Protein 4JKL (pdb70)

Structure (mmCIF, N/CA/C/O backbone):
data_4JKL
#
_entry.id   4JKL
#
_cell.length_a   85.001
_cell.length_b   198.759
_cell.length_c   75.573
_cell.angle_alpha   90.000
_cell.angle_beta   90.000
_cell.angle_gamma   90.000
#
_symmetry.space_group_name_H-M   'P 21 21 2'
#
loop_
_entity.id
_entity.type
_entity.pdbx_description
1 polymer Beta-glucuronidase
2 non-polymer 'MAGNESIUM ION'
3 water water
#
loop_
_atom_site.group_PDB
_atom_site.id
_atom_site.type_symbol
_atom_site.label_atom_id
_atom_site.label_alt_id
_atom_site.label_comp_id
_atom_site.label_asym_id
_atom_site.label_entity_id
_atom_site.label_seq_id
_atom_site.pdbx_PDB_ins_code
_atom_site.Cartn_x
_atom_site.Cartn_y
_atom_site.Cartn_z
_atom_site.occupancy
_atom_site.B_iso_or_equiv
_atom_site.auth_seq_id
_atom_site.auth_comp_id
_atom_site.auth_asym_id
_atom_site.auth_atom_id
_atom_site.pdbx_PDB_model_num
ATOM 1 N N . ASN A 1 2 ? -22.018 45.339 -23.119 1.00 45.50 -1 ASN A N 1
ATOM 2 C CA . ASN A 1 2 ? -21.753 44.222 -22.220 1.00 50.16 -1 ASN A CA 1
ATOM 3 C C . ASN A 1 2 ? -20.268 43.863 -22.175 1.00 57.69 -1 ASN A C 1
ATOM 4 O O . ASN A 1 2 ? -19.408 44.742 -22.243 1.00 44.41 -1 ASN A O 1
ATOM 9 N N . ALA A 1 3 ? -19.971 42.571 -22.066 1.00 48.99 0 ALA A N 1
ATOM 10 C CA . ALA A 1 3 ? -18.590 42.116 -21.934 1.00 39.21 0 ALA A CA 1
ATOM 11 C C . ALA A 1 3 ? -18.186 41.125 -23.021 1.00 37.00 0 ALA A C 1
ATOM 12 O O . ALA A 1 3 ? -17.418 40.198 -22.767 1.00 36.08 0 ALA A O 1
ATOM 14 N N . MET A 1 4 ? -18.695 41.323 -24.232 1.00 34.50 1 MET A N 1
ATOM 15 C CA . MET A 1 4 ? -18.401 40.408 -25.330 1.00 34.75 1 MET A CA 1
ATOM 16 C C . MET A 1 4 ? -16.975 40.559 -25.863 1.00 33.43 1 MET A C 1
ATOM 17 O O . MET A 1 4 ? -16.364 39.583 -26.301 1.00 30.24 1 MET A O 1
ATOM 22 N N . LEU A 1 5 ? -16.448 41.779 -25.818 1.00 17.50 2 LEU A N 1
ATOM 23 C CA . LEU A 1 5 ? -15.130 42.063 -26.382 1.00 18.03 2 LEU A CA 1
ATOM 24 C C . LEU A 1 5 ? -13.981 41.522 -25.531 1.00 13.32 2 LEU A C 1
ATOM 25 O O . LEU A 1 5 ? -13.971 41.675 -24.310 1.00 16.56 2 LEU A O 1
ATOM 30 N N . TYR A 1 6 ? -13.017 40.891 -26.195 1.00 13.58 3 TYR A N 1
ATOM 31 C CA . TYR A 1 6 ? -11.837 40.344 -25.532 1.00 12.46 3 TYR A CA 1
ATOM 32 C C . TYR A 1 6 ? -10.993 41.467 -24.938 1.00 11.62 3 TYR A C 1
ATOM 33 O O . TYR A 1 6 ? -10.725 42.463 -25.609 1.00 12.10 3 TYR A O 1
ATOM 42 N N . PRO A 1 7 ? -10.581 41.313 -23.669 1.00 13.18 4 PRO A N 1
ATOM 43 C CA . PRO A 1 7 ? -9.798 42.333 -22.962 1.00 14.59 4 PRO A CA 1
ATOM 44 C C . PRO A 1 7 ? -8.484 42.652 -23.667 1.00 19.31 4 PRO A C 1
ATOM 45 O O . PRO A 1 7 ? -7.676 41.756 -23.917 1.00 16.70 4 PRO A O 1
ATOM 49 N N . LEU A 1 8 ? -8.287 43.927 -23.986 1.00 10.23 5 LEU A N 1
ATOM 50 C CA . LEU A 1 8 ? -7.090 44.370 -24.686 1.00 13.20 5 LEU A CA 1
ATOM 51 C C . LEU A 1 8 ? -6.389 45.498 -23.951 1.00 16.54 5 LEU A C 1
ATOM 52 O O . LEU A 1 8 ? -7.002 46.234 -23.177 1.00 16.49 5 LEU A O 1
ATOM 57 N N . LEU A 1 9 ? -5.093 45.627 -24.208 1.00 20.05 6 LEU A N 1
ATOM 58 C CA . LEU A 1 9 ? -4.318 46.751 -23.716 1.00 14.24 6 LEU A CA 1
ATOM 59 C C . LEU A 1 9 ? -4.185 47.752 -24.857 1.00 18.48 6 LEU A C 1
ATOM 60 O O . LEU A 1 9 ? -3.503 47.486 -25.846 1.00 24.96 6 LEU A O 1
ATOM 65 N N . THR A 1 10 ? -4.856 48.891 -24.730 1.00 17.24 7 THR A N 1
ATOM 66 C CA . THR A 1 10 ? -4.712 49.969 -25.701 1.00 17.16 7 THR A CA 1
ATOM 67 C C . THR A 1 10 ? -4.333 51.250 -24.970 1.00 15.08 7 THR A C 1
ATOM 68 O O . THR A 1 10 ? -4.245 51.264 -23.743 1.00 17.29 7 THR A O 1
ATOM 72 N N . LYS A 1 11 ? -4.107 52.325 -25.717 1.00 20.80 8 LYS A N 1
ATOM 73 C CA . LYS A 1 11 ? -3.743 53.597 -25.100 1.00 24.29 8 LYS A CA 1
ATOM 74 C C . LYS A 1 11 ? -4.888 54.189 -24.283 1.00 18.25 8 LYS A C 1
ATOM 75 O O . LYS A 1 11 ? -4.664 55.013 -23.397 1.00 21.92 8 LYS A O 1
ATOM 81 N N . THR A 1 12 ? -6.112 53.757 -24.574 1.00 13.88 9 THR A N 1
ATOM 82 C CA . THR A 1 12 ? -7.277 54.234 -23.838 1.00 20.03 9 THR A CA 1
ATOM 83 C C . THR A 1 12 ? -7.794 53.194 -22.845 1.00 23.45 9 THR A C 1
ATOM 84 O O . THR A 1 12 ? -8.665 53.488 -22.025 1.00 18.46 9 THR A O 1
ATOM 88 N N . ARG A 1 13 ? -7.255 51.981 -22.917 1.00 16.45 10 ARG A N 1
ATOM 89 C CA . ARG A 1 13 ? -7.725 50.892 -22.064 1.00 18.21 10 ARG A CA 1
ATOM 90 C C . ARG A 1 13 ? -6.590 50.226 -21.291 1.00 21.23 10 ARG A C 1
ATOM 91 O O . ARG A 1 13 ? -5.768 49.513 -21.868 1.00 16.26 10 ARG A O 1
ATOM 99 N N . ASN A 1 14 ? -6.550 50.469 -19.983 1.00 16.62 11 ASN A N 1
ATOM 100 C CA . ASN A 1 14 ? -5.581 49.823 -19.106 1.00 20.13 11 ASN A CA 1
ATOM 101 C C . ASN A 1 14 ? -6.141 48.529 -18.528 1.00 22.07 11 ASN A C 1
ATOM 102 O O . ASN A 1 14 ? -7.020 48.554 -17.668 1.00 19.94 11 ASN A O 1
ATOM 107 N N . THR A 1 15 ? -5.627 47.399 -19.002 1.00 16.79 12 THR A N 1
ATOM 108 C CA . THR A 1 15 ? -6.129 46.096 -18.582 1.00 14.92 12 THR A CA 1
ATOM 109 C C . THR A 1 15 ? -5.124 45.357 -17.702 1.00 12.23 12 THR A C 1
ATOM 110 O O . THR A 1 15 ? -4.030 45.010 -18.146 1.00 15.27 12 THR A O 1
ATOM 114 N N . TYR A 1 16 ? -5.505 45.119 -16.452 1.00 11.83 13 TYR A N 1
ATOM 115 C CA . TYR A 1 16 ? -4.631 44.449 -15.496 1.00 13.56 13 TYR A CA 1
ATOM 116 C C . TYR A 1 16 ? -5.147 43.052 -15.169 1.00 15.68 13 TYR A C 1
ATOM 117 O O . TYR A 1 16 ? -6.355 42.841 -15.043 1.00 14.87 13 TYR A O 1
ATOM 126 N N . ASP A 1 17 ? -4.229 42.101 -15.033 1.00 13.46 14 ASP A N 1
ATOM 127 C CA . ASP A 1 17 ? -4.599 40.736 -14.676 1.00 12.44 14 ASP A CA 1
ATOM 128 C C . ASP A 1 17 ? -4.633 40.566 -13.161 1.00 13.62 14 ASP A C 1
ATOM 129 O O . ASP A 1 17 ? -3.690 40.940 -12.463 1.00 18.08 14 ASP A O 1
ATOM 134 N N . LEU A 1 18 ? -5.724 40.000 -12.658 1.00 12.44 15 LEU A N 1
ATOM 135 C CA . LEU A 1 18 ? -5.897 39.814 -11.222 1.00 9.93 15 LEU A CA 1
ATOM 136 C C . LEU A 1 18 ? -5.671 38.361 -10.815 1.00 14.48 15 LEU A C 1
ATOM 137 O O . LEU A 1 18 ? -6.094 37.934 -9.740 1.00 19.29 15 LEU A O 1
ATOM 142 N N . GLY A 1 19 ? -5.001 37.606 -11.679 1.00 13.71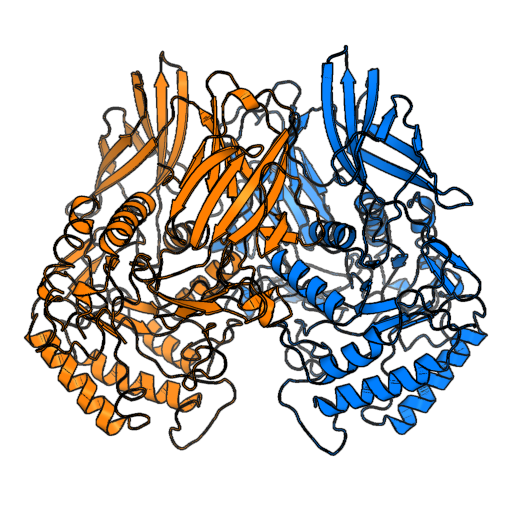 16 GLY A N 1
ATOM 143 C CA . GLY A 1 19 ? -4.700 36.215 -11.401 1.00 14.38 16 GLY A CA 1
ATOM 144 C C . GLY A 1 19 ? -3.708 36.054 -10.267 1.00 16.37 16 GLY A C 1
ATOM 145 O O . GLY A 1 19 ? -2.971 36.983 -9.934 1.00 16.06 16 GLY A O 1
ATOM 146 N N . GLY A 1 20 ? -3.689 34.869 -9.669 1.00 12.37 17 GLY A N 1
ATOM 147 C CA . GLY A 1 20 ? -2.781 34.595 -8.574 1.00 11.78 17 GLY A CA 1
ATOM 148 C C . GLY A 1 20 ? -3.468 33.930 -7.401 1.00 13.10 17 GLY A C 1
ATOM 149 O O . GLY A 1 20 ? -4.415 33.163 -7.575 1.00 9.57 17 GLY A O 1
ATOM 150 N N . ILE A 1 21 ? -2.993 34.236 -6.200 1.00 12.17 18 ILE A N 1
ATOM 151 C CA . ILE A 1 21 ? -3.494 33.590 -4.993 1.00 13.93 18 ILE A CA 1
ATOM 152 C C . ILE A 1 21 ? -4.531 34.422 -4.248 1.00 14.47 18 ILE A C 1
ATOM 153 O O . ILE A 1 21 ? -4.270 35.553 -3.838 1.00 14.84 18 ILE A O 1
ATOM 158 N N . TRP A 1 22 ? -5.712 33.838 -4.080 1.00 12.70 19 TRP A N 1
ATOM 159 C CA . TRP A 1 22 ? -6.811 34.482 -3.379 1.00 11.55 19 TRP A CA 1
ATOM 160 C C . TRP A 1 22 ? -7.119 33.726 -2.092 1.00 12.70 19 TRP A C 1
ATOM 161 O O . TRP A 1 22 ? -6.923 32.514 -2.018 1.00 11.61 19 TRP A O 1
ATOM 172 N N . ASN A 1 23 ? -7.585 34.442 -1.075 1.00 11.96 20 ASN A N 1
ATOM 173 C CA . ASN A 1 23 ? -8.054 33.795 0.143 1.00 14.65 20 ASN A CA 1
ATOM 174 C C . ASN A 1 23 ? -9.320 33.005 -0.164 1.00 11.64 20 ASN A C 1
ATOM 175 O O . ASN A 1 23 ? -10.235 33.512 -0.812 1.00 19.88 20 ASN A O 1
ATOM 180 N N . PHE A 1 24 ? -9.368 31.762 0.302 1.00 9.81 21 PHE A N 1
ATOM 181 C CA . PHE A 1 24 ? -10.375 30.814 -0.159 1.00 13.15 21 PHE A CA 1
ATOM 182 C C . PHE A 1 24 ? -11.125 30.164 0.997 1.00 16.94 21 PHE A C 1
ATOM 183 O O . PHE A 1 24 ? -10.579 29.997 2.088 1.00 14.82 21 PHE A O 1
ATOM 191 N N . LYS A 1 25 ? -12.380 29.800 0.751 1.00 10.91 22 LYS A N 1
ATOM 192 C CA . LYS A 1 25 ? -13.171 29.089 1.748 1.00 15.06 22 LYS A CA 1
ATOM 193 C C . LYS A 1 25 ? -14.356 28.358 1.130 1.00 15.52 22 LYS A C 1
ATOM 194 O O . LYS A 1 25 ? -15.171 28.955 0.424 1.00 12.88 22 LYS A O 1
ATOM 200 N N . LEU A 1 26 ? -14.439 27.059 1.399 1.00 13.67 23 LEU A N 1
ATOM 201 C CA . LEU A 1 26 ? -15.606 26.273 1.033 1.00 11.93 23 LEU A CA 1
ATOM 202 C C . LEU A 1 26 ? -16.636 26.395 2.148 1.00 17.02 23 LEU A C 1
ATOM 203 O O . LEU A 1 26 ? -16.441 25.858 3.238 1.00 22.17 23 LEU A O 1
ATOM 208 N N . GLY A 1 27 ? -17.726 27.106 1.882 1.00 20.32 24 GLY A N 1
ATOM 209 C CA . GLY A 1 27 ? -18.770 27.272 2.877 1.00 19.27 24 GLY A CA 1
ATOM 210 C C . GLY A 1 27 ? -19.275 28.695 3.016 1.00 21.09 24 GLY A C 1
ATOM 211 O O . GLY A 1 27 ? -19.093 29.523 2.124 1.00 22.73 24 GLY A O 1
ATOM 212 N N . GLU A 1 28 ? -19.904 28.978 4.153 1.00 22.72 25 GLU A N 1
ATOM 213 C CA A GLU A 1 28 ? -20.509 30.284 4.379 0.59 22.49 25 GLU A CA 1
ATOM 214 C CA B GLU A 1 28 ? -20.516 30.278 4.411 0.41 22.47 25 GLU A CA 1
ATOM 215 C C . GLU A 1 28 ? -19.470 31.354 4.693 1.00 20.45 25 GLU A C 1
ATOM 216 O O . GLU A 1 28 ? -18.427 31.075 5.284 1.00 19.15 25 GLU A O 1
ATOM 227 N N . HIS A 1 29 ? -19.764 32.583 4.280 1.00 17.32 26 HIS A N 1
ATOM 228 C CA . HIS A 1 29 ? -18.876 33.713 4.527 1.00 16.41 26 HIS A CA 1
ATOM 229 C C . HIS A 1 29 ? -19.629 35.036 4.470 1.00 16.85 26 HIS A C 1
ATOM 230 O O . HIS A 1 29 ? -20.518 35.223 3.639 1.00 18.97 26 HIS A O 1
ATOM 237 N N . ASN A 1 30 ? -19.270 35.947 5.368 1.00 21.56 27 ASN A N 1
ATOM 238 C CA . ASN A 1 30 ? -19.814 37.297 5.366 1.00 19.09 27 ASN A CA 1
ATOM 239 C C . ASN A 1 30 ? -18.815 38.235 4.695 1.00 12.63 27 ASN A C 1
ATOM 240 O O . ASN A 1 30 ? -17.747 38.498 5.243 1.00 17.70 27 ASN A O 1
ATOM 245 N N . PRO A 1 31 ? -19.160 38.741 3.501 1.00 13.03 28 PRO A N 1
ATOM 246 C CA . PRO A 1 31 ? -18.267 39.599 2.713 1.00 13.83 28 PRO A CA 1
ATOM 247 C C . PRO A 1 31 ? -17.986 40.934 3.389 1.00 18.11 28 PRO A C 1
ATOM 248 O O . PRO A 1 31 ? -17.096 41.662 2.950 1.00 14.46 28 PRO A O 1
ATOM 252 N N . ASN A 1 32 ? -18.741 41.249 4.438 1.00 19.47 29 ASN A N 1
ATOM 253 C CA . ASN A 1 32 ? -18.440 42.400 5.279 1.00 16.78 29 ASN A CA 1
ATOM 254 C C . ASN A 1 32 ? -17.268 42.093 6.205 1.00 18.51 29 ASN A C 1
ATOM 255 O O . ASN A 1 32 ? -16.704 42.990 6.829 1.00 22.17 29 ASN A O 1
ATOM 260 N N . GLU A 1 33 ? -16.906 40.815 6.288 1.00 15.97 30 GLU A N 1
ATOM 261 C CA . GLU A 1 33 ? -15.808 40.378 7.144 1.00 15.12 30 GLU A CA 1
ATOM 262 C C . GLU A 1 33 ? -14.581 39.987 6.324 1.00 17.60 30 GLU A C 1
ATOM 263 O O . GLU A 1 33 ? -14.673 39.757 5.118 1.00 18.15 30 GLU A O 1
ATOM 269 N N . LEU A 1 34 ? -13.431 39.917 6.988 1.00 20.25 31 LEU A N 1
ATOM 270 C CA . LEU A 1 34 ? -12.174 39.601 6.320 1.00 20.93 31 LEU A CA 1
ATOM 271 C C . LEU A 1 34 ? -11.922 38.096 6.284 1.00 20.13 31 LEU A C 1
ATOM 272 O O . LEU A 1 34 ? -11.708 37.472 7.324 1.00 15.79 31 LEU A O 1
ATOM 277 N N . LEU A 1 35 ? -11.950 37.519 5.087 1.00 18.72 32 LEU A N 1
ATOM 278 C CA . LEU A 1 35 ? -11.595 36.116 4.910 1.00 21.56 32 LEU A CA 1
ATOM 279 C C . LEU A 1 35 ? -10.120 35.930 5.239 1.00 16.09 32 LEU A C 1
ATOM 280 O O . LEU A 1 35 ? -9.263 36.557 4.617 1.00 16.83 32 LEU A O 1
ATOM 285 N N . PRO A 1 36 ? -9.816 35.071 6.224 1.00 15.13 33 PRO A N 1
ATOM 286 C CA . PRO A 1 36 ? -8.422 34.795 6.586 1.00 18.18 33 PRO A CA 1
ATOM 287 C C . PRO A 1 36 ? -7.684 34.035 5.486 1.00 18.85 33 PRO A C 1
ATOM 288 O O . PRO A 1 36 ? -8.297 33.589 4.515 1.00 12.48 33 PRO A O 1
ATOM 292 N N . SER A 1 37 ? -6.374 33.890 5.644 1.00 17.19 34 SER A N 1
ATOM 293 C CA . SER A 1 37 ? -5.558 33.215 4.644 1.00 20.92 34 SER A CA 1
ATOM 294 C C . SER A 1 37 ? -5.322 31.748 4.991 1.00 18.62 34 SER A C 1
ATOM 295 O O . SER A 1 37 ? -4.387 31.131 4.481 1.00 21.47 34 SER A O 1
ATOM 298 N N . ASP A 1 38 ? -6.170 31.198 5.857 1.00 20.44 35 ASP A N 1
ATOM 299 C CA . ASP A 1 38 ? -6.043 29.805 6.282 1.00 23.60 35 ASP A CA 1
ATOM 300 C C . ASP A 1 38 ? -6.106 28.866 5.085 1.00 20.13 35 ASP A C 1
ATOM 301 O O . ASP A 1 38 ? -5.375 27.879 5.016 1.00 30.34 35 ASP A O 1
ATOM 306 N N . GLU A 1 39 ? -6.988 29.183 4.144 1.00 19.77 36 GLU A N 1
ATOM 307 C CA . GLU A 1 39 ? -7.064 28.454 2.888 1.00 18.11 36 GLU A CA 1
ATOM 308 C C . GLU A 1 39 ? -6.887 29.424 1.727 1.00 16.36 36 GLU A C 1
ATOM 309 O O . GLU A 1 39 ? -7.446 30.521 1.732 1.00 12.68 36 GLU A O 1
ATOM 315 N N . VAL A 1 40 ? -6.095 29.022 0.739 1.00 10.70 37 VAL A N 1
ATOM 316 C CA . VAL A 1 40 ? -5.876 29.843 -0.443 1.00 8.88 37 VAL A CA 1
ATOM 317 C C . VAL A 1 40 ? -6.235 29.072 -1.709 1.00 12.65 37 VAL A C 1
ATOM 318 O O . VAL A 1 40 ? -6.325 27.845 -1.695 1.00 9.37 37 VAL A O 1
ATOM 322 N N . MET A 1 41 ? -6.447 29.798 -2.801 1.00 11.03 38 MET A N 1
ATOM 323 C CA . MET A 1 41 ? -6.778 29.174 -4.075 1.00 6.68 38 MET A CA 1
ATOM 324 C C . MET A 1 41 ? -6.276 30.013 -5.243 1.00 13.41 38 MET A C 1
ATOM 325 O O . MET A 1 41 ? -6.230 31.242 -5.170 1.00 10.52 38 MET A O 1
ATOM 330 N N . VAL A 1 42 ? -5.893 29.330 -6.316 1.00 11.34 39 VAL A N 1
ATOM 331 C CA . VAL A 1 42 ? -5.367 29.972 -7.509 1.00 6.83 39 VAL A CA 1
ATOM 332 C C . VAL A 1 42 ? -6.488 30.419 -8.447 1.00 8.39 39 VAL A C 1
ATOM 333 O O . VAL A 1 42 ? -7.501 29.736 -8.597 1.00 7.82 39 VAL A O 1
ATOM 337 N N . ILE A 1 43 ? -6.311 31.589 -9.051 1.00 6.60 40 ILE A N 1
ATOM 338 C CA . ILE A 1 43 ? -7.114 31.993 -10.194 1.00 8.69 40 ILE A CA 1
ATOM 339 C C . ILE A 1 43 ? -6.158 32.204 -11.364 1.00 6.78 40 ILE A C 1
ATOM 340 O O . ILE A 1 43 ? -5.187 32.947 -11.240 1.00 12.58 40 ILE A O 1
ATOM 345 N N . PRO A 1 44 ? -6.422 31.549 -12.507 1.00 12.06 41 PRO A N 1
ATOM 346 C CA . PRO A 1 44 ? -7.563 30.663 -12.757 1.00 6.68 41 PRO A CA 1
ATOM 347 C C . PRO A 1 44 ? -7.232 29.169 -12.668 1.00 7.72 41 PRO A C 1
ATOM 348 O O . PRO A 1 44 ? -6.135 28.758 -13.051 1.00 7.21 41 PRO A O 1
ATOM 352 N N . THR A 1 45 ? -8.188 28.382 -12.170 1.00 5.69 42 THR A N 1
ATOM 353 C CA . THR A 1 45 ? -8.108 26.918 -12.149 1.00 6.79 42 THR A CA 1
ATOM 354 C C . THR A 1 45 ? -9.379 26.329 -11.546 1.00 5.47 42 THR A C 1
ATOM 355 O O . THR A 1 45 ? -10.148 27.035 -10.896 1.00 6.04 42 THR A O 1
ATOM 359 N N . SER A 1 46 ? -9.606 25.038 -11.766 1.00 5.88 43 SER A N 1
ATOM 360 C CA . SER A 1 46 ? -10.619 24.321 -11.002 1.00 4.83 43 SER A CA 1
ATOM 361 C C . SER A 1 46 ? -10.043 24.094 -9.611 1.00 6.89 43 SER A C 1
ATOM 362 O O . SER A 1 46 ? -8.847 23.839 -9.472 1.00 8.73 43 SER A O 1
ATOM 365 N N . PHE A 1 47 ? -10.876 24.193 -8.580 1.00 5.75 44 PHE A N 1
ATOM 366 C CA . PHE A 1 47 ? -10.389 24.005 -7.215 1.00 8.38 44 PHE A CA 1
ATOM 367 C C . PHE A 1 47 ? -10.336 22.531 -6.823 1.00 7.42 44 PHE A C 1
ATOM 368 O O . PHE A 1 47 ? -9.627 22.154 -5.889 1.00 8.72 44 PHE A O 1
ATOM 376 N N . ASN A 1 48 ? -11.088 21.707 -7.546 1.00 6.58 45 ASN A N 1
ATOM 377 C CA . ASN A 1 48 ? -11.351 20.327 -7.142 1.00 6.99 45 ASN A CA 1
ATOM 378 C C . ASN A 1 48 ? -10.122 19.446 -6.941 1.00 6.78 45 ASN A C 1
ATOM 379 O O . ASN A 1 48 ? -9.918 18.900 -5.859 1.00 8.00 45 ASN A O 1
ATOM 384 N N . ASP A 1 49 ? -9.302 19.309 -7.978 1.00 8.68 46 ASP A N 1
ATOM 385 C CA . ASP A 1 49 ? -8.140 18.427 -7.903 1.00 5.72 46 ASP A CA 1
ATOM 386 C C . ASP A 1 49 ? -7.032 18.993 -7.017 1.00 8.41 46 ASP A C 1
ATOM 387 O O . ASP A 1 49 ? -6.021 18.337 -6.779 1.00 8.90 46 ASP A O 1
ATOM 392 N N . LEU A 1 50 ? -7.232 20.209 -6.522 1.00 7.85 47 LEU A N 1
ATOM 393 C CA . LEU A 1 50 ? -6.293 20.819 -5.590 1.00 6.31 47 LEU A CA 1
ATOM 394 C C . LEU A 1 50 ? -6.643 20.457 -4.147 1.00 8.32 47 LEU A C 1
ATOM 395 O O . LEU A 1 50 ? -5.844 20.672 -3.235 1.00 10.20 47 LEU A O 1
ATOM 400 N N . MET A 1 51 ? -7.840 19.911 -3.946 1.00 6.94 48 MET A N 1
ATOM 401 C CA . MET A 1 51 ? -8.236 19.400 -2.639 1.00 7.45 48 MET A CA 1
ATOM 402 C C . MET A 1 51 ? -7.703 17.979 -2.486 1.00 14.61 48 MET A C 1
ATOM 403 O O . MET A 1 51 ? -7.855 17.156 -3.388 1.00 13.89 48 MET A O 1
ATOM 408 N N . VAL A 1 52 ? -7.081 17.688 -1.348 1.00 9.67 49 VAL A N 1
ATOM 409 C CA . VAL A 1 52 ? -6.510 16.363 -1.124 1.00 13.39 49 VAL A CA 1
ATOM 410 C C . VAL A 1 52 ? -7.575 15.340 -0.724 1.00 16.61 49 VAL A C 1
ATOM 411 O O . VAL A 1 52 ? -7.495 14.169 -1.101 1.00 18.97 49 VAL A O 1
ATOM 415 N N . SER A 1 53 ? -8.578 15.785 0.027 1.00 9.09 50 SER A N 1
ATOM 416 C CA . SER A 1 53 ? -9.627 14.882 0.491 1.00 13.40 50 SER A CA 1
ATOM 417 C C . SER A 1 53 ? -10.821 14.848 -0.457 1.00 17.72 50 SER A C 1
ATOM 418 O O . SER A 1 53 ? -11.134 15.840 -1.119 1.00 14.24 50 SER A O 1
ATOM 421 N N . LYS A 1 54 ? -11.481 13.695 -0.509 1.00 12.75 51 LYS A N 1
ATOM 422 C CA . LYS A 1 54 ? -12.685 13.514 -1.310 1.00 11.38 51 LYS A CA 1
ATOM 423 C C . LYS A 1 54 ? -13.817 14.432 -0.847 1.00 12.53 51 LYS A C 1
ATOM 424 O O . LYS A 1 54 ? -14.587 14.939 -1.663 1.00 11.87 51 LYS A O 1
ATOM 430 N N . GLU A 1 55 ? -13.909 14.641 0.464 1.00 11.71 52 GLU A N 1
ATOM 431 C CA . GLU A 1 55 ? -14.955 15.483 1.044 1.00 17.64 52 GLU A CA 1
ATOM 432 C C . GLU A 1 55 ? -14.957 16.895 0.467 1.00 14.69 52 GLU A C 1
ATOM 433 O O . GLU A 1 55 ? -15.987 17.389 0.010 1.00 12.59 52 GLU A O 1
ATOM 439 N N . LYS A 1 56 ? -13.798 17.540 0.494 1.00 12.14 53 LYS A N 1
ATOM 440 C CA . LYS A 1 56 ? -13.678 18.904 0.001 1.00 13.99 53 LYS A CA 1
ATOM 441 C C . LYS A 1 56 ? -13.746 18.956 -1.524 1.00 16.69 53 LYS A C 1
ATOM 442 O O . LYS A 1 56 ? -14.211 19.941 -2.097 1.00 15.52 53 LYS A O 1
ATOM 448 N N . ARG A 1 57 ? -13.294 17.889 -2.176 1.00 9.64 54 ARG A N 1
ATOM 449 C CA . ARG A 1 57 ? -13.361 17.807 -3.632 1.00 11.30 54 ARG A CA 1
ATOM 450 C C . ARG A 1 57 ? -14.806 17.686 -4.111 1.00 16.29 54 ARG A C 1
ATOM 451 O O . ARG A 1 57 ? -15.171 18.238 -5.150 1.00 12.25 54 ARG A O 1
ATOM 459 N N . ASP A 1 58 ? -15.625 16.969 -3.344 1.00 13.35 55 ASP A N 1
ATOM 460 C CA . ASP A 1 58 ? -17.028 16.760 -3.696 1.00 10.54 55 ASP A CA 1
ATOM 461 C C . ASP A 1 58 ? -17.947 17.872 -3.190 1.00 13.66 55 ASP A C 1
ATOM 462 O O . ASP A 1 58 ? -19.169 17.746 -3.265 1.00 13.38 55 ASP A O 1
ATOM 467 N N . TYR A 1 59 ? -17.366 18.952 -2.676 1.00 14.79 56 TYR A N 1
ATOM 468 C CA . TYR A 1 59 ? -18.162 20.034 -2.097 1.00 13.74 56 TYR A CA 1
ATOM 469 C C . TYR A 1 59 ? -19.126 20.679 -3.092 1.00 14.18 56 TYR A C 1
ATOM 470 O O . TYR A 1 59 ? -18.755 20.995 -4.222 1.00 11.79 56 TYR A O 1
ATOM 479 N N . ILE A 1 60 ? -20.364 20.875 -2.649 1.00 10.74 57 ILE A N 1
ATOM 480 C CA . ILE A 1 60 ? -21.388 21.539 -3.446 1.00 13.59 57 ILE A CA 1
ATOM 481 C C . ILE A 1 60 ? -21.998 22.690 -2.648 1.00 16.50 57 ILE A C 1
ATOM 482 O O . ILE A 1 60 ? -22.417 22.505 -1.508 1.00 14.63 57 ILE A O 1
ATOM 487 N N . GLY A 1 61 ? -22.036 23.878 -3.245 1.00 16.62 58 GLY A N 1
ATOM 488 C CA . GLY A 1 61 ? -22.613 25.038 -2.589 1.00 12.13 58 GLY A CA 1
ATOM 489 C C . GLY A 1 61 ? -21.830 26.312 -2.845 1.00 12.29 58 GLY A C 1
ATOM 490 O O . GLY A 1 61 ? -21.147 26.435 -3.861 1.00 11.52 58 GLY A O 1
ATOM 491 N N . ASP A 1 62 ? -21.934 27.266 -1.925 1.00 14.86 59 ASP A N 1
ATOM 492 C CA . ASP A 1 62 ? -21.175 28.507 -2.028 1.00 14.56 59 ASP A CA 1
ATOM 493 C C . ASP A 1 62 ? -19.721 28.294 -1.630 1.00 16.10 59 ASP A C 1
ATOM 494 O O . ASP A 1 62 ? -19.430 27.650 -0.622 1.00 13.01 59 ASP A O 1
ATOM 499 N N . PHE A 1 63 ? -18.810 28.837 -2.429 1.00 11.11 60 PHE A N 1
ATOM 500 C CA . PHE A 1 63 ? -17.402 28.884 -2.057 1.00 13.78 60 PHE A CA 1
ATOM 501 C C . PHE A 1 63 ? -16.804 30.227 -2.459 1.00 12.34 60 PHE A C 1
ATOM 502 O O . PHE A 1 63 ? -17.129 30.772 -3.514 1.00 18.87 60 PHE A O 1
ATOM 510 N N . TRP A 1 64 ? -15.937 30.760 -1.606 1.00 10.20 61 TRP A N 1
ATOM 511 C CA . TRP A 1 64 ? -15.529 32.155 -1.712 1.00 11.52 61 TRP A CA 1
ATOM 512 C C . TRP A 1 64 ? -14.076 32.374 -2.119 1.00 13.60 61 TRP A C 1
ATOM 513 O O . TRP A 1 64 ? -13.179 31.644 -1.699 1.00 13.81 61 TRP A O 1
ATOM 524 N N . TYR A 1 65 ? -13.866 33.391 -2.949 1.00 11.10 62 TYR A N 1
ATOM 525 C CA . TYR A 1 65 ? -12.539 33.916 -3.234 1.00 10.61 62 TYR A CA 1
ATOM 526 C C . TYR A 1 65 ? -12.529 35.348 -2.723 1.00 15.00 62 TYR A C 1
ATOM 527 O O . TYR A 1 65 ? -13.499 36.080 -2.914 1.00 15.11 62 TYR A O 1
ATOM 536 N N . GLU A 1 66 ? -11.443 35.758 -2.079 1.00 13.51 63 GLU A N 1
ATOM 537 C CA . GLU A 1 66 ? -11.358 37.123 -1.574 1.00 15.52 63 GLU A CA 1
ATOM 538 C C . GLU A 1 66 ? -9.921 37.627 -1.514 1.00 15.54 63 GLU A C 1
ATOM 539 O O . GLU A 1 66 ? -9.011 36.902 -1.113 1.00 17.06 63 GLU A O 1
ATOM 545 N N . LYS A 1 67 ? -9.726 38.878 -1.917 1.00 13.51 64 LYS A N 1
ATOM 546 C CA . LYS A 1 67 ? -8.398 39.472 -1.967 1.00 13.76 64 LYS A CA 1
ATOM 547 C C . LYS A 1 67 ? -8.499 40.991 -1.952 1.00 17.41 64 LYS A C 1
ATOM 548 O O . LYS A 1 67 ? -9.385 41.571 -2.581 1.00 17.82 64 LYS A O 1
ATOM 554 N N . VAL A 1 68 ? -7.591 41.632 -1.225 1.00 20.13 65 VAL A N 1
ATOM 555 C CA . VAL A 1 68 ? -7.536 43.086 -1.192 1.00 15.01 65 VAL A CA 1
ATOM 556 C C . VAL A 1 68 ? -6.647 43.589 -2.326 1.00 18.10 65 VAL A C 1
ATOM 557 O O . VAL A 1 68 ? -5.467 43.250 -2.401 1.00 17.36 65 VAL A O 1
ATOM 561 N N . ILE A 1 69 ? -7.226 44.396 -3.207 1.00 19.62 66 ILE A N 1
ATOM 562 C CA . ILE A 1 69 ? -6.543 44.829 -4.420 1.00 17.33 66 ILE A CA 1
ATOM 563 C C . ILE A 1 69 ? -6.312 46.339 -4.441 1.00 23.25 66 ILE A C 1
ATOM 564 O O . ILE A 1 69 ? -7.237 47.122 -4.229 1.00 24.21 66 ILE A O 1
ATOM 569 N N . GLU A 1 70 ? -5.069 46.740 -4.695 1.00 18.88 67 GLU A N 1
ATOM 570 C CA . GLU A 1 70 ? -4.718 48.156 -4.733 1.00 23.53 67 GLU A CA 1
ATOM 571 C C . GLU A 1 70 ? -5.249 48.838 -5.992 1.00 24.59 67 GLU A C 1
ATOM 572 O O . GLU A 1 70 ? -5.048 48.358 -7.108 1.00 22.87 67 GLU A O 1
ATOM 578 N N . VAL A 1 71 ? -5.927 49.965 -5.796 1.00 15.85 68 VAL A N 1
ATOM 579 C CA . VAL A 1 71 ? -6.543 50.708 -6.889 1.00 16.67 68 VAL A CA 1
ATOM 580 C C . VAL A 1 71 ? -5.523 51.543 -7.657 1.00 22.95 68 VAL A C 1
ATOM 581 O O . VAL A 1 71 ? -4.798 52.342 -7.065 1.00 27.04 68 VAL A O 1
ATOM 585 N N . PRO A 1 72 ? -5.467 51.360 -8.985 1.00 23.86 69 PRO A N 1
ATOM 586 C CA . PRO A 1 72 ? -4.586 52.135 -9.864 1.00 25.57 69 PRO A CA 1
ATOM 587 C C . PRO A 1 72 ? -5.191 53.496 -10.196 1.00 22.92 69 PRO A C 1
ATOM 588 O O . PRO A 1 72 ? -6.296 53.801 -9.749 1.00 24.17 69 PRO A O 1
ATOM 592 N N . LYS A 1 73 ? -4.470 54.298 -10.974 1.00 26.41 70 LYS A N 1
ATOM 593 C CA . LYS A 1 73 ? -4.950 55.610 -11.394 1.00 27.54 70 LYS A CA 1
ATOM 594 C C . LYS A 1 73 ? -6.179 55.508 -12.291 1.00 25.75 70 LYS A C 1
ATOM 595 O O . LYS A 1 73 ? -6.161 54.814 -13.306 1.00 24.52 70 LYS A O 1
ATOM 601 N N . VAL A 1 74 ? -7.243 56.210 -11.916 1.00 19.99 71 VAL A N 1
ATOM 602 C CA . VAL A 1 74 ? -8.442 56.293 -12.743 1.00 19.66 71 VAL A CA 1
ATOM 603 C C . VAL A 1 74 ? -8.820 57.754 -12.949 1.00 27.02 71 VAL A C 1
ATOM 604 O O . VAL A 1 74 ? -9.093 58.471 -11.986 1.00 25.56 71 VAL A O 1
ATOM 608 N N . SER A 1 75 ? -8.832 58.194 -14.204 1.00 29.46 72 SER A N 1
ATOM 609 C CA . SER A 1 75 ? -9.112 59.591 -14.517 1.00 28.29 72 SER A CA 1
ATOM 610 C C . SER A 1 75 ? -10.607 59.892 -14.474 1.00 27.55 72 SER A C 1
ATOM 611 O O . SER A 1 75 ? -11.425 58.996 -14.264 1.00 23.70 72 SER A O 1
ATOM 614 N N . GLU A 1 76 ? -10.950 61.160 -14.685 1.00 30.50 73 GLU A N 1
ATOM 615 C CA . GLU A 1 76 ? -12.325 61.634 -14.557 1.00 30.65 73 GLU A CA 1
ATOM 616 C C . GLU A 1 76 ? -13.285 61.023 -15.579 1.00 28.92 73 GLU A C 1
ATOM 617 O O . GLU A 1 76 ? -14.452 60.775 -15.271 1.00 28.75 73 GLU A O 1
ATOM 619 N N . ASP A 1 77 ? -12.797 60.785 -16.792 1.00 23.79 74 ASP A N 1
ATOM 620 C CA . ASP A 1 77 ? -13.639 60.240 -17.853 1.00 33.07 74 ASP A CA 1
ATOM 621 C C . ASP A 1 77 ? -13.560 58.717 -17.947 1.00 26.18 74 ASP A C 1
ATOM 622 O O . ASP A 1 77 ? -14.039 58.124 -18.913 1.00 26.23 74 ASP A O 1
ATOM 627 N N . GLU A 1 78 ? -12.963 58.086 -16.940 1.00 19.61 75 GLU A N 1
ATOM 628 C CA . GLU A 1 78 ? -12.775 56.638 -16.960 1.00 23.49 75 GLU A CA 1
ATOM 629 C C . GLU A 1 78 ? -13.620 55.908 -15.920 1.00 22.21 75 GLU A C 1
ATOM 630 O O . GLU A 1 78 ? -14.058 56.493 -14.930 1.00 25.55 75 GLU A O 1
ATOM 636 N N . GLU A 1 79 ? -13.845 54.622 -16.166 1.00 20.44 76 GLU A N 1
ATOM 637 C CA . GLU A 1 79 ? -14.526 53.759 -15.213 1.00 17.60 76 GLU A CA 1
ATOM 638 C C . GLU A 1 79 ? -13.710 52.490 -15.012 1.00 17.86 76 GLU A C 1
ATOM 639 O O . GLU A 1 79 ? -12.851 52.158 -15.830 1.00 14.59 76 GLU A O 1
ATOM 645 N N . MET A 1 80 ? -13.980 51.783 -13.921 1.00 16.51 77 MET A N 1
ATOM 646 C CA . MET A 1 80 ? -13.226 50.583 -13.584 1.00 18.69 77 MET A CA 1
ATOM 647 C C . MET A 1 80 ? -14.157 49.386 -13.439 1.00 21.25 77 MET A C 1
ATOM 648 O O . MET A 1 80 ? -15.094 49.413 -12.643 1.00 22.84 77 MET A O 1
ATOM 653 N N . VAL A 1 81 ? -13.905 48.339 -14.218 1.00 15.13 78 VAL A N 1
ATOM 654 C CA . VAL A 1 81 ? -14.755 47.156 -14.181 1.00 18.58 78 VAL A CA 1
ATOM 655 C C . VAL A 1 81 ? -13.968 45.875 -13.922 1.00 18.66 78 VAL A C 1
ATOM 656 O O . VAL A 1 81 ? -12.779 45.781 -14.236 1.00 14.88 78 VAL A O 1
ATOM 660 N N . LEU A 1 82 ? -14.644 44.894 -13.334 1.00 17.15 79 LEU A N 1
ATOM 661 C CA . LEU A 1 82 ? -14.079 43.565 -13.160 1.00 13.34 79 LEU A CA 1
ATOM 662 C C . LEU A 1 82 ? -14.592 42.673 -14.280 1.00 12.07 79 LEU A C 1
ATOM 663 O O . LEU A 1 82 ? -15.794 42.448 -14.399 1.00 14.04 79 LEU A O 1
ATOM 668 N N . ARG A 1 83 ? -13.679 42.176 -15.108 1.00 14.78 80 ARG A N 1
ATOM 669 C CA . ARG A 1 83 ? -14.060 41.360 -16.255 1.00 14.74 80 ARG A CA 1
ATOM 670 C C . ARG A 1 83 ? -13.688 39.899 -16.031 1.00 9.51 80 ARG A C 1
ATOM 671 O O . ARG A 1 83 ? -12.515 39.530 -16.098 1.00 14.63 80 ARG A O 1
ATOM 679 N N . PHE A 1 84 ? -14.696 39.077 -15.761 1.00 10.17 81 PHE A N 1
ATOM 680 C CA . PHE A 1 84 ? -14.497 37.648 -15.550 1.00 8.28 81 PHE A CA 1
ATOM 681 C C . PHE A 1 84 ? -14.627 36.895 -16.867 1.00 10.54 81 PHE A C 1
ATOM 682 O O . PHE A 1 84 ? -15.626 37.036 -17.571 1.00 9.80 81 PHE A O 1
ATOM 690 N N . GLY A 1 85 ? -13.616 36.099 -17.200 1.00 12.08 82 GLY A N 1
ATOM 691 C CA . GLY A 1 85 ? -13.691 35.225 -18.356 1.00 8.31 82 GLY A CA 1
ATOM 692 C C . GLY A 1 85 ? -14.830 34.242 -18.168 1.00 6.49 82 GLY A C 1
ATOM 693 O O . GLY A 1 85 ? -15.546 33.917 -19.116 1.00 5.71 82 GLY A O 1
ATOM 694 N N . SER A 1 86 ? -14.983 33.778 -16.929 1.00 6.36 83 SER A N 1
ATOM 695 C CA . SER A 1 86 ? -16.109 32.947 -16.510 1.00 7.86 83 SER A CA 1
ATOM 696 C C . SER A 1 86 ? -16.000 32.652 -15.020 1.00 8.20 83 SER A C 1
ATOM 697 O O . SER A 1 86 ? -14.919 32.749 -14.439 1.00 6.32 83 SER A O 1
ATOM 700 N N . VAL A 1 87 ? -17.128 32.315 -14.402 1.00 8.57 84 VAL A N 1
ATOM 701 C CA . VAL A 1 87 ? -17.137 31.728 -13.066 1.00 6.68 84 VAL A CA 1
ATOM 702 C C . VAL A 1 87 ? -18.117 30.560 -13.073 1.00 7.96 84 VAL A C 1
ATOM 703 O O . VAL A 1 87 ? -19.266 30.710 -13.483 1.00 8.03 84 VAL A O 1
ATOM 707 N N . THR A 1 88 ? -17.657 29.400 -12.620 1.00 10.34 85 THR A N 1
ATOM 708 C CA . THR A 1 88 ? -18.427 28.167 -12.733 1.00 7.78 85 THR A CA 1
ATOM 709 C C . THR A 1 88 ? -18.978 27.730 -11.378 1.00 9.33 85 THR A C 1
ATOM 710 O O . THR A 1 88 ? -18.208 27.450 -10.461 1.00 10.82 85 THR A O 1
ATOM 714 N N . HIS A 1 89 ? -20.303 27.661 -11.246 1.00 10.21 86 HIS A N 1
ATOM 715 C CA . HIS A 1 89 ? -21.240 27.933 -12.336 1.00 9.80 86 HIS A CA 1
ATOM 716 C C . HIS A 1 89 ? -21.940 29.280 -12.166 1.00 15.34 86 HIS A C 1
ATOM 717 O O . HIS A 1 89 ? -22.214 29.975 -13.145 1.00 17.51 86 HIS A O 1
ATOM 724 N N . GLN A 1 90 ? -22.250 29.629 -10.921 1.00 15.29 87 GLN A N 1
ATOM 725 C CA . GLN A 1 90 ? -22.896 30.898 -10.605 1.00 14.21 87 GLN A CA 1
ATOM 726 C C . GLN A 1 90 ? -21.948 31.768 -9.792 1.00 15.40 87 GLN A C 1
ATOM 727 O O . GLN A 1 90 ? -21.012 31.260 -9.176 1.00 9.76 87 GLN A O 1
ATOM 733 N N . ALA A 1 91 ? -22.192 33.075 -9.784 1.00 9.19 88 ALA A N 1
ATOM 734 C CA . ALA A 1 91 ? -21.334 33.994 -9.044 1.00 10.88 88 ALA A CA 1
ATOM 735 C C . ALA A 1 91 ? -22.056 35.256 -8.588 1.00 10.70 88 ALA A C 1
ATOM 736 O O . ALA A 1 91 ? -22.850 35.833 -9.328 1.00 12.49 88 ALA A O 1
ATOM 738 N N . LYS A 1 92 ? -21.773 35.674 -7.358 1.00 12.31 89 LYS A N 1
ATOM 739 C CA . LYS A 1 92 ? -22.143 37.004 -6.891 1.00 11.96 89 LYS A CA 1
ATOM 740 C C . LYS A 1 92 ? -20.858 37.747 -6.551 1.00 13.69 89 LYS A C 1
ATOM 741 O O . LYS A 1 92 ? -20.021 37.241 -5.804 1.00 10.57 89 LYS A O 1
ATOM 747 N N . ILE A 1 93 ? -20.701 38.944 -7.107 1.00 11.30 90 ILE A N 1
ATOM 748 C CA . ILE A 1 93 ? -19.470 39.704 -6.938 1.00 9.03 90 ILE A CA 1
ATOM 749 C C . ILE A 1 93 ? -19.652 40.824 -5.924 1.00 13.60 90 ILE A C 1
ATOM 750 O O . ILE A 1 93 ? -20.654 41.538 -5.949 1.00 13.13 90 ILE A O 1
ATOM 755 N N . TYR A 1 94 ? -18.679 40.973 -5.033 1.00 12.18 91 TYR A N 1
ATOM 756 C CA . TYR A 1 94 ? -18.766 41.969 -3.974 1.00 9.92 91 TYR A CA 1
ATOM 757 C C . TYR A 1 94 ? -17.544 42.879 -3.945 1.00 12.87 91 TYR A C 1
ATOM 758 O O . TYR A 1 94 ? -16.412 42.424 -4.109 1.00 12.13 91 TYR A O 1
ATOM 767 N N . VAL A 1 95 ? -17.790 44.169 -3.746 1.00 16.46 92 VAL A N 1
ATOM 768 C CA . VAL A 1 95 ? -16.723 45.140 -3.545 1.00 15.46 92 VAL A CA 1
ATOM 769 C C . VAL A 1 95 ? -16.918 45.811 -2.190 1.00 16.91 92 VAL A C 1
ATOM 770 O O . VAL A 1 95 ? -17.896 46.531 -1.981 1.00 23.70 92 VAL A O 1
ATOM 774 N N . ASP A 1 96 ? -15.988 45.555 -1.274 1.00 15.42 93 ASP A N 1
ATOM 775 C CA . ASP A 1 96 ? -16.085 46.031 0.105 1.00 17.16 93 ASP A CA 1
ATOM 776 C C . ASP A 1 96 ? -17.382 45.585 0.780 1.00 18.63 93 ASP A C 1
ATOM 777 O O . ASP A 1 96 ? -17.986 46.338 1.544 1.00 22.37 93 ASP A O 1
ATOM 782 N N . GLY A 1 97 ? -17.804 44.358 0.488 1.00 21.23 94 GLY A N 1
ATOM 783 C CA . GLY A 1 97 ? -18.966 43.768 1.130 1.00 14.93 94 GLY A CA 1
ATOM 784 C C . GLY A 1 97 ? -20.291 44.102 0.469 1.00 14.10 94 GLY A C 1
ATOM 785 O O . GLY A 1 97 ? -21.340 43.616 0.889 1.00 14.40 94 GLY A O 1
ATOM 786 N N . VAL A 1 98 ? -20.243 44.929 -0.569 1.00 13.12 95 VAL A N 1
ATOM 787 C CA . VAL A 1 98 ? -21.452 45.367 -1.256 1.00 13.50 95 VAL A CA 1
ATOM 788 C C . VAL A 1 98 ? -21.671 44.593 -2.550 1.00 15.95 95 VAL A C 1
ATOM 789 O O . VAL A 1 98 ? -20.791 44.551 -3.411 1.00 15.00 95 VAL A O 1
ATOM 793 N N . LEU A 1 99 ? -22.846 43.982 -2.681 1.00 13.07 96 LEU A N 1
ATOM 794 C CA . LEU A 1 99 ? -23.205 43.271 -3.902 1.00 16.34 96 LEU A CA 1
ATOM 795 C C . LEU A 1 99 ? -23.213 44.235 -5.076 1.00 20.90 96 LEU A C 1
ATOM 796 O O . LEU A 1 99 ? -23.819 45.304 -5.011 1.00 17.63 96 LEU A O 1
ATOM 801 N N . VAL A 1 100 ? -22.543 43.851 -6.154 1.00 18.41 97 VAL A N 1
ATOM 802 C CA . VAL A 1 100 ? -22.317 44.780 -7.247 1.00 17.50 97 VAL A CA 1
ATOM 803 C C . VAL A 1 100 ? -22.486 44.107 -8.615 1.00 20.91 97 VAL A C 1
ATOM 804 O O . VAL A 1 100 ? -22.572 44.776 -9.645 1.00 11.57 97 VAL A O 1
ATOM 808 N N . GLY A 1 101 ? -22.568 42.780 -8.613 1.00 16.05 98 GLY A N 1
ATOM 809 C CA . GLY A 1 101 ? -22.766 42.035 -9.843 1.00 17.16 98 GLY A CA 1
ATOM 810 C C . GLY A 1 101 ? -23.142 40.584 -9.616 1.00 18.72 98 GLY A C 1
ATOM 811 O O . GLY A 1 101 ? -22.840 40.008 -8.572 1.00 16.88 98 GLY A O 1
ATOM 812 N N . GLU A 1 102 ? -23.801 39.990 -10.606 1.00 18.13 99 GLU A N 1
ATOM 813 C CA . GLU A 1 102 ? -24.250 38.607 -10.514 1.00 17.43 99 GLU A CA 1
ATOM 814 C C . GLU A 1 102 ? -24.312 37.988 -11.908 1.00 22.48 99 GLU A C 1
ATOM 815 O O . GLU A 1 102 ? -24.641 38.667 -12.880 1.00 23.29 99 GLU A O 1
ATOM 821 N N . HIS A 1 103 ? -23.984 36.703 -12.005 1.00 10.34 100 HIS A N 1
ATOM 822 C CA . HIS A 1 103 ? -24.043 36.001 -13.282 1.00 14.17 100 HIS A CA 1
ATOM 823 C C . HIS A 1 103 ? -24.367 34.520 -13.102 1.00 12.23 100 HIS A C 1
ATOM 824 O O . HIS A 1 103 ? -23.910 33.886 -12.152 1.00 16.53 100 HIS A O 1
ATOM 831 N N . LYS A 1 104 ? -25.163 33.980 -14.020 1.00 12.65 101 LYS A N 1
ATOM 832 C CA . LYS A 1 104 ? -25.500 32.561 -14.016 1.00 10.20 101 LYS A CA 1
ATOM 833 C C . LYS A 1 104 ? -25.069 31.918 -15.331 1.00 12.11 101 LYS A C 1
ATOM 834 O O . LYS A 1 104 ? -25.386 32.418 -16.411 1.00 11.67 101 LYS A O 1
ATOM 840 N N . GLY A 1 105 ? -24.348 30.806 -15.233 1.00 12.40 102 GLY A N 1
ATOM 841 C CA . GLY A 1 105 ? -23.751 30.172 -16.394 1.00 9.83 102 GLY A CA 1
ATOM 842 C C . GLY A 1 105 ? -22.243 30.167 -16.238 1.00 12.24 102 GLY A C 1
ATOM 843 O O . GLY A 1 105 ? -21.626 31.223 -16.103 1.00 8.70 102 GLY A O 1
ATOM 844 N N . GLY A 1 106 ? -21.644 28.982 -16.253 1.00 7.64 103 GLY A N 1
ATOM 845 C CA . GLY A 1 106 ? -20.247 28.849 -15.883 1.00 8.10 103 GLY A CA 1
ATOM 846 C C . GLY A 1 106 ? -19.225 28.890 -17.003 1.00 8.32 103 GLY A C 1
ATOM 847 O O . GLY A 1 106 ? -18.051 28.597 -16.775 1.00 9.25 103 GLY A O 1
ATOM 848 N N . PHE A 1 107 ? -19.648 29.258 -18.208 1.00 7.76 104 PHE A N 1
ATOM 849 C CA . PHE A 1 107 ? -18.748 29.186 -19.357 1.00 8.76 104 PHE A CA 1
ATOM 850 C C . PHE A 1 107 ? -18.808 30.400 -20.286 1.00 6.89 104 PHE A C 1
ATOM 851 O O . PHE A 1 107 ? -18.353 30.335 -21.427 1.00 9.29 104 PHE A O 1
ATOM 859 N N . THR A 1 108 ? -19.355 31.505 -19.790 1.00 6.62 105 THR A N 1
ATOM 860 C CA . THR A 1 108 ? -19.452 32.736 -20.573 1.00 10.44 105 THR A CA 1
ATOM 861 C C . THR A 1 108 ? -18.936 33.942 -19.784 1.00 8.86 105 THR A C 1
ATOM 862 O O . THR A 1 108 ? -19.046 33.977 -18.558 1.00 7.64 105 THR A O 1
ATOM 866 N N . PRO A 1 109 ? -18.365 34.935 -20.486 1.00 8.42 106 PRO A N 1
ATOM 867 C CA . PRO A 1 109 ? -17.789 36.104 -19.814 1.00 8.23 106 PRO A CA 1
ATOM 868 C C . PRO A 1 109 ? -18.835 37.121 -19.370 1.00 12.90 106 PRO A C 1
ATOM 869 O O . PRO A 1 109 ? -19.911 37.215 -19.960 1.00 10.99 106 PRO A O 1
ATOM 873 N N . PHE A 1 110 ? -18.503 37.874 -18.327 1.00 12.14 107 PHE A N 1
ATOM 874 C CA . PHE A 1 110 ? -19.359 38.945 -17.834 1.00 18.50 107 PHE A CA 1
ATOM 875 C C . PHE A 1 110 ? -18.507 39.994 -17.129 1.00 18.55 107 PHE A C 1
ATOM 876 O O . PHE A 1 110 ? -17.475 39.672 -16.541 1.00 15.32 107 PHE A O 1
ATOM 884 N N . GLU A 1 111 ? -18.931 41.250 -17.201 1.00 22.44 108 GLU A N 1
ATOM 885 C CA . GLU A 1 111 ? -18.205 42.317 -16.523 1.00 23.52 108 GLU A CA 1
ATOM 886 C C . GLU A 1 111 ? -19.043 42.947 -15.419 1.00 19.84 108 GLU A C 1
ATOM 887 O O . GLU A 1 111 ? -20.273 42.906 -15.453 1.00 16.45 108 GLU A O 1
ATOM 893 N N . VAL A 1 112 ? -18.363 43.518 -14.433 1.00 20.07 109 VAL A N 1
ATOM 894 C CA . VAL A 1 112 ? -19.028 44.118 -13.286 1.00 19.75 109 VAL A CA 1
ATOM 895 C C . VAL A 1 112 ? -18.379 45.454 -12.934 1.00 16.55 109 VAL A C 1
ATOM 896 O O . VAL A 1 112 ? -17.164 45.535 -12.751 1.00 14.76 109 VAL A O 1
ATOM 900 N N . LEU A 1 113 ? -19.197 46.500 -12.851 1.00 16.68 110 LEU A N 1
ATOM 901 C CA . LEU A 1 113 ? -18.706 47.850 -12.593 1.00 14.35 110 LEU A CA 1
ATOM 902 C C . LEU A 1 113 ? -18.316 48.062 -11.136 1.00 17.44 110 LEU A C 1
ATOM 903 O O . LEU A 1 113 ? -19.099 47.789 -10.232 1.00 19.06 110 LEU A O 1
ATOM 908 N N . VAL A 1 114 ? -17.104 48.556 -10.914 1.00 13.43 111 VAL A N 1
ATOM 909 C CA . VAL A 1 114 ? -16.677 48.951 -9.578 1.00 17.98 111 VAL A CA 1
ATOM 910 C C . VAL A 1 114 ? -17.193 50.360 -9.293 1.00 22.54 111 VAL A C 1
ATOM 911 O O . VAL A 1 114 ? -16.993 51.264 -10.105 1.00 21.28 111 VAL A O 1
ATOM 915 N N . PRO A 1 115 ? -17.874 50.544 -8.147 1.00 21.38 112 PRO A N 1
ATOM 916 C CA . PRO A 1 115 ? -18.458 51.831 -7.745 1.00 25.75 112 PRO A CA 1
ATOM 917 C C . PRO A 1 115 ? -17.466 52.989 -7.842 1.00 27.14 112 PRO A C 1
ATOM 918 O O . PRO A 1 115 ? -16.341 52.887 -7.351 1.00 23.83 112 PRO A O 1
ATOM 922 N N . GLU A 1 116 ? -17.894 54.080 -8.472 1.00 26.31 113 GLU A N 1
ATOM 923 C CA . GLU A 1 116 ? -17.019 55.216 -8.745 1.00 23.81 113 GLU A CA 1
ATOM 924 C C . GLU A 1 116 ? -16.495 55.883 -7.472 1.00 19.90 113 GLU A C 1
ATOM 925 O O . GLU A 1 116 ? -15.445 56.524 -7.485 1.00 30.53 113 GLU A O 1
ATOM 931 N N . CYS A 1 117 ? -17.217 55.710 -6.369 1.00 23.54 114 CYS A N 1
ATOM 932 C CA . CYS A 1 117 ? -16.837 56.323 -5.098 1.00 24.68 114 CYS A CA 1
ATOM 933 C C . CYS A 1 117 ? -15.596 55.689 -4.469 1.00 32.15 114 CYS A C 1
ATOM 934 O O . CYS A 1 117 ? -15.139 56.123 -3.412 1.00 36.27 114 CYS A O 1
ATOM 937 N N . LYS A 1 118 ? -15.053 54.663 -5.118 1.00 30.54 115 LYS A N 1
ATOM 938 C CA . LYS A 1 118 ? -13.879 53.968 -4.598 1.00 26.53 115 LYS A CA 1
ATOM 939 C C . LYS A 1 118 ? -12.638 54.165 -5.464 1.00 24.69 115 LYS A C 1
ATOM 940 O O . LYS A 1 118 ? -11.572 53.634 -5.156 1.00 24.32 115 LYS A O 1
ATOM 946 N N . TYR A 1 119 ? -12.775 54.936 -6.539 1.00 20.73 116 TYR A N 1
ATOM 947 C CA . TYR A 1 119 ? -11.678 55.124 -7.486 1.00 25.26 116 TYR A CA 1
ATOM 948 C C . TYR A 1 119 ? -10.501 55.880 -6.875 1.00 25.64 116 TYR A C 1
ATOM 949 O O . TYR A 1 119 ? -9.375 55.789 -7.363 1.00 30.62 116 TYR A O 1
ATOM 958 N N . ASN A 1 120 ? -10.767 56.622 -5.805 1.00 26.46 117 ASN A N 1
ATOM 959 C CA . ASN A 1 120 ? -9.719 57.367 -5.117 1.00 27.59 117 ASN A CA 1
ATOM 960 C C . ASN A 1 120 ? -9.328 56.736 -3.783 1.00 27.34 117 ASN A C 1
ATOM 961 O O . ASN A 1 120 ? -8.526 57.292 -3.035 1.00 24.64 117 ASN A O 1
ATOM 966 N N . ASN A 1 121 ? -9.901 55.574 -3.490 1.00 25.45 118 ASN A N 1
ATOM 967 C CA . ASN A 1 121 ? -9.491 54.804 -2.324 1.00 24.14 118 ASN A CA 1
ATOM 968 C C . ASN A 1 121 ? -8.152 54.125 -2.580 1.00 25.07 118 ASN A C 1
ATOM 969 O O . ASN A 1 121 ? -7.782 53.880 -3.729 1.00 22.62 118 ASN A O 1
ATOM 974 N N . GLU A 1 122 ? -7.424 53.828 -1.510 1.00 24.50 119 GLU A N 1
ATOM 975 C CA . GLU A 1 122 ? -6.133 53.168 -1.639 1.00 19.55 119 GLU A CA 1
ATOM 976 C C . GLU A 1 122 ? -6.318 51.728 -2.103 1.00 19.19 119 GLU A C 1
ATOM 977 O O . GLU A 1 122 ? -5.636 51.267 -3.017 1.00 18.94 119 GLU A O 1
ATOM 983 N N . LYS A 1 123 ? -7.253 51.025 -1.472 1.00 14.31 120 LYS A N 1
ATOM 984 C CA . LYS A 1 123 ? -7.509 49.626 -1.792 1.00 17.81 120 LYS A CA 1
ATOM 985 C C . LYS A 1 123 ? -9.003 49.315 -1.824 1.00 16.27 120 LYS A C 1
ATOM 986 O O . LYS A 1 123 ? -9.812 50.037 -1.240 1.00 18.89 120 LYS A O 1
ATOM 992 N N . ILE A 1 124 ? -9.360 48.239 -2.518 1.00 21.28 121 ILE A N 1
ATOM 993 C CA . ILE A 1 124 ? -10.716 47.700 -2.474 1.00 20.37 121 ILE A CA 1
ATOM 994 C C . ILE A 1 124 ? -10.666 46.196 -2.221 1.00 20.01 121 ILE A C 1
ATOM 995 O O . ILE A 1 124 ? -9.723 45.521 -2.636 1.00 18.19 121 ILE A O 1
ATOM 1000 N N . LYS A 1 125 ? -11.672 45.672 -1.528 1.00 19.05 122 LYS A N 1
ATOM 1001 C CA . LYS A 1 125 ? -11.737 44.239 -1.269 1.00 15.85 122 LYS A CA 1
ATOM 1002 C C . LYS A 1 125 ? -12.738 43.576 -2.207 1.00 18.60 122 LYS A C 1
ATOM 1003 O O . LYS A 1 125 ? -13.935 43.860 -2.156 1.00 15.64 122 LYS A O 1
ATOM 1009 N N . VAL A 1 126 ? -12.239 42.697 -3.070 1.00 15.43 123 VAL A N 1
ATOM 1010 C CA . VAL A 1 126 ? -13.095 41.982 -4.007 1.00 11.54 123 VAL A CA 1
ATOM 1011 C C . VAL A 1 126 ? -13.442 40.601 -3.468 1.00 15.92 123 VAL A C 1
ATOM 1012 O O . VAL A 1 126 ? -12.558 39.798 -3.171 1.00 18.07 123 VAL A O 1
ATOM 1016 N N . SER A 1 127 ? -14.735 40.333 -3.334 1.00 12.82 124 SER A N 1
ATOM 1017 C CA . SER A 1 127 ? -15.199 39.030 -2.879 1.00 13.57 124 SER A CA 1
ATOM 1018 C C . SER A 1 127 ? -15.995 38.347 -3.981 1.00 16.92 124 SER A C 1
ATOM 1019 O O . SER A 1 127 ? -16.911 38.937 -4.555 1.00 13.05 124 SER A O 1
ATOM 1022 N N . ILE A 1 128 ? -15.634 37.104 -4.278 1.00 14.29 125 ILE A N 1
ATOM 1023 C CA . ILE A 1 128 ? -16.334 36.323 -5.286 1.00 11.47 125 ILE A CA 1
ATOM 1024 C C . ILE A 1 128 ? -17.051 35.156 -4.628 1.00 13.57 125 ILE A C 1
ATOM 1025 O O . ILE A 1 128 ? -16.415 34.244 -4.101 1.00 14.03 125 ILE A O 1
ATOM 1030 N N . CYS A 1 129 ? -18.378 35.189 -4.656 1.00 10.99 126 CYS A N 1
ATOM 1031 C CA . CYS A 1 129 ? -19.172 34.099 -4.114 1.00 12.64 126 CYS A CA 1
ATOM 1032 C C . CYS A 1 129 ? -19.573 33.146 -5.230 1.00 11.72 126 CYS A C 1
ATOM 1033 O O . CYS A 1 129 ? -20.646 33.279 -5.818 1.00 13.85 126 CYS A O 1
ATOM 1036 N N . ALA A 1 130 ? -18.701 32.190 -5.527 1.00 10.28 127 ALA A N 1
ATOM 1037 C CA . ALA A 1 130 ? -18.978 31.218 -6.572 1.00 13.25 127 ALA A CA 1
ATOM 1038 C C . ALA A 1 130 ? -19.903 30.124 -6.053 1.00 11.77 127 ALA A C 1
ATOM 1039 O O . ALA A 1 130 ? -20.007 29.907 -4.846 1.00 12.61 127 ALA A O 1
ATOM 1041 N N . ASN A 1 131 ? -20.576 29.443 -6.972 1.00 11.04 128 ASN A N 1
ATOM 1042 C CA . ASN A 1 131 ? -21.510 28.387 -6.610 1.00 11.21 128 ASN A CA 1
ATOM 1043 C C . ASN A 1 131 ? -21.568 27.338 -7.716 1.00 10.25 128 ASN A C 1
ATOM 1044 O O . ASN A 1 131 ? -21.672 27.677 -8.894 1.00 9.79 128 ASN A O 1
ATOM 1049 N N . ASN A 1 132 ? -21.489 26.066 -7.336 1.00 8.72 129 ASN A N 1
ATOM 1050 C CA . ASN A 1 132 ? -21.414 24.985 -8.315 1.00 10.18 129 ASN A CA 1
ATOM 1051 C C . ASN A 1 132 ? -22.647 24.089 -8.349 1.00 14.43 129 ASN A C 1
ATOM 1052 O O . ASN A 1 132 ? -22.587 22.956 -8.828 1.00 12.75 129 ASN A O 1
ATOM 1057 N N . VAL A 1 133 ? -23.762 24.598 -7.836 1.00 16.58 130 VAL A N 1
ATOM 1058 C CA . VAL A 1 133 ? -25.014 23.853 -7.852 1.00 11.98 130 VAL A CA 1
ATOM 1059 C C . VAL A 1 133 ? -25.593 23.812 -9.261 1.00 12.82 130 VAL A C 1
ATOM 1060 O O . VAL A 1 133 ? -25.657 24.833 -9.945 1.00 21.31 130 VAL A O 1
ATOM 1064 N N . LEU A 1 134 ? -25.997 22.622 -9.695 1.00 12.37 131 LEU A N 1
ATOM 1065 C CA . LEU A 1 134 ? -26.694 22.461 -10.963 1.00 8.75 131 LEU A CA 1
ATOM 1066 C C . LEU A 1 134 ? -28.035 21.778 -10.726 1.00 12.91 131 LEU A C 1
ATOM 1067 O O . LEU A 1 134 ? -28.144 20.885 -9.889 1.00 15.06 131 LEU A O 1
ATOM 1072 N N . ASP A 1 135 ? -29.058 22.207 -11.457 1.00 14.87 132 ASP A N 1
ATOM 1073 C CA . ASP A 1 135 ? -30.374 21.585 -11.356 1.00 13.19 132 ASP A CA 1
ATOM 1074 C C . ASP A 1 135 ? -31.100 21.572 -12.698 1.00 15.12 132 ASP A C 1
ATOM 1075 O O . ASP A 1 135 ? -30.470 21.520 -13.755 1.00 17.06 132 ASP A O 1
ATOM 1080 N N . TYR A 1 136 ? -32.427 21.624 -12.650 1.00 16.50 133 TYR A N 1
ATOM 1081 C CA . TYR A 1 136 ? -33.241 21.591 -13.859 1.00 14.70 133 TYR A CA 1
ATOM 1082 C C . TYR A 1 136 ? -33.457 22.982 -14.449 1.00 14.41 133 TYR A C 1
ATOM 1083 O O . TYR A 1 136 ? -34.179 23.137 -15.432 1.00 16.02 133 TYR A O 1
ATOM 1092 N N . THR A 1 137 ? -32.833 23.991 -13.847 1.00 12.23 134 THR A N 1
ATOM 1093 C CA . THR A 1 137 ? -32.921 25.352 -14.367 1.00 17.07 134 THR A CA 1
ATOM 1094 C C . THR A 1 137 ? -31.588 25.821 -14.942 1.00 13.84 134 THR A C 1
ATOM 1095 O O . THR A 1 137 ? -31.497 26.911 -15.505 1.00 20.81 134 THR A O 1
ATOM 1099 N N . THR A 1 138 ? -30.557 24.993 -14.803 1.00 13.15 135 THR A N 1
ATOM 1100 C CA . THR A 1 138 ? -29.211 25.373 -15.218 1.00 12.76 135 THR A CA 1
ATOM 1101 C C . THR A 1 138 ? -28.741 24.642 -16.471 1.00 13.13 135 THR A C 1
ATOM 1102 O O . THR A 1 138 ? -29.236 23.566 -16.803 1.00 15.61 135 THR A O 1
ATOM 1106 N N . LEU A 1 139 ? -27.781 25.247 -17.164 1.00 13.42 136 LEU A N 1
ATOM 1107 C CA . LEU A 1 139 ? -27.048 24.568 -18.224 1.00 13.74 136 LEU A CA 1
ATOM 1108 C C . LEU A 1 139 ? -25.574 24.510 -17.837 1.00 16.43 136 LEU A C 1
ATOM 1109 O O . LEU A 1 139 ? -24.947 25.551 -17.632 1.00 13.40 136 LEU A O 1
ATOM 1114 N N . PRO A 1 140 ? -25.013 23.293 -17.727 1.00 11.14 137 PRO A N 1
ATOM 1115 C CA . PRO A 1 140 ? -25.660 22.001 -17.990 1.00 10.65 137 PRO A CA 1
ATOM 1116 C C . PRO A 1 140 ? -26.648 21.583 -16.904 1.00 10.35 137 PRO A C 1
ATOM 1117 O O . PRO A 1 140 ? -26.670 22.170 -15.824 1.00 12.46 137 PRO A O 1
ATOM 1121 N N . VAL A 1 141 ? -27.456 20.571 -17.203 1.00 12.92 138 VAL A N 1
ATOM 1122 C CA . VAL A 1 141 ? -28.482 20.096 -16.284 1.00 11.20 138 VAL A CA 1
ATOM 1123 C C . VAL A 1 141 ? -27.905 19.123 -15.262 1.00 13.20 138 VAL A C 1
ATOM 1124 O O . VAL A 1 141 ? -27.130 18.233 -15.609 1.00 11.22 138 VAL A O 1
ATOM 1128 N N . GLY A 1 142 ? -28.285 19.301 -14.002 1.00 13.14 139 GLY A N 1
ATOM 1129 C CA . GLY A 1 142 ? -27.894 18.381 -12.952 1.00 13.86 139 GLY A CA 1
ATOM 1130 C C . GLY A 1 142 ? -29.092 17.915 -12.148 1.00 21.47 139 GLY A C 1
ATOM 1131 O O . GLY A 1 142 ? -30.161 18.523 -12.200 1.00 15.87 139 GLY A O 1
ATOM 1132 N N . ASN A 1 143 ? -28.919 16.823 -11.412 1.00 20.69 140 ASN A N 1
ATOM 1133 C CA . ASN A 1 143 ? -29.952 16.350 -10.501 1.00 20.55 140 ASN A CA 1
ATOM 1134 C C . ASN A 1 143 ? -29.618 16.764 -9.076 1.00 21.93 140 ASN A C 1
ATOM 1135 O O . ASN A 1 143 ? -28.789 16.140 -8.415 1.00 24.60 140 ASN A O 1
ATOM 1140 N N . TYR A 1 144 ? -30.259 17.831 -8.612 1.00 28.60 141 TYR A N 1
ATOM 1141 C CA . TYR A 1 144 ? -29.979 18.374 -7.290 1.00 23.54 141 TYR A CA 1
ATOM 1142 C C . TYR A 1 144 ? -30.794 17.674 -6.210 1.00 21.47 141 TYR A C 1
ATOM 1143 O O . TYR A 1 144 ? -31.926 17.253 -6.447 1.00 24.62 141 TYR A O 1
ATOM 1152 N N . SER A 1 145 ? -30.206 17.549 -5.025 1.00 20.81 142 SER A N 1
ATOM 1153 C CA . SER A 1 145 ? -30.888 16.951 -3.885 1.00 23.94 142 SER A CA 1
ATOM 1154 C C . SER A 1 145 ? -30.211 17.357 -2.581 1.00 31.11 142 SER A C 1
ATOM 1155 O O . SER A 1 145 ? -29.021 17.673 -2.558 1.00 24.39 142 SER A O 1
ATOM 1158 N N . GLU A 1 146 ? -30.981 17.350 -1.499 1.00 36.21 143 GLU A N 1
ATOM 1159 C CA . GLU A 1 146 ? -30.455 17.678 -0.181 1.00 41.72 143 GLU A CA 1
ATOM 1160 C C . GLU A 1 146 ? -30.790 16.586 0.822 1.00 41.84 143 GLU A C 1
ATOM 1161 O O . GLU A 1 146 ? -31.910 16.076 0.851 1.00 49.00 143 GLU A O 1
ATOM 1167 N N . ILE A 1 147 ? -29.810 16.230 1.644 1.00 47.03 144 ILE A N 1
ATOM 1168 C CA . ILE A 1 147 ? -30.016 15.244 2.695 1.00 56.20 144 ILE A CA 1
ATOM 1169 C C . ILE A 1 147 ? -29.446 15.746 4.016 1.00 59.59 144 ILE A C 1
ATOM 1170 O O . ILE A 1 147 ? -28.309 16.214 4.077 1.00 63.26 144 ILE A O 1
ATOM 1175 N N . ILE A 1 148 ? -30.250 15.665 5.069 1.00 72.30 145 ILE A N 1
ATOM 1176 C CA . ILE A 1 148 ? -29.813 16.099 6.388 1.00 82.31 145 ILE A CA 1
ATOM 1177 C C . ILE A 1 148 ? -28.927 15.031 7.015 1.00 88.97 145 ILE A C 1
ATOM 1178 O O . ILE A 1 148 ? -29.314 13.866 7.104 1.00 92.32 145 ILE A O 1
ATOM 1183 N N . GLN A 1 149 ? -27.737 15.432 7.451 1.00 96.07 146 GLN A N 1
ATOM 1184 C CA . GLN A 1 149 ? -26.790 14.504 8.062 1.00 102.51 146 GLN A CA 1
ATOM 1185 C C . GLN A 1 149 ? -27.198 14.127 9.483 1.00 110.75 146 GLN A C 1
ATOM 1186 O O . GLN A 1 149 ? -26.447 13.456 10.192 1.00 107.70 146 GLN A O 1
ATOM 1192 N N . GLU A 1 150 ? -28.386 14.573 9.890 1.00 113.27 147 GLU A N 1
ATOM 1193 C CA . GLU A 1 150 ? -28.902 14.352 11.240 1.00 113.29 147 GLU A CA 1
ATOM 1194 C C . GLU A 1 150 ? -27.982 14.938 12.309 1.00 112.70 147 GLU A C 1
ATOM 1195 O O . GLU A 1 150 ? -28.011 14.528 13.470 1.00 112.09 147 GLU A O 1
ATOM 1201 N N . ASP A 1 151 ? -27.168 15.904 11.895 1.00 105.47 148 ASP A N 1
ATOM 1202 C CA . ASP A 1 151 ? -26.340 16.674 12.809 1.00 99.13 148 ASP A CA 1
ATOM 1203 C C . ASP A 1 151 ? -26.914 18.082 12.870 1.00 100.36 148 ASP A C 1
ATOM 1204 O O . ASP A 1 151 ? -26.455 18.925 13.640 1.00 98.64 148 ASP A O 1
ATOM 1209 N N . GLY A 1 152 ? -27.927 18.324 12.042 1.00 97.70 149 GLY A N 1
ATOM 1210 C CA . GLY A 1 152 ? -28.576 19.620 11.974 1.00 99.27 149 GLY A CA 1
ATOM 1211 C C . GLY A 1 152 ? -28.188 20.399 10.732 1.00 105.20 149 GLY A C 1
ATOM 1212 O O . GLY A 1 152 ? -28.728 21.473 10.468 1.00 96.74 149 GLY A O 1
ATOM 1213 N N . SER A 1 153 ? -27.250 19.852 9.963 1.00 107.12 150 SER A N 1
ATOM 1214 C CA . SER A 1 153 ? -26.732 20.536 8.783 1.00 91.28 150 SER A CA 1
ATOM 1215 C C . SER A 1 153 ? -27.259 19.935 7.482 1.00 83.99 150 SER A C 1
ATOM 1216 O O . SER A 1 153 ? -27.672 18.775 7.442 1.00 78.91 150 SER A O 1
ATOM 1219 N N . ILE A 1 154 ? -27.238 20.735 6.421 1.00 79.67 151 ILE A N 1
ATOM 1220 C CA . ILE A 1 154 ? -27.692 20.291 5.108 1.00 75.08 151 ILE A CA 1
ATOM 1221 C C . ILE A 1 154 ? -26.512 19.952 4.205 1.00 66.39 151 ILE A C 1
ATOM 1222 O O . ILE A 1 154 ? -25.630 20.784 3.988 1.00 61.65 151 ILE A O 1
ATOM 1227 N N . LYS A 1 155 ? -26.496 18.731 3.681 1.00 59.61 152 LYS A N 1
ATOM 1228 C CA . LYS A 1 155 ? -25.478 18.342 2.712 1.00 53.74 152 LYS A CA 1
ATOM 1229 C C . LYS A 1 155 ? -26.065 18.302 1.306 1.00 51.20 152 LYS A C 1
ATOM 1230 O O . LYS A 1 155 ? -26.987 17.534 1.027 1.00 50.18 152 LYS A O 1
ATOM 1236 N N . LYS A 1 156 ? -25.527 19.141 0.427 1.00 40.63 153 LYS A N 1
ATOM 1237 C CA . LYS A 1 156 ? -26.010 19.237 -0.943 1.00 33.36 153 LYS A CA 1
ATOM 1238 C C . LYS A 1 156 ? -25.287 18.243 -1.843 1.00 32.80 153 LYS A C 1
ATOM 1239 O O . LYS A 1 156 ? -24.115 17.937 -1.627 1.00 31.55 153 LYS A O 1
ATOM 1245 N N . LYS A 1 157 ? -25.993 17.741 -2.851 1.00 34.28 154 LYS A N 1
ATOM 1246 C CA . LYS A 1 157 ? -25.404 16.810 -3.805 1.00 28.05 154 LYS A CA 1
ATOM 1247 C C . LYS A 1 157 ? -25.903 17.085 -5.218 1.00 25.22 154 LYS A C 1
ATOM 1248 O O . LYS A 1 157 ? -27.097 17.285 -5.437 1.00 27.79 154 LYS A O 1
ATOM 1254 N N . VAL A 1 158 ? -24.982 17.099 -6.175 1.00 24.88 155 VAL A N 1
ATOM 1255 C CA . VAL A 1 158 ? -25.347 17.261 -7.575 1.00 18.95 155 VAL A CA 1
ATOM 1256 C C . VAL A 1 158 ? -25.041 15.994 -8.362 1.00 23.74 155 VAL A C 1
ATOM 1257 O O . VAL A 1 158 ? -23.881 15.628 -8.551 1.00 27.25 155 VAL A O 1
ATOM 1261 N N . ARG A 1 159 ? -26.097 15.322 -8.804 1.00 30.89 156 ARG A N 1
ATOM 1262 C CA . ARG A 1 159 ? -25.971 14.146 -9.653 1.00 23.62 156 ARG A CA 1
ATOM 1263 C C . ARG A 1 159 ? -26.015 14.592 -11.110 1.00 26.21 156 ARG A C 1
ATOM 1264 O O . ARG A 1 159 ? -27.078 14.922 -11.637 1.00 27.99 156 ARG A O 1
ATOM 1272 N N . GLU A 1 160 ? -24.851 14.615 -11.751 1.00 19.51 157 GLU A N 1
ATOM 1273 C CA . GLU A 1 160 ? -24.721 15.179 -13.091 1.00 17.69 157 GLU A CA 1
ATOM 1274 C C . GLU A 1 160 ? -25.550 14.436 -14.131 1.00 17.10 157 GLU A C 1
ATOM 1275 O O . GLU A 1 160 ? -25.610 13.208 -14.133 1.00 17.21 157 GLU A O 1
ATOM 1281 N N . ASN A 1 161 ? -26.188 15.195 -15.016 1.00 10.92 158 ASN A N 1
ATOM 1282 C CA . ASN A 1 161 ? -26.918 14.617 -16.135 1.00 13.84 158 ASN A CA 1
ATOM 1283 C C . ASN A 1 161 ? -26.046 14.604 -17.380 1.00 13.81 158 ASN A C 1
ATOM 1284 O O . ASN A 1 161 ? -26.542 14.682 -18.503 1.00 13.50 158 ASN A O 1
ATOM 1289 N N . PHE A 1 162 ? -24.739 14.504 -17.170 1.00 14.82 159 PHE A N 1
ATOM 1290 C CA . PHE A 1 162 ? -23.781 14.558 -18.263 1.00 13.37 159 PHE A CA 1
ATOM 1291 C C . PHE A 1 162 ? -22.536 13.751 -17.928 1.00 11.14 159 PHE A C 1
ATOM 1292 O O . PHE A 1 162 ? -22.249 13.492 -16.759 1.00 14.21 159 PHE A O 1
ATOM 1300 N N . ASP A 1 163 ? -21.797 13.360 -18.959 1.00 18.47 160 ASP A N 1
ATOM 1301 C CA . ASP A 1 163 ? -20.652 12.476 -18.782 1.00 17.99 160 ASP A CA 1
ATOM 1302 C C . ASP A 1 163 ? -19.332 13.234 -18.663 1.00 15.85 160 ASP A C 1
ATOM 1303 O O . ASP A 1 163 ? -18.404 13.009 -19.440 1.00 22.37 160 ASP A O 1
ATOM 1308 N N . PHE A 1 164 ? -19.258 14.140 -17.695 1.00 12.90 161 PHE A N 1
ATOM 1309 C CA . PHE A 1 164 ? -17.993 14.777 -17.344 1.00 11.29 161 PHE A CA 1
ATOM 1310 C C . PHE A 1 164 ? -18.025 15.339 -15.927 1.00 9.30 161 PHE A C 1
ATOM 1311 O O . PHE A 1 164 ? -19.079 15.725 -15.426 1.00 9.35 161 PHE A O 1
ATOM 1319 N N . PHE A 1 165 ? -16.862 15.362 -15.285 1.00 7.14 162 PHE A N 1
ATOM 1320 C CA . PHE A 1 165 ? -16.759 15.768 -13.891 1.00 8.85 162 PHE A CA 1
ATOM 1321 C C . PHE A 1 165 ? -17.172 17.223 -13.705 1.00 8.58 162 PHE A C 1
ATOM 1322 O O . PHE A 1 165 ? -16.816 18.087 -14.507 1.00 9.17 162 PHE A O 1
ATOM 1330 N N . ASN A 1 166 ? -17.931 17.484 -12.645 1.00 12.02 163 ASN A N 1
ATOM 1331 C CA . ASN A 1 166 ? -18.423 18.827 -12.367 1.00 8.83 163 ASN A CA 1
ATOM 1332 C C . ASN A 1 166 ? -17.332 19.717 -11.778 1.00 6.23 163 ASN A C 1
ATOM 1333 O O . ASN A 1 166 ? -17.436 20.172 -10.637 1.00 5.59 163 ASN A O 1
ATOM 1338 N N . TYR A 1 167 ? -16.280 19.944 -12.560 1.00 5.69 164 TYR A N 1
ATOM 1339 C CA . TYR A 1 167 ? -15.207 20.852 -12.176 1.00 4.39 164 TYR A CA 1
ATOM 1340 C C . TYR A 1 167 ? -15.763 22.260 -11.992 1.00 6.72 164 TYR A C 1
ATOM 1341 O O . TYR A 1 167 ? -16.587 22.715 -12.784 1.00 5.74 164 TYR A O 1
ATOM 1350 N N . ALA A 1 168 ? -15.314 22.946 -10.947 1.00 5.30 165 ALA A N 1
ATOM 1351 C CA . ALA A 1 168 ? -15.791 24.296 -10.673 1.00 8.43 165 ALA A CA 1
ATOM 1352 C C . ALA A 1 168 ? -14.686 25.194 -10.138 1.00 8.32 165 ALA A C 1
ATOM 1353 O O . ALA A 1 168 ? -13.621 24.722 -9.740 1.00 11.99 165 ALA A O 1
ATOM 1355 N N . GLY A 1 169 ? -14.959 26.494 -10.122 1.00 6.83 166 GLY A N 1
ATOM 1356 C CA . GLY A 1 169 ? -13.988 27.490 -9.717 1.00 7.77 166 GLY A CA 1
ATOM 1357 C C . GLY A 1 169 ? -13.959 28.609 -10.738 1.00 10.07 166 GLY A C 1
ATOM 1358 O O . GLY A 1 169 ? -14.825 28.682 -11.611 1.00 10.88 166 GLY A O 1
ATOM 1359 N N . VAL A 1 170 ? -12.973 29.491 -10.629 1.00 6.13 167 VAL A N 1
ATOM 1360 C CA . VAL A 1 170 ? -12.780 30.528 -11.630 1.00 4.27 167 VAL A CA 1
ATOM 1361 C C . VAL A 1 170 ? -11.803 29.993 -12.668 1.00 4.00 167 VAL A C 1
ATOM 1362 O O . VAL A 1 170 ? -10.596 29.996 -12.451 1.00 6.77 167 VAL A O 1
ATOM 1366 N N . HIS A 1 171 ? -12.337 29.524 -13.790 1.00 5.69 168 HIS A N 1
ATOM 1367 C CA . HIS A 1 171 ? -11.551 28.774 -14.766 1.00 9.10 168 HIS A CA 1
ATOM 1368 C C . HIS A 1 171 ? -10.783 29.654 -15.743 1.00 9.00 168 HIS A C 1
ATOM 1369 O O . HIS A 1 171 ? -9.853 29.191 -16.402 1.00 9.24 168 HIS A O 1
ATOM 1376 N N . ARG A 1 172 ? -11.176 30.919 -15.839 1.00 5.63 169 ARG A N 1
ATOM 1377 C CA . ARG A 1 172 ? -10.623 31.812 -16.850 1.00 5.22 169 ARG A CA 1
ATOM 1378 C C . ARG A 1 172 ? -10.160 33.137 -16.241 1.00 8.22 169 ARG A C 1
ATOM 1379 O O . ARG A 1 172 ? -10.640 33.527 -15.176 1.00 6.24 169 ARG A O 1
ATOM 1387 N N . PRO A 1 173 ? -9.207 33.818 -16.905 1.00 8.75 170 PRO A N 1
ATOM 1388 C CA . PRO A 1 173 ? -8.606 35.059 -16.399 1.00 10.30 170 PRO A CA 1
ATOM 1389 C C . PRO A 1 173 ? -9.607 36.111 -15.925 1.00 10.74 170 PRO A C 1
ATOM 1390 O O . PRO A 1 173 ? -10.605 36.379 -16.593 1.00 7.82 170 PRO A O 1
ATOM 1394 N N . LEU A 1 174 ? -9.327 36.690 -14.762 1.00 14.86 171 LEU A N 1
ATOM 1395 C CA . LEU A 1 174 ? -10.096 37.812 -14.246 1.00 10.22 171 LEU A CA 1
ATOM 1396 C C . LEU A 1 174 ? -9.308 39.097 -14.465 1.00 10.27 171 LEU A C 1
ATOM 1397 O O . LEU A 1 174 ? -8.170 39.219 -14.014 1.00 9.22 171 LEU A O 1
ATOM 1402 N N . LYS A 1 175 ? -9.916 40.053 -15.161 1.00 10.95 172 LYS A N 1
ATOM 1403 C CA . LYS A 1 175 ? -9.234 41.295 -15.503 1.00 10.45 172 LYS A CA 1
ATOM 1404 C C . LYS A 1 175 ? -9.820 42.499 -14.773 1.00 13.71 172 LYS A C 1
ATOM 1405 O O . LYS A 1 175 ? -11.036 42.615 -14.617 1.00 14.39 172 LYS A O 1
ATOM 1411 N N . LEU A 1 176 ? -8.942 43.391 -14.324 1.00 16.27 173 LEU A N 1
ATOM 1412 C CA . LEU A 1 176 ? -9.359 44.699 -13.839 1.00 9.52 173 LEU A CA 1
ATOM 1413 C C . LEU A 1 176 ? -9.159 45.689 -14.977 1.00 17.41 173 LEU A C 1
ATOM 1414 O O . LEU A 1 176 ? -8.027 45.965 -15.377 1.00 12.78 173 LEU A O 1
ATOM 1419 N N . MET A 1 177 ? -10.259 46.215 -15.506 1.00 11.11 174 MET A N 1
ATOM 1420 C CA . MET A 1 177 ? -10.202 47.043 -16.705 1.00 14.07 174 MET A CA 1
ATOM 1421 C C . MET A 1 177 ? -10.515 48.513 -16.454 1.00 20.92 174 MET A C 1
ATOM 1422 O O . MET A 1 177 ? -11.592 48.855 -15.966 1.00 13.37 174 MET A O 1
ATOM 1427 N N . ILE A 1 178 ? -9.560 49.375 -16.792 1.00 20.88 175 ILE A N 1
ATOM 1428 C CA . ILE A 1 178 ? -9.784 50.814 -16.792 1.00 14.97 175 ILE A CA 1
ATOM 1429 C C . ILE A 1 178 ? -10.089 51.243 -18.219 1.00 20.69 175 ILE A C 1
ATOM 1430 O O . ILE A 1 178 ? -9.243 51.125 -19.104 1.00 19.90 175 ILE A O 1
ATOM 1435 N N . ARG A 1 179 ? -11.303 51.732 -18.443 1.00 22.77 176 ARG A N 1
ATOM 1436 C CA . ARG A 1 179 ? -11.732 52.122 -19.779 1.00 17.32 176 ARG A CA 1
ATOM 1437 C C . ARG A 1 179 ? -12.495 53.437 -19.711 1.00 17.65 176 ARG A C 1
ATOM 1438 O O . ARG A 1 179 ? -12.986 53.813 -18.646 1.00 18.88 176 ARG A O 1
ATOM 1446 N N . PRO A 1 180 ? -12.592 54.151 -20.845 1.00 22.29 177 PRO A N 1
ATOM 1447 C CA . PRO A 1 180 ? -13.388 55.381 -20.858 1.00 18.83 177 PRO A CA 1
ATOM 1448 C C . PRO A 1 180 ? -14.860 55.074 -20.611 1.00 17.77 177 PRO A C 1
ATOM 1449 O O . PRO A 1 180 ? -15.330 54.004 -20.999 1.00 17.62 177 PRO A O 1
ATOM 1453 N N . LYS A 1 181 ? -15.567 55.994 -19.963 1.00 19.55 178 LYS A N 1
ATOM 1454 C CA . LYS A 1 181 ? -16.994 55.827 -19.710 1.00 16.68 178 LYS A CA 1
ATOM 1455 C C . LYS A 1 181 ? -17.751 55.702 -21.025 1.00 20.67 178 LYS A C 1
ATOM 1456 O O . LYS A 1 181 ? -18.660 54.883 -21.155 1.00 23.71 178 LYS A O 1
ATOM 1462 N N . ASN A 1 182 ? -17.367 56.519 -22.000 1.00 24.50 179 ASN A N 1
ATOM 1463 C CA . ASN A 1 182 ? -17.884 56.382 -23.353 1.00 23.20 179 ASN A CA 1
ATOM 1464 C C . ASN A 1 182 ? -16.912 55.558 -24.186 1.00 18.78 179 ASN A C 1
ATOM 1465 O O . ASN A 1 182 ? -15.905 56.070 -24.674 1.00 15.34 179 ASN A O 1
ATOM 1470 N N . HIS A 1 183 ? -17.219 54.275 -24.337 1.00 18.74 180 HIS A N 1
ATOM 1471 C CA . HIS A 1 183 ? -16.309 53.341 -24.983 1.00 17.26 180 HIS A CA 1
ATOM 1472 C C . HIS A 1 183 ? -17.029 52.499 -26.023 1.00 17.95 180 HIS A C 1
ATOM 1473 O O . HIS A 1 183 ? -18.257 52.507 -26.107 1.00 16.46 180 HIS A O 1
ATOM 1480 N N . ILE A 1 184 ? -16.249 51.769 -26.812 1.00 16.39 181 ILE A N 1
ATOM 1481 C CA . ILE A 1 184 ? -16.792 50.784 -27.733 1.00 16.60 181 ILE A CA 1
ATOM 1482 C C . ILE A 1 184 ? -17.082 49.504 -26.957 1.00 16.97 181 ILE A C 1
ATOM 1483 O O . ILE A 1 184 ? -16.168 48.905 -26.391 1.00 20.58 181 ILE A O 1
ATOM 1488 N N . PHE A 1 185 ? -18.344 49.086 -26.917 1.00 15.95 182 PHE A N 1
ATOM 1489 C CA . PHE A 1 185 ? -18.697 47.870 -26.184 1.00 17.26 182 PHE A CA 1
ATOM 1490 C C . PHE A 1 185 ? -18.966 46.665 -27.088 1.00 18.83 182 PHE A C 1
ATOM 1491 O O . PHE A 1 185 ? -19.099 45.542 -26.602 1.00 20.36 182 PHE A O 1
ATOM 1499 N N . ASP A 1 186 ? -19.045 46.897 -28.396 1.00 15.95 183 ASP A N 1
ATOM 1500 C CA . ASP A 1 186 ? -19.195 45.800 -29.350 1.00 15.97 183 ASP A CA 1
ATOM 1501 C C . ASP A 1 186 ? -18.814 46.199 -30.775 1.00 16.04 183 ASP A C 1
ATOM 1502 O O . ASP A 1 186 ? -19.016 47.339 -31.193 1.00 15.04 183 ASP A O 1
ATOM 1507 N N . ILE A 1 187 ? -18.252 45.242 -31.507 1.00 15.69 184 ILE A N 1
ATOM 1508 C CA . ILE A 1 187 ? -17.867 45.434 -32.899 1.00 9.19 184 ILE A CA 1
ATOM 1509 C C . ILE A 1 187 ? -18.272 44.207 -33.705 1.00 21.37 184 ILE A C 1
ATOM 1510 O O . ILE A 1 187 ? -17.857 43.089 -33.400 1.00 20.83 184 ILE A O 1
ATOM 1515 N N . THR A 1 188 ? -19.090 44.417 -34.729 1.00 17.08 185 THR A N 1
ATOM 1516 C CA . THR A 1 188 ? -19.540 43.323 -35.577 1.00 10.76 185 THR A CA 1
ATOM 1517 C C . THR A 1 188 ? -18.971 43.476 -36.981 1.00 14.41 185 THR A C 1
ATOM 1518 O O . THR A 1 188 ? -19.135 44.517 -37.617 1.00 18.46 185 THR A O 1
ATOM 1522 N N . ILE A 1 189 ? -18.296 42.435 -37.458 1.00 12.98 186 ILE A N 1
ATOM 1523 C CA . ILE A 1 189 ? -17.646 42.482 -38.760 1.00 10.28 186 ILE A CA 1
ATOM 1524 C C . ILE A 1 189 ? -18.202 41.414 -39.695 1.00 15.10 186 ILE A C 1
ATOM 1525 O O . ILE A 1 189 ? -18.100 40.219 -39.418 1.00 18.89 186 ILE A O 1
ATOM 1530 N N . THR A 1 190 ? -18.797 41.855 -40.798 1.00 16.37 187 THR A N 1
ATOM 1531 C CA . THR A 1 190 ? -19.306 40.945 -41.818 1.00 18.32 187 THR A CA 1
ATOM 1532 C C . THR A 1 190 ? -18.688 41.276 -43.170 1.00 16.41 187 THR A C 1
ATOM 1533 O O . THR A 1 190 ? -18.119 42.352 -43.354 1.00 21.15 187 THR A O 1
ATOM 1537 N N . SER A 1 191 ? -18.801 40.351 -44.117 1.00 18.44 188 SER A N 1
ATOM 1538 C CA . SER A 1 191 ? -18.202 40.541 -45.431 1.00 17.75 188 SER A CA 1
ATOM 1539 C C . SER A 1 191 ? -18.913 39.738 -46.512 1.00 21.61 188 SER A C 1
ATOM 1540 O O . SER A 1 191 ? -19.359 38.615 -46.276 1.00 19.84 188 SER A O 1
ATOM 1543 N N . ARG A 1 192 ? -19.012 40.324 -47.700 1.00 22.43 189 ARG A N 1
ATOM 1544 C CA . ARG A 1 192 ? -19.544 39.624 -48.861 1.00 15.85 189 ARG A CA 1
ATOM 1545 C C . ARG A 1 192 ? -18.434 39.432 -49.887 1.00 26.08 189 ARG A C 1
ATOM 1546 O O . ARG A 1 192 ? -17.871 40.401 -50.398 1.00 19.78 189 ARG A O 1
ATOM 1548 N N . LEU A 1 193 ? -18.115 38.175 -50.175 1.00 22.82 190 LEU A N 1
ATOM 1549 C CA . LEU A 1 193 ? -17.037 37.850 -51.102 1.00 22.40 190 LEU A CA 1
ATOM 1550 C C . LEU A 1 193 ? -17.497 37.998 -52.550 1.00 23.65 190 LEU A C 1
ATOM 1551 O O . LEU A 1 193 ? -18.636 37.674 -52.883 1.00 16.42 190 LEU A O 1
ATOM 1556 N N . SER A 1 194 ? -16.606 38.492 -53.405 1.00 25.97 191 SER A N 1
ATOM 1557 C CA . SER A 1 194 ? -16.922 38.676 -54.818 1.00 26.95 191 SER A CA 1
ATOM 1558 C C . SER A 1 194 ? -17.067 37.331 -55.524 1.00 31.34 191 SER A C 1
ATOM 1559 O O . SER A 1 194 ? -16.744 36.286 -54.959 1.00 34.25 191 SER A O 1
ATOM 1562 N N . ASP A 1 195 ? -17.551 37.363 -56.762 1.00 33.26 192 ASP A N 1
ATOM 1563 C CA . ASP A 1 195 ? -17.764 36.140 -57.530 1.00 33.29 192 ASP A CA 1
ATOM 1564 C C . ASP A 1 195 ? -16.454 35.436 -57.879 1.00 25.70 192 ASP A C 1
ATOM 1565 O O . ASP A 1 195 ? -16.420 34.215 -58.022 1.00 31.40 192 ASP A O 1
ATOM 1570 N N . ASP A 1 196 ? -15.380 36.207 -58.015 1.00 30.13 193 ASP A N 1
ATOM 1571 C CA . ASP A 1 196 ? -14.071 35.637 -58.321 1.00 28.80 193 ASP A CA 1
ATOM 1572 C C . ASP A 1 196 ? -13.241 35.395 -57.061 1.00 32.31 193 ASP A C 1
ATOM 1573 O O . ASP A 1 196 ? -12.087 34.971 -57.143 1.00 38.20 193 ASP A O 1
ATOM 1578 N N . LEU A 1 197 ? -13.838 35.679 -55.904 1.00 30.22 194 LEU A N 1
ATOM 1579 C CA . LEU A 1 197 ? -13.185 35.510 -54.605 1.00 29.40 194 LEU A CA 1
ATOM 1580 C C . LEU A 1 197 ? -11.908 36.336 -54.461 1.00 26.18 194 LEU A C 1
ATOM 1581 O O . LEU A 1 197 ? -11.034 36.001 -53.661 1.00 34.50 194 LEU A O 1
ATOM 1586 N N . GLN A 1 198 ? -11.807 37.416 -55.231 1.00 29.89 195 GLN A N 1
ATOM 1587 C CA . GLN A 1 198 ? -10.621 38.267 -55.209 1.00 31.05 195 GLN A CA 1
ATOM 1588 C C . GLN A 1 198 ? -10.887 39.585 -54.487 1.00 28.32 195 GLN A C 1
ATOM 1589 O O . GLN A 1 198 ? -9.954 40.291 -54.102 1.00 27.07 195 GLN A O 1
ATOM 1595 N N . SER A 1 199 ? -12.162 39.913 -54.310 1.00 22.70 196 SER A N 1
ATOM 1596 C CA . SER A 1 199 ? -12.550 41.145 -53.631 1.00 25.46 196 SER A CA 1
ATOM 1597 C C . SER A 1 199 ? -13.559 40.863 -52.525 1.00 28.51 196 SER A C 1
ATOM 1598 O O . SER A 1 199 ? -14.137 39.778 -52.462 1.00 29.03 196 SER A O 1
ATOM 1601 N N . ALA A 1 200 ? -13.770 41.846 -51.655 1.00 21.37 197 ALA A N 1
ATOM 1602 C CA . ALA A 1 200 ? -14.690 41.681 -50.537 1.00 24.81 197 ALA A CA 1
ATOM 1603 C C . ALA A 1 200 ? -15.310 43.005 -50.101 1.00 28.16 197 ALA A C 1
ATOM 1604 O O . ALA A 1 200 ? -14.633 44.030 -50.026 1.00 24.38 197 ALA A O 1
ATOM 1606 N N . ASP A 1 201 ? -16.607 42.968 -49.815 1.00 33.82 198 ASP A N 1
ATOM 1607 C CA . ASP A 1 201 ? -17.325 44.132 -49.318 1.00 23.10 198 ASP A CA 1
ATOM 1608 C C . ASP A 1 201 ? -17.477 44.023 -47.804 1.00 24.50 198 ASP A C 1
ATOM 1609 O O . ASP A 1 201 ? -18.247 43.200 -47.307 1.00 25.79 198 ASP A O 1
ATOM 1614 N N . LEU A 1 202 ? -16.735 44.852 -47.076 1.00 26.56 199 LEU A N 1
ATOM 1615 C CA . LEU A 1 202 ? -16.719 44.799 -45.617 1.00 22.49 199 LEU A CA 1
ATOM 1616 C C . LEU A 1 202 ? -17.776 45.698 -44.989 1.00 23.27 199 LEU A C 1
ATOM 1617 O O . LEU A 1 202 ? -17.952 46.845 -45.397 1.00 33.17 199 LEU A O 1
ATOM 1622 N N . HIS A 1 203 ? -18.469 45.170 -43.986 1.00 24.84 200 HIS A N 1
ATOM 1623 C CA . HIS A 1 203 ? -19.433 45.948 -43.219 1.00 24.29 200 HIS A CA 1
ATOM 1624 C C . HIS A 1 203 ? -19.054 45.939 -41.744 1.00 23.37 200 HIS A C 1
ATOM 1625 O O . HIS A 1 203 ? -18.748 44.890 -41.180 1.00 25.47 200 HIS A O 1
ATOM 1632 N N . PHE A 1 204 ? -19.071 47.113 -41.123 1.00 24.59 201 PHE A N 1
ATOM 1633 C CA . PHE A 1 204 ? -18.738 47.226 -39.711 1.00 17.64 201 PHE A CA 1
ATOM 1634 C C . PHE A 1 204 ? -19.885 47.839 -38.923 1.00 22.51 201 PHE A C 1
ATOM 1635 O O . PHE A 1 204 ? -20.463 48.844 -39.331 1.00 22.85 201 PHE A O 1
ATOM 1643 N N . LEU A 1 205 ? -20.214 47.227 -37.793 1.00 21.07 202 LEU A N 1
ATOM 1644 C CA . LEU A 1 205 ? -21.191 47.808 -36.885 1.00 14.53 202 LEU A CA 1
ATOM 1645 C C . LEU A 1 205 ? -20.535 48.064 -35.536 1.00 21.97 202 LEU A C 1
ATOM 1646 O O . LEU A 1 205 ? -20.331 47.141 -34.747 1.00 22.57 202 LEU A O 1
ATOM 1651 N N . VAL A 1 206 ? -20.190 49.323 -35.286 1.00 14.46 203 VAL A N 1
ATOM 1652 C CA . VAL A 1 206 ? -19.533 49.707 -34.044 1.00 16.56 203 VAL A CA 1
ATOM 1653 C C . VAL A 1 206 ? -20.542 50.292 -33.065 1.00 18.86 203 VAL A C 1
ATOM 1654 O O . VAL A 1 206 ? -21.240 51.255 -33.380 1.00 21.81 203 VAL A O 1
ATOM 1658 N N . GLU A 1 207 ? -20.618 49.703 -31.877 1.00 17.00 204 GLU A N 1
ATOM 1659 C CA . GLU A 1 207 ? -21.579 50.140 -30.873 1.00 16.95 204 GLU A CA 1
ATOM 1660 C C . GLU A 1 207 ? -20.902 50.846 -29.701 1.00 18.39 204 GLU A C 1
ATOM 1661 O O . GLU A 1 207 ? -19.974 50.314 -29.093 1.00 15.49 204 GLU A O 1
ATOM 1667 N N . THR A 1 208 ? -21.373 52.052 -29.399 1.00 17.93 205 THR A N 1
ATOM 1668 C CA . THR A 1 208 ? -20.882 52.813 -28.257 1.00 18.15 205 THR A CA 1
ATOM 1669 C C . THR A 1 208 ? -22.031 53.069 -27.290 1.00 23.09 205 THR A C 1
ATOM 1670 O O . THR A 1 208 ? -23.195 53.076 -27.691 1.00 23.66 205 THR A O 1
ATOM 1674 N N . ASN A 1 209 ? -21.707 53.276 -26.018 1.00 20.16 206 ASN A N 1
ATOM 1675 C CA . ASN A 1 209 ? -22.736 53.520 -25.010 1.00 36.08 206 ASN A CA 1
ATOM 1676 C C . ASN A 1 209 ? -23.208 54.973 -24.984 1.00 32.92 206 ASN A C 1
ATOM 1677 O O . ASN A 1 209 ? -24.273 55.279 -24.448 1.00 37.38 206 ASN A O 1
ATOM 1682 N N . GLN A 1 210 ? -22.408 55.863 -25.564 1.00 29.07 207 GLN A N 1
ATOM 1683 C CA . GLN A 1 210 ? -22.795 57.261 -25.720 1.00 32.72 207 GLN A CA 1
ATOM 1684 C C . GLN A 1 210 ? -22.463 57.738 -27.131 1.00 36.99 207 GLN A C 1
ATOM 1685 O O . GLN A 1 210 ? -21.808 57.029 -27.896 1.00 31.82 207 GLN A O 1
ATOM 1691 N N . LYS A 1 211 ? -22.912 58.943 -27.468 1.00 33.87 208 LYS A N 1
ATOM 1692 C CA . LYS A 1 211 ? -22.738 59.483 -28.812 1.00 25.75 208 LYS A CA 1
ATOM 1693 C C . LYS A 1 211 ? -21.285 59.824 -29.122 1.00 25.15 208 LYS A C 1
ATOM 1694 O O . LYS A 1 211 ? -20.542 60.279 -28.252 1.00 25.52 208 LYS A O 1
ATOM 1696 N N . VAL A 1 212 ? -20.886 59.595 -30.369 1.00 19.94 209 VAL A N 1
ATOM 1697 C CA . VAL A 1 212 ? -19.557 59.976 -30.834 1.00 24.01 209 VAL A CA 1
ATOM 1698 C C . VAL A 1 212 ? -19.657 60.748 -32.147 1.00 26.94 209 VAL A C 1
ATOM 1699 O O . VAL A 1 212 ? -20.594 60.551 -32.922 1.00 24.41 209 VAL A O 1
ATOM 1703 N N . ASP A 1 213 ? -18.692 61.628 -32.391 1.00 18.10 210 ASP A N 1
ATOM 1704 C CA . ASP A 1 213 ? -18.702 62.456 -33.593 1.00 26.38 210 ASP A CA 1
ATOM 1705 C C . ASP A 1 213 ? -18.260 61.685 -34.836 1.00 32.42 210 ASP A C 1
ATOM 1706 O O . ASP A 1 213 ? -18.804 61.881 -35.921 1.00 36.26 210 ASP A O 1
ATOM 1711 N N . GLU A 1 214 ? -17.270 60.812 -34.675 1.00 26.61 211 GLU A N 1
ATOM 1712 C CA . GLU A 1 214 ? -16.702 60.093 -35.811 1.00 27.62 211 GLU A CA 1
ATOM 1713 C C . GLU A 1 214 ? -16.218 58.695 -35.436 1.00 29.72 211 GLU A C 1
ATOM 1714 O O . GLU A 1 214 ? -15.582 58.506 -34.403 1.00 21.72 211 GLU A O 1
ATOM 1720 N N . VAL A 1 215 ? -16.530 57.717 -36.281 1.00 26.68 212 VAL A N 1
ATOM 1721 C CA . VAL A 1 215 ? -16.005 56.367 -36.119 1.00 19.30 212 VAL A CA 1
ATOM 1722 C C . VAL A 1 215 ? -15.032 56.064 -37.257 1.00 20.81 212 VAL A C 1
ATOM 1723 O O . VAL A 1 215 ? -15.442 55.844 -38.395 1.00 21.12 212 VAL A O 1
ATOM 1727 N N . ARG A 1 216 ? -13.741 56.072 -36.945 1.00 25.64 213 ARG A N 1
ATOM 1728 C CA . ARG A 1 216 ? -12.712 55.780 -37.935 1.00 26.06 213 ARG A CA 1
ATOM 1729 C C . ARG A 1 216 ? -12.215 54.342 -37.810 1.00 33.13 213 ARG A C 1
ATOM 1730 O O . ARG A 1 216 ? -11.842 53.888 -36.731 1.00 27.00 213 ARG A O 1
ATOM 1738 N N . ILE A 1 217 ? -12.215 53.627 -38.928 1.00 25.12 214 ILE A N 1
ATOM 1739 C CA . ILE A 1 217 ? -11.812 52.227 -38.938 1.00 23.03 214 ILE A CA 1
ATOM 1740 C C . ILE A 1 217 ? -10.670 51.988 -39.920 1.00 24.06 214 ILE A C 1
ATOM 1741 O O . ILE A 1 217 ? -10.802 52.246 -41.115 1.00 26.58 214 ILE A O 1
ATOM 1746 N N . SER A 1 218 ? -9.549 51.490 -39.407 1.00 23.19 215 SER A N 1
ATOM 1747 C CA . SER A 1 218 ? -8.389 51.184 -40.237 1.00 18.27 215 SER A CA 1
ATOM 1748 C C . SER A 1 218 ? -8.194 49.675 -40.325 1.00 20.89 215 SER A C 1
ATOM 1749 O O . SER A 1 218 ? -8.225 48.980 -39.310 1.00 20.53 215 SER A O 1
ATOM 1752 N N . VAL A 1 219 ? -7.989 49.169 -41.537 1.00 19.94 216 VAL A N 1
ATOM 1753 C CA . VAL A 1 219 ? -7.799 47.737 -41.744 1.00 15.97 216 VAL A CA 1
ATOM 1754 C C . VAL A 1 219 ? -6.368 47.409 -42.165 1.00 21.64 216 VAL A C 1
ATOM 1755 O O . VAL A 1 219 ? -5.844 47.976 -43.125 1.00 18.92 216 VAL A O 1
ATOM 1759 N N . PHE A 1 220 ? -5.746 46.488 -41.436 1.00 21.48 217 PHE A N 1
ATOM 1760 C CA . PHE A 1 220 ? -4.367 46.091 -41.693 1.00 19.73 217 PHE A CA 1
ATOM 1761 C C . PHE A 1 220 ? -4.277 44.598 -41.989 1.00 19.77 217 PHE A C 1
ATOM 1762 O O . PHE A 1 220 ? -4.985 43.795 -41.378 1.00 19.96 217 PHE A O 1
ATOM 1770 N N . ASP A 1 221 ? -3.405 44.226 -42.922 1.00 16.82 218 ASP A N 1
ATOM 1771 C CA . ASP A 1 221 ? -3.213 42.817 -43.258 1.00 23.05 218 ASP A CA 1
ATOM 1772 C C . ASP A 1 221 ? -2.213 42.145 -42.318 1.00 19.95 218 ASP A C 1
ATOM 1773 O O . ASP A 1 221 ? -1.815 42.728 -41.310 1.00 21.88 218 ASP A O 1
ATOM 1778 N N . GLU A 1 222 ? -1.802 40.926 -42.655 1.00 24.13 219 GLU A N 1
ATOM 1779 C CA . GLU A 1 222 ? -0.892 40.166 -41.800 1.00 19.83 219 GLU A CA 1
ATOM 1780 C C . GLU A 1 222 ? 0.524 40.734 -41.783 1.00 25.45 219 GLU A C 1
ATOM 1781 O O . GLU A 1 222 ? 1.332 40.381 -40.925 1.00 31.03 219 GLU A O 1
ATOM 1787 N N . ASP A 1 223 ? 0.820 41.615 -42.732 1.00 25.98 220 ASP A N 1
ATOM 1788 C CA . ASP A 1 223 ? 2.100 42.309 -42.751 1.00 28.48 220 ASP A CA 1
ATOM 1789 C C . ASP A 1 223 ? 1.976 43.649 -42.037 1.00 28.88 220 ASP A C 1
ATOM 1790 O O . ASP A 1 223 ? 2.866 44.497 -42.126 1.00 30.45 220 ASP A O 1
ATOM 1795 N N . ASN A 1 224 ? 0.862 43.822 -41.328 1.00 29.09 221 ASN A N 1
ATOM 1796 C CA . ASN A 1 224 ? 0.565 45.049 -40.594 1.00 27.61 221 ASN A CA 1
ATOM 1797 C C . ASN A 1 224 ? 0.567 46.288 -41.485 1.00 22.86 221 ASN A C 1
ATOM 1798 O O . ASN A 1 224 ? 0.942 47.377 -41.051 1.00 26.66 221 ASN A O 1
ATOM 1803 N N . LYS A 1 225 ? 0.143 46.111 -42.732 1.00 23.19 222 LYS A N 1
ATOM 1804 C CA . LYS A 1 225 ? 0.091 47.208 -43.690 1.00 25.52 222 LYS A CA 1
ATOM 1805 C C . LYS A 1 225 ? -1.346 47.653 -43.933 1.00 26.23 222 LYS A C 1
ATOM 1806 O O . LYS A 1 225 ? -2.245 46.824 -44.072 1.00 24.11 222 LYS A O 1
ATOM 1812 N N . LEU A 1 226 ? -1.553 48.966 -43.977 1.00 17.97 223 LEU A N 1
ATOM 1813 C CA . LEU A 1 226 ? -2.874 49.537 -44.210 1.00 23.22 223 LEU A CA 1
ATOM 1814 C C . LEU A 1 226 ? -3.389 49.166 -45.597 1.00 20.77 223 LEU A C 1
ATOM 1815 O O . LEU A 1 226 ? -2.725 49.420 -46.601 1.00 26.68 223 LEU A O 1
ATOM 1820 N N . VAL A 1 227 ? -4.571 48.561 -45.646 1.00 20.14 224 VAL A N 1
ATOM 1821 C CA . VAL A 1 227 ? -5.172 48.161 -46.914 1.00 21.53 224 VAL A CA 1
ATOM 1822 C C . VAL A 1 227 ? -6.522 48.838 -47.129 1.00 24.27 224 VAL A C 1
ATOM 1823 O O . VAL A 1 227 ? -7.169 48.640 -48.158 1.00 23.92 224 VAL A O 1
ATOM 1827 N N . GLY A 1 228 ? -6.943 49.636 -46.154 1.00 21.21 225 GLY A N 1
ATOM 1828 C CA . GLY A 1 228 ? -8.200 50.357 -46.258 1.00 21.71 225 GLY A CA 1
ATOM 1829 C C . GLY A 1 228 ? -8.562 51.140 -45.011 1.00 27.50 225 GLY A C 1
ATOM 1830 O O . GLY A 1 228 ? -8.149 50.790 -43.907 1.00 21.91 225 GLY A O 1
ATOM 1831 N N . GLU A 1 229 ? -9.319 52.217 -45.197 1.00 25.89 226 GLU A N 1
ATOM 1832 C CA . GLU A 1 229 ? -9.810 53.019 -44.085 1.00 27.44 226 GLU A CA 1
ATOM 1833 C C . GLU A 1 229 ? -11.113 53.719 -44.447 1.00 30.96 226 GLU A C 1
ATOM 1834 O O . GLU A 1 229 ? -11.330 54.102 -45.594 1.00 35.40 226 GLU A O 1
ATOM 1840 N N . THR A 1 230 ? -11.984 53.883 -43.459 1.00 24.30 227 THR A N 1
ATOM 1841 C CA . THR A 1 230 ? -13.301 54.459 -43.704 1.00 27.49 227 THR A CA 1
ATOM 1842 C C . THR A 1 230 ? -13.887 55.100 -42.450 1.00 27.70 227 THR A C 1
ATOM 1843 O O . THR A 1 230 ? -13.564 54.712 -41.326 1.00 25.56 227 THR A O 1
ATOM 1847 N N . LYS A 1 231 ? -14.754 56.085 -42.657 1.00 26.34 228 LYS A N 1
ATOM 1848 C CA . LYS A 1 231 ? -15.486 56.718 -41.568 1.00 24.17 228 LYS A CA 1
ATOM 1849 C C . LYS A 1 231 ? -16.959 56.349 -41.667 1.00 25.23 228 LYS A C 1
ATOM 1850 O O . LYS A 1 231 ? -17.774 56.773 -40.848 1.00 24.70 228 LYS A O 1
ATOM 1856 N N . ASP A 1 232 ? -17.292 55.552 -42.677 1.00 18.82 229 ASP A N 1
ATOM 1857 C CA . ASP A 1 232 ? -18.681 55.226 -42.969 1.00 28.87 229 ASP A CA 1
ATOM 1858 C C . ASP A 1 232 ? -19.010 53.763 -42.686 1.00 26.99 229 ASP A C 1
ATOM 1859 O O . ASP A 1 232 ? -20.025 53.249 -43.156 1.00 18.75 229 ASP A O 1
ATOM 1864 N N . SER A 1 233 ? -18.141 53.102 -41.926 1.00 18.77 230 SER A N 1
ATOM 1865 C CA . SER A 1 233 ? -18.362 51.723 -41.487 1.00 25.87 230 SER A CA 1
ATOM 1866 C C . SER A 1 233 ? -18.580 50.727 -42.629 1.00 19.56 230 SER A C 1
ATOM 1867 O O . SER A 1 233 ? -19.169 49.663 -42.437 1.00 23.27 230 SER A O 1
ATOM 1870 N N . ARG A 1 234 ? -18.106 51.083 -43.817 1.00 23.74 231 ARG A N 1
ATOM 1871 C CA . ARG A 1 234 ? -18.141 50.182 -44.959 1.00 19.38 231 ARG A CA 1
ATOM 1872 C C . ARG A 1 234 ? -16.881 50.393 -45.784 1.00 18.83 231 ARG A C 1
ATOM 1873 O O . ARG A 1 234 ? -16.407 51.518 -45.928 1.00 20.08 231 ARG A O 1
ATOM 1881 N N . LEU A 1 235 ? -16.335 49.306 -46.314 1.00 28.94 232 LEU A N 1
ATOM 1882 C CA . LEU A 1 235 ? -15.055 49.368 -47.002 1.00 27.63 232 LEU A CA 1
ATOM 1883 C C . LEU A 1 235 ? -14.919 48.260 -48.036 1.00 27.55 232 LEU A C 1
ATOM 1884 O O . LEU A 1 235 ? -15.213 47.097 -47.760 1.00 34.29 232 LEU A O 1
ATOM 1889 N N . PHE A 1 236 ? -14.472 48.630 -49.230 1.00 24.02 233 PHE A N 1
ATOM 1890 C CA . PHE A 1 236 ? -14.249 47.666 -50.296 1.00 26.42 233 PHE A CA 1
ATOM 1891 C C . PHE A 1 236 ? -12.773 47.287 -50.351 1.00 30.91 233 PHE A C 1
ATOM 1892 O O . PHE A 1 236 ? -11.900 48.154 -50.311 1.00 31.14 233 PHE A O 1
ATOM 1900 N N . LEU A 1 237 ? -12.498 45.989 -50.431 1.00 35.00 234 LEU A N 1
ATOM 1901 C CA . LEU A 1 237 ? -11.124 45.502 -50.495 1.00 31.30 234 LEU A CA 1
ATOM 1902 C C . LEU A 1 237 ? -10.847 44.741 -51.783 1.00 21.98 234 LEU A C 1
ATOM 1903 O O . LEU A 1 237 ? -11.695 43.995 -52.269 1.00 28.41 234 LEU A O 1
ATOM 1908 N N . SER A 1 238 ? -9.652 44.937 -52.329 1.00 33.19 235 SER A N 1
ATOM 1909 C CA . SER A 1 238 ? -9.200 44.177 -53.488 1.00 37.52 235 SER A CA 1
ATOM 1910 C C . SER A 1 238 ? -7.980 43.333 -53.121 1.00 30.00 235 SER A C 1
ATOM 1911 O O . SER A 1 238 ? -7.405 43.507 -52.047 1.00 27.93 235 SER A O 1
ATOM 1914 N N . ASP A 1 239 ? -7.601 42.428 -54.022 1.00 33.02 236 ASP A N 1
ATOM 1915 C CA . ASP A 1 239 ? -6.536 41.439 -53.793 1.00 37.50 236 ASP A CA 1
ATOM 1916 C C . ASP A 1 239 ? -6.574 40.786 -52.401 1.00 29.34 236 ASP A C 1
ATOM 1917 O O . ASP A 1 239 ? -5.543 40.542 -51.776 1.00 37.25 236 ASP A O 1
ATOM 1922 N N . VAL A 1 240 ? -7.782 40.483 -51.938 1.00 29.38 237 VAL A N 1
ATOM 1923 C CA . VAL A 1 240 ? -7.976 39.906 -50.613 1.00 32.85 237 VAL A CA 1
ATOM 1924 C C . VAL A 1 240 ? -7.334 38.527 -50.485 1.00 24.36 237 VAL A C 1
ATOM 1925 O O . VAL A 1 240 ? -7.114 37.834 -51.479 1.00 21.64 237 VAL A O 1
ATOM 1929 N N . HIS A 1 241 ? -7.023 38.142 -49.252 1.00 24.73 238 HIS A N 1
ATOM 1930 C CA . HIS A 1 241 ? -6.486 36.817 -48.976 1.00 24.73 238 HIS A CA 1
ATOM 1931 C C . HIS A 1 241 ? -7.449 36.058 -48.073 1.00 19.20 238 HIS A C 1
ATOM 1932 O O . HIS A 1 241 ? -7.678 36.447 -46.928 1.00 18.12 238 HIS A O 1
ATOM 1939 N N . LEU A 1 242 ? -8.017 34.978 -48.598 1.00 15.52 239 LEU A N 1
ATOM 1940 C CA . LEU A 1 242 ? -9.040 34.229 -47.879 1.00 19.37 239 LEU A CA 1
ATOM 1941 C C . LEU A 1 242 ? -8.494 33.475 -46.672 1.00 18.21 239 LEU A C 1
ATOM 1942 O O . LEU A 1 242 ? -7.335 33.059 -46.651 1.00 18.51 239 LEU A O 1
ATOM 1947 N N . TRP A 1 243 ? -9.344 33.317 -45.664 1.00 21.85 240 TRP A N 1
ATOM 1948 C CA . TRP A 1 243 ? -9.050 32.473 -44.518 1.00 16.89 240 TRP A CA 1
ATOM 1949 C C . TRP A 1 243 ? -9.318 31.036 -44.943 1.00 17.68 240 TRP A C 1
ATOM 1950 O O . TRP A 1 243 ? -10.436 30.699 -45.333 1.00 17.59 240 TRP A O 1
ATOM 1961 N N . GLU A 1 244 ? -8.289 30.196 -44.885 1.00 19.59 241 GLU A N 1
ATOM 1962 C CA . GLU A 1 244 ? -8.399 28.821 -45.367 1.00 21.36 241 GLU A CA 1
ATOM 1963 C C . GLU A 1 244 ? -8.196 27.783 -44.266 1.00 15.18 241 GLU A C 1
ATOM 1964 O O . GLU A 1 244 ? -7.606 28.074 -43.226 1.00 16.43 241 GLU A O 1
ATOM 1970 N N . VAL A 1 245 ? -8.689 26.571 -44.507 1.00 15.85 242 VAL A N 1
ATOM 1971 C CA . VAL A 1 245 ? -8.543 25.481 -43.549 1.00 14.74 242 VAL A CA 1
ATOM 1972 C C . VAL A 1 245 ? -7.073 25.091 -43.382 1.00 11.26 242 VAL A C 1
ATOM 1973 O O . VAL A 1 245 ? -6.396 24.740 -44.350 1.00 11.63 242 VAL A O 1
ATOM 1977 N N . LEU A 1 246 ? -6.587 25.182 -42.146 1.00 12.39 243 LEU A N 1
ATOM 1978 C CA . LEU A 1 246 ? -5.176 24.960 -41.821 1.00 14.41 243 LEU A CA 1
ATOM 1979 C C . LEU A 1 246 ? -4.238 25.892 -42.586 1.00 16.44 243 LEU A C 1
ATOM 1980 O O . LEU A 1 246 ? -3.046 25.622 -42.721 1.00 17.68 243 LEU A O 1
ATOM 1985 N N . ASN A 1 247 ? -4.795 26.993 -43.079 1.00 17.22 244 ASN A N 1
ATOM 1986 C CA . ASN A 1 247 ? -4.026 28.021 -43.763 1.00 17.11 244 ASN A CA 1
ATOM 1987 C C . ASN A 1 247 ? -4.717 29.358 -43.550 1.00 17.67 244 ASN A C 1
ATOM 1988 O O . ASN A 1 247 ? -5.276 29.946 -44.477 1.00 18.26 244 ASN A O 1
ATOM 1993 N N . ALA A 1 248 ? -4.679 29.826 -42.309 1.00 16.19 245 ALA A N 1
ATOM 1994 C CA . ALA A 1 248 ? -5.446 30.993 -41.901 1.00 16.86 245 ALA A CA 1
ATOM 1995 C C . ALA A 1 248 ? -4.831 32.307 -42.357 1.00 15.45 245 ALA A C 1
ATOM 1996 O O . ALA A 1 248 ? -3.611 32.466 -42.381 1.00 15.00 245 ALA A O 1
ATOM 1998 N N . TYR A 1 249 ? -5.696 33.247 -42.719 1.00 17.13 246 TYR A N 1
ATOM 1999 C CA . TYR A 1 249 ? -5.282 34.620 -42.954 1.00 15.83 246 TYR A CA 1
ATOM 2000 C C . TYR A 1 249 ? -6.212 35.539 -42.177 1.00 14.43 246 TYR A C 1
ATOM 2001 O O . TYR A 1 249 ? -7.429 35.499 -42.357 1.00 16.45 246 TYR A O 1
ATOM 2010 N N . LEU A 1 250 ? -5.639 36.362 -41.307 1.00 16.24 247 LEU A N 1
ATOM 2011 C CA . LEU A 1 250 ? -6.432 37.249 -40.465 1.00 14.69 247 LEU A CA 1
ATOM 2012 C C . LEU A 1 250 ? -6.138 38.716 -40.751 1.00 19.94 247 LEU A C 1
ATOM 2013 O O . LEU A 1 250 ? -4.980 39.120 -40.849 1.00 15.94 247 LEU A O 1
ATOM 2018 N N . TYR A 1 251 ? -7.198 39.505 -40.896 1.00 14.45 248 TYR A N 1
ATOM 2019 C CA . TYR A 1 251 ? -7.067 40.952 -40.981 1.00 14.77 248 TYR A CA 1
ATOM 2020 C C . TYR A 1 251 ? -7.346 41.550 -39.610 1.00 15.83 248 TYR A C 1
ATOM 2021 O O . TYR A 1 251 ? -7.946 40.901 -38.753 1.00 15.45 248 TYR A O 1
ATOM 2030 N N . THR A 1 252 ? -6.912 42.788 -39.406 1.00 14.72 249 THR A N 1
ATOM 2031 C CA . THR A 1 252 ? -7.147 43.474 -38.143 1.00 17.84 249 THR A CA 1
ATOM 2032 C C . THR A 1 252 ? -7.905 44.777 -38.367 1.00 19.89 249 THR A C 1
ATOM 2033 O O . THR A 1 252 ? -7.513 45.600 -39.195 1.00 15.59 249 THR A O 1
ATOM 2037 N N . ALA A 1 253 ? -8.995 44.956 -37.630 1.00 18.42 250 ALA A N 1
ATOM 2038 C CA . ALA A 1 253 ? -9.777 46.182 -37.710 1.00 12.71 250 ALA A CA 1
ATOM 2039 C C . ALA A 1 253 ? -9.506 47.066 -36.502 1.00 14.08 250 ALA A C 1
ATOM 2040 O O . ALA A 1 253 ? -9.984 46.789 -35.402 1.00 16.76 250 ALA A O 1
ATOM 2042 N N . ARG A 1 254 ? -8.730 48.125 -36.706 1.00 12.58 251 ARG A N 1
ATOM 2043 C CA . ARG A 1 254 ? -8.474 49.088 -35.643 1.00 17.05 251 ARG A CA 1
ATOM 2044 C C . ARG A 1 254 ? -9.578 50.139 -35.621 1.00 17.44 251 ARG A C 1
ATOM 2045 O O . ARG A 1 254 ? -9.664 50.983 -36.511 1.00 17.24 251 ARG A O 1
ATOM 2053 N N . VAL A 1 255 ? -10.423 50.075 -34.598 1.00 19.11 252 VAL A N 1
ATOM 2054 C CA . VAL A 1 255 ? -11.577 50.959 -34.500 1.00 16.51 252 VAL A CA 1
ATOM 2055 C C . VAL A 1 255 ? -11.329 52.096 -33.516 1.00 16.56 252 VAL A C 1
ATOM 2056 O O . VAL A 1 255 ? -11.052 51.864 -32.339 1.00 15.44 252 VAL A O 1
ATOM 2060 N N . GLU A 1 256 ? -11.426 53.326 -34.009 1.00 20.20 253 GLU A N 1
ATOM 2061 C CA . GLU A 1 256 ? -11.234 54.507 -33.178 1.00 18.21 253 GLU A CA 1
ATOM 2062 C C . GLU A 1 256 ? -12.479 55.385 -33.184 1.00 22.66 253 GLU A C 1
ATOM 2063 O O . GLU A 1 256 ? -13.023 55.696 -34.244 1.00 24.52 253 GLU A O 1
ATOM 2069 N N . ILE A 1 257 ? -12.931 55.778 -31.998 1.00 19.09 254 ILE A N 1
ATOM 2070 C CA . ILE A 1 257 ? -14.031 56.728 -31.889 1.00 18.97 254 ILE A CA 1
ATOM 2071 C C . ILE A 1 257 ? -13.515 58.082 -31.414 1.00 22.78 254 ILE A C 1
ATOM 2072 O O . ILE A 1 257 ? -12.692 58.164 -30.502 1.00 20.44 254 ILE A O 1
ATOM 2077 N N . PHE A 1 258 ? -13.994 59.143 -32.052 1.00 34.93 255 PHE A N 1
ATOM 2078 C CA . PHE A 1 258 ? -13.546 60.489 -31.730 1.00 18.97 255 PHE A CA 1
ATOM 2079 C C . PHE A 1 258 ? -14.686 61.353 -31.219 1.00 25.66 255 PHE A C 1
ATOM 2080 O O . PHE A 1 258 ? -15.812 61.279 -31.716 1.00 21.29 255 PHE A O 1
ATOM 2088 N N . VAL A 1 259 ? -14.385 62.163 -30.210 1.00 33.16 256 VAL A N 1
ATOM 2089 C CA . VAL A 1 259 ? -15.307 63.187 -29.738 1.00 28.63 256 VAL A CA 1
ATOM 2090 C C . VAL A 1 259 ? -14.554 64.508 -29.646 1.00 35.79 256 VAL A C 1
ATOM 2091 O O . VAL A 1 259 ? -13.521 64.589 -28.976 1.00 30.85 256 VAL A O 1
ATOM 2095 N N . ASP A 1 260 ? -15.067 65.529 -30.328 1.00 39.43 257 ASP A N 1
ATOM 2096 C CA . ASP A 1 260 ? -14.431 66.840 -30.367 1.00 38.02 257 ASP A CA 1
ATOM 2097 C C . ASP A 1 260 ? -13.002 66.775 -30.911 1.00 39.00 257 ASP A C 1
ATOM 2098 O O . ASP A 1 260 ? -12.093 67.387 -30.354 1.00 31.22 257 ASP A O 1
ATOM 2103 N N . ASN A 1 261 ? -12.817 66.017 -31.990 1.00 42.60 258 ASN A N 1
ATOM 2104 C CA . ASN A 1 261 ? -11.518 65.879 -32.658 1.00 39.18 258 ASN A CA 1
ATOM 2105 C C . ASN A 1 261 ? -10.404 65.212 -31.844 1.00 37.05 258 ASN A C 1
ATOM 2106 O O . ASN A 1 261 ? -9.245 65.219 -32.258 1.00 42.17 258 ASN A O 1
ATOM 2111 N N . GLN A 1 262 ? -10.747 64.634 -30.698 1.00 34.02 259 GLN A N 1
ATOM 2112 C CA . GLN A 1 262 ? -9.756 63.907 -29.909 1.00 40.00 259 GLN A CA 1
ATOM 2113 C C . GLN A 1 262 ? -10.150 62.453 -29.678 1.00 30.08 259 GLN A C 1
ATOM 2114 O O . GLN A 1 262 ? -11.335 62.119 -29.631 1.00 22.13 259 GLN A O 1
ATOM 2120 N N . LEU A 1 263 ? -9.144 61.594 -29.541 1.00 28.78 260 LEU A N 1
ATOM 2121 C CA . LEU A 1 263 ? -9.366 60.164 -29.365 1.00 21.93 260 LEU A CA 1
ATOM 2122 C C . LEU A 1 263 ? -10.165 59.881 -28.100 1.00 15.39 260 LEU A C 1
ATOM 2123 O O . LEU A 1 263 ? -9.787 60.300 -27.009 1.00 18.70 260 LEU A O 1
ATOM 2128 N N . GLN A 1 264 ? -11.272 59.164 -28.256 1.00 15.15 261 GLN A N 1
ATOM 2129 C CA . GLN A 1 264 ? -12.107 58.800 -27.119 1.00 20.45 261 GLN A CA 1
ATOM 2130 C C . GLN A 1 264 ? -11.798 57.381 -26.651 1.00 20.48 261 GLN A C 1
ATOM 2131 O O . GLN A 1 264 ? -11.697 57.120 -25.452 1.00 20.56 261 GLN A O 1
ATOM 2137 N N . ASP A 1 265 ? -11.641 56.472 -27.608 1.00 17.68 262 ASP A N 1
ATOM 2138 C CA . ASP A 1 265 ? -11.375 55.070 -27.310 1.00 15.90 262 ASP A CA 1
ATOM 2139 C C . ASP A 1 265 ? -10.864 54.353 -28.557 1.00 18.23 262 ASP A C 1
ATOM 2140 O O . ASP A 1 265 ? -11.185 54.742 -29.681 1.00 15.91 262 ASP A O 1
ATOM 2145 N N . VAL A 1 266 ? -10.064 53.311 -28.355 1.00 19.84 263 VAL A N 1
ATOM 2146 C CA . VAL A 1 266 ? -9.527 52.536 -29.468 1.00 11.09 263 VAL A CA 1
ATOM 2147 C C . VAL A 1 266 ? -9.501 51.042 -29.139 1.00 14.53 263 VAL A C 1
ATOM 2148 O O . VAL A 1 266 ? -9.166 50.647 -28.023 1.00 14.69 263 VAL A O 1
ATOM 2152 N N . TYR A 1 267 ? -9.874 50.220 -30.115 1.00 11.74 264 TYR A N 1
ATOM 2153 C CA . TYR A 1 267 ? -9.898 48.774 -29.942 1.00 16.22 264 TYR A CA 1
ATOM 2154 C C . TYR A 1 267 ? -9.554 48.092 -31.262 1.00 18.77 264 TYR A C 1
ATOM 2155 O O . TYR A 1 267 ? -9.870 48.609 -32.333 1.00 15.62 264 TYR A O 1
ATOM 2164 N N . GLU A 1 268 ? -8.905 46.935 -31.183 1.00 17.53 265 GLU A N 1
ATOM 2165 C CA . GLU A 1 268 ? -8.560 46.176 -32.381 1.00 16.18 265 GLU A CA 1
ATOM 2166 C C . GLU A 1 268 ? -9.229 44.807 -32.407 1.00 19.55 265 GLU A C 1
ATOM 2167 O O . GLU A 1 268 ? -9.054 43.999 -31.496 1.00 23.86 265 GLU A O 1
ATOM 2173 N N . GLU A 1 269 ? -9.992 44.554 -33.464 1.00 17.62 266 GLU A N 1
ATOM 2174 C CA . GLU A 1 269 ? -10.695 43.290 -33.617 1.00 11.98 266 GLU A CA 1
ATOM 2175 C C . GLU A 1 269 ? -10.228 42.572 -34.876 1.00 20.15 266 GLU A C 1
ATOM 2176 O O . GLU A 1 269 ? -10.215 43.151 -35.963 1.00 17.47 266 GLU A O 1
ATOM 2182 N N . ASN A 1 270 ? -9.835 41.311 -34.722 1.00 19.40 267 ASN A N 1
ATOM 2183 C CA . ASN A 1 270 ? -9.400 40.500 -35.852 1.00 15.11 267 ASN A CA 1
ATOM 2184 C C . ASN A 1 270 ? -10.584 39.878 -36.579 1.00 15.45 267 ASN A C 1
ATOM 2185 O O . ASN A 1 270 ? -11.642 39.659 -35.988 1.00 14.26 267 ASN A O 1
ATOM 2190 N N . PHE A 1 271 ? -10.401 39.594 -37.864 1.00 12.24 268 PHE A N 1
ATOM 2191 C CA . PHE A 1 271 ? -11.426 38.914 -38.645 1.00 9.03 268 PHE A CA 1
ATOM 2192 C C . PHE A 1 271 ? -10.821 38.194 -39.844 1.00 12.43 268 PHE A C 1
ATOM 2193 O O . PHE A 1 271 ? -9.706 38.500 -40.268 1.00 17.25 268 PHE A O 1
ATOM 2201 N N . GLY A 1 272 ? -11.558 37.228 -40.380 1.00 9.63 269 GLY A N 1
ATOM 2202 C CA . GLY A 1 272 ? -11.099 36.475 -41.531 1.00 13.28 269 GLY A CA 1
ATOM 2203 C C . GLY A 1 272 ? -12.119 36.476 -42.651 1.00 17.31 269 GLY A C 1
ATOM 2204 O O . GLY A 1 272 ? -13.323 36.554 -42.408 1.00 17.96 269 GLY A O 1
ATOM 2205 N N . LEU A 1 273 ? -11.634 36.392 -43.885 1.00 21.19 270 LEU A N 1
ATOM 2206 C CA . LEU A 1 273 ? -12.510 36.369 -45.049 1.00 17.17 270 LEU A CA 1
ATOM 2207 C C . LEU A 1 273 ? -12.706 34.942 -45.545 1.00 13.57 270 LEU A C 1
ATOM 2208 O O . LEU A 1 273 ? -11.790 34.337 -46.099 1.00 14.91 270 LEU A O 1
ATOM 2213 N N . ARG A 1 274 ? -13.905 34.409 -45.337 1.00 12.75 271 ARG A N 1
ATOM 2214 C CA . ARG A 1 274 ? -14.225 33.054 -45.764 1.00 13.70 271 ARG A CA 1
ATOM 2215 C C . ARG A 1 274 ? -15.733 32.858 -45.856 1.00 16.62 271 ARG A C 1
ATOM 2216 O O . ARG A 1 274 ? -16.496 33.478 -45.116 1.00 15.72 271 ARG A O 1
ATOM 2224 N N . GLU A 1 275 ? -16.155 31.984 -46.762 1.00 19.15 272 GLU A N 1
ATOM 2225 C CA . GLU A 1 275 ? -17.572 31.795 -47.042 1.00 16.37 272 GLU A CA 1
ATOM 2226 C C . GLU A 1 275 ? -18.053 30.409 -46.619 1.00 18.93 272 GLU A C 1
ATOM 2227 O O . GLU A 1 275 ? -17.342 29.417 -46.780 1.00 24.27 272 GLU A O 1
ATOM 2233 N N . ILE A 1 276 ? -19.265 30.352 -46.074 1.00 19.63 273 ILE A N 1
ATOM 2234 C CA . ILE A 1 276 ? -19.851 29.102 -45.603 1.00 15.66 273 ILE A CA 1
ATOM 2235 C C . ILE A 1 276 ? -21.245 28.901 -46.186 1.00 20.37 273 ILE A C 1
ATOM 2236 O O . ILE A 1 276 ? -22.058 29.825 -46.193 1.00 27.07 273 ILE A O 1
ATOM 2241 N N . GLU A 1 277 ? -21.515 27.696 -46.679 1.00 15.25 274 GLU A N 1
ATOM 2242 C CA . GLU A 1 277 ? -22.840 27.359 -47.187 1.00 19.42 274 GLU A CA 1
ATOM 2243 C C . GLU A 1 277 ? -23.118 25.862 -47.101 1.00 21.31 274 GLU A C 1
ATOM 2244 O O . GLU A 1 277 ? -22.292 25.042 -47.495 1.00 22.89 274 GLU A O 1
ATOM 2250 N N . VAL A 1 278 ? -24.288 25.514 -46.579 1.00 21.71 275 VAL A N 1
ATOM 2251 C CA . VAL A 1 278 ? -24.729 24.127 -46.547 1.00 19.09 275 VAL A CA 1
ATOM 2252 C C . VAL A 1 278 ? -25.804 23.903 -47.607 1.00 23.02 275 VAL A C 1
ATOM 2253 O O . VAL A 1 278 ? -26.863 24.531 -47.570 1.00 23.98 275 VAL A O 1
ATOM 2257 N N . THR A 1 279 ? -25.522 23.014 -48.556 1.00 23.34 276 THR A N 1
ATOM 2258 C CA . THR A 1 279 ? -26.456 22.723 -49.640 1.00 25.55 276 THR A CA 1
ATOM 2259 C C . THR A 1 279 ? -26.163 21.385 -50.321 1.00 32.68 276 THR A C 1
ATOM 2260 O O . THR A 1 279 ? -25.004 21.003 -50.490 1.00 29.53 276 THR A O 1
ATOM 2264 N N . ASN A 1 280 ? -27.228 20.686 -50.704 1.00 26.06 277 ASN A N 1
ATOM 2265 C CA . ASN A 1 280 ? -27.134 19.408 -51.410 1.00 29.47 277 ASN A CA 1
ATOM 2266 C C . ASN A 1 280 ? -26.263 18.368 -50.703 1.00 30.85 277 ASN A C 1
ATOM 2267 O O . ASN A 1 280 ? -25.379 17.766 -51.314 1.00 27.13 277 ASN A O 1
ATOM 2272 N N . GLY A 1 281 ? -26.518 18.166 -49.414 1.00 26.23 278 GLY A N 1
ATOM 2273 C CA . GLY A 1 281 ? -25.786 17.185 -48.631 1.00 23.62 278 GLY A CA 1
ATOM 2274 C C . GLY A 1 281 ? -24.292 17.445 -48.558 1.00 20.49 278 GLY A C 1
ATOM 2275 O O . GLY A 1 281 ? -23.498 16.512 -48.447 1.00 23.82 278 GLY A O 1
ATOM 2276 N N . GLN A 1 282 ? -23.908 18.715 -48.621 1.00 20.30 279 GLN A N 1
ATOM 2277 C CA . GLN A 1 282 ? -22.499 19.092 -48.563 1.00 23.46 279 GLN A CA 1
ATOM 2278 C C . GLN A 1 282 ? -22.278 20.304 -47.665 1.00 18.00 279 GLN A C 1
ATOM 2279 O O . GLN A 1 282 ? -23.165 21.141 -47.507 1.00 17.80 279 GLN A O 1
ATOM 2285 N N . PHE A 1 283 ? -21.087 20.389 -47.080 1.00 16.83 280 PHE A N 1
ATOM 2286 C CA . PHE A 1 283 ? -20.697 21.546 -46.284 1.00 12.29 280 PHE A CA 1
ATOM 2287 C C . PHE A 1 283 ? -19.633 22.321 -47.049 1.00 20.55 280 PHE A C 1
ATOM 2288 O O . PHE A 1 283 ? -18.505 21.853 -47.207 1.00 26.28 280 PHE A O 1
ATOM 2296 N N . LEU A 1 284 ? -19.992 23.510 -47.520 1.00 18.53 281 LEU A N 1
ATOM 2297 C CA . LEU A 1 284 ? -19.107 24.281 -48.386 1.00 21.38 281 LEU A CA 1
ATOM 2298 C C . LEU A 1 284 ? -18.332 25.358 -47.635 1.00 18.44 281 LEU A C 1
ATOM 2299 O O . LEU A 1 284 ? -18.915 26.212 -46.967 1.00 16.22 281 LEU A O 1
ATOM 2304 N N . LEU A 1 285 ? -17.010 25.303 -47.748 1.00 17.21 282 LEU A N 1
ATOM 2305 C CA . LEU A 1 285 ? -16.148 26.356 -47.233 1.00 20.09 282 LEU A CA 1
ATOM 2306 C C . LEU A 1 285 ? -15.441 27.000 -48.412 1.00 23.57 282 LEU A C 1
ATOM 2307 O O . LEU A 1 285 ? -14.708 26.329 -49.140 1.00 26.18 282 LEU A O 1
ATOM 2312 N N . ASN A 1 286 ? -15.665 28.298 -48.595 1.00 23.06 283 ASN A N 1
ATOM 2313 C CA . ASN A 1 286 ? -15.188 29.009 -49.777 1.00 18.38 283 ASN A CA 1
ATOM 2314 C C . ASN A 1 286 ? -15.639 28.313 -51.057 1.00 21.22 283 ASN A C 1
ATOM 2315 O O . ASN A 1 286 ? -14.870 28.184 -52.011 1.00 23.75 283 ASN A O 1
ATOM 2320 N N . ARG A 1 287 ? -16.888 27.848 -51.043 1.00 22.31 284 ARG A N 1
ATOM 2321 C CA . ARG A 1 287 ? -17.543 27.242 -52.203 1.00 27.13 284 ARG A CA 1
ATOM 2322 C C . ARG A 1 287 ? -16.948 25.896 -52.620 1.00 23.27 284 ARG A C 1
ATOM 2323 O O . ARG A 1 287 ? -17.172 25.431 -53.737 1.00 23.35 284 ARG A O 1
ATOM 2331 N N . LYS A 1 288 ? -16.206 25.270 -51.713 1.00 23.84 285 LYS A N 1
ATOM 2332 C CA . LYS A 1 288 ? -15.641 23.949 -51.966 1.00 22.07 285 LYS A CA 1
ATOM 2333 C C . LYS A 1 288 ? -16.079 22.952 -50.896 1.00 21.41 285 LYS A C 1
ATOM 2334 O O . LYS A 1 288 ? -16.125 23.289 -49.713 1.00 23.23 285 LYS A O 1
ATOM 2340 N N . PRO A 1 289 ? -16.411 21.720 -51.314 1.00 18.82 286 PRO A N 1
ATOM 2341 C CA . PRO A 1 289 ? -16.849 20.653 -50.406 1.00 20.54 286 PRO A CA 1
ATOM 2342 C C . PRO A 1 289 ? -15.792 20.317 -49.358 1.00 20.51 286 PRO A C 1
ATOM 2343 O O . PRO A 1 289 ? -14.662 19.976 -49.703 1.00 23.99 286 PRO A O 1
ATOM 2347 N N . ILE A 1 290 ? -16.170 20.411 -48.088 1.00 23.93 287 ILE A N 1
ATOM 2348 C CA . ILE A 1 290 ? -15.256 20.165 -46.978 1.00 19.22 287 ILE A CA 1
ATOM 2349 C C . ILE A 1 290 ? -15.530 18.806 -46.333 1.00 20.68 287 ILE A C 1
ATOM 2350 O O . ILE A 1 290 ? -16.686 18.406 -46.189 1.00 19.42 287 ILE A O 1
ATOM 2355 N N . TYR A 1 291 ? -14.470 18.086 -45.972 1.00 15.39 288 TYR A N 1
ATOM 2356 C CA . TYR A 1 291 ? -14.621 16.890 -45.149 1.00 11.11 288 TYR A CA 1
ATOM 2357 C C . TYR A 1 291 ? -14.029 17.113 -43.760 1.00 12.08 288 TYR A C 1
ATOM 2358 O O . TYR A 1 291 ? -12.815 17.263 -43.607 1.00 12.88 288 TYR A O 1
ATOM 2367 N N . PHE A 1 292 ? -14.893 17.140 -42.752 1.00 9.60 289 PHE A N 1
ATOM 2368 C CA . PHE A 1 292 ? -14.457 17.344 -41.377 1.00 11.53 289 PHE A CA 1
ATOM 2369 C C . PHE A 1 292 ? -13.682 16.142 -40.843 1.00 12.73 289 PHE A C 1
ATOM 2370 O O . PHE A 1 292 ? -14.165 15.011 -40.872 1.00 8.55 289 PHE A O 1
ATOM 2378 N N . LYS A 1 293 ? -12.473 16.402 -40.360 1.00 10.50 290 LYS A N 1
ATOM 2379 C CA . LYS A 1 293 ? -11.678 15.398 -39.670 1.00 8.98 290 LYS A CA 1
ATOM 2380 C C . LYS A 1 293 ? -11.210 16.021 -38.366 1.00 9.19 290 LYS A C 1
ATOM 2381 O O . LYS A 1 293 ? -10.542 17.055 -38.374 1.00 9.49 290 LYS A O 1
ATOM 2387 N N . GLY A 1 294 ? -11.567 15.411 -37.241 1.00 7.43 291 GLY A N 1
ATOM 2388 C CA . GLY A 1 294 ? -11.187 15.976 -35.961 1.00 7.69 291 GLY A CA 1
ATOM 2389 C C . GLY A 1 294 ? -11.740 15.286 -34.732 1.00 9.29 291 GLY A C 1
ATOM 2390 O O . GLY A 1 294 ? -11.937 14.071 -34.717 1.00 7.33 291 GLY A O 1
ATOM 2391 N N . PHE A 1 295 ? -11.992 16.075 -33.692 1.00 7.05 292 PHE A N 1
ATOM 2392 C CA . PHE A 1 295 ? -12.298 15.521 -32.382 1.00 8.93 292 PHE A CA 1
ATOM 2393 C C . PHE A 1 295 ? -13.423 16.258 -31.671 1.00 9.30 292 PHE A C 1
ATOM 2394 O O . PHE A 1 295 ? -13.601 17.461 -31.839 1.00 7.08 292 PHE A O 1
ATOM 2402 N N . GLY A 1 296 ? -14.178 15.526 -30.865 1.00 7.35 293 GLY A N 1
ATOM 2403 C CA . GLY A 1 296 ? -14.933 16.151 -29.801 1.00 6.78 293 GLY A CA 1
ATOM 2404 C C . GLY A 1 296 ? -13.915 16.307 -28.690 1.00 7.85 293 GLY A C 1
ATOM 2405 O O . GLY A 1 296 ? -13.170 15.374 -28.403 1.00 7.86 293 GLY A O 1
ATOM 2406 N N . LYS A 1 297 ? -13.849 17.483 -28.083 1.00 10.02 294 LYS A N 1
ATOM 2407 C CA . LYS A 1 297 ? -12.842 17.721 -27.056 1.00 11.82 294 LYS A CA 1
ATOM 2408 C C . LYS A 1 297 ? -13.463 17.965 -25.689 1.00 9.00 294 LYS A C 1
ATOM 2409 O O . LYS A 1 297 ? -14.670 17.822 -25.499 1.00 8.71 294 LYS A O 1
ATOM 2415 N N . HIS A 1 298 ? -12.613 18.328 -24.739 1.00 8.81 295 HIS A N 1
ATOM 2416 C CA . HIS A 1 298 ? -13.050 18.814 -23.442 1.00 8.98 295 HIS A CA 1
ATOM 2417 C C . HIS A 1 298 ? -11.987 19.769 -22.935 1.00 10.89 295 HIS A C 1
ATOM 2418 O O . HIS A 1 298 ? -10.799 19.571 -23.187 1.00 12.86 295 HIS A O 1
ATOM 2425 N N . GLU A 1 299 ? -12.408 20.817 -22.239 1.00 8.30 296 GLU A N 1
ATOM 2426 C CA . GLU A 1 299 ? -11.460 21.618 -21.489 1.00 9.22 296 GLU A CA 1
ATOM 2427 C C . GLU A 1 299 ? -11.105 20.816 -20.245 1.00 7.73 296 GLU A C 1
ATOM 2428 O O . GLU A 1 299 ? -11.783 20.899 -19.221 1.00 7.48 296 GLU A O 1
ATOM 2434 N N . ASP A 1 300 ? -10.051 20.016 -20.358 1.00 7.04 297 ASP A N 1
ATOM 2435 C CA . ASP A 1 300 ? -9.672 19.087 -19.304 1.00 6.87 297 ASP A CA 1
ATOM 2436 C C . ASP A 1 300 ? -8.187 18.747 -19.380 1.00 8.38 297 ASP A C 1
ATOM 2437 O O . ASP A 1 300 ? -7.697 18.276 -20.407 1.00 7.80 297 ASP A O 1
ATOM 2442 N N . THR A 1 301 ? -7.478 19.002 -18.286 1.00 6.22 298 THR A N 1
ATOM 2443 C CA . THR A 1 301 ? -6.101 18.555 -18.115 1.00 5.88 298 THR A CA 1
ATOM 2444 C C . THR A 1 301 ? -5.942 18.120 -16.665 1.00 7.25 298 THR A C 1
ATOM 2445 O O . THR A 1 301 ? -6.808 18.403 -15.835 1.00 6.05 298 THR A O 1
ATOM 2449 N N . PHE A 1 302 ? -4.848 17.429 -16.357 1.00 2.76 299 PHE A N 1
ATOM 2450 C CA . PHE A 1 302 ? -4.527 17.123 -14.969 1.00 4.18 299 PHE A CA 1
ATOM 2451 C C . PHE A 1 302 ? -4.295 18.424 -14.213 1.00 5.39 299 PHE A C 1
ATOM 2452 O O . PHE A 1 302 ? -3.959 19.445 -14.817 1.00 7.36 299 PHE A O 1
ATOM 2460 N N . ILE A 1 303 ? -4.480 18.374 -12.896 1.00 5.32 300 ILE A N 1
ATOM 2461 C CA . ILE A 1 303 ? -4.258 19.518 -12.008 1.00 6.23 300 ILE A CA 1
ATOM 2462 C C . ILE A 1 303 ? -5.258 20.659 -12.211 1.00 5.72 300 ILE A C 1
ATOM 2463 O O . ILE A 1 303 ? -6.067 20.941 -11.329 1.00 3.79 300 ILE A O 1
ATOM 2468 N N . ASN A 1 304 ? -5.200 21.310 -13.369 1.00 6.34 301 ASN A N 1
ATOM 2469 C CA . ASN A 1 304 ? -6.039 22.478 -13.634 1.00 8.15 301 ASN A CA 1
ATOM 2470 C C . ASN A 1 304 ? -7.511 22.141 -13.856 1.00 9.58 301 ASN A C 1
ATOM 2471 O O . ASN A 1 304 ? -8.379 23.006 -13.726 1.00 6.13 301 ASN A O 1
ATOM 2476 N N . GLY A 1 305 ? -7.788 20.884 -14.191 1.00 6.52 302 GLY A N 1
ATOM 2477 C CA . GLY A 1 305 ? -9.148 20.454 -14.457 1.00 3.71 302 GLY A CA 1
ATOM 2478 C C . GLY A 1 305 ? -9.749 21.172 -15.650 1.00 7.72 302 GLY A C 1
ATOM 2479 O O . GLY A 1 305 ? -9.316 20.977 -16.785 1.00 7.37 302 GLY A O 1
ATOM 2480 N N . ARG A 1 306 ? -10.741 22.018 -15.387 1.00 7.42 303 ARG A N 1
ATOM 2481 C CA . ARG A 1 306 ? -11.431 22.761 -16.436 1.00 7.73 303 ARG A CA 1
ATOM 2482 C C . ARG A 1 306 ? -10.791 24.140 -16.619 1.00 9.42 303 ARG A C 1
ATOM 2483 O O . ARG A 1 306 ? -11.217 24.936 -17.457 1.00 7.68 303 ARG A O 1
ATOM 2491 N N . GLY A 1 307 ? -9.752 24.411 -15.834 1.00 8.22 304 GLY A N 1
ATOM 2492 C CA . GLY A 1 307 ? -9.062 25.687 -15.887 1.00 6.72 304 GLY A CA 1
ATOM 2493 C C . GLY A 1 307 ? -8.315 25.910 -17.189 1.00 10.41 304 GLY A C 1
ATOM 2494 O O . GLY A 1 307 ? -7.870 24.958 -17.830 1.00 6.94 304 GLY A O 1
ATOM 2495 N N . LEU A 1 308 ? -8.179 27.174 -17.577 1.00 9.68 305 LEU A N 1
ATOM 2496 C CA . LEU A 1 308 ? -7.509 27.534 -18.822 1.00 10.28 305 LEU A CA 1
ATOM 2497 C C . LEU A 1 308 ? -6.031 27.166 -18.816 1.00 9.44 305 LEU A C 1
ATOM 2498 O O . LEU A 1 308 ? -5.298 27.497 -17.884 1.00 10.27 305 LEU A O 1
ATOM 2503 N N . ASN A 1 309 ? -5.604 26.472 -19.865 1.00 7.83 306 ASN A N 1
ATOM 2504 C CA . ASN A 1 309 ? -4.192 26.202 -20.091 1.00 8.15 306 ASN A CA 1
ATOM 2505 C C . ASN A 1 309 ? -3.882 26.446 -21.559 1.00 8.62 306 ASN A C 1
ATOM 2506 O O . ASN A 1 309 ? -4.139 25.589 -22.405 1.00 8.55 306 ASN A O 1
ATOM 2511 N N . GLU A 1 310 ? -3.338 27.622 -21.855 1.00 6.85 307 GLU A N 1
ATOM 2512 C CA . GLU A 1 310 ? -3.057 28.009 -23.232 1.00 6.44 307 GLU A CA 1
ATOM 2513 C C . GLU A 1 310 ? -2.045 27.073 -23.882 1.00 7.79 307 GLU A C 1
ATOM 2514 O O . GLU A 1 310 ? -2.154 26.757 -25.066 1.00 10.88 307 GLU A O 1
ATOM 2520 N N . ALA A 1 311 ? -1.067 26.629 -23.099 1.00 4.84 308 ALA A N 1
ATOM 2521 C CA . ALA A 1 311 ? -0.083 25.668 -23.580 1.00 7.20 308 ALA A CA 1
ATOM 2522 C C . ALA A 1 311 ? -0.772 24.377 -24.014 1.00 4.63 308 ALA A C 1
ATOM 2523 O O . ALA A 1 311 ? -0.429 23.797 -25.043 1.00 4.13 308 ALA A O 1
ATOM 2525 N N . ALA A 1 312 ? -1.756 23.942 -23.233 1.00 6.05 309 ALA A N 1
ATOM 2526 C CA . ALA A 1 312 ? -2.519 22.745 -23.569 1.00 6.91 309 ALA A CA 1
ATOM 2527 C C . ALA A 1 312 ? -3.321 22.937 -24.855 1.00 4.85 309 ALA A C 1
ATOM 2528 O O . ALA A 1 312 ? -3.432 22.019 -25.664 1.00 6.45 309 ALA A O 1
ATOM 2530 N N . ASN A 1 313 ? -3.872 24.133 -25.043 1.00 4.80 310 ASN A N 1
ATOM 2531 C CA . ASN A 1 313 ? -4.595 24.446 -26.272 1.00 6.30 310 ASN A CA 1
ATOM 2532 C C . ASN A 1 313 ? -3.700 24.319 -27.504 1.00 6.17 310 ASN A C 1
ATOM 2533 O O . ASN A 1 313 ? -4.078 23.693 -28.494 1.00 6.30 310 ASN A O 1
ATOM 2538 N N . LEU A 1 314 ? -2.511 24.910 -27.434 1.00 5.75 311 LEU A N 1
ATOM 2539 C CA . LEU A 1 314 ? -1.577 24.876 -28.555 1.00 6.58 311 LEU A CA 1
ATOM 2540 C C . LEU A 1 314 ? -1.007 23.479 -28.790 1.00 4.91 311 LEU A C 1
ATOM 2541 O O . LEU A 1 314 ? -0.805 23.070 -29.931 1.00 7.99 311 LEU A O 1
ATOM 2546 N N . MET A 1 315 ? -0.748 22.746 -27.712 1.00 6.28 312 MET A N 1
ATOM 2547 C CA . MET A 1 315 ? -0.252 21.381 -27.841 1.00 6.04 312 MET A CA 1
ATOM 2548 C C . MET A 1 315 ? -1.279 20.496 -28.538 1.00 5.71 312 MET A C 1
ATOM 2549 O O . MET A 1 315 ? -0.938 19.733 -29.440 1.00 10.75 312 MET A O 1
ATOM 2554 N N . ASP A 1 316 ? -2.537 20.607 -28.119 1.00 3.80 313 ASP A N 1
ATOM 2555 C CA . ASP A 1 316 ? -3.616 19.827 -28.717 1.00 5.98 313 ASP A CA 1
ATOM 2556 C C . ASP A 1 316 ? -3.831 20.185 -30.186 1.00 7.06 313 ASP A C 1
ATOM 2557 O O . ASP A 1 316 ? -4.008 19.306 -31.026 1.00 8.49 313 ASP A O 1
ATOM 2562 N N . LEU A 1 317 ? -3.818 21.480 -30.491 1.00 9.29 314 LEU A N 1
ATOM 2563 C CA . LEU A 1 317 ? -4.049 21.945 -31.857 1.00 9.21 314 LEU A CA 1
ATOM 2564 C C . LEU A 1 317 ? -2.889 21.599 -32.790 1.00 11.96 314 LEU A C 1
ATOM 2565 O O . LEU A 1 317 ? -3.090 21.379 -33.985 1.00 12.43 314 LEU A O 1
ATOM 2570 N N . ASN A 1 318 ? -1.678 21.553 -32.245 1.00 9.69 315 ASN A N 1
ATOM 2571 C CA . ASN A 1 318 ? -0.526 21.097 -33.014 1.00 10.89 315 ASN A CA 1
ATOM 2572 C C . ASN A 1 318 ? -0.631 19.610 -33.334 1.00 8.98 315 ASN A C 1
ATOM 2573 O O . ASN A 1 318 ? -0.296 19.181 -34.437 1.00 10.47 315 ASN A O 1
ATOM 2578 N N . LEU A 1 319 ? -1.099 18.829 -32.365 1.00 6.72 316 LEU A N 1
ATOM 2579 C CA . LEU A 1 319 ? -1.332 17.405 -32.588 1.00 10.35 316 LEU A CA 1
ATOM 2580 C C . LEU A 1 319 ? -2.431 17.202 -33.626 1.00 11.04 316 LEU A C 1
ATOM 2581 O O . LEU A 1 319 ? -2.331 16.328 -34.485 1.00 12.98 316 LEU A O 1
ATOM 2586 N N . LEU A 1 320 ? -3.474 18.024 -33.539 1.00 13.79 317 LEU A N 1
ATOM 2587 C CA . LEU A 1 320 ? -4.576 17.999 -34.494 1.00 11.98 317 LEU A CA 1
ATOM 2588 C C . LEU A 1 320 ? -4.059 18.224 -35.911 1.00 12.84 317 LEU A C 1
ATOM 2589 O O . LEU A 1 320 ? -4.400 17.482 -36.832 1.00 10.34 317 LEU A O 1
ATOM 2594 N N . LYS A 1 321 ? -3.234 19.253 -36.074 1.00 8.89 318 LYS A N 1
ATOM 2595 C CA . LYS A 1 321 ? -2.669 19.599 -37.374 1.00 12.80 318 LYS A CA 1
ATOM 2596 C C . LYS A 1 321 ? -1.757 18.498 -37.916 1.00 15.71 318 LYS A C 1
ATOM 2597 O O . LYS A 1 321 ? -1.810 18.162 -39.101 1.00 12.93 318 LYS A O 1
ATOM 2603 N N . ASP A 1 322 ? -0.929 17.937 -37.041 1.00 9.51 319 ASP A N 1
ATOM 2604 C CA . ASP A 1 322 ? 0.023 16.902 -37.435 1.00 11.49 319 ASP A CA 1
ATOM 2605 C C . ASP A 1 322 ? -0.663 15.632 -37.934 1.00 10.93 319 ASP A C 1
ATOM 2606 O O . ASP A 1 322 ? -0.176 14.980 -38.855 1.00 14.50 319 ASP A O 1
ATOM 2611 N N . MET A 1 323 ? -1.796 15.289 -37.328 1.00 14.48 320 MET A N 1
ATOM 2612 C CA . MET A 1 323 ? -2.513 14.068 -37.685 1.00 12.21 320 MET A CA 1
ATOM 2613 C C . MET A 1 323 ? -3.251 14.189 -39.011 1.00 14.59 320 MET A C 1
ATOM 2614 O O . MET A 1 323 ? -3.715 13.190 -39.560 1.00 15.90 320 MET A O 1
ATOM 2619 N N . GLY A 1 324 ? -3.367 15.411 -39.517 1.00 14.29 321 GLY A N 1
ATOM 2620 C CA . GLY A 1 324 ? -4.101 15.654 -40.744 1.00 9.76 321 GLY A CA 1
ATOM 2621 C C . GLY A 1 324 ? -5.541 16.055 -40.485 1.00 14.53 321 GLY A C 1
ATOM 2622 O O . GLY A 1 324 ? -6.341 16.160 -41.414 1.00 15.20 321 GLY A O 1
ATOM 2623 N N . ALA A 1 325 ? -5.874 16.278 -39.216 1.00 10.81 322 ALA A N 1
ATOM 2624 C CA . ALA A 1 325 ? -7.218 16.708 -38.840 1.00 12.16 322 ALA A CA 1
ATOM 2625 C C . ALA A 1 325 ? -7.404 18.192 -39.145 1.00 9.42 322 ALA A C 1
ATOM 2626 O O . ALA A 1 325 ? -6.442 18.886 -39.471 1.00 8.26 322 ALA A O 1
ATOM 2628 N N . ASN A 1 326 ? -8.635 18.682 -39.037 1.00 10.05 323 ASN A N 1
ATOM 2629 C CA . ASN A 1 326 ? -8.913 20.068 -39.405 1.00 14.37 323 ASN A CA 1
ATOM 2630 C C . ASN A 1 326 ? -9.957 20.785 -38.552 1.00 11.25 323 ASN A C 1
ATOM 2631 O O . ASN A 1 326 ? -10.253 21.958 -38.782 1.00 10.11 323 ASN A O 1
ATOM 2636 N N . SER A 1 327 ? -10.514 20.088 -37.569 1.00 13.41 324 SER A N 1
ATOM 2637 C CA . SER A 1 327 ? -11.638 20.642 -36.826 1.00 11.62 324 SER A CA 1
ATOM 2638 C C . SER A 1 327 ? -11.826 20.022 -35.450 1.00 12.21 324 SER A C 1
ATOM 2639 O O . SER A 1 327 ? -11.268 18.972 -35.146 1.00 10.18 324 SER A O 1
ATOM 2642 N N . PHE A 1 328 ? -12.617 20.691 -34.620 1.00 8.73 325 PHE A N 1
ATOM 2643 C CA . PHE A 1 328 ? -13.047 20.124 -33.349 1.00 9.21 325 PHE A CA 1
ATOM 2644 C C . PHE A 1 328 ? -14.342 20.780 -32.887 1.00 9.50 325 PHE A C 1
ATOM 2645 O O . PHE A 1 328 ? -14.759 21.801 -33.432 1.00 9.93 325 PHE A O 1
ATOM 2653 N N . ARG A 1 329 ? -14.975 20.185 -31.883 1.00 7.47 326 ARG A N 1
ATOM 2654 C CA . ARG A 1 329 ? -16.224 20.705 -31.347 1.00 9.83 326 ARG A CA 1
ATOM 2655 C C . ARG A 1 329 ? -16.032 21.111 -29.891 1.00 9.05 326 ARG A C 1
ATOM 2656 O O . ARG A 1 329 ? -15.368 20.409 -29.129 1.00 11.92 326 ARG A O 1
ATOM 2664 N N . THR A 1 330 ? -16.605 22.249 -29.509 1.00 8.12 327 THR A N 1
ATOM 2665 C CA . THR A 1 330 ? -16.497 22.729 -28.135 1.00 8.71 327 THR A CA 1
ATOM 2666 C C . THR A 1 330 ? -17.514 22.039 -27.238 1.00 8.92 327 THR A C 1
ATOM 2667 O O . THR A 1 330 ? -18.390 22.681 -26.661 1.00 10.53 327 THR A O 1
ATOM 2671 N N . SER A 1 331 ? -17.390 20.723 -27.132 1.00 7.50 328 SER A N 1
ATOM 2672 C CA . SER A 1 331 ? -18.253 19.928 -26.274 1.00 10.41 328 SER A CA 1
ATOM 2673 C C . SER A 1 331 ? -17.780 20.006 -24.827 1.00 9.13 328 SER A C 1
ATOM 2674 O O . SER A 1 331 ? -16.584 19.891 -24.558 1.00 8.51 328 SER A O 1
ATOM 2677 N N . HIS A 1 332 ? -18.706 20.226 -23.896 1.00 8.31 329 HIS A N 1
ATOM 2678 C CA . HIS A 1 332 ? -20.104 20.504 -24.212 1.00 10.38 329 HIS A CA 1
ATOM 2679 C C . HIS A 1 332 ? -20.477 21.863 -23.640 1.00 8.11 329 HIS A C 1
ATOM 2680 O O . HIS A 1 332 ? -21.460 21.995 -22.916 1.00 10.96 329 HIS A O 1
ATOM 2687 N N . TYR A 1 333 ? -19.669 22.865 -23.964 1.00 10.34 330 TYR A N 1
ATOM 2688 C CA . TYR A 1 333 ? -19.797 24.203 -23.401 1.00 12.05 330 TYR A CA 1
ATOM 2689 C C . TYR A 1 333 ? -18.828 25.095 -24.160 1.00 10.14 330 TYR A C 1
ATOM 2690 O O . TYR A 1 333 ? -17.847 24.599 -24.715 1.00 10.91 330 TYR A O 1
ATOM 2699 N N . PRO A 1 334 ? -19.096 26.410 -24.199 1.00 7.62 331 PRO A N 1
ATOM 2700 C CA . PRO A 1 334 ? -18.157 27.311 -24.871 1.00 6.08 331 PRO A CA 1
ATOM 2701 C C . PRO A 1 334 ? -16.787 27.243 -24.216 1.00 6.54 331 PRO A C 1
ATOM 2702 O O . PRO A 1 334 ? -16.693 27.271 -22.989 1.00 9.34 331 PRO A O 1
ATOM 2706 N N . TYR A 1 335 ? -15.741 27.133 -25.025 1.00 8.30 332 TYR A N 1
ATOM 2707 C CA . TYR A 1 335 ? -14.383 27.110 -24.503 1.00 6.23 332 TYR A CA 1
ATOM 2708 C C . TYR A 1 335 ? -13.894 28.531 -24.276 1.00 10.92 332 TYR A C 1
ATOM 2709 O O . TYR A 1 335 ? -14.618 29.494 -24.534 1.00 9.44 332 TYR A O 1
ATOM 2718 N N . SER A 1 336 ? -12.663 28.653 -23.792 1.00 8.14 333 SER A N 1
ATOM 2719 C CA . SER A 1 336 ? -12.063 29.955 -23.545 1.00 9.28 333 SER A CA 1
ATOM 2720 C C . SER A 1 336 ? -11.944 30.747 -24.839 1.00 10.42 333 SER A C 1
ATOM 2721 O O . SER A 1 336 ? -11.825 30.172 -25.922 1.00 9.10 333 SER A O 1
ATOM 2724 N N . GLU A 1 337 ? -11.977 32.069 -24.715 1.00 7.31 334 GLU A N 1
ATOM 2725 C CA . GLU A 1 337 ? -11.773 32.952 -25.852 1.00 7.55 334 GLU A CA 1
ATOM 2726 C C . GLU A 1 337 ? -10.382 32.733 -26.439 1.00 10.76 334 GLU A C 1
ATOM 2727 O O . GLU A 1 337 ? -10.180 32.857 -27.647 1.00 8.66 334 GLU A O 1
ATOM 2733 N N . GLU A 1 338 ? -9.433 32.394 -25.570 1.00 6.22 335 GLU A N 1
ATOM 2734 C CA . GLU A 1 338 ? -8.061 32.115 -25.982 1.00 8.36 335 GLU A CA 1
ATOM 2735 C C . GLU A 1 338 ? -7.998 30.956 -26.973 1.00 6.52 335 GLU A C 1
ATOM 2736 O O . GLU A 1 338 ? -7.232 30.993 -27.935 1.00 7.84 335 GLU A O 1
ATOM 2742 N N . MET A 1 339 ? -8.812 29.933 -26.738 1.00 6.97 336 MET A N 1
ATOM 2743 C CA . MET A 1 339 ? -8.876 28.789 -27.639 1.00 11.72 336 MET A CA 1
ATOM 2744 C C . MET A 1 339 ? -9.474 29.179 -28.991 1.00 9.28 336 MET A C 1
ATOM 2745 O O . MET A 1 339 ? -8.988 28.751 -30.038 1.00 8.45 336 MET A O 1
ATOM 2750 N N . MET A 1 340 ? -10.524 29.995 -28.961 1.00 7.18 337 MET A N 1
ATOM 2751 C CA . MET A 1 340 ? -11.189 30.435 -30.185 1.00 7.86 337 MET A CA 1
ATOM 2752 C C . MET A 1 340 ? -10.258 31.279 -31.046 1.00 8.87 337 MET A C 1
ATOM 2753 O O . MET A 1 340 ? -10.194 31.107 -32.264 1.00 7.46 337 MET A O 1
ATOM 2758 N N . ARG A 1 341 ? -9.537 32.192 -30.405 1.00 5.82 338 ARG A N 1
ATOM 2759 C CA . ARG A 1 341 ? -8.582 33.040 -31.106 1.00 9.17 338 ARG A CA 1
ATOM 2760 C C . ARG A 1 341 ? -7.417 32.221 -31.663 1.00 8.54 338 ARG A C 1
ATOM 2761 O O . ARG A 1 341 ? -6.883 32.536 -32.726 1.00 8.97 338 ARG A O 1
ATOM 2769 N N . LEU A 1 342 ? -7.034 31.167 -30.947 1.00 9.99 339 LEU A N 1
ATOM 2770 C CA . LEU A 1 342 ? -5.967 30.282 -31.405 1.00 8.55 339 LEU A CA 1
ATOM 2771 C C . LEU A 1 342 ? -6.426 29.529 -32.650 1.00 10.98 339 LEU A C 1
ATOM 2772 O O . LEU A 1 342 ? -5.669 29.373 -33.608 1.00 12.22 339 LEU A O 1
ATOM 2777 N N . ALA A 1 343 ? -7.673 29.064 -32.626 1.00 6.91 340 ALA A N 1
ATOM 2778 C CA . ALA A 1 343 ? -8.254 28.365 -33.767 1.00 7.63 340 ALA A CA 1
ATOM 2779 C C . ALA A 1 343 ? -8.336 29.276 -34.991 1.00 10.12 340 ALA A C 1
ATOM 2780 O O . ALA A 1 343 ? -8.136 28.826 -36.120 1.00 11.06 340 ALA A O 1
ATOM 2782 N N . ASP A 1 344 ? -8.635 30.552 -34.761 1.00 10.17 341 ASP A N 1
ATOM 2783 C CA . ASP A 1 344 ? -8.618 31.545 -35.832 1.00 9.70 341 ASP A CA 1
ATOM 2784 C C . ASP A 1 344 ? -7.236 31.609 -36.465 1.00 11.16 341 ASP A C 1
ATOM 2785 O O . ASP A 1 344 ? -7.103 31.637 -37.687 1.00 10.01 341 ASP A O 1
ATOM 2790 N N . ARG A 1 345 ? -6.208 31.631 -35.622 1.00 11.33 342 ARG A N 1
ATOM 2791 C CA . ARG A 1 345 ? -4.836 31.789 -36.088 1.00 11.33 342 ARG A CA 1
ATOM 2792 C C . ARG A 1 345 ? -4.306 30.560 -36.816 1.00 10.62 342 ARG A C 1
ATOM 2793 O O . ARG A 1 345 ? -3.478 30.678 -37.716 1.00 10.32 342 ARG A O 1
ATOM 2801 N N . MET A 1 346 ? -4.787 29.384 -36.427 1.00 13.36 343 MET A N 1
ATOM 2802 C CA . MET A 1 346 ? -4.264 28.135 -36.972 1.00 14.43 343 MET A CA 1
ATOM 2803 C C . MET A 1 346 ? -5.146 27.531 -38.062 1.00 15.71 343 MET A C 1
ATOM 2804 O O . MET A 1 346 ? -4.848 26.456 -38.585 1.00 17.97 343 MET A O 1
ATOM 2809 N N . GLY A 1 347 ? -6.226 28.225 -38.404 1.00 13.96 344 GLY A N 1
ATOM 2810 C CA . GLY A 1 347 ? -7.097 27.786 -39.479 1.00 11.42 344 GLY A CA 1
ATOM 2811 C C . GLY A 1 347 ? -7.879 26.527 -39.160 1.00 11.30 344 GLY A C 1
ATOM 2812 O O . GLY A 1 347 ? -8.193 25.739 -40.052 1.00 17.62 344 GLY A O 1
ATOM 2813 N N . VAL A 1 348 ? -8.201 26.341 -37.885 1.00 11.54 345 VAL A N 1
ATOM 2814 C CA . VAL A 1 348 ? -8.933 25.160 -37.444 1.00 8.37 345 VAL A CA 1
ATOM 2815 C C . VAL A 1 348 ? -10.432 25.435 -37.365 1.00 10.82 345 VAL A C 1
ATOM 2816 O O . VAL A 1 348 ? -10.859 26.409 -36.748 1.00 12.89 345 VAL A O 1
ATOM 2820 N N . LEU A 1 349 ? -11.226 24.575 -37.996 1.00 12.15 346 LEU A N 1
ATOM 2821 C CA . LEU A 1 349 ? -12.677 24.726 -37.994 1.00 12.18 346 LEU A CA 1
ATOM 2822 C C . LEU A 1 349 ? -13.249 24.386 -36.621 1.00 18.08 346 LEU A C 1
ATOM 2823 O O . LEU A 1 349 ? -12.845 23.408 -35.997 1.00 12.09 346 LEU A O 1
ATOM 2828 N N . VAL A 1 350 ? -14.192 25.196 -36.152 1.00 8.70 347 VAL A N 1
ATOM 2829 C CA . VAL A 1 350 ? -14.753 25.002 -34.821 1.00 8.08 347 VAL A CA 1
ATOM 2830 C C . VAL A 1 350 ? -16.274 24.935 -34.834 1.00 10.92 347 VAL A C 1
ATOM 2831 O O . VAL A 1 350 ? -16.944 25.834 -35.344 1.00 12.38 347 VAL A O 1
ATOM 2835 N N . ILE A 1 351 ? -16.811 23.860 -34.270 1.00 8.50 348 ILE A N 1
ATOM 2836 C CA . ILE A 1 351 ? -18.246 23.736 -34.069 1.00 10.92 348 ILE A CA 1
ATOM 2837 C C . ILE A 1 351 ? -18.585 24.234 -32.664 1.00 8.23 348 ILE A C 1
ATOM 2838 O O . ILE A 1 351 ? -18.316 23.558 -31.672 1.00 7.23 348 ILE A O 1
ATOM 2843 N N . ASP A 1 352 ? -19.167 25.429 -32.593 1.00 12.03 349 ASP A N 1
ATOM 2844 C CA . ASP A 1 352 ? -19.382 26.129 -31.329 1.00 8.26 349 ASP A CA 1
ATOM 2845 C C . ASP A 1 352 ? -20.648 25.651 -30.617 1.00 10.94 349 ASP A C 1
ATOM 2846 O O . ASP A 1 352 ? -21.702 25.521 -31.236 1.00 12.60 349 ASP A O 1
ATOM 2851 N N . GLU A 1 353 ? -20.546 25.417 -29.311 1.00 10.06 350 GLU A N 1
ATOM 2852 C CA . GLU A 1 353 ? -21.599 24.711 -28.582 1.00 8.54 350 GLU A CA 1
ATOM 2853 C C . GLU A 1 353 ? -21.931 25.305 -27.210 1.00 9.15 350 GLU A C 1
ATOM 2854 O O . GLU A 1 353 ? -21.041 25.546 -26.396 1.00 13.53 350 GLU A O 1
ATOM 2860 N N . VAL A 1 354 ? -23.220 25.531 -26.963 1.00 9.24 351 VAL A N 1
ATOM 2861 C CA . VAL A 1 354 ? -23.703 25.990 -25.661 1.00 9.55 351 VAL A CA 1
ATOM 2862 C C . VAL A 1 354 ? -23.748 24.822 -24.671 1.00 8.68 351 VAL A C 1
ATOM 2863 O O . VAL A 1 354 ? -23.734 23.665 -25.084 1.00 7.57 351 VAL A O 1
ATOM 2867 N N . PRO A 1 355 ? -23.795 25.116 -23.358 1.00 8.99 352 PRO A N 1
ATOM 2868 C CA . PRO A 1 355 ? -23.817 24.026 -22.371 1.00 7.38 352 PRO A CA 1
ATOM 2869 C C . PRO A 1 355 ? -25.154 23.291 -22.279 1.00 9.83 352 PRO A C 1
ATOM 2870 O O . PRO A 1 355 ? -25.511 22.826 -21.198 1.00 10.57 352 PRO A O 1
ATOM 2874 N N . ALA A 1 356 ? -25.873 23.177 -23.391 1.00 9.42 353 ALA A N 1
ATOM 2875 C CA . ALA A 1 356 ? -27.175 22.522 -23.393 1.00 9.15 353 ALA A CA 1
ATOM 2876 C C . ALA A 1 356 ? -27.041 21.002 -23.436 1.00 12.50 353 ALA A C 1
ATOM 2877 O O . ALA A 1 356 ? -27.483 20.351 -24.384 1.00 6.62 353 ALA A O 1
ATOM 2879 N N . VAL A 1 357 ? -26.426 20.446 -22.399 1.00 11.76 354 VAL A N 1
ATOM 2880 C CA . VAL A 1 357 ? -26.264 19.004 -22.284 1.00 8.43 354 VAL A CA 1
ATOM 2881 C C . VAL A 1 357 ? -26.955 18.519 -21.013 1.00 7.31 354 VAL A C 1
ATOM 2882 O O . VAL A 1 357 ? -26.863 19.157 -19.965 1.00 8.67 354 VAL A O 1
ATOM 2886 N N . GLY A 1 358 ? -27.668 17.403 -21.116 1.00 8.60 355 GLY A N 1
ATOM 2887 C CA . GLY A 1 358 ? -28.378 16.852 -19.978 1.00 7.37 355 GLY A CA 1
ATOM 2888 C C . GLY A 1 358 ? -29.875 17.087 -20.037 1.00 10.09 355 GLY A C 1
ATOM 2889 O O . GLY A 1 358 ? -30.587 16.824 -19.067 1.00 13.00 355 GLY A O 1
ATOM 2890 N N . LEU A 1 359 ? -30.356 17.584 -21.173 1.00 11.36 356 LEU A N 1
ATOM 2891 C CA . LEU A 1 359 ? -31.788 17.788 -21.374 1.00 15.13 356 LEU A CA 1
ATOM 2892 C C . LEU A 1 359 ? -32.462 16.450 -21.658 1.00 17.18 356 LEU A C 1
ATOM 2893 O O . LEU A 1 359 ? -32.970 16.213 -22.755 1.00 16.16 356 LEU A O 1
ATOM 2898 N N . PHE A 1 360 ? -32.465 15.583 -20.651 1.00 19.57 357 PHE A N 1
ATOM 2899 C CA . PHE A 1 360 ? -32.893 14.203 -20.806 1.00 20.36 357 PHE A CA 1
ATOM 2900 C C . PHE A 1 360 ? -33.144 13.636 -19.416 1.00 21.18 357 PHE A C 1
ATOM 2901 O O . PHE A 1 360 ? -32.215 13.502 -18.622 1.00 32.87 357 PHE A O 1
ATOM 2909 N N . GLN A 1 361 ? -34.397 13.309 -19.117 1.00 26.99 358 GLN A N 1
ATOM 2910 C CA . GLN A 1 361 ? -34.739 12.762 -17.808 1.00 40.08 358 GLN A CA 1
ATOM 2911 C C . GLN A 1 361 ? -34.288 11.309 -17.684 1.00 38.18 358 GLN A C 1
ATOM 2912 O O . GLN A 1 361 ? -34.456 10.517 -18.611 1.00 36.83 358 GLN A O 1
ATOM 2918 N N . ASN A 1 362 ? -33.713 10.970 -16.534 1.00 46.81 359 ASN A N 1
ATOM 2919 C CA . ASN A 1 362 ? -33.218 9.621 -16.284 1.00 64.74 359 ASN A CA 1
ATOM 2920 C C . ASN A 1 362 ? -34.344 8.599 -16.161 1.00 67.28 359 ASN A C 1
ATOM 2921 O O . ASN A 1 362 ? -34.334 7.755 -15.264 1.00 67.95 359 ASN A O 1
ATOM 2926 N N . ASN A 1 374 ? -41.053 8.780 -19.964 1.00 55.14 371 ASN A N 1
ATOM 2927 C CA . ASN A 1 374 ? -40.336 9.875 -20.577 1.00 55.79 371 ASN A CA 1
ATOM 2928 C C . ASN A 1 374 ? -40.602 11.208 -19.893 1.00 53.51 371 ASN A C 1
ATOM 2929 O O . ASN A 1 374 ? -40.243 11.400 -18.735 1.00 47.68 371 ASN A O 1
ATOM 2934 N N . GLY A 1 375 ? -41.229 12.126 -20.625 1.00 45.98 372 GLY A N 1
ATOM 2935 C CA . GLY A 1 375 ? -41.639 13.412 -20.087 1.00 40.22 372 GLY A CA 1
ATOM 2936 C C . GLY A 1 375 ? -40.503 14.329 -19.676 1.00 45.07 372 GLY A C 1
ATOM 2937 O O . GLY A 1 375 ? -40.552 14.939 -18.609 1.00 37.16 372 GLY A O 1
ATOM 2938 N N . THR A 1 376 ? -39.486 14.438 -20.525 1.00 41.00 373 THR A N 1
ATOM 2939 C CA . THR A 1 376 ? -38.346 15.304 -20.242 1.00 26.39 373 THR A CA 1
ATOM 2940 C C . THR A 1 376 ? -38.752 16.775 -20.274 1.00 23.05 373 THR A C 1
ATOM 2941 O O . THR A 1 376 ? -38.320 17.569 -19.439 1.00 26.64 373 THR A O 1
ATOM 2945 N N . TRP A 1 377 ? -39.603 17.127 -21.230 1.00 29.11 374 TRP A N 1
ATOM 2946 C CA . TRP A 1 377 ? -39.926 18.526 -21.492 1.00 27.76 374 TRP A CA 1
ATOM 2947 C C . TRP A 1 377 ? -41.049 19.079 -20.618 1.00 32.77 374 TRP A C 1
ATOM 2948 O O . TRP A 1 377 ? -41.496 20.209 -20.807 1.00 30.48 374 TRP A O 1
ATOM 2959 N N . ASN A 1 378 ? -41.495 18.277 -19.659 1.00 33.34 375 ASN A N 1
ATOM 2960 C CA . ASN A 1 378 ? -42.422 18.750 -18.642 1.00 36.88 375 ASN A CA 1
ATOM 2961 C C . ASN A 1 378 ? -41.670 19.000 -17.342 1.00 39.13 375 ASN A C 1
ATOM 2962 O O . ASN A 1 378 ? -42.247 19.451 -16.352 1.00 41.25 375 ASN A O 1
ATOM 2967 N N . LEU A 1 379 ? -40.373 18.705 -17.358 1.00 29.86 376 LEU A N 1
ATOM 2968 C CA . LEU A 1 379 ? -39.545 18.805 -16.161 1.00 25.47 376 LEU A CA 1
ATOM 2969 C C . LEU A 1 379 ? -38.382 19.779 -16.339 1.00 21.59 376 LEU A C 1
ATOM 2970 O O . LEU A 1 379 ? -37.857 20.310 -15.360 1.00 18.09 376 LEU A O 1
ATOM 2975 N N . MET A 1 380 ? -37.982 20.011 -17.586 1.00 16.18 377 MET A N 1
ATOM 2976 C CA . MET A 1 380 ? -36.876 20.921 -17.874 1.00 20.40 377 MET A CA 1
ATOM 2977 C C . MET A 1 380 ? -37.306 22.385 -17.789 1.00 23.85 377 MET A C 1
ATOM 2978 O O . MET A 1 380 ? -38.145 22.843 -18.565 1.00 14.80 377 MET A O 1
ATOM 2983 N N . GLN A 1 381 ? -36.723 23.109 -16.839 1.00 19.20 378 GLN A N 1
ATOM 2984 C CA . GLN A 1 381 ? -36.970 24.538 -16.689 1.00 17.31 378 GLN A CA 1
ATOM 2985 C C . GLN A 1 381 ? -35.745 25.318 -17.148 1.00 14.08 378 GLN A C 1
ATOM 2986 O O . GLN A 1 381 ? -35.293 26.241 -16.472 1.00 18.74 378 GLN A O 1
ATOM 2992 N N . THR A 1 382 ? -35.220 24.944 -18.310 1.00 17.82 379 THR A N 1
ATOM 2993 C CA . THR A 1 382 ? -33.937 25.452 -18.786 1.00 17.33 379 THR A CA 1
ATOM 2994 C C . THR A 1 382 ? -34.059 26.536 -19.852 1.00 14.07 379 THR A C 1
ATOM 2995 O O . THR A 1 382 ? -33.049 27.011 -20.370 1.00 17.78 379 THR A O 1
ATOM 2999 N N . LYS A 1 383 ? -35.289 26.923 -20.176 1.00 15.68 380 LYS A N 1
ATOM 3000 C CA . LYS A 1 383 ? -35.542 27.858 -21.273 1.00 18.37 380 LYS A CA 1
ATOM 3001 C C . LYS A 1 383 ? -34.799 29.190 -21.138 1.00 15.11 380 LYS A C 1
ATOM 3002 O O . LYS A 1 383 ? -34.189 29.662 -22.096 1.00 17.06 380 LYS A O 1
ATOM 3008 N N . ALA A 1 384 ? -34.846 29.787 -19.952 1.00 13.26 381 ALA A N 1
ATOM 3009 C CA . ALA A 1 384 ? -34.207 31.082 -19.727 1.00 16.57 381 ALA A CA 1
ATOM 3010 C C . ALA A 1 384 ? -32.684 30.996 -19.823 1.00 20.32 381 ALA A C 1
ATOM 3011 O O . ALA A 1 384 ? -32.040 31.864 -20.416 1.00 18.19 381 ALA A O 1
ATOM 3013 N N . ALA A 1 385 ? -32.114 29.951 -19.233 1.00 14.44 382 ALA A N 1
ATOM 3014 C CA . ALA A 1 385 ? -30.670 29.753 -19.265 1.00 17.50 382 ALA A CA 1
ATOM 3015 C C . ALA A 1 385 ? -30.207 29.421 -20.677 1.00 14.58 382 ALA A C 1
ATOM 3016 O O . ALA A 1 385 ? -29.105 29.790 -21.083 1.00 12.84 382 ALA A O 1
ATOM 3018 N N . HIS A 1 386 ? -31.061 28.729 -21.424 1.00 13.16 383 HIS A N 1
ATOM 3019 C CA . HIS A 1 386 ? -30.740 28.330 -22.788 1.00 13.42 383 HIS A CA 1
ATOM 3020 C C . HIS A 1 386 ? -30.719 29.531 -23.725 1.00 16.70 383 HIS A C 1
ATOM 3021 O O . HIS A 1 386 ? -29.863 29.629 -24.605 1.00 15.58 383 HIS A O 1
ATOM 3028 N N . GLU A 1 387 ? -31.666 30.442 -23.533 1.00 15.22 384 GLU A N 1
ATOM 3029 C CA . GLU A 1 387 ? -31.730 31.651 -24.342 1.00 16.82 384 GLU A CA 1
ATOM 3030 C C . GLU A 1 387 ? -30.531 32.554 -24.073 1.00 12.69 384 GLU A C 1
ATOM 3031 O O . GLU A 1 387 ? -29.941 33.103 -25.001 1.00 15.27 384 GLU A O 1
ATOM 3037 N N . GLN A 1 388 ? -30.167 32.695 -22.802 1.00 9.28 385 GLN A N 1
ATOM 3038 C CA . GLN A 1 388 ? -29.017 33.508 -22.427 1.00 13.29 385 GLN A CA 1
ATOM 3039 C C . GLN A 1 388 ? -27.720 32.923 -22.977 1.00 15.85 385 GLN A C 1
ATOM 3040 O O . GLN A 1 388 ? -26.849 33.658 -23.450 1.00 13.36 385 GLN A O 1
ATOM 3046 N N . ALA A 1 389 ? -27.600 31.600 -22.910 1.00 13.08 386 ALA A N 1
ATOM 3047 C CA . ALA A 1 389 ? -26.412 30.905 -23.394 1.00 12.56 386 ALA A CA 1
ATOM 3048 C C . ALA A 1 389 ? -26.193 31.163 -24.878 1.00 11.60 386 ALA A C 1
ATOM 3049 O O . ALA A 1 389 ? -25.071 31.420 -25.316 1.00 12.50 386 ALA A O 1
ATOM 3051 N N . ILE A 1 390 ? -27.272 31.098 -25.649 1.00 11.95 387 ILE A N 1
ATOM 3052 C CA . ILE A 1 390 ? -27.195 31.355 -27.079 1.00 12.62 387 ILE A CA 1
ATOM 3053 C C . ILE A 1 390 ? -26.828 32.814 -27.349 1.00 12.51 387 ILE A C 1
ATOM 3054 O O . ILE A 1 390 ? -25.968 33.099 -28.183 1.00 10.44 387 ILE A O 1
ATOM 3059 N N . GLN A 1 391 ? -27.466 33.729 -26.626 1.00 12.90 388 GLN A N 1
ATOM 3060 C CA . GLN A 1 391 ? -27.180 35.154 -26.768 1.00 13.75 388 GLN A CA 1
ATOM 3061 C C . GLN A 1 391 ? -25.727 35.480 -26.445 1.00 12.02 388 GLN A C 1
ATOM 3062 O O . GLN A 1 391 ? -25.065 36.202 -27.189 1.00 13.44 388 GLN A O 1
ATOM 3068 N N . GLU A 1 392 ? -25.234 34.947 -25.331 1.00 12.75 389 GLU A N 1
ATOM 3069 C CA . GLU A 1 392 ? -23.865 35.212 -24.905 1.00 11.49 389 GLU A CA 1
ATOM 3070 C C . GLU A 1 392 ? -22.836 34.612 -25.857 1.00 10.81 389 GLU A C 1
ATOM 3071 O O . GLU A 1 392 ? -21.841 35.257 -26.186 1.00 10.15 389 GLU A O 1
ATOM 3077 N N . LEU A 1 393 ? -23.078 33.382 -26.300 1.00 8.67 390 LEU A N 1
ATOM 3078 C CA . LEU A 1 393 ? -22.131 32.694 -27.173 1.00 9.56 390 LEU A CA 1
ATOM 3079 C C . LEU A 1 393 ? -21.975 33.394 -28.521 1.00 10.52 390 LEU A C 1
ATOM 3080 O O . LEU A 1 393 ? -20.856 33.656 -28.965 1.00 8.52 390 LEU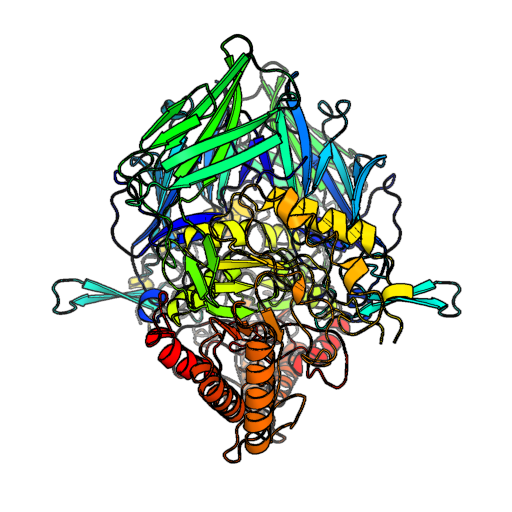 A O 1
ATOM 3085 N N . VAL A 1 394 ? -23.099 33.693 -29.165 1.00 14.63 391 VAL A N 1
ATOM 3086 C CA . VAL A 1 394 ? -23.084 34.358 -30.464 1.00 12.18 391 VAL A CA 1
ATOM 3087 C C . VAL A 1 394 ? -22.427 35.731 -30.379 1.00 10.92 391 VAL A C 1
ATOM 3088 O O . VAL A 1 394 ? -21.575 36.069 -31.197 1.00 14.08 391 VAL A O 1
ATOM 3092 N N . LYS A 1 395 ? -22.816 36.514 -29.379 1.00 11.38 392 LYS A N 1
ATOM 3093 C CA . LYS A 1 395 ? -22.249 37.845 -29.190 1.00 13.76 392 LYS A CA 1
ATOM 3094 C C . LYS A 1 395 ? -20.742 37.801 -28.951 1.00 13.19 392 LYS A C 1
ATOM 3095 O O . LYS A 1 395 ? -20.020 38.724 -29.322 1.00 13.18 392 LYS A O 1
ATOM 3101 N N . ARG A 1 396 ? -20.271 36.720 -28.339 1.00 12.93 393 ARG A N 1
ATOM 3102 C CA . ARG A 1 396 ? -18.856 36.598 -28.013 1.00 13.00 393 ARG A CA 1
ATOM 3103 C C . ARG A 1 396 ? -18.025 36.103 -29.194 1.00 9.50 393 ARG A C 1
ATOM 3104 O O . ARG A 1 396 ? -16.886 36.531 -29.382 1.00 9.20 393 ARG A O 1
ATOM 3112 N N . ASP A 1 397 ? -18.599 35.205 -29.990 1.00 8.53 394 ASP A N 1
ATOM 3113 C CA . ASP A 1 397 ? -17.818 34.452 -30.969 1.00 9.67 394 ASP A CA 1
ATOM 3114 C C . ASP A 1 397 ? -18.157 34.717 -32.440 1.00 9.02 394 ASP A C 1
ATOM 3115 O O . ASP A 1 397 ? -17.558 34.108 -33.326 1.00 9.55 394 ASP A O 1
ATOM 3120 N N . LYS A 1 398 ? -19.095 35.623 -32.706 1.00 12.10 395 LYS A N 1
ATOM 3121 C CA . LYS A 1 398 ? -19.591 35.821 -34.073 1.00 10.07 395 LYS A CA 1
ATOM 3122 C C . LYS A 1 398 ? -18.531 36.279 -35.080 1.00 9.38 395 LYS A C 1
ATOM 3123 O O . LYS A 1 398 ? -18.672 36.043 -36.279 1.00 14.38 395 LYS A O 1
ATOM 3129 N N . ASN A 1 399 ? -17.473 36.924 -34.597 1.00 9.04 396 ASN A N 1
ATOM 3130 C CA . ASN A 1 399 ? -16.421 37.422 -35.481 1.00 9.68 396 ASN A CA 1
ATOM 3131 C C . ASN A 1 399 ? -15.315 36.407 -35.766 1.00 12.32 396 ASN A C 1
ATOM 3132 O O . ASN A 1 399 ? -14.391 36.692 -36.526 1.00 11.01 396 ASN A O 1
ATOM 3137 N N . HIS A 1 400 ? -15.407 35.231 -35.152 1.00 11.32 397 HIS A N 1
ATOM 3138 C CA . HIS A 1 400 ? -14.414 34.181 -35.363 1.00 8.46 397 HIS A CA 1
ATOM 3139 C C . HIS A 1 400 ? -14.655 33.440 -36.672 1.00 8.64 397 HIS A C 1
ATOM 3140 O O . HIS A 1 400 ? -15.677 32.772 -36.830 1.00 9.12 397 HIS A O 1
ATOM 3147 N N . PRO A 1 401 ? -13.707 33.548 -37.615 1.00 6.64 398 PRO A N 1
ATOM 3148 C CA . PRO A 1 401 ? -13.806 32.803 -38.875 1.00 9.00 398 PRO A CA 1
ATOM 3149 C C . PRO A 1 401 ? -13.699 31.293 -38.652 1.00 17.73 398 PRO A C 1
ATOM 3150 O O . PRO A 1 401 ? -14.126 30.516 -39.506 1.00 11.85 398 PRO A O 1
ATOM 3154 N N . SER A 1 402 ? -13.140 30.888 -37.516 1.00 9.72 399 SER A N 1
ATOM 3155 C CA . SER A 1 402 ? -13.018 29.469 -37.194 1.00 10.90 399 SER A CA 1
ATOM 3156 C C . SER A 1 402 ? -14.379 28.856 -36.877 1.00 13.96 399 SER A C 1
ATOM 3157 O O . SER A 1 402 ? -14.625 27.687 -37.174 1.00 11.56 399 SER A O 1
ATOM 3160 N N . VAL A 1 403 ? -15.261 29.646 -36.272 1.00 13.74 400 VAL A N 1
ATOM 3161 C CA . VAL A 1 403 ? -16.613 29.180 -35.979 1.00 13.37 400 VAL A CA 1
ATOM 3162 C C . VAL A 1 403 ? -17.407 29.019 -37.271 1.00 13.53 400 VAL A C 1
ATOM 3163 O O . VAL A 1 403 ? -17.689 29.998 -37.961 1.00 14.79 400 VAL A O 1
ATOM 3167 N N . VAL A 1 404 ? -17.763 27.780 -37.596 1.00 9.89 401 VAL A N 1
ATOM 3168 C CA . VAL A 1 404 ? -18.446 27.493 -38.852 1.00 9.18 401 VAL A CA 1
ATOM 3169 C C . VAL A 1 404 ? -19.852 26.932 -38.652 1.00 15.74 401 VAL A C 1
ATOM 3170 O O . VAL A 1 404 ? -20.619 26.814 -39.608 1.00 17.67 401 VAL A O 1
ATOM 3174 N N . MET A 1 405 ? -20.185 26.587 -37.413 1.00 10.17 402 MET A N 1
ATOM 3175 C CA . MET A 1 405 ? -21.492 26.013 -37.108 1.00 10.60 402 MET A CA 1
ATOM 3176 C C . MET A 1 405 ? -21.800 26.109 -35.617 1.00 12.27 402 MET A C 1
ATOM 3177 O O . MET A 1 405 ? -20.899 26.015 -34.783 1.00 9.36 402 MET A O 1
ATOM 3182 N N . TRP A 1 406 ? -23.074 26.308 -35.289 1.00 13.83 403 TRP A N 1
ATOM 3183 C CA . TRP A 1 406 ? -23.516 26.368 -33.901 1.00 8.69 403 TRP A CA 1
ATOM 3184 C C . TRP A 1 406 ? -24.230 25.080 -33.507 1.00 9.04 403 TRP A C 1
ATOM 3185 O O . TRP A 1 406 ? -24.878 24.444 -34.337 1.00 13.11 403 TRP A O 1
ATOM 3196 N N . VAL A 1 407 ? -24.115 24.707 -32.235 1.00 7.65 404 VAL A N 1
ATOM 3197 C CA . VAL A 1 407 ? -24.857 23.577 -31.687 1.00 9.05 404 VAL A CA 1
ATOM 3198 C C . VAL A 1 407 ? -25.895 24.083 -30.693 1.00 9.86 404 VAL A C 1
ATOM 3199 O O . VAL A 1 407 ? -25.573 24.858 -29.794 1.00 11.33 404 VAL A O 1
ATOM 3203 N N . VAL A 1 408 ? -27.139 23.644 -30.855 1.00 10.35 405 VAL A N 1
ATOM 3204 C CA . VAL A 1 408 ? -28.220 24.109 -29.993 1.00 12.05 405 VAL A CA 1
ATOM 3205 C C . VAL A 1 408 ? -28.377 23.221 -28.756 1.00 10.65 405 VAL A C 1
ATOM 3206 O O . VAL A 1 408 ? -28.846 23.677 -27.713 1.00 13.74 405 VAL A O 1
ATOM 3210 N N . ALA A 1 409 ? -27.965 21.961 -28.876 1.00 17.16 406 ALA A N 1
ATOM 3211 C CA . ALA A 1 409 ? -28.015 21.017 -27.762 1.00 11.17 406 ALA A CA 1
ATOM 3212 C C . ALA A 1 409 ? -27.200 19.762 -28.057 1.00 10.11 406 ALA A C 1
ATOM 3213 O O . ALA A 1 409 ? -27.025 19.381 -29.214 1.00 14.02 406 ALA A O 1
ATOM 3215 N N . ASN A 1 410 ? -26.706 19.124 -27.002 1.00 8.64 407 ASN A N 1
ATOM 3216 C CA . ASN A 1 410 ? -25.998 17.857 -27.137 1.00 11.23 407 ASN A CA 1
ATOM 3217 C C . ASN A 1 410 ? -26.767 16.716 -26.479 1.00 7.80 407 ASN A C 1
ATOM 3218 O O . ASN A 1 410 ? -26.952 16.699 -25.262 1.00 11.34 407 ASN A O 1
ATOM 3223 N N . GLU A 1 411 ? -27.212 15.772 -27.302 1.00 9.58 408 GLU A N 1
ATOM 3224 C CA . GLU A 1 411 ? -27.988 14.617 -26.850 1.00 16.41 408 GLU A CA 1
ATOM 3225 C C . GLU A 1 411 ? -29.207 14.941 -25.976 1.00 15.46 408 GLU A C 1
ATOM 3226 O O . GLU A 1 411 ? -29.332 14.416 -24.870 1.00 16.94 408 GLU A O 1
ATOM 3232 N N . PRO A 1 412 ? -30.118 15.798 -26.469 1.00 14.01 409 PRO A N 1
ATOM 3233 C CA . PRO A 1 412 ? -31.333 16.017 -25.683 1.00 19.77 409 PRO A CA 1
ATOM 3234 C C . PRO A 1 412 ? -32.351 14.926 -25.990 1.00 18.20 409 PRO A C 1
ATOM 3235 O O . PRO A 1 412 ? -32.140 14.145 -26.919 1.00 16.94 409 PRO A O 1
ATOM 3239 N N . ALA A 1 413 ? -33.435 14.868 -25.223 1.00 19.05 410 ALA A N 1
ATOM 3240 C CA . ALA A 1 413 ? -34.497 13.902 -25.480 1.00 21.36 410 ALA A CA 1
ATOM 3241 C C . ALA A 1 413 ? -35.339 14.363 -26.665 1.00 23.27 410 ALA A C 1
ATOM 3242 O O . ALA A 1 413 ? -36.484 14.786 -26.503 1.00 28.84 410 ALA A O 1
ATOM 3244 N N . SER A 1 414 ? -34.763 14.270 -27.859 1.00 17.47 411 SER A N 1
ATOM 3245 C CA . SER A 1 414 ? -35.374 14.830 -29.059 1.00 25.71 411 SER A CA 1
ATOM 3246 C C . SER A 1 414 ? -36.424 13.912 -29.681 1.00 28.86 411 SER A C 1
ATOM 3247 O O . SER A 1 414 ? -36.978 14.218 -30.737 1.00 28.01 411 SER A O 1
ATOM 3250 N N . HIS A 1 415 ? -36.695 12.791 -29.022 1.00 23.95 412 HIS A N 1
ATOM 3251 C CA . HIS A 1 415 ? -37.679 11.834 -29.513 1.00 34.68 412 HIS A CA 1
ATOM 3252 C C . HIS A 1 415 ? -38.980 11.924 -28.724 1.00 36.88 412 HIS A C 1
ATOM 3253 O O . HIS A 1 415 ? -39.981 11.303 -29.084 1.00 39.41 412 HIS A O 1
ATOM 3260 N N . GLU A 1 416 ? -38.962 12.700 -27.645 1.00 29.07 413 GLU A N 1
ATOM 3261 C CA . GLU A 1 416 ? -40.133 12.839 -26.790 1.00 24.90 413 GLU A CA 1
ATOM 3262 C C . GLU A 1 416 ? -41.020 13.991 -27.239 1.00 35.23 413 GLU A C 1
ATOM 3263 O O . GLU A 1 416 ? -40.571 14.900 -27.937 1.00 32.01 413 GLU A O 1
ATOM 3269 N N . ALA A 1 417 ? -42.284 13.944 -26.831 1.00 38.60 414 ALA A N 1
ATOM 3270 C CA . ALA A 1 417 ? -43.235 14.998 -27.155 1.00 32.23 414 ALA A CA 1
ATOM 3271 C C . ALA A 1 417 ? -42.856 16.291 -26.446 1.00 23.77 414 ALA A C 1
ATOM 3272 O O . ALA A 1 417 ? -42.559 16.288 -25.251 1.00 23.86 414 ALA A O 1
ATOM 3274 N N . GLY A 1 418 ? -42.863 17.392 -27.190 1.00 29.88 415 GLY A N 1
ATOM 3275 C CA . GLY A 1 418 ? -42.514 18.689 -26.641 1.00 23.58 415 GLY A CA 1
ATOM 3276 C C . GLY A 1 418 ? -41.134 19.154 -27.066 1.00 21.62 415 GLY A C 1
ATOM 3277 O O . GLY A 1 418 ? -40.775 20.316 -26.876 1.00 21.96 415 GLY A O 1
ATOM 3278 N N . ALA A 1 419 ? -40.361 18.242 -27.648 1.00 23.69 416 ALA A N 1
ATOM 3279 C CA . ALA A 1 419 ? -38.996 18.543 -28.069 1.00 24.09 416 ALA A CA 1
ATOM 3280 C C . ALA A 1 419 ? -38.949 19.592 -29.177 1.00 24.62 416 ALA A C 1
ATOM 3281 O O . ALA A 1 419 ? -38.138 20.516 -29.130 1.00 24.12 416 ALA A O 1
ATOM 3283 N N . HIS A 1 420 ? -39.822 19.444 -30.168 1.00 20.25 417 HIS A N 1
ATOM 3284 C CA . HIS A 1 420 ? -39.858 20.359 -31.306 1.00 23.32 417 HIS A CA 1
ATOM 3285 C C . HIS A 1 420 ? -40.236 21.777 -30.886 1.00 26.10 417 HIS A C 1
ATOM 3286 O O . HIS A 1 420 ? -39.648 22.749 -31.360 1.00 26.75 417 HIS A O 1
ATOM 3293 N N . ASP A 1 421 ? -41.220 21.891 -29.998 1.00 23.71 418 ASP A N 1
ATOM 3294 C CA . ASP A 1 421 ? -41.669 23.193 -29.516 1.00 26.55 418 ASP A CA 1
ATOM 3295 C C . ASP A 1 421 ? -40.581 23.887 -28.709 1.00 24.95 418 ASP A C 1
ATOM 3296 O O . ASP A 1 421 ? -40.524 25.114 -28.650 1.00 26.57 418 ASP A O 1
ATOM 3301 N N . TYR A 1 422 ? -39.721 23.092 -28.083 1.00 20.13 419 TYR A N 1
ATOM 3302 C CA . TYR A 1 422 ? -38.643 23.631 -27.267 1.00 21.92 419 TYR A CA 1
ATOM 3303 C C . TYR A 1 422 ? -37.534 24.215 -28.138 1.00 20.27 419 TYR A C 1
ATOM 3304 O O . TYR A 1 422 ? -37.031 25.306 -27.868 1.00 20.79 419 TYR A O 1
ATOM 3313 N N . PHE A 1 423 ? -37.168 23.492 -29.191 1.00 14.72 420 PHE A N 1
ATOM 3314 C CA . PHE A 1 423 ? -35.992 23.842 -29.984 1.00 21.84 420 PHE A CA 1
ATOM 3315 C C . PHE A 1 423 ? -36.242 24.791 -31.154 1.00 22.30 420 PHE A C 1
ATOM 3316 O O . PHE A 1 423 ? -35.315 25.454 -31.618 1.00 19.92 420 PHE A O 1
ATOM 3324 N N . GLU A 1 424 ? -37.482 24.853 -31.631 1.00 20.31 421 GLU A N 1
ATOM 3325 C CA A GLU A 1 424 ? -37.803 25.724 -32.758 0.52 24.53 421 GLU A CA 1
ATOM 3326 C CA B GLU A 1 424 ? -37.841 25.727 -32.747 0.48 24.53 421 GLU A CA 1
ATOM 3327 C C . GLU A 1 424 ? -37.474 27.199 -32.508 1.00 20.12 421 GLU A C 1
ATOM 3328 O O . GLU A 1 424 ? -36.876 27.845 -33.370 1.00 26.59 421 GLU A O 1
ATOM 3339 N N . PRO A 1 425 ? -37.838 27.746 -31.329 1.00 19.49 422 PRO A N 1
ATOM 3340 C CA . PRO A 1 425 ? -37.447 29.152 -31.164 1.00 18.63 422 PRO A CA 1
ATOM 3341 C C . PRO A 1 425 ? -35.961 29.324 -30.844 1.00 20.00 422 PRO A C 1
ATOM 3342 O O . PRO A 1 425 ? -35.413 30.406 -31.054 1.00 23.02 422 PRO A O 1
ATOM 3346 N N . LEU A 1 426 ? -35.320 28.273 -30.344 1.00 25.65 423 LEU A N 1
ATOM 3347 C CA . LEU A 1 426 ? -33.901 28.347 -30.003 1.00 20.24 423 LEU A CA 1
ATOM 3348 C C . LEU A 1 426 ? -33.019 28.288 -31.248 1.00 17.76 423 LEU A C 1
ATOM 3349 O O . LEU A 1 426 ? -32.003 28.979 -31.327 1.00 19.93 423 LEU A O 1
ATOM 3354 N N . VAL A 1 427 ? -33.412 27.466 -32.216 1.00 16.88 424 VAL A N 1
ATOM 3355 C CA . VAL A 1 427 ? -32.739 27.440 -33.509 1.00 14.94 424 VAL A CA 1
ATOM 3356 C C . VAL A 1 427 ? -32.919 28.793 -34.189 1.00 20.41 424 VAL A C 1
ATOM 3357 O O . VAL A 1 427 ? -31.986 29.331 -34.789 1.00 16.74 424 VAL A O 1
ATOM 3361 N N . LYS A 1 428 ? -34.126 29.342 -34.073 1.00 24.96 425 LYS A N 1
ATOM 3362 C CA A LYS A 1 428 ? -34.460 30.657 -34.613 0.33 19.61 425 LYS A CA 1
ATOM 3363 C CA B LYS A 1 428 ? -34.420 30.644 -34.656 0.67 19.56 425 LYS A CA 1
ATOM 3364 C C . LYS A 1 428 ? -33.548 31.736 -34.043 1.00 18.25 425 LYS A C 1
ATOM 3365 O O . LYS A 1 428 ? -33.071 32.619 -34.758 1.00 17.13 425 LYS A O 1
ATOM 3376 N N . LEU A 1 429 ? -33.326 31.661 -32.733 1.00 16.61 426 LEU A N 1
ATOM 3377 C CA . LEU A 1 429 ? -32.509 32.644 -32.027 1.00 15.68 426 LEU A CA 1
ATOM 3378 C C . LEU A 1 429 ? -31.080 32.696 -32.567 1.00 16.40 426 LEU A C 1
ATOM 3379 O O . LEU A 1 429 ? -30.491 33.771 -32.675 1.00 23.62 426 LEU A O 1
ATOM 3384 N N . TYR A 1 430 ? -30.528 31.534 -32.906 1.00 20.53 427 TYR A N 1
ATOM 3385 C CA . TYR A 1 430 ? -29.201 31.470 -33.511 1.00 15.64 427 TYR A CA 1
ATOM 3386 C C . TYR A 1 430 ? -29.180 32.213 -34.845 1.00 18.87 427 TYR A C 1
ATOM 3387 O O . TYR A 1 430 ? -28.269 32.994 -35.117 1.00 19.96 427 TYR A O 1
ATOM 3396 N N . LYS A 1 431 ? -30.193 31.962 -35.669 1.00 19.11 428 LYS A N 1
ATOM 3397 C CA . LYS A 1 431 ? -30.295 32.577 -36.989 1.00 17.68 428 LYS A CA 1
ATOM 3398 C C . LYS A 1 431 ? -30.497 34.089 -36.910 1.00 19.16 428 LYS A C 1
ATOM 3399 O O . LYS A 1 431 ? -29.981 34.834 -37.743 1.00 26.87 428 LYS A O 1
ATOM 3405 N N . ASP A 1 432 ? -31.253 34.533 -35.910 1.00 16.96 429 ASP A N 1
ATOM 3406 C CA . ASP A 1 432 ? -31.554 35.952 -35.746 1.00 19.18 429 ASP A CA 1
ATOM 3407 C C . ASP A 1 432 ? -30.365 36.741 -35.203 1.00 21.57 429 ASP A C 1
ATOM 3408 O O . ASP A 1 432 ? -30.118 37.870 -35.624 1.00 23.17 429 ASP A O 1
ATOM 3413 N N . LEU A 1 433 ? -29.631 36.144 -34.268 1.00 20.92 430 LEU A N 1
ATOM 3414 C CA . LEU A 1 433 ? -28.516 36.829 -33.619 1.00 16.21 430 LEU A CA 1
ATOM 3415 C C . LEU A 1 433 ? -27.235 36.823 -34.450 1.00 17.77 430 LEU A C 1
ATOM 3416 O O . LEU A 1 433 ? -26.499 37.807 -34.467 1.00 14.40 430 LEU A O 1
ATOM 3421 N N . ASP A 1 434 ? -26.968 35.713 -35.130 1.00 15.79 431 ASP A N 1
ATOM 3422 C CA . ASP A 1 434 ? -25.745 35.580 -35.917 1.00 19.06 431 ASP A CA 1
ATOM 3423 C C . ASP A 1 434 ? -25.825 36.375 -37.217 1.00 18.78 431 ASP A C 1
ATOM 3424 O O . ASP A 1 434 ? -26.643 36.072 -38.085 1.00 20.91 431 ASP A O 1
ATOM 3429 N N . PRO A 1 435 ? -24.968 37.398 -37.356 1.00 20.44 432 PRO A N 1
ATOM 3430 C CA . PRO A 1 435 ? -24.961 38.232 -38.563 1.00 16.32 432 PRO A CA 1
ATOM 3431 C C . PRO A 1 435 ? -24.501 37.467 -39.802 1.00 20.44 432 PRO A C 1
ATOM 3432 O O . PRO A 1 435 ? -24.775 37.900 -40.921 1.00 23.03 432 PRO A O 1
ATOM 3436 N N . GLN A 1 436 ? -23.816 36.345 -39.604 1.00 19.33 433 GLN A N 1
ATOM 3437 C CA . GLN A 1 436 ? -23.356 35.526 -40.722 1.00 13.18 433 GLN A CA 1
ATOM 3438 C C . GLN A 1 436 ? -24.373 34.447 -41.082 1.00 16.96 433 GLN A C 1
ATOM 3439 O O . GLN A 1 436 ? -24.271 33.817 -42.135 1.00 20.05 433 GLN A O 1
ATOM 3445 N N . LYS A 1 437 ? -25.349 34.245 -40.199 1.00 14.70 434 LYS A N 1
ATOM 3446 C CA . LYS A 1 437 ? -26.391 33.235 -40.385 1.00 18.73 434 LYS A CA 1
ATOM 3447 C C . LYS A 1 437 ? -25.811 31.850 -40.658 1.00 20.08 434 LYS A C 1
ATOM 3448 O O . LYS A 1 437 ? -26.249 31.145 -41.568 1.00 16.89 434 LYS A O 1
ATOM 3454 N N . ARG A 1 438 ? -24.818 31.472 -39.861 1.00 18.84 435 ARG A N 1
ATOM 3455 C CA . ARG A 1 438 ? -24.156 30.183 -40.004 1.00 18.84 435 ARG A CA 1
ATOM 3456 C C . ARG A 1 438 ? -25.107 29.027 -39.720 1.00 15.58 435 ARG A C 1
ATOM 3457 O O . ARG A 1 438 ? -26.083 29.191 -38.987 1.00 19.55 435 ARG A O 1
ATOM 3465 N N . PRO A 1 439 ? -24.833 27.854 -40.313 1.00 13.43 436 PRO A N 1
ATOM 3466 C CA . PRO A 1 439 ? -25.646 26.666 -40.042 1.00 14.84 436 PRO A CA 1
ATOM 3467 C C . PRO A 1 439 ? -25.674 26.329 -38.556 1.00 12.65 436 PRO A C 1
ATOM 3468 O O . PRO A 1 439 ? -24.679 26.516 -37.859 1.00 15.79 436 PRO A O 1
ATOM 3472 N N . VAL A 1 440 ? -26.821 25.865 -38.075 1.00 12.38 437 VAL A N 1
ATOM 3473 C CA . VAL A 1 440 ? -26.924 25.393 -36.703 1.00 12.72 437 VAL A CA 1
ATOM 3474 C C . VAL A 1 440 ? -27.325 23.924 -36.723 1.00 17.43 437 VAL A C 1
ATOM 3475 O O . VAL A 1 440 ? -28.012 23.471 -37.641 1.00 17.26 437 VAL A O 1
ATOM 3479 N N . THR A 1 441 ? -26.871 23.176 -35.726 1.00 12.94 438 THR A N 1
ATOM 3480 C CA . THR A 1 441 ? -27.144 21.749 -35.681 1.00 11.11 438 THR A CA 1
ATOM 3481 C C . THR A 1 441 ? -27.614 21.317 -34.302 1.00 10.81 438 THR A C 1
ATOM 3482 O O . THR A 1 441 ? -27.630 22.106 -33.358 1.00 14.51 438 THR A O 1
ATOM 3486 N N . LEU A 1 442 ? -28.010 20.055 -34.205 1.00 14.27 439 LEU A N 1
ATOM 3487 C CA . LEU A 1 442 ? -28.348 19.449 -32.932 1.00 16.02 439 LEU A CA 1
ATOM 3488 C C . LEU A 1 442 ? -27.651 18.101 -32.866 1.00 18.48 439 LEU A C 1
ATOM 3489 O O . LEU A 1 442 ? -27.809 17.270 -33.760 1.00 12.56 439 LEU A O 1
ATOM 3494 N N . VAL A 1 443 ? -26.869 17.895 -31.814 1.00 11.27 440 VAL A N 1
ATOM 3495 C CA . VAL A 1 443 ? -26.137 16.649 -31.651 1.00 8.51 440 VAL A CA 1
ATOM 3496 C C . VAL A 1 443 ? -27.069 15.556 -31.139 1.00 15.34 440 VAL A C 1
ATOM 3497 O O . VAL A 1 443 ? -27.534 15.601 -30.000 1.00 13.86 440 VAL A O 1
ATOM 3501 N N . ASN A 1 444 ? -27.326 14.572 -31.993 1.00 11.99 441 ASN A N 1
ATOM 3502 C CA . ASN A 1 444 ? -28.371 13.583 -31.760 1.00 11.76 441 ASN A CA 1
ATOM 3503 C C . ASN A 1 444 ? -27.917 12.349 -30.975 1.00 15.04 441 ASN A C 1
ATOM 3504 O O . ASN A 1 444 ? -26.827 11.822 -31.201 1.00 15.27 441 ASN A O 1
ATOM 3509 N N . ILE A 1 445 ? -28.765 11.896 -30.054 1.00 15.93 442 ILE A N 1
ATOM 3510 C CA . ILE A 1 445 ? -28.477 10.716 -29.238 1.00 22.86 442 ILE A CA 1
ATOM 3511 C C . ILE A 1 445 ? -29.017 9.444 -29.900 1.00 21.37 442 ILE A C 1
ATOM 3512 O O . ILE A 1 445 ? -29.949 9.500 -30.704 1.00 20.70 442 ILE A O 1
ATOM 3517 N N . LEU A 1 446 ? -28.431 8.300 -29.556 1.00 30.93 443 LEU A N 1
ATOM 3518 C CA . LEU A 1 446 ? -28.737 7.037 -30.231 1.00 28.89 443 LEU A CA 1
ATOM 3519 C C . LEU A 1 446 ? -30.175 6.548 -30.042 1.00 29.05 443 LEU A C 1
ATOM 3520 O O . LEU A 1 446 ? -30.691 5.803 -30.875 1.00 43.23 443 LEU A O 1
ATOM 3525 N N . MET A 1 447 ? -30.817 6.959 -28.952 1.00 27.95 444 MET A N 1
ATOM 3526 C CA . MET A 1 447 ? -32.206 6.578 -28.705 1.00 27.09 444 MET A CA 1
ATOM 3527 C C . MET A 1 447 ? -33.138 7.197 -29.740 1.00 37.22 444 MET A C 1
ATOM 3528 O O . MET A 1 447 ? -34.172 6.622 -30.080 1.00 37.40 444 MET A O 1
ATOM 3533 N N . ALA A 1 448 ? -32.766 8.372 -30.237 1.00 39.61 445 ALA A N 1
ATOM 3534 C CA . ALA A 1 448 ? -33.583 9.084 -31.212 1.00 29.41 445 ALA A CA 1
ATOM 3535 C C . ALA A 1 448 ? -33.256 8.661 -32.642 1.00 31.28 445 ALA A C 1
ATOM 3536 O O . ALA A 1 448 ? -32.605 9.396 -33.386 1.00 23.75 445 ALA A O 1
ATOM 3538 N N . THR A 1 449 ? -33.712 7.467 -33.009 1.00 35.94 446 THR A N 1
ATOM 3539 C CA . THR A 1 449 ? -33.579 6.950 -34.367 1.00 32.72 446 THR A CA 1
ATOM 3540 C C . THR A 1 449 ? -34.392 7.814 -35.338 1.00 29.51 446 THR A C 1
ATOM 3541 O O . THR A 1 449 ? -35.295 8.530 -34.905 1.00 32.59 446 THR A O 1
ATOM 3545 N N . PRO A 1 450 ? -34.065 7.764 -36.648 1.00 26.67 447 PRO A N 1
ATOM 3546 C CA . PRO A 1 450 ? -34.738 8.583 -37.668 1.00 32.83 447 PRO A CA 1
ATOM 3547 C C . PRO A 1 450 ? -36.266 8.600 -37.576 1.00 40.69 447 PRO A C 1
ATOM 3548 O O . PRO A 1 450 ? -36.882 9.624 -37.870 1.00 37.71 447 PRO A O 1
ATOM 3552 N N . ASP A 1 451 ? -36.864 7.485 -37.173 1.00 44.11 448 ASP A N 1
ATOM 3553 C CA . ASP A 1 451 ? -38.314 7.401 -37.047 1.00 50.33 448 ASP A CA 1
ATOM 3554 C C . ASP A 1 451 ? -38.828 8.102 -35.789 1.00 52.23 448 ASP A C 1
ATOM 3555 O O . ASP A 1 451 ? -39.906 8.697 -35.795 1.00 62.63 448 ASP A O 1
ATOM 3560 N N . ARG A 1 452 ? -38.044 8.036 -34.718 1.00 51.05 449 ARG A N 1
ATOM 3561 C CA . ARG A 1 452 ? -38.456 8.558 -33.418 1.00 40.77 449 ARG A CA 1
ATOM 3562 C C . ARG A 1 452 ? -38.170 10.052 -33.265 1.00 44.11 449 ARG A C 1
ATOM 3563 O O . ARG A 1 452 ? -38.943 10.778 -32.640 1.00 48.08 449 ARG A O 1
ATOM 3571 N N . ASP A 1 453 ? -37.057 10.503 -33.836 1.00 41.10 450 ASP A N 1
ATOM 3572 C CA . ASP A 1 453 ? -36.626 11.893 -33.707 1.00 32.43 450 ASP A CA 1
ATOM 3573 C C . ASP A 1 453 ? -37.612 12.865 -34.353 1.00 27.96 450 ASP A C 1
ATOM 3574 O O . ASP A 1 453 ? -38.122 12.610 -35.443 1.00 36.91 450 ASP A O 1
ATOM 3579 N N . GLN A 1 454 ? -37.870 13.981 -33.676 1.00 34.63 451 GLN A N 1
ATOM 3580 C CA . GLN A 1 454 ? -38.820 14.975 -34.167 1.00 35.09 451 GLN A CA 1
ATOM 3581 C C . GLN A 1 454 ? -38.242 16.390 -34.156 1.00 29.19 451 GLN A C 1
ATOM 3582 O O . GLN A 1 454 ? -38.985 17.370 -34.076 1.00 33.37 451 GLN A O 1
ATOM 3588 N N . VAL A 1 455 ? -36.920 16.503 -34.247 1.00 29.92 452 VAL A N 1
ATOM 3589 C CA . VAL A 1 455 ? -36.276 17.806 -34.112 1.00 19.92 452 VAL A CA 1
ATOM 3590 C C . VAL A 1 455 ? -35.248 18.101 -35.206 1.00 20.75 452 VAL A C 1
ATOM 3591 O O . VAL A 1 455 ? -34.873 19.254 -35.415 1.00 24.06 452 VAL A O 1
ATOM 3595 N N . MET A 1 456 ? -34.801 17.067 -35.910 1.00 24.74 453 MET A N 1
ATOM 3596 C CA . MET A 1 456 ? -33.707 17.228 -36.862 1.00 23.52 453 MET A CA 1
ATOM 3597 C C . MET A 1 456 ? -34.125 17.995 -38.116 1.00 27.86 453 MET A C 1
ATOM 3598 O O . MET A 1 456 ? -33.280 18.410 -38.908 1.00 19.11 453 MET A O 1
ATOM 3603 N N . ASP A 1 457 ? -35.430 18.186 -38.288 1.00 29.35 454 ASP A N 1
ATOM 3604 C CA . ASP A 1 457 ? -35.946 18.946 -39.420 1.00 25.70 454 ASP A CA 1
ATOM 3605 C C . ASP A 1 457 ? -35.645 20.436 -39.263 1.00 20.83 454 ASP A C 1
ATOM 3606 O O . ASP A 1 457 ? -35.644 21.187 -40.238 1.00 18.20 454 ASP A O 1
ATOM 3611 N N . LEU A 1 458 ? -35.381 20.851 -38.028 1.00 22.28 455 LEU A N 1
ATOM 3612 C CA . LEU A 1 458 ? -35.129 22.254 -37.714 1.00 22.19 455 LEU A CA 1
ATOM 3613 C C . LEU A 1 458 ? -33.706 22.696 -38.047 1.00 18.17 455 LEU A C 1
ATOM 3614 O O . LEU A 1 458 ? -33.470 23.864 -38.352 1.00 27.06 455 LEU A O 1
ATOM 3619 N N . VAL A 1 459 ? -32.763 21.760 -37.987 1.00 23.38 456 VAL A N 1
ATOM 3620 C CA . VAL A 1 459 ? -31.347 22.086 -38.151 1.00 24.78 456 VAL A CA 1
ATOM 3621 C C . VAL A 1 459 ? -30.886 21.989 -39.603 1.00 16.84 456 VAL A C 1
ATOM 3622 O O . VAL A 1 459 ? -31.600 21.465 -40.453 1.00 18.83 456 VAL A O 1
ATOM 3626 N N . ASP A 1 460 ? -29.690 22.501 -39.880 1.00 16.29 457 ASP A N 1
ATOM 3627 C CA . ASP A 1 460 ? -29.148 22.492 -41.236 1.00 14.76 457 ASP A CA 1
ATOM 3628 C C . ASP A 1 460 ? -28.231 21.297 -41.469 1.00 17.97 457 ASP A C 1
ATOM 3629 O O . ASP A 1 460 ? -28.073 20.833 -42.598 1.00 16.61 457 ASP A O 1
ATOM 3634 N N . VAL A 1 461 ? -27.621 20.811 -40.394 1.00 23.16 458 VAL A N 1
ATOM 3635 C CA . VAL A 1 461 ? -26.692 19.689 -40.470 1.00 13.90 458 VAL A CA 1
ATOM 3636 C C . VAL A 1 461 ? -27.073 18.629 -39.445 1.00 16.87 458 VAL A C 1
ATOM 3637 O O . VAL A 1 461 ? -27.381 18.948 -38.297 1.00 18.35 458 VAL A O 1
ATOM 3641 N N . VAL A 1 462 ? -27.066 17.369 -39.868 1.00 13.92 459 VAL A N 1
ATOM 3642 C CA . VAL A 1 462 ? -27.367 16.262 -38.971 1.00 8.67 459 VAL A CA 1
ATOM 3643 C C . VAL A 1 462 ? -26.098 15.771 -38.276 1.00 15.37 459 VAL A C 1
ATOM 3644 O O . VAL A 1 462 ? -25.210 15.205 -38.914 1.00 16.29 459 VAL A O 1
ATOM 3648 N N . CYS A 1 463 ? -26.015 16.003 -36.968 1.00 14.77 460 CYS A N 1
ATOM 3649 C CA . CYS A 1 463 ? -24.883 15.535 -36.174 1.00 13.32 460 CYS A CA 1
ATOM 3650 C C . CYS A 1 463 ? -25.288 14.350 -35.306 1.00 10.23 460 CYS A C 1
ATOM 3651 O O . CYS A 1 463 ? -26.226 14.444 -34.512 1.00 11.58 460 CYS A O 1
ATOM 3654 N N . LEU A 1 464 ? -24.574 13.238 -35.455 1.00 7.33 461 LEU A N 1
ATOM 3655 C CA . LEU A 1 464 ? -24.934 11.999 -34.770 1.00 13.14 461 LEU A CA 1
ATOM 3656 C C . LEU A 1 464 ? -23.840 11.487 -33.835 1.00 13.46 461 LEU A C 1
ATOM 3657 O O . LEU A 1 464 ? -22.671 11.405 -34.214 1.00 12.23 461 LEU A O 1
ATOM 3662 N N . ASN A 1 465 ? -24.236 11.143 -32.612 1.00 14.33 462 ASN A N 1
ATOM 3663 C CA . ASN A 1 465 ? -23.364 10.451 -31.669 1.00 8.28 462 ASN A CA 1
ATOM 3664 C C . ASN A 1 465 ? -23.695 8.965 -31.653 1.00 11.97 462 ASN A C 1
ATOM 3665 O O . ASN A 1 465 ? -24.673 8.554 -31.031 1.00 11.06 462 ASN A O 1
ATOM 3670 N N . ARG A 1 466 ? -22.886 8.157 -32.331 1.00 9.54 463 ARG A N 1
ATOM 3671 C CA . ARG A 1 466 ? -23.185 6.731 -32.449 1.00 12.47 463 ARG A CA 1
ATOM 3672 C C . ARG A 1 466 ? -22.058 5.833 -31.945 1.00 11.52 463 ARG A C 1
ATOM 3673 O O . ARG A 1 466 ? -20.884 6.073 -32.224 1.00 6.47 463 ARG A O 1
ATOM 3681 N N . TYR A 1 467 ? -22.431 4.794 -31.204 1.00 12.62 464 TYR A N 1
ATOM 3682 C CA . TYR A 1 467 ? -21.459 3.887 -30.606 1.00 9.67 464 TYR A CA 1
ATOM 3683 C C . TYR A 1 467 ? -21.775 2.419 -30.893 1.00 15.42 464 TYR A C 1
ATOM 3684 O O . TYR A 1 467 ? -21.709 1.579 -29.994 1.00 14.63 464 TYR A O 1
ATOM 3693 N N . TYR A 1 468 ? -22.119 2.114 -32.141 1.00 10.11 465 TYR A N 1
ATOM 3694 C CA . TYR A 1 468 ? -22.330 0.730 -32.550 1.00 14.19 465 TYR A CA 1
ATOM 3695 C C . TYR A 1 468 ? -21.031 -0.051 -32.409 1.00 16.89 465 TYR A C 1
ATOM 3696 O O . TYR A 1 468 ? -20.038 0.252 -33.071 1.00 9.46 465 TYR A O 1
ATOM 3705 N N . GLY A 1 469 ? -21.040 -1.054 -31.539 1.00 14.80 466 GLY A N 1
ATOM 3706 C CA . GLY A 1 469 ? -19.848 -1.838 -31.282 1.00 12.55 466 GLY A CA 1
ATOM 3707 C C . GLY A 1 469 ? -19.322 -1.617 -29.881 1.00 14.18 466 GLY A C 1
ATOM 3708 O O . GLY A 1 469 ? -18.511 -2.400 -29.384 1.00 16.21 466 GLY A O 1
ATOM 3709 N N . TRP A 1 470 ? -19.781 -0.547 -29.241 1.00 12.53 467 TRP A N 1
ATOM 3710 C CA . TRP A 1 470 ? -19.381 -0.266 -27.869 1.00 7.68 467 TRP A CA 1
ATOM 3711 C C . TRP A 1 470 ? -20.551 -0.310 -26.886 1.00 10.68 467 TRP A C 1
ATOM 3712 O O . TRP A 1 470 ? -20.536 -1.090 -25.935 1.00 12.33 467 TRP A O 1
ATOM 3723 N N . TYR A 1 471 ? -21.553 0.536 -27.107 1.00 12.32 468 TYR A N 1
ATOM 3724 C CA . TYR A 1 471 ? -22.737 0.552 -26.249 1.00 13.21 468 TYR A CA 1
ATOM 3725 C C . TYR A 1 471 ? -23.777 -0.451 -26.740 1.00 17.95 468 TYR A C 1
ATOM 3726 O O . TYR A 1 471 ? -24.285 -1.264 -25.968 1.00 25.32 468 TYR A O 1
ATOM 3735 N N . VAL A 1 472 ? -24.089 -0.385 -28.030 1.00 19.46 469 VAL A N 1
ATOM 3736 C CA . VAL A 1 472 ? -24.921 -1.395 -28.673 1.00 15.10 469 VAL A CA 1
ATOM 3737 C C . VAL A 1 472 ? -24.001 -2.359 -29.418 1.00 12.17 469 VAL A C 1
ATOM 3738 O O . VAL A 1 472 ? -23.043 -1.926 -30.059 1.00 12.58 469 VAL A O 1
ATOM 3742 N N . ASP A 1 473 ? -24.289 -3.656 -29.320 1.00 19.32 470 ASP A N 1
ATOM 3743 C CA . ASP A 1 473 ? -23.441 -4.698 -29.903 1.00 14.51 470 ASP A CA 1
ATOM 3744 C C . ASP A 1 473 ? -22.022 -4.613 -29.351 1.00 16.88 470 ASP A C 1
ATOM 3745 O O . ASP A 1 473 ? -21.054 -4.570 -30.110 1.00 13.65 470 ASP A O 1
ATOM 3750 N N . HIS A 1 474 ? -21.910 -4.586 -28.027 1.00 13.25 471 HIS A N 1
ATOM 3751 C CA . HIS A 1 474 ? -20.620 -4.434 -27.363 1.00 13.55 471 HIS A CA 1
ATOM 3752 C C . HIS A 1 474 ? -19.650 -5.561 -27.709 1.00 14.31 471 HIS A C 1
ATOM 3753 O O . HIS A 1 474 ? -19.890 -6.721 -27.379 1.00 19.98 471 HIS A O 1
ATOM 3760 N N . GLY A 1 475 ? -18.555 -5.208 -28.375 1.00 12.54 472 GLY A N 1
ATOM 3761 C CA . GLY A 1 475 ? -17.535 -6.176 -28.736 1.00 12.86 472 GLY A CA 1
ATOM 3762 C C . GLY A 1 475 ? -17.962 -7.075 -29.880 1.00 17.39 472 GLY A C 1
ATOM 3763 O O . GLY A 1 475 ? -17.393 -8.147 -30.087 1.00 22.40 472 GLY A O 1
ATOM 3764 N N . ASP A 1 476 ? -18.971 -6.635 -30.622 1.00 13.26 473 ASP A N 1
ATOM 3765 C CA . ASP A 1 476 ? -19.483 -7.391 -31.755 1.00 12.38 473 ASP A CA 1
ATOM 3766 C C . ASP A 1 476 ? -19.474 -6.500 -32.988 1.00 14.35 473 ASP A C 1
ATOM 3767 O O . ASP A 1 476 ? -20.517 -6.004 -33.412 1.00 16.30 473 ASP A O 1
ATOM 3772 N N . LEU A 1 477 ? -18.290 -6.303 -33.557 1.00 16.62 474 LEU A N 1
ATOM 3773 C CA . LEU A 1 477 ? -18.118 -5.404 -34.692 1.00 14.93 474 LEU A CA 1
ATOM 3774 C C . LEU A 1 477 ? -18.851 -5.897 -35.935 1.00 15.47 474 LEU A C 1
ATOM 3775 O O . LEU A 1 477 ? -19.231 -5.103 -36.796 1.00 14.10 474 LEU A O 1
ATOM 3780 N N . THR A 1 478 ? -19.046 -7.210 -36.019 1.00 19.17 475 THR A N 1
ATOM 3781 C CA . THR A 1 478 ? -19.760 -7.819 -37.136 1.00 16.01 475 THR A CA 1
ATOM 3782 C C . THR A 1 478 ? -21.205 -7.331 -37.200 1.00 12.89 475 THR A C 1
ATOM 3783 O O . THR A 1 478 ? -21.661 -6.854 -38.238 1.00 15.52 475 THR A O 1
ATOM 3787 N N . ASN A 1 479 ? -21.920 -7.450 -36.086 1.00 14.79 476 ASN A N 1
ATOM 3788 C CA . ASN A 1 479 ? -23.296 -6.971 -36.008 1.00 15.10 476 ASN A CA 1
ATOM 3789 C C . ASN A 1 479 ? -23.369 -5.454 -35.876 1.00 16.87 476 ASN A C 1
ATOM 3790 O O . ASN A 1 479 ? -24.382 -4.840 -36.211 1.00 18.24 476 ASN A O 1
ATOM 3795 N N . ALA A 1 480 ? -22.289 -4.857 -35.385 1.00 14.89 477 ALA A N 1
ATOM 3796 C CA . ALA A 1 480 ? -22.216 -3.410 -35.236 1.00 16.13 477 ALA A CA 1
ATOM 3797 C C . ALA A 1 480 ? -22.204 -2.731 -36.596 1.00 16.50 477 ALA A C 1
ATOM 3798 O O . ALA A 1 480 ? -22.856 -1.707 -36.791 1.00 18.86 477 ALA A O 1
ATOM 3800 N N . GLU A 1 481 ? -21.457 -3.311 -37.531 1.00 13.34 478 GLU A N 1
ATOM 3801 C CA . GLU A 1 481 ? -21.313 -2.739 -38.864 1.00 15.48 478 GLU A CA 1
ATOM 3802 C C . GLU A 1 481 ? -22.645 -2.696 -39.605 1.00 17.30 478 GLU A C 1
ATOM 3803 O O . GLU A 1 481 ? -22.937 -1.738 -40.320 1.00 12.70 478 GLU A O 1
ATOM 3809 N N . VAL A 1 482 ? -23.449 -3.737 -39.424 1.00 17.82 479 VAL A N 1
ATOM 3810 C CA . VAL A 1 482 ? -24.768 -3.798 -40.038 1.00 18.48 479 VAL A CA 1
ATOM 3811 C C . VAL A 1 482 ? -25.675 -2.712 -39.464 1.00 15.99 479 VAL A C 1
ATOM 3812 O O . VAL A 1 482 ? -26.374 -2.019 -40.203 1.00 17.13 479 VAL A O 1
ATOM 3816 N N . GLY A 1 483 ? -25.639 -2.556 -38.144 1.00 14.84 480 GLY A N 1
ATOM 3817 C CA . GLY A 1 483 ? -26.483 -1.595 -37.458 1.00 14.04 480 GLY A CA 1
ATOM 3818 C C . GLY A 1 483 ? -26.204 -0.143 -37.803 1.00 18.47 480 GLY A C 1
ATOM 3819 O O . GLY A 1 483 ? -27.133 0.634 -38.025 1.00 20.67 480 GLY A O 1
ATOM 3820 N N . ILE A 1 484 ? -24.929 0.230 -37.843 1.00 16.51 481 ILE A N 1
ATOM 3821 C CA . ILE A 1 484 ? -24.558 1.608 -38.148 1.00 14.64 481 ILE A CA 1
ATOM 3822 C C . ILE A 1 484 ? -24.831 1.955 -39.613 1.00 14.94 481 ILE A C 1
ATOM 3823 O O . ILE A 1 484 ? -25.282 3.058 -39.920 1.00 17.17 481 ILE A O 1
ATOM 3828 N N . ARG A 1 485 ? -24.572 1.011 -40.513 1.00 17.48 482 ARG A N 1
ATOM 3829 C CA . ARG A 1 485 ? -24.834 1.235 -41.928 1.00 20.00 482 ARG A CA 1
ATOM 3830 C C . ARG A 1 485 ? -26.331 1.379 -42.174 1.00 22.21 482 ARG A C 1
ATOM 3831 O O . ARG A 1 485 ? -26.761 2.213 -42.971 1.00 21.57 482 ARG A O 1
ATOM 3839 N N . LYS A 1 486 ? -27.118 0.571 -41.471 1.00 15.82 483 LYS A N 1
ATOM 3840 C CA . LYS A 1 486 ? -28.567 0.579 -41.626 1.00 19.37 483 LYS A CA 1
ATOM 3841 C C . LYS A 1 486 ? -29.178 1.920 -41.221 1.00 21.50 483 LYS A C 1
ATOM 3842 O O . LYS A 1 486 ? -30.016 2.466 -41.935 1.00 22.64 483 LYS A O 1
ATOM 3848 N N . GLU A 1 487 ? -28.751 2.451 -40.079 1.00 19.49 484 GLU A N 1
ATOM 3849 C CA . GLU A 1 487 ? -29.297 3.710 -39.582 1.00 19.72 484 GLU A CA 1
ATOM 3850 C C . GLU A 1 487 ? -28.803 4.919 -40.373 1.00 17.69 484 GLU A C 1
ATOM 3851 O O . GLU A 1 487 ? -29.560 5.857 -40.618 1.00 22.20 484 GLU A O 1
ATOM 3857 N N . LEU A 1 488 ? -27.532 4.898 -40.765 1.00 14.95 485 LEU A N 1
ATOM 3858 C CA . LEU A 1 488 ? -26.962 5.998 -41.537 1.00 15.06 485 LEU A CA 1
ATOM 3859 C C . LEU A 1 488 ? -27.686 6.173 -42.866 1.00 22.60 485 LEU A C 1
ATOM 3860 O O . LEU A 1 488 ? -27.920 7.297 -43.313 1.00 20.17 485 LEU A O 1
ATOM 3865 N N . LEU A 1 489 ? -28.043 5.055 -43.490 1.00 17.60 486 LEU A N 1
ATOM 3866 C CA . LEU A 1 489 ? -28.806 5.089 -44.730 1.00 22.60 486 LEU A CA 1
ATOM 3867 C C . LEU A 1 489 ? -30.214 5.637 -44.497 1.00 21.68 486 LEU A C 1
ATOM 3868 O O . LEU A 1 489 ? -30.781 6.295 -45.369 1.00 21.01 486 LEU A O 1
ATOM 3873 N N . GLU A 1 490 ? -30.769 5.370 -43.317 1.00 18.43 487 GLU A N 1
ATOM 3874 C CA . GLU A 1 490 ? -32.085 5.893 -42.955 1.00 21.52 487 GLU A CA 1
ATOM 3875 C C . GLU A 1 490 ? -32.059 7.410 -42.785 1.00 24.75 487 GLU A C 1
ATOM 3876 O O . GLU A 1 490 ? -32.977 8.104 -43.221 1.00 33.76 487 GLU A O 1
ATOM 3882 N N . TRP A 1 491 ? -31.010 7.918 -42.145 1.00 16.42 488 TRP A N 1
ATOM 3883 C CA . TRP A 1 491 ? -30.847 9.358 -41.971 1.00 18.95 488 TRP A CA 1
ATOM 3884 C C . TRP A 1 491 ? -30.676 10.056 -43.314 1.00 21.00 488 TRP A C 1
ATOM 3885 O O . TRP A 1 491 ? -31.238 11.126 -43.545 1.00 23.60 488 TRP A O 1
ATOM 3896 N N . GLN A 1 492 ? -29.895 9.441 -44.196 1.00 17.31 489 GLN A N 1
ATOM 3897 C CA . GLN A 1 492 ? -29.639 9.995 -45.519 1.00 23.79 489 GLN A CA 1
ATOM 3898 C C . GLN A 1 492 ? -30.917 10.022 -46.352 1.00 29.73 489 GLN A C 1
ATOM 3899 O O . GLN A 1 492 ? -31.113 10.907 -47.184 1.00 30.18 489 GLN A O 1
ATOM 3905 N N . ASP A 1 493 ? -31.785 9.046 -46.115 1.00 26.56 490 ASP A N 1
ATOM 3906 C CA . ASP A 1 493 ? -33.035 8.927 -46.853 1.00 29.31 490 ASP A CA 1
ATOM 3907 C C . ASP A 1 493 ? -34.113 9.868 -46.316 1.00 30.73 490 ASP A C 1
ATOM 3908 O O . ASP A 1 493 ? -34.929 10.387 -47.079 1.00 31.42 490 ASP A O 1
ATOM 3913 N N . LYS A 1 494 ? -34.111 10.090 -45.005 1.00 25.63 491 LYS A N 1
ATOM 3914 C CA . LYS A 1 494 ? -35.096 10.969 -44.382 1.00 22.25 491 LYS A CA 1
ATOM 3915 C C . LYS A 1 494 ? -34.783 12.438 -44.658 1.00 29.35 491 LYS A C 1
ATOM 3916 O O . LYS A 1 494 ? -35.689 13.259 -44.800 1.00 30.96 491 LYS A O 1
ATOM 3922 N N . PHE A 1 495 ? -33.496 12.761 -44.731 1.00 25.35 492 PHE A N 1
ATOM 3923 C CA . PHE A 1 495 ? -33.058 14.115 -45.053 1.00 22.59 492 PHE A CA 1
ATOM 3924 C C . PHE A 1 495 ? -32.043 14.087 -46.191 1.00 25.14 492 PHE A C 1
ATOM 3925 O O . PHE A 1 495 ? -30.839 14.184 -45.955 1.00 30.25 492 PHE A O 1
ATOM 3933 N N . PRO A 1 496 ? -32.533 13.961 -47.435 1.00 27.24 493 PRO A N 1
ATOM 3934 C CA . PRO A 1 496 ? -31.707 13.757 -48.632 1.00 22.78 493 PRO A CA 1
ATOM 3935 C C . PRO A 1 496 ? -30.708 14.878 -48.920 1.00 22.54 493 PRO A C 1
ATOM 3936 O O . PRO A 1 496 ? -29.715 14.631 -49.605 1.00 22.96 493 PRO A O 1
ATOM 3940 N N . ASP A 1 497 ? -30.959 16.081 -48.416 1.00 23.73 494 ASP A N 1
ATOM 3941 C CA . ASP A 1 497 ? -30.091 17.215 -48.731 1.00 25.07 494 ASP A CA 1
ATOM 3942 C C . ASP A 1 497 ? -29.315 17.757 -47.530 1.00 19.79 494 ASP A C 1
ATOM 3943 O O . ASP A 1 497 ? -28.534 18.698 -47.665 1.00 24.44 494 ASP A O 1
ATOM 3948 N N . LYS A 1 498 ? -29.528 17.163 -46.362 1.00 21.34 495 LYS A N 1
ATOM 3949 C CA . LYS A 1 498 ? -28.786 17.551 -45.166 1.00 21.15 495 LYS A CA 1
ATOM 3950 C C . LYS A 1 498 ? -27.491 16.753 -45.041 1.00 20.23 495 LYS A C 1
ATOM 3951 O O . LYS A 1 498 ? -27.506 15.524 -45.106 1.00 16.87 495 LYS A O 1
ATOM 3957 N N . PRO A 1 499 ? -26.361 17.454 -44.869 1.00 20.72 496 PRO A N 1
ATOM 3958 C CA . PRO A 1 499 ? -25.076 16.795 -44.621 1.00 18.14 496 PRO A CA 1
ATOM 3959 C C . PRO A 1 499 ? -25.093 16.069 -43.283 1.00 16.14 496 PRO A C 1
ATOM 3960 O O . PRO A 1 499 ? -25.764 16.511 -42.349 1.00 12.59 496 PRO A O 1
ATOM 3964 N N . ILE A 1 500 ? -24.365 14.962 -43.196 1.00 12.88 497 ILE A N 1
ATOM 3965 C CA . ILE A 1 500 ? -24.273 14.210 -41.953 1.00 14.56 497 ILE A CA 1
ATOM 3966 C C . ILE A 1 500 ? -22.853 14.264 -41.399 1.00 15.25 497 ILE A C 1
ATOM 3967 O O . ILE A 1 500 ? -21.883 14.060 -42.128 1.00 15.02 497 ILE A O 1
ATOM 3972 N N . ILE A 1 501 ? -22.738 14.561 -40.109 1.00 13.65 498 ILE A N 1
ATOM 3973 C CA . ILE A 1 501 ? -21.449 14.549 -39.432 1.00 12.32 498 ILE A CA 1
ATOM 3974 C C . ILE A 1 501 ? -21.519 13.668 -38.192 1.00 18.53 498 ILE A C 1
ATOM 3975 O O . ILE A 1 501 ? -22.402 13.835 -37.353 1.00 13.09 498 ILE A O 1
ATOM 3980 N N . ILE A 1 502 ? -20.593 12.721 -38.084 1.00 12.92 499 ILE A N 1
ATOM 3981 C CA . ILE A 1 502 ? -20.472 11.922 -36.875 1.00 11.39 499 ILE A CA 1
ATOM 3982 C C . ILE A 1 502 ? -19.682 12.728 -35.850 1.00 11.77 499 ILE A C 1
ATOM 3983 O O . ILE A 1 502 ? -18.489 12.970 -36.031 1.00 13.30 499 ILE A O 1
ATOM 3988 N N . THR A 1 503 ? -20.352 13.157 -34.785 1.00 9.05 500 THR A N 1
ATOM 3989 C CA . THR A 1 503 ? -19.725 14.033 -33.798 1.00 10.90 500 THR A CA 1
ATOM 3990 C C . THR A 1 503 ? -19.161 13.277 -32.598 1.00 12.51 500 THR A C 1
ATOM 3991 O O . THR A 1 503 ? -18.358 13.820 -31.841 1.00 10.83 500 THR A O 1
ATOM 3995 N N . GLU A 1 504 ? -19.588 12.029 -32.429 1.00 10.05 501 GLU A N 1
ATOM 3996 C CA . GLU A 1 504 ? -19.041 11.158 -31.394 1.00 8.60 501 GLU A CA 1
ATOM 3997 C C . GLU A 1 504 ? -19.053 9.701 -31.833 1.00 10.18 501 GLU A C 1
ATOM 3998 O O . GLU A 1 504 ? -20.095 9.162 -32.206 1.00 14.64 501 GLU A O 1
ATOM 4004 N N . TYR A 1 505 ? -17.885 9.073 -31.787 1.00 9.48 502 TYR A N 1
ATOM 4005 C CA . TYR A 1 505 ? -17.769 7.630 -31.958 1.00 8.29 502 TYR A CA 1
ATOM 4006 C C . TYR A 1 505 ? -16.426 7.170 -31.412 1.00 5.86 502 TYR A C 1
ATOM 4007 O O . TYR A 1 505 ? -15.385 7.736 -31.742 1.00 7.20 502 TYR A O 1
ATOM 4016 N N . GLY A 1 506 ? -16.459 6.162 -30.548 1.00 8.35 503 GLY A N 1
ATOM 4017 C CA . GLY A 1 506 ? -15.249 5.689 -29.906 1.00 6.37 503 GLY A CA 1
ATOM 4018 C C . GLY A 1 506 ? -15.464 4.514 -28.977 1.00 9.11 503 GLY A C 1
ATOM 4019 O O . GLY A 1 506 ? -16.573 3.991 -28.855 1.00 10.99 503 GLY A O 1
ATOM 4020 N N . ALA A 1 507 ? -14.387 4.103 -28.319 1.00 8.88 504 ALA A N 1
ATOM 4021 C CA . ALA A 1 507 ? -14.407 2.961 -27.417 1.00 9.40 504 ALA A CA 1
ATOM 4022 C C . ALA A 1 507 ? -13.411 3.213 -26.297 1.00 7.43 504 ALA A C 1
ATOM 4023 O O . ALA A 1 507 ? -12.293 3.655 -26.555 1.00 9.57 504 ALA A O 1
ATOM 4025 N N . ASP A 1 508 ? -13.812 2.948 -25.056 1.00 6.49 505 ASP A N 1
ATOM 4026 C CA . ASP A 1 508 ? -12.904 3.142 -23.930 1.00 5.54 505 ASP A CA 1
ATOM 4027 C C . ASP A 1 508 ? -11.676 2.263 -24.095 1.00 8.79 505 ASP A C 1
ATOM 4028 O O . ASP A 1 508 ? -11.780 1.088 -24.446 1.00 5.76 505 ASP A O 1
ATOM 4033 N N . THR A 1 509 ? -10.512 2.852 -23.855 1.00 7.47 506 THR A N 1
ATOM 4034 C CA . THR A 1 509 ? -9.252 2.187 -24.127 1.00 4.83 506 THR A CA 1
ATOM 4035 C C . THR A 1 509 ? -8.214 2.575 -23.088 1.00 6.64 506 THR A C 1
ATOM 4036 O O . THR A 1 509 ? -7.739 3.709 -23.066 1.00 6.87 506 THR A O 1
ATOM 4040 N N . LEU A 1 510 ? -7.872 1.635 -22.217 1.00 6.92 507 LEU A N 1
ATOM 4041 C CA . LEU A 1 510 ? -6.840 1.880 -21.221 1.00 12.14 507 LEU A CA 1
ATOM 4042 C C . LEU A 1 510 ? -5.469 1.508 -21.772 1.00 9.63 507 LEU A C 1
ATOM 4043 O O . LEU A 1 510 ? -5.278 0.400 -22.273 1.00 7.96 507 LEU A O 1
ATOM 4048 N N . PRO A 1 511 ? -4.515 2.448 -21.696 1.00 10.66 508 PRO A N 1
ATOM 4049 C CA . PRO A 1 511 ? -3.142 2.231 -22.162 1.00 9.24 508 PRO A CA 1
ATOM 4050 C C . PRO A 1 511 ? -2.520 1.010 -21.494 1.00 9.19 508 PRO A C 1
ATOM 4051 O O . PRO A 1 511 ? -2.544 0.904 -20.269 1.00 12.67 508 PRO A O 1
ATOM 4055 N N . GLY A 1 512 ? -1.982 0.095 -22.293 1.00 9.06 509 GLY A N 1
ATOM 4056 C CA . GLY A 1 512 ? -1.344 -1.094 -21.757 1.00 9.60 509 GLY A CA 1
ATOM 4057 C C . GLY A 1 512 ? -2.177 -2.349 -21.901 1.00 6.96 509 GLY A C 1
ATOM 4058 O O . GLY A 1 512 ? -1.653 -3.460 -21.833 1.00 9.23 509 GLY A O 1
ATOM 4059 N N . LEU A 1 513 ? -3.479 -2.176 -22.093 1.00 7.03 510 LEU A N 1
ATOM 4060 C CA . LEU A 1 513 ? -4.370 -3.314 -22.288 1.00 8.07 510 LEU A CA 1
ATOM 4061 C C . LEU A 1 513 ? -4.237 -3.850 -23.708 1.00 7.48 510 LEU A C 1
ATOM 4062 O O . LEU A 1 513 ? -4.421 -3.116 -24.679 1.00 7.58 510 LEU A O 1
ATOM 4067 N N . HIS A 1 514 ? -3.908 -5.133 -23.821 1.00 5.65 511 HIS A N 1
ATOM 4068 C CA . HIS A 1 514 ? -3.628 -5.742 -25.116 1.00 5.76 511 HIS A CA 1
ATOM 4069 C C . HIS A 1 514 ? -4.267 -7.117 -25.256 1.00 5.92 511 HIS A C 1
ATOM 4070 O O . HIS A 1 514 ? -4.472 -7.819 -24.267 1.00 6.16 511 HIS A O 1
ATOM 4077 N N . SER A 1 515 ? -4.559 -7.499 -26.497 1.00 8.99 512 SER A N 1
ATOM 4078 C CA . SER A 1 515 ? -5.091 -8.823 -26.803 1.00 7.72 512 SER A CA 1
ATOM 4079 C C . SER A 1 515 ? -5.058 -9.098 -28.304 1.00 8.52 512 SER A C 1
ATOM 4080 O O . SER A 1 515 ? -5.039 -8.169 -29.111 1.00 9.87 512 SER A O 1
ATOM 4083 N N . THR A 1 516 ? -5.054 -10.376 -28.673 1.00 4.15 513 THR A N 1
ATOM 4084 C CA . THR A 1 516 ? -5.129 -10.756 -30.079 1.00 6.00 513 THR A CA 1
ATOM 4085 C C . THR A 1 516 ? -6.568 -11.073 -30.482 1.00 6.24 513 THR A C 1
ATOM 4086 O O . THR A 1 516 ? -6.845 -11.332 -31.651 1.00 10.75 513 THR A O 1
ATOM 4090 N N . TRP A 1 517 ? -7.482 -11.039 -29.516 1.00 8.41 514 TRP A N 1
ATOM 4091 C CA . TRP A 1 517 ? -8.856 -11.481 -29.757 1.00 8.54 514 TRP A CA 1
ATOM 4092 C C . TRP A 1 517 ? -9.901 -10.360 -29.805 1.00 6.74 514 TRP A C 1
ATOM 4093 O O . TRP A 1 517 ? -11.055 -10.579 -29.437 1.00 10.23 514 TRP A O 1
ATOM 4104 N N . ASN A 1 518 ? -9.498 -9.178 -30.266 1.00 9.97 515 ASN A N 1
ATOM 4105 C CA . ASN A 1 518 ? -10.408 -8.037 -30.415 1.00 8.84 515 ASN A CA 1
ATOM 4106 C C . ASN A 1 518 ? -11.221 -7.754 -29.153 1.00 9.73 515 ASN A C 1
ATOM 4107 O O . ASN A 1 518 ? -12.451 -7.694 -29.193 1.00 9.51 515 ASN A O 1
ATOM 4112 N N . ILE A 1 519 ? -10.522 -7.589 -28.035 1.00 9.05 516 ILE A N 1
ATOM 4113 C CA . ILE A 1 519 ? -11.160 -7.413 -26.737 1.00 5.02 516 ILE A CA 1
ATOM 4114 C C . ILE A 1 519 ? -11.374 -5.937 -26.412 1.00 5.80 516 ILE A C 1
ATOM 4115 O O . ILE A 1 519 ? -10.425 -5.156 -26.435 1.00 6.00 516 ILE A O 1
ATOM 4120 N N . PRO A 1 520 ? -12.626 -5.552 -26.110 1.00 7.68 517 PRO A N 1
ATOM 4121 C CA . PRO A 1 520 ? -12.950 -4.182 -25.692 1.00 5.08 517 PRO A CA 1
ATOM 4122 C C . PRO A 1 520 ? -12.070 -3.718 -24.534 1.00 6.60 517 PRO A C 1
ATOM 4123 O O . PRO A 1 520 ? -11.672 -4.544 -23.710 1.00 6.87 517 PRO A O 1
ATOM 4127 N N . TYR A 1 521 ? -11.784 -2.416 -24.502 1.00 4.01 518 TYR A N 1
ATOM 4128 C CA . TYR A 1 521 ? -10.884 -1.773 -23.535 1.00 5.72 518 TYR A CA 1
ATOM 4129 C C . TYR A 1 521 ? -9.394 -1.910 -23.872 1.00 5.12 518 TYR A C 1
ATOM 4130 O O . TYR A 1 521 ? -8.564 -1.209 -23.292 1.00 5.30 518 TYR A O 1
ATOM 4139 N N . THR A 1 522 ? -9.054 -2.797 -24.806 1.00 3.22 519 THR A N 1
ATOM 4140 C CA . THR A 1 522 ? -7.666 -2.923 -25.253 1.00 5.63 519 THR A CA 1
ATOM 4141 C C . THR A 1 522 ? -7.362 -1.947 -26.385 1.00 6.27 519 THR A C 1
ATOM 4142 O O . THR A 1 522 ? -8.271 -1.448 -27.049 1.00 5.22 519 THR A O 1
ATOM 4146 N N . GLU A 1 523 ? -6.078 -1.688 -26.610 1.00 5.65 520 GLU A N 1
ATOM 4147 C CA . GLU A 1 523 ? -5.666 -0.746 -27.644 1.00 8.45 520 GLU A CA 1
ATOM 4148 C C . GLU A 1 523 ? -5.945 -1.267 -29.053 1.00 5.89 520 GLU A C 1
ATOM 4149 O O . GLU A 1 523 ? -6.212 -0.485 -29.965 1.00 6.21 520 GLU A O 1
ATOM 4155 N N . GLU A 1 524 ? -5.888 -2.585 -29.226 1.00 6.42 521 GLU A N 1
ATOM 4156 C CA . GLU A 1 524 ? -6.166 -3.199 -30.522 1.00 6.65 521 GLU A CA 1
ATOM 4157 C C . GLU A 1 524 ? -7.625 -3.022 -30.937 1.00 7.29 521 GLU A C 1
ATOM 4158 O O . GLU A 1 524 ? -7.915 -2.732 -32.097 1.00 7.97 521 GLU A O 1
ATOM 4164 N N . PHE A 1 525 ? -8.539 -3.204 -29.988 1.00 5.77 522 PHE A N 1
ATOM 4165 C CA . PHE A 1 525 ? -9.965 -3.092 -30.276 1.00 7.65 522 PHE A CA 1
ATOM 4166 C C . PHE A 1 525 ? -10.348 -1.677 -30.684 1.00 9.46 522 PHE A C 1
ATOM 4167 O O . PHE A 1 525 ? -11.257 -1.484 -31.491 1.00 7.62 522 PHE A O 1
ATOM 4175 N N . GLN A 1 526 ? -9.664 -0.688 -30.117 1.00 6.46 523 GLN A N 1
ATOM 4176 C CA . GLN A 1 526 ? -9.921 0.698 -30.481 1.00 8.79 523 GLN A CA 1
ATOM 4177 C C . GLN A 1 526 ? -9.619 0.896 -31.962 1.00 7.73 523 GLN A C 1
ATOM 4178 O O . GLN A 1 526 ? -10.368 1.566 -32.672 1.00 8.21 523 GLN A O 1
ATOM 4184 N N . CYS A 1 527 ? -8.525 0.296 -32.421 1.00 3.82 524 CYS A N 1
ATOM 4185 C CA . CYS A 1 527 ? -8.177 0.312 -33.836 1.00 7.87 524 CYS A CA 1
ATOM 4186 C C . CYS A 1 527 ? -9.234 -0.408 -34.668 1.00 8.81 524 CYS A C 1
ATOM 4187 O O . CYS A 1 527 ? -9.658 0.094 -35.708 1.00 9.49 524 CYS A O 1
ATOM 4190 N N . ASP A 1 528 ? -9.649 -1.586 -34.208 1.00 8.54 525 ASP A N 1
ATOM 4191 C CA . ASP A 1 528 ? -10.641 -2.389 -34.921 1.00 9.48 525 ASP A CA 1
ATOM 4192 C C . ASP A 1 528 ? -11.972 -1.657 -35.021 1.00 10.96 525 ASP A C 1
ATOM 4193 O O . ASP A 1 528 ? -12.606 -1.646 -36.076 1.00 9.10 525 ASP A O 1
ATOM 4198 N N . PHE A 1 529 ? -12.389 -1.055 -33.911 1.00 10.74 526 PHE A N 1
ATOM 4199 C CA . PHE A 1 529 ? -13.633 -0.295 -33.861 1.00 12.12 526 PHE A CA 1
ATOM 4200 C C . PHE A 1 529 ? -13.649 0.826 -34.894 1.00 9.29 526 PHE A C 1
ATOM 4201 O O . PHE A 1 529 ? -14.616 0.984 -35.637 1.00 9.11 526 PHE A O 1
ATOM 4209 N N . TYR A 1 530 ? -12.574 1.606 -34.933 1.00 8.79 527 TYR A N 1
ATOM 4210 C CA . TYR A 1 530 ? -12.494 2.736 -35.850 1.00 10.00 527 TYR A CA 1
ATOM 4211 C C . TYR A 1 530 ? -12.344 2.301 -37.306 1.00 13.39 527 TYR A C 1
ATOM 4212 O O . TYR A 1 530 ? -12.837 2.973 -38.213 1.00 14.89 527 TYR A O 1
ATOM 4221 N N . GLU A 1 531 ? -11.667 1.178 -37.523 1.00 11.36 528 GLU A N 1
ATOM 4222 C CA . GLU A 1 531 ? -11.484 0.642 -38.866 1.00 14.44 528 GLU A CA 1
ATOM 4223 C C . GLU A 1 531 ? -12.826 0.233 -39.468 1.00 14.60 528 GLU A C 1
ATOM 4224 O O . GLU A 1 531 ? -13.104 0.503 -40.637 1.00 9.61 528 GLU A O 1
ATOM 4230 N N . MET A 1 532 ? -13.654 -0.418 -38.657 1.00 9.13 529 MET A N 1
ATOM 4231 C CA . MET A 1 532 ? -14.993 -0.807 -39.079 1.00 12.25 529 MET A CA 1
ATOM 4232 C C . MET A 1 532 ? -15.857 0.425 -39.335 1.00 15.97 529 MET A C 1
ATOM 4233 O O . MET A 1 532 ? -16.567 0.497 -40.339 1.00 13.03 529 MET A O 1
ATOM 4238 N N . SER A 1 533 ? -15.792 1.388 -38.418 1.00 10.73 530 SER A N 1
ATOM 4239 C CA . SER A 1 533 ? -16.581 2.613 -38.518 1.00 12.33 530 SER A CA 1
ATOM 4240 C C . SER A 1 533 ? -16.323 3.341 -39.832 1.00 12.99 530 SER A C 1
ATOM 4241 O O . SER A 1 533 ? -17.256 3.752 -40.521 1.00 12.89 530 SER A O 1
ATOM 4244 N N . HIS A 1 534 ? -15.049 3.483 -40.177 1.00 13.26 531 HIS A N 1
ATOM 4245 C CA . HIS A 1 534 ? -14.651 4.222 -41.369 1.00 12.43 531 HIS A CA 1
ATOM 4246 C C . HIS A 1 534 ? -15.064 3.528 -42.663 1.00 17.50 531 HIS A C 1
ATOM 4247 O O . HIS A 1 534 ? -15.361 4.187 -43.659 1.00 21.52 531 HIS A O 1
ATOM 4254 N N . ARG A 1 535 ? -15.081 2.199 -42.644 1.00 13.03 532 ARG A N 1
ATOM 4255 C CA . ARG A 1 535 ? -15.513 1.421 -43.798 1.00 15.81 532 ARG A CA 1
ATOM 4256 C C . ARG A 1 535 ? -16.965 1.747 -44.123 1.00 12.87 532 ARG A C 1
ATOM 4257 O O . ARG A 1 535 ? -17.346 1.863 -45.288 1.00 17.02 532 ARG A O 1
ATOM 4265 N N . VAL A 1 536 ? -17.770 1.900 -43.077 1.00 17.52 533 VAL A N 1
ATOM 4266 C CA . VAL A 1 536 ? -19.168 2.274 -43.225 1.00 14.59 533 VAL A CA 1
ATOM 4267 C C . VAL A 1 536 ? -19.302 3.720 -43.692 1.00 17.03 533 VAL A C 1
ATOM 4268 O O . VAL A 1 536 ? -20.044 4.007 -44.633 1.00 19.82 533 VAL A O 1
ATOM 4272 N N . PHE A 1 537 ? -18.574 4.620 -43.034 1.00 12.85 534 PHE A N 1
ATOM 4273 C CA . PHE A 1 537 ? -18.671 6.053 -43.311 1.00 14.74 534 PHE A CA 1
ATOM 4274 C C . PHE A 1 537 ? -18.379 6.371 -44.773 1.00 18.28 534 PHE A C 1
ATOM 4275 O O . PHE A 1 537 ? -19.061 7.193 -45.384 1.00 17.69 534 PHE A O 1
ATOM 4283 N N . ASP A 1 538 ? -17.369 5.708 -45.327 1.00 16.98 535 ASP A N 1
ATOM 4284 C CA . ASP A 1 538 ? -16.927 5.972 -46.694 1.00 23.10 535 ASP A CA 1
ATOM 4285 C C . ASP A 1 538 ? -17.957 5.567 -47.747 1.00 17.27 535 ASP A C 1
ATOM 4286 O O . ASP A 1 538 ? -17.858 5.970 -48.904 1.00 19.39 535 ASP A O 1
ATOM 4291 N N . GLY A 1 539 ? -18.941 4.771 -47.342 1.00 15.08 536 GLY A N 1
ATOM 4292 C CA . GLY A 1 539 ? -19.990 4.334 -48.244 1.00 17.22 536 GLY A CA 1
ATOM 4293 C C . GLY A 1 539 ? -21.242 5.189 -48.159 1.00 21.52 536 GLY A C 1
ATOM 4294 O O . GLY A 1 539 ? -22.240 4.907 -48.820 1.00 23.78 536 GLY A O 1
ATOM 4295 N N . ILE A 1 540 ? -21.192 6.235 -47.339 1.00 23.24 537 ILE A N 1
ATOM 4296 C CA . ILE A 1 540 ? -22.316 7.155 -47.208 1.00 19.54 537 ILE A CA 1
ATOM 4297 C C . ILE A 1 540 ? -21.973 8.508 -47.827 1.00 19.02 537 ILE A C 1
ATOM 4298 O O . ILE A 1 540 ? -21.197 9.276 -47.258 1.00 20.17 537 ILE A O 1
ATOM 4303 N N . PRO A 1 541 ? -22.548 8.795 -49.004 1.00 23.75 538 PRO A N 1
ATOM 4304 C CA . PRO A 1 541 ? -22.288 10.025 -49.763 1.00 25.14 538 PRO A CA 1
ATOM 4305 C C . PRO A 1 541 ? -22.571 11.306 -48.977 1.00 20.09 538 PRO A C 1
ATOM 4306 O O . PRO A 1 541 ? -21.832 12.279 -49.122 1.00 20.81 538 PRO A O 1
ATOM 4310 N N . ASN A 1 542 ? -23.620 11.307 -48.161 1.00 21.66 539 ASN A N 1
ATOM 4311 C CA . ASN A 1 542 ? -24.002 12.506 -47.416 1.00 23.50 539 ASN A CA 1
ATOM 4312 C C . ASN A 1 542 ? -23.211 12.729 -46.128 1.00 22.23 539 ASN A C 1
ATOM 4313 O O . ASN A 1 542 ? -23.314 13.786 -45.506 1.00 18.38 539 ASN A O 1
ATOM 4318 N N . LEU A 1 543 ? -22.425 11.735 -45.729 1.00 26.08 540 LEU A N 1
ATOM 4319 C CA . LEU A 1 543 ? -21.594 11.857 -44.538 1.00 17.09 540 LEU A CA 1
ATOM 4320 C C . LEU A 1 543 ? -20.352 12.675 -44.875 1.00 15.17 540 LEU A C 1
ATOM 4321 O O . LEU A 1 543 ? -19.466 12.201 -45.582 1.00 13.83 540 LEU A O 1
ATOM 4326 N N . VAL A 1 544 ? -20.290 13.902 -44.365 1.00 11.88 541 VAL A N 1
ATOM 4327 C CA . VAL A 1 544 ? -19.235 14.834 -44.753 1.00 10.89 541 VAL A CA 1
ATOM 4328 C C . VAL A 1 544 ? -18.222 15.117 -43.648 1.00 14.23 541 VAL A C 1
ATOM 4329 O O . VAL A 1 544 ? -17.375 15.998 -43.793 1.00 14.05 541 VAL A O 1
ATOM 4333 N N . GLY A 1 545 ? -18.302 14.379 -42.547 1.00 13.00 542 GLY A N 1
ATOM 4334 C CA . GLY A 1 545 ? -17.388 14.611 -41.445 1.00 11.33 542 GLY A CA 1
ATOM 4335 C C . GLY A 1 545 ? -17.331 13.512 -40.405 1.00 9.84 542 GLY A C 1
ATOM 4336 O O . GLY A 1 545 ? -18.305 12.796 -40.179 1.00 11.37 542 GLY A O 1
ATOM 4337 N N . GLU A 1 546 ? -16.171 13.385 -39.770 1.00 11.87 543 GLU A N 1
ATOM 4338 C CA . GLU A 1 546 ? -15.983 12.432 -38.685 1.00 9.36 543 GLU A CA 1
ATOM 4339 C C . GLU A 1 546 ? -15.201 13.079 -37.543 1.00 8.48 543 GLU A C 1
ATOM 4340 O O . GLU A 1 546 ? -14.058 13.503 -37.714 1.00 8.54 543 GLU A O 1
ATOM 4346 N N . GLN A 1 547 ? -15.836 13.180 -36.382 1.00 9.07 544 GLN A N 1
ATOM 4347 C CA . GLN A 1 547 ? -15.167 13.691 -35.193 1.00 8.13 544 GLN A CA 1
ATOM 4348 C C . GLN A 1 547 ? -15.235 12.651 -34.087 1.00 9.56 544 GLN A C 1
ATOM 4349 O O . GLN A 1 547 ? -16.316 12.294 -33.621 1.00 7.53 544 GLN A O 1
ATOM 4355 N N . VAL A 1 548 ? -14.071 12.160 -33.678 1.00 9.24 545 VAL A N 1
ATOM 4356 C CA . VAL A 1 548 ? -14.007 11.087 -32.700 1.00 8.70 545 VAL A CA 1
ATOM 4357 C C . VAL A 1 548 ? -14.299 11.581 -31.291 1.00 6.20 545 VAL A C 1
ATOM 4358 O O . VAL A 1 548 ? -14.159 12.766 -30.986 1.00 6.67 545 VAL A O 1
ATOM 4362 N N . TRP A 1 549 ? -14.719 10.654 -30.441 1.00 6.95 546 TRP A N 1
ATOM 4363 C CA . TRP A 1 549 ? -14.838 10.909 -29.019 1.00 5.89 546 TRP A CA 1
ATOM 4364 C C . TRP A 1 549 ? -13.900 9.943 -28.312 1.00 6.76 546 TRP A C 1
ATOM 4365 O O . TRP A 1 549 ? -14.087 8.731 -28.400 1.00 6.83 546 TRP A O 1
ATOM 4376 N N . ASN A 1 550 ? -12.881 10.458 -27.627 1.00 6.48 547 ASN A N 1
ATOM 4377 C CA . ASN A 1 550 ? -12.604 11.886 -27.517 1.00 6.25 547 ASN A CA 1
ATOM 4378 C C . ASN A 1 550 ? -11.181 12.136 -28.010 1.00 9.31 547 ASN A C 1
ATOM 4379 O O . ASN A 1 550 ? -10.471 11.194 -28.363 1.00 6.88 547 ASN A O 1
ATOM 4384 N N . PHE A 1 551 ? -10.762 13.396 -28.044 1.00 6.64 548 PHE A N 1
ATOM 4385 C CA . PHE A 1 551 ? -9.369 13.708 -28.335 1.00 7.35 548 PHE A CA 1
ATOM 4386 C C . PHE A 1 551 ? -8.462 13.073 -27.284 1.00 9.69 548 PHE A C 1
ATOM 4387 O O . PHE A 1 551 ? -7.486 12.399 -27.614 1.00 7.54 548 PHE A O 1
ATOM 4395 N N . ALA A 1 552 ? -8.799 13.289 -26.016 1.00 4.12 549 ALA A N 1
ATOM 4396 C CA . ALA A 1 552 ? -8.006 12.769 -24.909 1.00 5.36 549 ALA A CA 1
ATOM 4397 C C . ALA A 1 552 ? -8.899 12.306 -23.763 1.00 6.39 549 ALA A C 1
ATOM 4398 O O . ALA A 1 552 ? -10.032 12.769 -23.626 1.00 5.49 549 ALA A O 1
ATOM 4400 N N . ASP A 1 553 ? -8.386 11.392 -22.944 1.00 5.12 550 ASP A N 1
ATOM 4401 C CA . ASP A 1 553 ? -9.106 10.947 -21.756 1.00 5.38 550 ASP A CA 1
ATOM 4402 C C . ASP A 1 553 ? -9.385 12.132 -20.840 1.00 7.01 550 ASP A C 1
ATOM 4403 O O . ASP A 1 553 ? -8.589 13.068 -20.760 1.00 4.64 550 ASP A O 1
ATOM 4408 N N . PHE A 1 554 ? -10.520 12.089 -20.152 1.00 7.07 551 PHE A N 1
ATOM 4409 C CA . PHE A 1 554 ? -10.924 13.188 -19.286 1.00 6.95 551 PHE A CA 1
ATOM 4410 C C . PHE A 1 554 ? -11.648 12.685 -18.041 1.00 8.99 551 PHE A C 1
ATOM 4411 O O . PHE A 1 554 ? -12.102 11.542 -17.993 1.00 6.39 551 PHE A O 1
ATOM 4419 N N . GLU A 1 555 ? -11.757 13.551 -17.040 1.00 7.08 552 GLU A N 1
ATOM 4420 C CA . GLU A 1 555 ? -12.334 13.170 -15.758 1.00 7.30 552 GLU A CA 1
ATOM 4421 C C . GLU A 1 555 ? -13.863 13.157 -15.781 1.00 8.06 552 GLU A C 1
ATOM 4422 O O . GLU A 1 555 ? -14.497 14.003 -16.412 1.00 5.40 552 GLU A O 1
ATOM 4428 N N . THR A 1 556 ? -14.446 12.174 -15.103 1.00 10.36 553 THR A N 1
ATOM 4429 C CA . THR A 1 556 ? -15.891 12.101 -14.926 1.00 9.55 553 THR A CA 1
ATOM 4430 C C . THR A 1 556 ? -16.178 11.838 -13.454 1.00 9.04 553 THR A C 1
ATOM 4431 O O . THR A 1 556 ? -15.257 11.769 -12.640 1.00 10.77 553 THR A O 1
ATOM 4435 N N . ASN A 1 557 ? -17.452 11.694 -13.109 1.00 11.64 554 ASN A N 1
ATOM 4436 C CA A ASN A 1 557 ? -17.848 11.356 -11.749 0.56 13.22 554 ASN A CA 1
ATOM 4437 C CA B ASN A 1 557 ? -17.809 11.363 -11.735 0.44 13.14 554 ASN A CA 1
ATOM 4438 C C . ASN A 1 557 ? -17.765 9.853 -11.512 1.00 15.46 554 ASN A C 1
ATOM 4439 O O . ASN A 1 557 ? -17.278 9.108 -12.363 1.00 9.32 554 ASN A O 1
ATOM 4448 N N . LEU A 1 558 ? -18.261 9.406 -10.364 1.00 16.83 555 LEU A N 1
ATOM 4449 C CA . LEU A 1 558 ? -18.208 7.991 -10.022 1.00 12.85 555 LEU A CA 1
ATOM 4450 C C . LEU A 1 558 ? -19.430 7.216 -10.497 1.00 17.74 555 LEU A C 1
ATOM 4451 O O . LEU A 1 558 ? -20.552 7.467 -10.059 1.00 21.42 555 LEU A O 1
ATOM 4456 N N . MET A 1 559 ? -19.195 6.276 -11.404 1.00 16.58 556 MET A N 1
ATOM 4457 C CA . MET A 1 559 ? -20.211 5.319 -11.809 1.00 11.35 556 MET A CA 1
ATOM 4458 C C . MET A 1 559 ? -19.532 4.102 -12.425 1.00 12.71 556 MET A C 1
ATOM 4459 O O . MET A 1 559 ? -18.433 4.205 -12.968 1.00 6.82 556 MET A O 1
ATOM 4464 N N . ILE A 1 560 ? -20.194 2.954 -12.341 1.00 12.30 557 ILE A N 1
ATOM 4465 C CA . ILE A 1 560 ? -19.568 1.675 -12.672 1.00 11.14 557 ILE A CA 1
ATOM 4466 C C . ILE A 1 560 ? -19.076 1.566 -14.122 1.00 8.19 557 ILE A C 1
ATOM 4467 O O . ILE A 1 560 ? -18.155 0.803 -14.411 1.00 13.22 557 ILE A O 1
ATOM 4472 N N . LEU A 1 561 ? -19.672 2.336 -15.027 1.00 9.05 558 LEU A N 1
ATOM 4473 C CA . LEU A 1 561 ? -19.243 2.321 -16.426 1.00 13.39 558 LEU A CA 1
ATOM 4474 C C . LEU A 1 561 ? -17.984 3.154 -16.655 1.00 12.89 558 LEU A C 1
ATOM 4475 O O . LEU A 1 561 ? -17.387 3.104 -17.730 1.00 12.29 558 LEU A O 1
ATOM 4480 N N . ARG A 1 562 ? -17.584 3.918 -15.642 1.00 8.15 559 ARG A N 1
ATOM 4481 C CA . ARG A 1 562 ? -16.425 4.797 -15.760 1.00 8.59 559 ARG A CA 1
ATOM 4482 C C . ARG A 1 562 ? -15.226 4.279 -14.969 1.00 7.42 559 ARG A C 1
ATOM 4483 O O . ARG A 1 562 ? -15.233 4.277 -13.739 1.00 4.82 559 ARG A O 1
ATOM 4491 N N . VAL A 1 563 ? -14.200 3.838 -15.691 1.00 6.06 560 VAL A N 1
ATOM 4492 C CA . VAL A 1 563 ? -12.995 3.295 -15.076 1.00 6.03 560 VAL A CA 1
ATOM 4493 C C . VAL A 1 563 ? -12.008 4.421 -14.794 1.00 7.94 560 VAL A C 1
ATOM 4494 O O . VAL A 1 563 ? -11.058 4.627 -15.549 1.00 9.68 560 VAL A O 1
ATOM 4498 N N . GLN A 1 564 ? -12.243 5.137 -13.697 1.00 8.35 561 GLN A N 1
ATOM 4499 C CA . GLN A 1 564 ? -11.506 6.357 -13.374 1.00 7.24 561 GLN A CA 1
ATOM 4500 C C . GLN A 1 564 ? -11.557 7.340 -14.542 1.00 8.21 561 GLN A C 1
ATOM 4501 O O . GLN A 1 564 ? -10.553 7.587 -15.211 1.00 9.95 561 GLN A O 1
ATOM 4507 N N . GLY A 1 565 ? -12.742 7.885 -14.788 1.00 9.03 562 GLY A N 1
ATOM 4508 C CA . GLY A 1 565 ? -12.934 8.834 -15.867 1.00 7.46 562 GLY A CA 1
ATOM 4509 C C . GLY A 1 565 ? -13.294 8.163 -17.177 1.00 9.60 562 GLY A C 1
ATOM 4510 O O . GLY A 1 565 ? -13.599 6.971 -17.219 1.00 6.71 562 GLY A O 1
ATOM 4511 N N . ASN A 1 566 ? -13.257 8.940 -18.252 1.00 10.67 563 ASN A N 1
ATOM 4512 C CA . ASN A 1 566 ? -13.574 8.442 -19.582 1.00 7.33 563 ASN A CA 1
ATOM 4513 C C . ASN A 1 566 ? -12.287 8.156 -20.344 1.00 11.68 563 ASN A C 1
ATOM 4514 O O . ASN A 1 566 ? -11.399 9.005 -20.405 1.00 11.24 563 ASN A O 1
ATOM 4519 N N . HIS A 1 567 ? -12.182 6.963 -20.923 1.00 8.19 564 HIS A N 1
ATOM 4520 C CA . HIS A 1 567 ? -10.962 6.574 -21.625 1.00 5.61 564 HIS A CA 1
ATOM 4521 C C . HIS A 1 567 ? -11.162 6.369 -23.125 1.00 7.66 564 HIS A C 1
ATOM 4522 O O . HIS A 1 567 ? -10.474 5.554 -23.742 1.00 5.38 564 HIS A O 1
ATOM 4529 N N . LYS A 1 568 ? -12.092 7.115 -23.712 1.00 5.65 565 LYS A N 1
ATOM 4530 C CA . LYS A 1 568 ? -12.347 7.007 -25.145 1.00 8.19 565 LYS A CA 1
ATOM 4531 C C . LYS A 1 568 ? -11.408 7.895 -25.957 1.00 6.59 565 LYS A C 1
ATOM 4532 O O . LYS A 1 568 ? -11.548 8.012 -27.174 1.00 9.64 565 LYS A O 1
ATOM 4538 N N . GLY A 1 569 ? -10.448 8.516 -25.280 1.00 6.67 566 GLY A N 1
ATOM 4539 C CA . GLY A 1 569 ? -9.500 9.391 -25.941 1.00 3.80 566 GLY A CA 1
ATOM 4540 C C . GLY A 1 569 ? -8.593 8.655 -26.909 1.00 6.20 566 GLY A C 1
ATOM 4541 O O . GLY A 1 569 ? -8.249 7.493 -26.693 1.00 7.10 566 GLY A O 1
ATOM 4542 N N . LEU A 1 570 ? -8.222 9.330 -27.993 1.00 6.82 567 LEU A N 1
ATOM 4543 C CA . LEU A 1 570 ? -7.200 8.817 -28.894 1.00 6.62 567 LEU A CA 1
ATOM 4544 C C . LEU A 1 570 ? -5.858 8.974 -28.196 1.00 8.25 567 LEU A C 1
ATOM 4545 O O . LEU A 1 570 ? -4.967 8.136 -28.330 1.00 5.87 567 LEU A O 1
ATOM 4550 N N . PHE A 1 571 ? -5.731 10.059 -27.441 1.00 5.11 568 PHE A N 1
ATOM 4551 C CA . PHE A 1 571 ? -4.568 10.287 -26.599 1.00 6.51 568 PHE A CA 1
ATOM 4552 C C . PHE A 1 571 ? -4.944 10.057 -25.139 1.00 7.78 568 PHE A C 1
ATOM 4553 O O . PHE A 1 571 ? -6.117 10.136 -24.772 1.00 6.53 568 PHE A O 1
ATOM 4561 N N . SER A 1 572 ? -3.948 9.766 -24.309 1.00 6.33 569 SER A N 1
ATOM 4562 C CA . SER A 1 572 ? -4.157 9.707 -22.869 1.00 4.79 569 SER A CA 1
ATOM 4563 C C . SER A 1 572 ? -4.324 11.128 -22.351 1.00 5.42 569 SER A C 1
ATOM 4564 O O . SER A 1 572 ? -4.100 12.091 -23.086 1.00 4.57 569 SER A O 1
ATOM 4567 N N . ARG A 1 573 ? -4.704 11.261 -21.086 1.00 6.59 570 ARG A N 1
ATOM 4568 C CA . ARG A 1 573 ? -4.926 12.578 -20.494 1.00 4.87 570 ARG A CA 1
ATOM 4569 C C . ARG A 1 573 ? -3.639 13.407 -20.429 1.00 5.75 570 ARG A C 1
ATOM 4570 O O . ARG A 1 573 ? -3.688 14.636 -20.370 1.00 8.35 570 ARG A O 1
ATOM 4578 N N . ASN A 1 574 ? -2.491 12.732 -20.455 1.00 5.63 571 ASN A N 1
ATOM 4579 C CA . ASN A 1 574 ? -1.198 13.415 -20.480 1.00 4.59 571 ASN A CA 1
ATOM 4580 C C . ASN A 1 574 ? -0.726 13.719 -21.902 1.00 6.84 571 ASN A C 1
ATOM 4581 O O . ASN A 1 574 ? 0.432 14.079 -22.116 1.00 5.04 571 ASN A O 1
ATOM 4586 N N . ARG A 1 575 ? -1.638 13.554 -22.859 1.00 7.20 572 ARG A N 1
ATOM 4587 C CA . ARG A 1 575 ? -1.397 13.816 -24.282 1.00 5.53 572 ARG A CA 1
ATOM 4588 C C . ARG A 1 575 ? -0.426 12.834 -24.942 1.00 7.00 572 ARG A C 1
ATOM 4589 O O . ARG A 1 575 ? 0.127 13.118 -26.004 1.00 5.02 572 ARG A O 1
ATOM 4597 N N . GLN A 1 576 ? -0.222 11.681 -24.314 1.00 6.60 573 GLN A N 1
ATOM 4598 C CA . GLN A 1 576 ? 0.531 10.603 -24.944 1.00 4.87 573 GLN A CA 1
ATOM 4599 C C . GLN A 1 576 ? -0.416 9.796 -25.829 1.00 7.18 573 GLN A C 1
ATOM 4600 O O . GLN A 1 576 ? -1.566 9.561 -25.457 1.00 6.84 573 GLN A O 1
ATOM 4606 N N . PRO A 1 577 ? 0.063 9.379 -27.010 1.00 5.05 574 PRO A N 1
ATOM 4607 C CA . PRO A 1 577 ? -0.790 8.720 -28.001 1.00 5.37 574 PRO A CA 1
ATOM 4608 C C . PRO A 1 577 ? -1.116 7.287 -27.618 1.00 6.42 574 PRO A C 1
ATOM 4609 O O . PRO A 1 577 ? -0.360 6.660 -26.887 1.00 7.96 574 PRO A O 1
ATOM 4613 N N . LYS A 1 578 ? -2.242 6.782 -28.103 1.00 8.34 575 LYS A N 1
ATOM 4614 C CA . LYS A 1 578 ? -2.526 5.359 -28.012 1.00 8.77 575 LYS A CA 1
ATOM 4615 C C . LYS A 1 578 ? -2.218 4.749 -29.371 1.00 7.59 575 LYS A C 1
ATOM 4616 O O . LYS A 1 578 ? -1.841 5.463 -30.300 1.00 8.10 575 LYS A O 1
ATOM 4622 N N . GLN A 1 579 ? -2.370 3.435 -29.482 1.00 10.23 576 GLN A N 1
ATOM 4623 C CA . GLN A 1 579 ? -2.036 2.717 -30.708 1.00 11.56 576 GLN A CA 1
ATOM 4624 C C . GLN A 1 579 ? -2.764 3.261 -31.940 1.00 10.37 576 GLN A C 1
ATOM 4625 O O . GLN A 1 579 ? -2.193 3.320 -33.030 1.00 10.58 576 GLN A O 1
ATOM 4631 N N . VAL A 1 580 ? -4.014 3.674 -31.755 1.00 8.81 577 VAL A N 1
ATOM 4632 C CA . VAL A 1 580 ? -4.873 4.084 -32.867 1.00 11.37 577 VAL A CA 1
ATOM 4633 C C . VAL A 1 580 ? -4.457 5.411 -33.517 1.00 8.26 577 VAL A C 1
ATOM 4634 O O . VAL A 1 580 ? -4.790 5.672 -34.673 1.00 9.64 577 VAL A O 1
ATOM 4638 N N . VAL A 1 581 ? -3.724 6.239 -32.778 1.00 8.93 578 VAL A N 1
ATOM 4639 C CA . VAL A 1 581 ? -3.290 7.544 -33.280 1.00 8.69 578 VAL A CA 1
ATOM 4640 C C . VAL A 1 581 ? -2.527 7.423 -34.601 1.00 14.75 578 VAL A C 1
ATOM 4641 O O . VAL A 1 581 ? -2.711 8.231 -35.516 1.00 14.26 578 VAL A O 1
ATOM 4645 N N . LYS A 1 582 ? -1.686 6.397 -34.700 1.00 11.52 579 LYS A N 1
ATOM 4646 C CA . LYS A 1 582 ? -0.918 6.140 -35.914 1.00 14.34 579 LYS A CA 1
ATOM 4647 C C . LYS A 1 582 ? -1.820 5.790 -37.091 1.00 13.17 579 LYS A C 1
ATOM 4648 O O . LYS A 1 582 ? -1.538 6.155 -38.231 1.00 11.93 579 LYS A O 1
ATOM 4654 N N . GLU A 1 583 ? -2.905 5.080 -36.807 1.00 11.40 580 GLU A N 1
ATOM 4655 C CA . GLU A 1 583 ? -3.845 4.683 -37.845 1.00 14.47 580 GLU A CA 1
ATOM 4656 C C . GLU A 1 583 ? -4.641 5.882 -38.359 1.00 11.57 580 GLU A C 1
ATOM 4657 O O . GLU A 1 583 ? -4.875 6.009 -39.560 1.00 17.11 580 GLU A O 1
ATOM 4663 N N . PHE A 1 584 ? -5.045 6.765 -37.449 1.00 9.06 581 PHE A N 1
ATOM 4664 C CA . PHE A 1 584 ? -5.780 7.971 -37.827 1.00 12.05 581 PHE A CA 1
ATOM 4665 C C . PHE A 1 584 ? -4.946 8.925 -38.675 1.00 9.72 581 PHE A C 1
ATOM 4666 O O . PHE A 1 584 ? -5.459 9.548 -39.604 1.00 13.47 581 PHE A O 1
ATOM 4674 N N . LYS A 1 585 ? -3.662 9.039 -38.352 1.00 9.99 582 LYS A N 1
ATOM 4675 C CA . LYS A 1 585 ? -2.771 9.912 -39.106 1.00 13.43 582 LYS A CA 1
ATOM 4676 C C . LYS A 1 585 ? -2.625 9.439 -40.551 1.00 16.02 582 LYS A C 1
ATOM 4677 O O . LYS A 1 585 ? -2.530 10.252 -41.469 1.00 16.14 582 LYS A O 1
ATOM 4683 N N . LYS A 1 586 ? -2.617 8.123 -40.748 1.00 11.34 583 LYS A N 1
ATOM 4684 C CA . LYS A 1 586 ? -2.568 7.556 -42.092 1.00 16.87 583 LYS A CA 1
ATOM 4685 C C . LYS A 1 586 ? -3.813 7.930 -42.890 1.00 16.78 583 LYS A C 1
ATOM 4686 O O . LYS A 1 586 ? -3.717 8.412 -44.018 1.00 18.78 583 LYS A O 1
ATOM 4692 N N . ARG A 1 587 ? -4.980 7.703 -42.297 1.00 11.61 584 ARG A N 1
ATOM 4693 C CA . ARG A 1 587 ? -6.246 7.982 -42.965 1.00 13.05 584 ARG A CA 1
ATOM 4694 C C . ARG A 1 587 ? -6.472 9.474 -43.203 1.00 18.46 584 ARG A C 1
ATOM 4695 O O . ARG A 1 587 ? -6.830 9.885 -44.307 1.00 16.72 584 ARG A O 1
ATOM 4703 N N . TRP A 1 588 ? -6.252 10.284 -42.172 1.00 13.78 585 TRP A N 1
ATOM 4704 C CA . TRP A 1 588 ? -6.552 11.710 -42.257 1.00 13.24 585 TRP A CA 1
ATOM 4705 C C . TRP A 1 588 ? -5.596 12.482 -43.165 1.00 15.20 585 TRP A C 1
ATOM 4706 O O . TRP A 1 588 ? -5.913 13.583 -43.613 1.00 16.11 585 TRP A O 1
ATOM 4717 N N . MET A 1 589 ? -4.432 11.907 -43.443 1.00 18.30 586 MET A N 1
ATOM 4718 C CA . MET A 1 589 ? -3.491 12.550 -44.352 1.00 18.77 586 MET A CA 1
ATOM 4719 C C . MET A 1 589 ? -3.660 12.066 -45.785 1.00 18.45 586 MET A C 1
ATOM 4720 O O . MET A 1 589 ? -3.032 12.589 -46.703 1.00 22.41 586 MET A O 1
ATOM 4725 N N . THR A 1 590 ? -4.516 11.066 -45.968 1.00 16.23 587 THR A N 1
ATOM 4726 C CA . THR A 1 590 ? -4.867 10.590 -47.299 1.00 16.71 587 THR A CA 1
ATOM 4727 C C . THR A 1 590 ? -6.112 11.323 -47.789 1.00 20.31 587 THR A C 1
ATOM 4728 O O . THR A 1 590 ? -6.219 11.675 -48.965 1.00 28.18 587 THR A O 1
ATOM 4732 N N . ILE A 1 591 ? -7.050 11.553 -46.875 1.00 16.27 588 ILE A N 1
ATOM 4733 C CA . ILE A 1 591 ? -8.256 12.314 -47.178 1.00 17.12 588 ILE A CA 1
ATOM 4734 C C . ILE A 1 591 ? -7.987 13.806 -47.036 1.00 14.60 588 ILE A C 1
ATOM 4735 O O . ILE A 1 591 ? -7.699 14.284 -45.940 1.00 17.87 588 ILE A O 1
ATOM 4740 N N . PRO A 1 592 ? -8.085 14.549 -48.147 1.00 21.07 589 PRO A N 1
ATOM 4741 C CA . PRO A 1 592 ? -7.819 15.991 -48.146 1.00 19.46 589 PRO A CA 1
ATOM 4742 C C . PRO A 1 592 ? -8.863 16.762 -47.346 1.00 16.11 589 PRO A C 1
ATOM 4743 O O . PRO A 1 592 ? -9.933 16.230 -47.053 1.00 14.92 589 PRO A O 1
ATOM 4747 N N . HIS A 1 593 ? -8.547 18.004 -46.993 1.00 16.48 590 HIS A N 1
ATOM 4748 C CA . HIS A 1 593 ? -9.505 18.863 -46.309 1.00 20.17 590 HIS A CA 1
ATOM 4749 C C . HIS A 1 593 ? -10.685 19.147 -47.230 1.00 22.29 590 HIS A C 1
ATOM 4750 O O . HIS A 1 593 ? -11.842 19.053 -46.820 1.00 20.42 590 HIS A O 1
ATOM 4757 N N . TYR A 1 594 ? -10.385 19.485 -48.480 1.00 24.03 591 TYR A N 1
ATOM 4758 C CA . TYR A 1 594 ? -11.421 19.658 -49.491 1.00 22.90 591 TYR A CA 1
ATOM 4759 C C . TYR A 1 594 ? -11.638 18.353 -50.248 1.00 20.28 591 TYR A C 1
ATOM 4760 O O . TYR A 1 594 ? -10.904 18.029 -51.180 1.00 25.48 591 TYR A O 1
ATOM 4769 N N . HIS A 1 595 ? -12.657 17.610 -49.831 1.00 18.53 592 HIS A N 1
ATOM 4770 C CA . HIS A 1 595 ? -12.903 16.271 -50.345 1.00 26.26 592 HIS A CA 1
ATOM 4771 C C . HIS A 1 595 ? -14.379 16.077 -50.678 1.00 28.97 592 HIS A C 1
ATOM 4772 O O . HIS A 1 595 ? -15.226 16.008 -49.785 1.00 20.85 592 HIS A O 1
ATOM 4779 N N . ASN A 1 596 ? -14.678 15.996 -51.970 1.00 21.12 593 ASN A N 1
ATOM 4780 C CA . ASN A 1 596 ? -16.042 15.803 -52.440 1.00 20.76 593 ASN A CA 1
ATOM 4781 C C . ASN A 1 596 ? -16.353 14.322 -52.605 1.00 30.73 593 ASN A C 1
ATOM 4782 O O . ASN A 1 596 ? -15.755 13.649 -53.444 1.00 45.34 593 ASN A O 1
ATOM 4787 N N . LYS A 1 597 ? -17.286 13.811 -51.807 1.00 29.15 594 LYS A N 1
ATOM 4788 C CA . LYS A 1 597 ? -17.714 12.425 -51.963 1.00 32.37 594 LYS A CA 1
ATOM 4789 C C . LYS A 1 597 ? -19.074 12.308 -52.649 1.00 42.29 594 LYS A C 1
ATOM 4790 O O . LYS A 1 597 ? -19.892 11.455 -52.306 1.00 52.92 594 LYS A O 1
ATOM 4796 N N . LYS A 1 598 ? -19.299 13.190 -53.618 1.00 49.46 595 LYS A N 1
ATOM 4797 C CA . LYS A 1 598 ? -20.396 13.049 -54.563 1.00 50.55 595 LYS A CA 1
ATOM 4798 C C . LYS A 1 598 ? -19.776 12.696 -55.907 1.00 68.78 595 LYS A C 1
ATOM 4799 O O . LYS A 1 598 ? -20.319 11.892 -56.667 1.00 74.80 595 LYS A O 1
ATOM 4805 N N . ASN A 1 599 ? -18.628 13.312 -56.181 1.00 71.27 596 ASN A N 1
ATOM 4806 C CA . ASN A 1 599 ? -17.837 13.037 -57.378 1.00 75.29 596 ASN A CA 1
ATOM 4807 C C . ASN A 1 599 ? -18.616 13.210 -58.679 1.00 73.79 596 ASN A C 1
ATOM 4808 O O . ASN A 1 599 ? -18.257 12.636 -59.707 1.00 72.81 596 ASN A O 1
ATOM 4813 N N . ASN B 1 2 ? 18.637 44.320 -10.878 1.00 47.23 -1 ASN B N 1
ATOM 4814 C CA . ASN B 1 2 ? 17.874 45.562 -10.822 1.00 43.80 -1 ASN B CA 1
ATOM 4815 C C . ASN B 1 2 ? 16.366 45.329 -10.823 1.00 51.04 -1 ASN B C 1
ATOM 4816 O O . ASN B 1 2 ? 15.583 46.262 -10.641 1.00 42.95 -1 ASN B O 1
ATOM 4821 N N . ALA B 1 3 ? 15.967 44.077 -11.024 1.00 46.78 0 ALA B N 1
ATOM 4822 C CA . ALA B 1 3 ? 14.555 43.729 -11.117 1.00 35.16 0 ALA B CA 1
ATOM 4823 C C . ALA B 1 3 ? 14.198 42.607 -10.158 1.00 38.85 0 ALA B C 1
ATOM 4824 O O . ALA B 1 3 ? 13.456 41.693 -10.514 1.00 46.34 0 ALA B O 1
ATOM 4826 N N . MET B 1 4 ? 14.723 42.672 -8.942 1.00 30.47 1 MET B N 1
ATOM 4827 C CA . MET B 1 4 ? 14.492 41.602 -7.982 1.00 38.17 1 MET B CA 1
ATOM 4828 C C . MET B 1 4 ? 13.252 41.838 -7.122 1.00 35.51 1 MET B C 1
ATOM 4829 O O . MET B 1 4 ? 12.888 40.999 -6.296 1.00 35.25 1 MET B O 1
ATOM 4834 N N . LEU B 1 5 ? 12.597 42.974 -7.336 1.00 24.17 2 LEU B N 1
ATOM 4835 C CA . LEU B 1 5 ? 11.318 43.253 -6.697 1.00 21.56 2 LEU B CA 1
ATOM 4836 C C . LEU B 1 5 ? 10.182 42.664 -7.529 1.00 18.63 2 LEU B C 1
ATOM 4837 O O . LEU B 1 5 ? 10.096 42.906 -8.734 1.00 14.52 2 LEU B O 1
ATOM 4842 N N . TYR B 1 6 ? 9.320 41.884 -6.882 1.00 17.00 3 TYR B N 1
ATOM 4843 C CA . TYR B 1 6 ? 8.186 41.257 -7.555 1.00 15.90 3 TYR B CA 1
ATOM 4844 C C . TYR B 1 6 ? 7.237 42.311 -8.118 1.00 18.65 3 TYR B C 1
ATOM 4845 O O . TYR B 1 6 ? 6.866 43.253 -7.418 1.00 17.11 3 TYR B O 1
ATOM 4854 N N . PRO B 1 7 ? 6.846 42.153 -9.393 1.00 17.46 4 PRO B N 1
ATOM 4855 C CA . PRO B 1 7 ? 5.985 43.110 -10.098 1.00 17.67 4 PRO B CA 1
ATOM 4856 C C . PRO B 1 7 ? 4.628 43.283 -9.419 1.00 20.05 4 PRO B C 1
ATOM 4857 O O . PRO B 1 7 ? 3.906 42.306 -9.220 1.00 17.76 4 PRO B O 1
ATOM 4861 N N . LEU B 1 8 ? 4.294 44.522 -9.071 1.00 17.17 5 LEU B N 1
ATOM 4862 C CA . LEU B 1 8 ? 3.036 44.824 -8.398 1.00 15.73 5 LEU B CA 1
ATOM 4863 C C . LEU B 1 8 ? 2.230 45.884 -9.137 1.00 23.42 5 LEU B C 1
ATOM 4864 O O . LEU B 1 8 ? 2.772 46.665 -9.920 1.00 21.91 5 LEU B O 1
ATOM 4869 N N . LEU B 1 9 ? 0.927 45.900 -8.875 1.00 20.97 6 LEU B N 1
ATOM 4870 C CA . LEU B 1 9 ? 0.058 46.976 -9.320 1.00 14.55 6 LEU B CA 1
ATOM 4871 C C . LEU B 1 9 ? -0.111 47.917 -8.134 1.00 20.86 6 LEU B C 1
ATOM 4872 O O . LEU B 1 9 ? -0.701 47.544 -7.121 1.00 19.24 6 LEU B O 1
ATOM 4877 N N . THR B 1 10 ? 0.426 49.127 -8.249 1.00 19.23 7 THR B N 1
ATOM 4878 C CA . THR B 1 10 ? 0.289 50.118 -7.188 1.00 19.11 7 THR B CA 1
ATOM 4879 C C . THR B 1 10 ? -0.224 51.438 -7.745 1.00 22.46 7 THR B C 1
ATOM 4880 O O . THR B 1 10 ? -0.515 51.549 -8.935 1.00 23.80 7 THR B O 1
ATOM 4884 N N . LYS B 1 11 ? -0.328 52.435 -6.873 1.00 18.20 8 LYS B N 1
ATOM 4885 C CA . LYS B 1 11 ? -0.781 53.759 -7.273 1.00 23.97 8 LYS B CA 1
ATOM 4886 C C . LYS B 1 11 ? 0.203 54.421 -8.233 1.00 18.57 8 LYS B C 1
ATOM 4887 O O . LYS B 1 11 ? -0.169 55.295 -9.006 1.00 24.59 8 LYS B O 1
ATOM 4893 N N . THR B 1 12 ? 1.460 53.994 -8.186 1.00 15.18 9 THR B N 1
ATOM 4894 C CA . THR B 1 12 ? 2.503 54.599 -9.004 1.00 11.13 9 THR B CA 1
ATOM 4895 C C . THR B 1 12 ? 3.075 53.622 -10.025 1.00 18.33 9 THR B C 1
ATOM 4896 O O . THR B 1 12 ? 3.964 53.974 -10.801 1.00 14.87 9 THR B O 1
ATOM 4900 N N . ARG B 1 13 ? 2.572 52.392 -10.023 1.00 17.56 10 ARG B N 1
ATOM 4901 C CA . ARG B 1 13 ? 3.106 51.361 -10.906 1.00 17.56 10 ARG B CA 1
ATOM 4902 C C . ARG B 1 13 ? 2.008 50.610 -11.655 1.00 18.30 10 ARG B C 1
ATOM 4903 O O . ARG B 1 13 ? 1.217 49.883 -11.056 1.00 19.81 10 ARG B O 1
ATOM 4911 N N . ASN B 1 14 ? 1.963 50.801 -12.970 1.00 15.34 11 ASN B N 1
ATOM 4912 C CA . ASN B 1 14 ? 1.049 50.052 -13.823 1.00 15.79 11 ASN B CA 1
ATOM 4913 C C . ASN B 1 14 ? 1.734 48.820 -14.399 1.00 23.63 11 ASN B C 1
ATOM 4914 O O . ASN B 1 14 ? 2.697 48.934 -15.159 1.00 21.30 11 ASN B O 1
ATOM 4919 N N . THR B 1 15 ? 1.235 47.644 -14.034 1.00 21.56 12 THR B N 1
ATOM 4920 C CA . THR B 1 15 ? 1.824 46.391 -14.487 1.00 17.56 12 THR B CA 1
ATOM 4921 C C . THR B 1 15 ? 0.877 45.638 -15.416 1.00 16.98 12 THR B C 1
ATOM 4922 O O . THR B 1 15 ? -0.225 45.258 -15.019 1.00 16.02 12 THR B O 1
ATOM 4926 N N . TYR B 1 16 ? 1.314 45.429 -16.653 1.00 12.16 13 TYR B N 1
ATOM 4927 C CA . TYR B 1 16 ? 0.507 44.732 -17.647 1.00 13.79 13 TYR B CA 1
ATOM 4928 C C . TYR B 1 16 ? 1.138 43.393 -18.013 1.00 12.85 13 TYR B C 1
ATOM 4929 O O . TYR B 1 16 ? 2.355 43.294 -18.164 1.00 10.10 13 TYR B O 1
ATOM 4938 N N . ASP B 1 17 ? 0.307 42.367 -18.166 1.00 12.65 14 ASP B N 1
ATOM 4939 C CA . ASP B 1 17 ? 0.797 41.044 -18.538 1.00 10.39 14 ASP B CA 1
ATOM 4940 C C . ASP B 1 17 ? 0.805 40.860 -20.052 1.00 14.18 14 ASP B C 1
ATOM 4941 O O . ASP B 1 17 ? -0.202 41.089 -20.720 1.00 11.30 14 ASP B O 1
ATOM 4946 N N . LEU B 1 18 ? 1.948 40.434 -20.583 1.00 11.97 15 LEU B N 1
ATOM 4947 C CA . LEU B 1 18 ? 2.120 40.275 -22.025 1.00 11.84 15 LEU B CA 1
ATOM 4948 C C . LEU B 1 18 ? 1.995 38.824 -22.476 1.00 13.31 15 LEU B C 1
ATOM 4949 O O . LEU B 1 18 ? 2.349 38.487 -23.606 1.00 14.95 15 LEU B O 1
ATOM 4954 N N . GLY B 1 19 ? 1.490 37.969 -21.593 1.00 11.87 16 GLY B N 1
ATOM 4955 C CA . GLY B 1 19 ? 1.324 36.561 -21.907 1.00 12.93 16 GLY B CA 1
ATOM 4956 C C . GLY B 1 19 ? 0.330 36.327 -23.028 1.00 14.61 16 GLY B C 1
ATOM 4957 O O . GLY B 1 19 ? -0.487 37.193 -23.339 1.00 19.82 16 GLY B O 1
ATOM 4958 N N . GLY B 1 20 ? 0.402 35.150 -23.638 1.00 14.45 17 GLY B N 1
ATOM 4959 C CA . GLY B 1 20 ? -0.496 34.806 -24.723 1.00 12.53 17 GLY B CA 1
ATOM 4960 C C . GLY B 1 20 ? 0.232 34.245 -25.928 1.00 10.80 17 GLY B C 1
ATOM 4961 O O . GLY B 1 20 ? 1.314 33.674 -25.804 1.00 10.96 17 GLY B O 1
ATOM 4962 N N . ILE B 1 21 ? -0.369 34.415 -27.101 1.00 12.80 18 ILE B N 1
ATOM 4963 C CA . ILE B 1 21 ? 0.194 33.890 -28.338 1.00 12.56 18 ILE B CA 1
ATOM 4964 C C . ILE B 1 21 ? 1.189 34.854 -28.973 1.00 15.60 18 ILE B C 1
ATOM 4965 O O . ILE B 1 21 ? 0.866 36.009 -29.248 1.00 15.24 18 ILE B O 1
ATOM 4970 N N . TRP B 1 22 ? 2.403 34.362 -29.195 1.00 12.31 19 TRP B N 1
ATOM 4971 C CA . TRP B 1 22 ? 3.449 35.126 -29.858 1.00 10.09 19 TRP B CA 1
ATOM 4972 C C . TRP B 1 22 ? 3.847 34.414 -31.142 1.00 14.26 19 TRP B C 1
ATOM 4973 O O . TRP B 1 22 ? 3.776 33.188 -31.223 1.00 10.79 19 TRP B O 1
ATOM 4984 N N . ASN B 1 23 ? 4.260 35.180 -32.147 1.00 13.64 20 ASN B N 1
ATOM 4985 C CA . ASN B 1 23 ? 4.824 34.590 -33.353 1.00 14.36 20 ASN B CA 1
ATOM 4986 C C . ASN B 1 23 ? 6.139 33.900 -33.008 1.00 12.10 20 ASN B C 1
ATOM 4987 O O . ASN B 1 23 ? 6.932 34.421 -32.225 1.00 15.25 20 ASN B O 1
ATOM 4992 N N . PHE B 1 24 ? 6.365 32.728 -33.590 1.00 10.61 21 PHE B N 1
ATOM 4993 C CA . PHE B 1 24 ? 7.445 31.854 -33.147 1.00 12.67 21 PHE B CA 1
ATOM 4994 C C . PHE B 1 24 ? 8.252 31.315 -34.319 1.00 13.03 21 PHE B C 1
ATOM 4995 O O . PHE B 1 24 ? 7.730 31.152 -35.422 1.00 15.74 21 PHE B O 1
ATOM 5003 N N . LYS B 1 25 ? 9.529 31.043 -34.073 1.00 13.08 22 LYS B N 1
ATOM 5004 C CA . LYS B 1 25 ? 10.380 30.416 -35.076 1.00 16.77 22 LYS B CA 1
ATOM 5005 C C . LYS B 1 25 ? 11.623 29.793 -34.456 1.00 13.67 22 LYS B C 1
ATOM 5006 O O . LYS B 1 25 ? 12.362 30.453 -33.726 1.00 15.08 22 LYS B O 1
ATOM 5012 N N . LEU B 1 26 ? 11.842 28.517 -34.750 1.00 13.86 23 LEU B N 1
ATOM 5013 C CA . LEU B 1 26 ? 13.088 27.857 -34.394 1.00 14.61 23 LEU B CA 1
ATOM 5014 C C . LEU B 1 26 ? 14.098 28.139 -35.497 1.00 13.91 23 LEU B C 1
ATOM 5015 O O . LEU B 1 26 ? 13.935 27.680 -36.627 1.00 17.68 23 LEU B O 1
ATOM 5020 N N . GLY B 1 27 ? 15.131 28.910 -35.178 1.00 11.27 24 GLY B N 1
ATOM 5021 C CA . GLY B 1 27 ? 16.163 29.209 -36.151 1.00 19.75 24 GLY B CA 1
ATOM 5022 C C . GLY B 1 27 ? 16.510 30.680 -36.269 1.00 25.62 24 GLY B C 1
ATOM 5023 O O . GLY B 1 27 ? 16.281 31.464 -35.349 1.00 23.87 24 GLY B O 1
ATOM 5024 N N . GLU B 1 28 ? 17.064 31.050 -37.419 1.00 33.09 25 GLU B N 1
ATOM 5025 C CA A GLU B 1 28 ? 17.507 32.420 -37.639 0.57 28.18 25 GLU B CA 1
ATOM 5026 C CA B GLU B 1 28 ? 17.510 32.416 -37.674 0.43 28.18 25 GLU B CA 1
ATOM 5027 C C . GLU B 1 28 ? 16.340 33.364 -37.905 1.00 25.44 25 GLU B C 1
ATOM 5028 O O . GLU B 1 28 ? 15.297 32.958 -38.418 1.00 31.72 25 GLU B O 1
ATOM 5039 N N . HIS B 1 29 ? 16.531 34.626 -37.536 1.00 18.42 26 HIS B N 1
ATOM 5040 C CA . HIS B 1 29 ? 15.534 35.665 -37.753 1.00 19.57 26 HIS B CA 1
ATOM 5041 C C . HIS B 1 29 ? 16.166 37.041 -37.609 1.00 14.99 26 HIS B C 1
ATOM 5042 O O . HIS B 1 29 ? 16.989 37.267 -36.721 1.00 16.83 26 HIS B O 1
ATOM 5049 N N . ASN B 1 30 ? 15.782 37.955 -38.493 1.00 20.03 27 ASN B N 1
ATOM 5050 C CA . ASN B 1 30 ? 16.213 39.343 -38.405 1.00 19.06 27 ASN B CA 1
ATOM 5051 C C . ASN B 1 30 ? 15.127 40.166 -37.725 1.00 19.07 27 ASN B C 1
ATOM 5052 O O . ASN B 1 30 ? 14.033 40.318 -38.267 1.00 26.08 27 ASN B O 1
ATOM 5057 N N . PRO B 1 31 ? 15.426 40.701 -36.531 1.00 18.10 28 PRO B N 1
ATOM 5058 C CA . PRO B 1 31 ? 14.464 41.483 -35.744 1.00 18.28 28 PRO B CA 1
ATOM 5059 C C . PRO B 1 31 ? 13.973 42.734 -36.474 1.00 27.61 28 PRO B C 1
ATOM 5060 O O . PRO B 1 31 ? 12.946 43.299 -36.095 1.00 17.86 28 PRO B O 1
ATOM 5064 N N . ASN B 1 32 ? 14.698 43.155 -37.506 1.00 29.10 29 ASN B N 1
ATOM 5065 C CA . ASN B 1 32 ? 14.261 44.257 -38.355 1.00 22.39 29 ASN B CA 1
ATOM 5066 C C . ASN B 1 32 ? 13.166 43.822 -39.322 1.00 26.84 29 ASN B C 1
ATOM 5067 O O . ASN B 1 32 ? 12.490 44.656 -39.923 1.00 30.07 29 ASN B O 1
ATOM 5072 N N . GLU B 1 33 ? 13.000 42.512 -39.474 1.00 28.18 30 GLU B N 1
ATOM 5073 C CA . GLU B 1 33 ? 11.983 41.966 -40.365 1.00 24.19 30 GLU B CA 1
ATOM 5074 C C . GLU B 1 33 ? 10.805 41.414 -39.567 1.00 25.90 30 GLU B C 1
ATOM 5075 O O . GLU B 1 33 ? 10.940 41.098 -38.385 1.00 27.93 30 GLU B O 1
ATOM 5081 N N . LEU B 1 34 ? 9.653 41.297 -40.220 1.00 24.26 31 LEU B N 1
ATOM 5082 C CA . LEU B 1 34 ? 8.430 40.859 -39.555 1.00 19.00 31 LEU B CA 1
ATOM 5083 C C . LEU B 1 34 ? 8.317 39.338 -39.507 1.00 22.13 31 LEU B C 1
ATOM 5084 O O . LEU B 1 34 ? 8.179 38.687 -40.543 1.00 19.05 31 LEU B O 1
ATOM 5089 N N . LEU B 1 35 ? 8.372 38.776 -38.302 1.00 18.34 32 LEU B N 1
ATOM 5090 C CA . LEU B 1 35 ? 8.146 37.347 -38.118 1.00 19.97 32 LEU B CA 1
ATOM 5091 C C . LEU B 1 35 ? 6.701 37.020 -38.479 1.00 13.83 32 LEU B C 1
ATOM 5092 O O . LEU B 1 35 ? 5.775 37.558 -37.875 1.00 17.30 32 LEU B O 1
ATOM 5097 N N . PRO B 1 36 ? 6.502 36.141 -39.472 1.00 15.25 33 PRO B N 1
ATOM 5098 C CA . PRO B 1 36 ? 5.146 35.734 -39.856 1.00 18.06 33 PRO B CA 1
ATOM 5099 C C . PRO B 1 36 ? 4.474 34.896 -38.769 1.00 20.74 33 PRO B C 1
ATOM 5100 O O . PRO B 1 36 ? 5.126 34.497 -37.803 1.00 15.37 33 PRO B O 1
ATOM 5104 N N . SER B 1 37 ? 3.180 34.637 -38.931 1.00 17.22 34 SER B N 1
ATOM 5105 C CA . SER B 1 37 ? 2.426 33.863 -37.952 1.00 17.77 34 SER B CA 1
ATOM 5106 C C . SER B 1 37 ? 2.321 32.397 -38.356 1.00 20.14 34 SER B C 1
ATOM 5107 O O . SER B 1 37 ? 1.401 31.695 -37.934 1.00 23.60 34 SER B O 1
ATOM 5110 N N . ASP B 1 38 ? 3.264 31.942 -39.175 1.00 18.46 35 ASP B N 1
ATOM 5111 C CA . ASP B 1 38 ? 3.280 30.558 -39.637 1.00 23.10 35 ASP B CA 1
ATOM 5112 C C . ASP B 1 38 ? 3.376 29.596 -38.457 1.00 22.82 35 ASP B C 1
ATOM 5113 O O . ASP B 1 38 ? 2.709 28.562 -38.430 1.00 22.60 35 ASP B O 1
ATOM 5118 N N . GLU B 1 39 ? 4.209 29.951 -37.484 1.00 16.49 36 GLU B N 1
ATOM 5119 C CA . GLU B 1 39 ? 4.325 29.189 -36.249 1.00 14.94 36 GLU B CA 1
ATOM 5120 C C . GLU B 1 39 ? 4.116 30.115 -35.060 1.00 16.86 36 GLU B C 1
ATOM 5121 O O . GLU B 1 39 ? 4.621 31.237 -35.042 1.00 16.90 36 GLU B O 1
ATOM 5127 N N . VAL B 1 40 ? 3.366 29.647 -34.070 1.00 14.82 37 VAL B N 1
ATOM 5128 C CA . VAL B 1 40 ? 3.125 30.439 -32.871 1.00 8.73 37 VAL B CA 1
ATOM 5129 C C . VAL B 1 40 ? 3.533 29.674 -31.617 1.00 10.92 37 VAL B C 1
ATOM 5130 O O . VAL B 1 40 ? 3.761 28.464 -31.663 1.00 10.08 37 VAL B O 1
ATOM 5134 N N . MET B 1 41 ? 3.637 30.390 -30.502 1.00 8.12 38 MET B N 1
ATOM 5135 C CA . MET B 1 41 ? 4.011 29.783 -29.232 1.00 8.78 38 MET B CA 1
ATOM 5136 C C . MET B 1 41 ? 3.419 30.564 -28.065 1.00 11.60 38 MET B C 1
ATOM 5137 O O . MET B 1 41 ? 3.231 31.778 -28.147 1.00 12.14 38 MET B O 1
ATOM 5142 N N . VAL B 1 42 ? 3.123 29.851 -26.984 1.00 8.33 39 VAL B N 1
ATOM 5143 C CA . VAL B 1 42 ? 2.539 30.440 -25.788 1.00 10.55 39 VAL B CA 1
ATOM 5144 C C . VAL B 1 42 ? 3.619 30.958 -24.840 1.00 12.21 39 VAL B C 1
ATOM 5145 O O . VAL B 1 42 ? 4.692 30.366 -24.722 1.00 11.77 39 VAL B O 1
ATOM 5149 N N . ILE B 1 43 ? 3.337 32.082 -24.191 1.00 8.46 40 ILE B N 1
ATOM 5150 C CA . ILE B 1 43 ? 4.120 32.537 -23.050 1.00 8.84 40 ILE B CA 1
ATOM 5151 C C . ILE B 1 43 ? 3.174 32.675 -21.860 1.00 10.30 40 ILE B C 1
ATOM 5152 O O . ILE B 1 43 ? 2.158 33.361 -21.956 1.00 12.15 40 ILE B O 1
ATOM 5157 N N . PRO B 1 44 ? 3.501 32.024 -20.729 1.00 11.93 41 PRO B N 1
ATOM 5158 C CA . PRO B 1 44 ? 4.700 31.215 -20.496 1.00 8.20 41 PRO B CA 1
ATOM 5159 C C . PRO B 1 44 ? 4.493 29.699 -20.606 1.00 14.54 41 PRO B C 1
ATOM 5160 O O . PRO B 1 44 ? 3.446 29.182 -20.209 1.00 11.84 41 PRO B O 1
ATOM 5164 N N . THR B 1 45 ? 5.508 29.012 -21.131 1.00 9.45 42 THR B N 1
ATOM 5165 C CA . THR B 1 45 ? 5.567 27.550 -21.185 1.00 7.72 42 THR B CA 1
ATOM 5166 C C . THR B 1 45 ? 6.885 27.113 -21.814 1.00 8.67 42 THR B C 1
ATOM 5167 O O . THR B 1 45 ? 7.553 27.904 -22.477 1.00 6.94 42 THR B O 1
ATOM 5171 N N . SER B 1 46 ? 7.263 25.856 -21.601 1.00 6.85 43 SER B N 1
ATOM 5172 C CA . SER B 1 46 ? 8.345 25.266 -22.376 1.00 7.73 43 SER B CA 1
ATOM 5173 C C . SER B 1 46 ? 7.780 24.988 -23.762 1.00 6.59 43 SER B C 1
ATOM 5174 O O . SER B 1 46 ? 6.612 24.625 -23.889 1.00 5.54 43 SER B O 1
ATOM 5177 N N . PHE B 1 47 ? 8.590 25.166 -24.801 1.00 6.23 44 PHE B N 1
ATOM 5178 C CA . PHE B 1 47 ? 8.109 24.921 -26.159 1.00 6.88 44 PHE B CA 1
ATOM 5179 C C . PHE B 1 47 ? 8.195 23.445 -26.544 1.00 6.60 44 PHE B C 1
ATOM 5180 O O . PHE B 1 47 ? 7.495 22.994 -27.451 1.00 6.72 44 PHE B O 1
ATOM 5188 N N . ASN B 1 48 ? 9.049 22.704 -25.845 1.00 4.23 45 ASN B N 1
ATOM 5189 C CA . ASN B 1 48 ? 9.442 21.358 -26.264 1.00 6.83 45 ASN B CA 1
ATOM 5190 C C . ASN B 1 48 ? 8.304 20.358 -26.456 1.00 5.11 45 ASN B C 1
ATOM 5191 O O . ASN B 1 48 ? 8.149 19.792 -27.538 1.00 7.38 45 ASN B O 1
ATOM 5196 N N . ASP B 1 49 ? 7.511 20.138 -25.413 1.00 4.01 46 ASP B N 1
ATOM 5197 C CA . ASP B 1 49 ? 6.445 19.142 -25.485 1.00 5.49 46 ASP B CA 1
ATOM 5198 C C . ASP B 1 49 ? 5.293 19.573 -26.393 1.00 5.18 46 ASP B C 1
ATOM 5199 O O . ASP B 1 49 ? 4.409 18.778 -26.708 1.00 5.27 46 ASP B O 1
ATOM 5204 N N . LEU B 1 50 ? 5.314 20.830 -26.822 1.00 4.33 47 LEU B N 1
ATOM 5205 C CA . LEU B 1 50 ? 4.311 21.333 -27.754 1.00 4.29 47 LEU B CA 1
ATOM 5206 C C . LEU B 1 50 ? 4.687 21.006 -29.199 1.00 7.82 47 LEU B C 1
ATOM 5207 O O . LEU B 1 50 ? 3.858 21.118 -30.103 1.00 7.11 47 LEU B O 1
ATOM 5212 N N . MET B 1 51 ? 5.939 20.601 -29.409 1.00 5.43 48 MET B N 1
ATOM 5213 C CA . MET B 1 51 ? 6.400 20.171 -30.726 1.00 5.02 48 MET B CA 1
ATOM 5214 C C . MET B 1 51 ? 6.068 18.698 -30.927 1.00 13.06 48 MET B C 1
ATOM 5215 O O . MET B 1 51 ? 6.384 17.862 -30.079 1.00 10.02 48 MET B O 1
ATOM 5220 N N . VAL B 1 52 ? 5.440 18.376 -32.051 1.00 8.82 49 VAL B N 1
ATOM 5221 C CA . VAL B 1 52 ? 5.013 17.005 -32.306 1.00 13.19 49 VAL B CA 1
ATOM 5222 C C . VAL B 1 52 ? 6.174 16.092 -32.707 1.00 11.84 49 VAL B C 1
ATOM 5223 O O . VAL B 1 52 ? 6.241 14.937 -32.286 1.00 22.67 49 VAL B O 1
ATOM 5227 N N . SER B 1 53 ? 7.091 16.613 -33.513 1.00 9.14 50 SER B N 1
ATOM 5228 C CA . SER B 1 53 ? 8.218 15.816 -33.981 1.00 9.94 50 SER B CA 1
ATOM 5229 C C . SER B 1 53 ? 9.405 15.888 -33.027 1.00 9.62 50 SER B C 1
ATOM 5230 O O . SER B 1 53 ? 9.645 16.914 -32.388 1.00 6.49 50 SER B O 1
ATOM 5233 N N . LYS B 1 54 ? 10.142 14.787 -32.941 1.00 8.30 51 LYS B N 1
ATOM 5234 C CA . LYS B 1 54 ? 11.350 14.716 -32.130 1.00 9.10 51 LYS B CA 1
ATOM 5235 C C . LYS B 1 54 ? 12.392 15.730 -32.597 1.00 9.22 51 LYS B C 1
ATOM 5236 O O . LYS B 1 54 ? 13.087 16.337 -31.783 1.00 8.35 51 LYS B O 1
ATOM 5242 N N . GLU B 1 55 ? 12.485 15.914 -33.911 1.00 9.97 52 GLU B N 1
ATOM 5243 C CA . GLU B 1 55 ? 13.478 16.809 -34.502 1.00 13.79 52 GLU B CA 1
ATOM 5244 C C . GLU B 1 55 ? 13.341 18.248 -34.001 1.00 10.95 52 GLU B C 1
ATOM 5245 O O . GLU B 1 55 ? 14.336 18.904 -33.697 1.00 13.76 52 GLU B O 1
ATOM 5251 N N . LYS B 1 56 ? 12.107 18.731 -33.910 1.00 12.46 53 LYS B N 1
ATOM 5252 C CA . LYS B 1 56 ? 11.853 20.089 -33.442 1.00 12.65 53 LYS B CA 1
ATOM 5253 C C . LYS B 1 56 ? 11.914 20.173 -31.917 1.00 11.84 53 LYS B C 1
ATOM 5254 O O . LYS B 1 56 ? 12.299 21.199 -31.357 1.00 11.74 53 LYS B O 1
ATOM 5260 N N . ARG B 1 57 ? 11.545 19.084 -31.250 1.00 9.35 54 ARG B N 1
ATOM 5261 C CA . ARG B 1 57 ? 11.613 19.024 -29.795 1.00 9.81 54 ARG B CA 1
ATOM 5262 C C . ARG B 1 57 ? 13.062 19.029 -29.308 1.00 9.55 54 ARG B C 1
ATOM 5263 O O . ARG B 1 57 ? 13.358 19.526 -28.220 1.00 7.36 54 ARG B O 1
ATOM 5271 N N . ASP B 1 58 ? 13.961 18.480 -30.122 1.00 11.12 55 ASP B N 1
ATOM 5272 C CA . ASP B 1 58 ? 15.378 18.405 -29.773 1.00 9.63 55 ASP B CA 1
ATOM 5273 C C . ASP B 1 58 ? 16.178 19.601 -30.287 1.00 11.53 55 ASP B C 1
ATOM 5274 O O . ASP B 1 58 ? 17.409 19.567 -30.288 1.00 13.04 55 ASP B O 1
ATOM 5279 N N . TYR B 1 59 ? 15.489 20.647 -30.731 1.00 6.89 56 TYR B N 1
ATOM 5280 C CA . TYR B 1 59 ? 16.170 21.801 -31.314 1.00 11.73 56 TYR B CA 1
ATOM 5281 C C . TYR B 1 59 ? 17.080 22.521 -30.323 1.00 13.40 56 TYR B C 1
ATOM 5282 O O . TYR B 1 59 ? 16.694 22.789 -29.185 1.00 12.55 56 TYR B O 1
ATOM 5291 N N . ILE B 1 60 ? 18.288 22.839 -30.775 1.00 13.65 57 ILE B N 1
ATOM 5292 C CA . ILE B 1 60 ? 19.239 23.608 -29.981 1.00 13.88 57 ILE B CA 1
ATOM 5293 C C . ILE B 1 60 ? 19.736 24.812 -30.776 1.00 15.88 57 ILE B C 1
ATOM 5294 O O . ILE B 1 60 ? 20.173 24.672 -31.919 1.00 17.88 57 ILE B O 1
ATOM 5299 N N . GLY B 1 61 ? 19.662 25.995 -30.173 1.00 15.25 58 GLY B N 1
ATOM 5300 C CA . GLY B 1 61 ? 20.125 27.209 -30.821 1.00 14.74 58 GLY B CA 1
ATOM 5301 C C . GLY B 1 61 ? 19.225 28.397 -30.545 1.00 15.24 58 GLY B C 1
ATOM 5302 O O . GLY B 1 61 ? 18.568 28.460 -29.506 1.00 16.33 58 GLY B O 1
ATOM 5303 N N . ASP B 1 62 ? 19.201 29.346 -31.476 1.00 14.56 59 ASP B N 1
ATOM 5304 C CA . ASP B 1 62 ? 18.338 30.514 -31.357 1.00 14.08 59 ASP B CA 1
ATOM 5305 C C . ASP B 1 62 ? 16.902 30.175 -31.732 1.00 10.26 59 ASP B C 1
ATOM 5306 O O . ASP B 1 62 ? 16.654 29.521 -32.745 1.00 11.37 59 ASP B O 1
ATOM 5311 N N . PHE B 1 63 ? 15.959 30.621 -30.912 1.00 10.43 60 PHE B N 1
ATOM 5312 C CA . PHE B 1 63 ? 14.546 30.545 -31.267 1.00 11.92 60 PHE B CA 1
ATOM 5313 C C . PHE B 1 63 ? 13.824 31.824 -30.853 1.00 13.62 60 PHE B C 1
ATOM 5314 O O . PHE B 1 63 ? 14.098 32.388 -29.793 1.00 19.19 60 PHE B O 1
ATOM 5322 N N . TRP B 1 64 ? 12.912 32.284 -31.702 1.00 10.10 61 TRP B N 1
ATOM 5323 C CA . TRP B 1 64 ? 12.379 33.636 -31.579 1.00 11.87 61 TRP B CA 1
ATOM 5324 C C . TRP B 1 64 ? 10.909 33.724 -31.180 1.00 14.67 61 TRP B C 1
ATOM 5325 O O . TRP B 1 64 ? 10.084 32.911 -31.594 1.00 10.92 61 TRP B O 1
ATOM 5336 N N . TYR B 1 65 ? 10.606 34.731 -30.366 1.00 13.42 62 TYR B N 1
ATOM 5337 C CA . TYR B 1 65 ? 9.239 35.143 -30.087 1.00 10.28 62 TYR B CA 1
ATOM 5338 C C . TYR B 1 65 ? 9.113 36.576 -30.575 1.00 13.69 62 TYR B C 1
ATOM 5339 O O . TYR B 1 65 ? 10.006 37.389 -30.341 1.00 12.72 62 TYR B O 1
ATOM 5348 N N . GLU B 1 66 ? 8.015 36.896 -31.250 1.00 12.76 63 GLU B N 1
ATOM 5349 C CA . GLU B 1 66 ? 7.815 38.258 -31.733 1.00 14.13 63 GLU B CA 1
ATOM 5350 C C . GLU B 1 66 ? 6.341 38.647 -31.748 1.00 17.01 63 GLU B C 1
ATOM 5351 O O . GLU B 1 66 ? 5.491 37.891 -32.219 1.00 16.52 63 GLU B O 1
ATOM 5357 N N . LYS B 1 67 ? 6.046 39.833 -31.224 1.00 14.32 64 LYS B N 1
ATOM 5358 C CA . LYS B 1 67 ? 4.675 40.319 -31.150 1.00 15.95 64 LYS B CA 1
ATOM 5359 C C . LYS B 1 67 ? 4.650 41.843 -31.104 1.00 15.89 64 LYS B C 1
ATOM 5360 O O . LYS B 1 67 ? 5.520 42.469 -30.497 1.00 10.87 64 LYS B O 1
ATOM 5366 N N . VAL B 1 68 ? 3.656 42.435 -31.757 1.00 11.09 65 VAL B N 1
ATOM 5367 C CA . VAL B 1 68 ? 3.473 43.880 -31.718 1.00 17.80 65 VAL B CA 1
ATOM 5368 C C . VAL B 1 68 ? 2.590 44.264 -30.534 1.00 14.73 65 VAL B C 1
ATOM 5369 O O . VAL B 1 68 ? 1.434 43.850 -30.452 1.00 18.07 65 VAL B O 1
ATOM 5373 N N . ILE B 1 69 ? 3.140 45.053 -29.619 1.00 14.89 66 ILE B N 1
ATOM 5374 C CA . ILE B 1 69 ? 2.413 45.447 -28.417 1.00 15.16 66 ILE B CA 1
ATOM 5375 C C . ILE B 1 69 ? 2.003 46.915 -28.479 1.00 23.59 66 ILE B C 1
ATOM 5376 O O . ILE B 1 69 ? 2.804 47.777 -28.841 1.00 20.00 66 ILE B O 1
ATOM 5381 N N . GLU B 1 70 ? 0.751 47.195 -28.130 1.00 17.56 67 GLU B N 1
ATOM 5382 C CA . GLU B 1 70 ? 0.263 48.567 -28.109 1.00 17.23 67 GLU B CA 1
ATOM 5383 C C . GLU B 1 70 ? 0.830 49.324 -26.911 1.00 20.04 67 GLU B C 1
ATOM 5384 O O . GLU B 1 70 ? 0.831 48.820 -25.789 1.00 22.91 67 GLU B O 1
ATOM 5390 N N . VAL B 1 71 ? 1.320 50.535 -27.160 1.00 19.09 68 VAL B N 1
ATOM 5391 C CA . VAL B 1 71 ? 1.940 51.340 -26.114 1.00 18.55 68 VAL B CA 1
ATOM 5392 C C . VAL B 1 71 ? 0.894 52.027 -25.244 1.00 24.94 68 VAL B C 1
ATOM 5393 O O . VAL B 1 71 ? 0.054 52.773 -25.746 1.00 30.48 68 VAL B O 1
ATOM 5397 N N . PRO B 1 72 ? 0.940 51.770 -23.929 1.00 29.18 69 PRO B N 1
ATOM 5398 C CA . PRO B 1 72 ? 0.038 52.438 -22.987 1.00 29.14 69 PRO B CA 1
ATOM 5399 C C . PRO B 1 72 ? 0.510 53.862 -22.719 1.00 33.16 69 PRO B C 1
ATOM 5400 O O . PRO B 1 72 ? 1.615 54.225 -23.125 1.00 26.54 69 PRO B O 1
ATOM 5404 N N . LYS B 1 73 ? -0.318 54.656 -22.049 1.00 28.72 70 LYS B N 1
ATOM 5405 C CA . LYS B 1 73 ? 0.041 56.032 -21.731 1.00 28.41 70 LYS B CA 1
ATOM 5406 C C . LYS B 1 73 ? 1.217 56.082 -20.759 1.00 24.45 70 LYS B C 1
ATOM 5407 O O . LYS B 1 73 ? 1.174 55.479 -19.686 1.00 20.58 70 LYS B O 1
ATOM 5409 N N . VAL B 1 74 ? 2.268 56.796 -21.148 1.00 25.66 71 VAL B N 1
ATOM 5410 C CA . VAL B 1 74 ? 3.441 56.971 -20.299 1.00 27.09 71 VAL B CA 1
ATOM 5411 C C . VAL B 1 74 ? 3.699 58.456 -20.070 1.00 32.47 71 VAL B C 1
ATOM 5412 O O . VAL B 1 74 ? 3.891 59.211 -21.024 1.00 36.28 71 VAL B O 1
ATOM 5416 N N . SER B 1 75 ? 3.703 58.875 -18.808 1.00 31.67 72 SER B N 1
ATOM 5417 C CA . SER B 1 75 ? 3.889 60.286 -18.484 1.00 30.14 72 SER B CA 1
ATOM 5418 C C . SER B 1 75 ? 5.357 60.689 -18.575 1.00 37.07 72 SER B C 1
ATOM 5419 O O . SER B 1 75 ? 6.232 59.846 -18.778 1.00 30.44 72 SER B O 1
ATOM 5422 N N . GLU B 1 76 ? 5.615 61.984 -18.417 1.00 33.34 73 GLU B N 1
ATOM 5423 C CA . GLU B 1 76 ? 6.956 62.537 -18.573 1.00 29.71 73 GLU B CA 1
ATOM 5424 C C . GLU B 1 76 ? 7.957 61.988 -17.558 1.00 26.16 73 GLU B C 1
ATOM 5425 O O . GLU B 1 76 ? 9.109 61.720 -17.897 1.00 32.57 73 GLU B O 1
ATOM 5427 N N . ASP B 1 77 ? 7.516 61.824 -16.314 1.00 23.37 74 ASP B N 1
ATOM 5428 C CA . ASP B 1 77 ? 8.407 61.367 -15.251 1.00 31.34 74 ASP B CA 1
ATOM 5429 C C . ASP B 1 77 ? 8.339 59.857 -15.022 1.00 33.44 74 ASP B C 1
ATOM 5430 O O . ASP B 1 77 ? 8.775 59.358 -13.984 1.00 27.38 74 ASP B O 1
ATOM 5435 N N . GLU B 1 78 ? 7.796 59.135 -15.997 1.00 22.05 75 GLU B N 1
ATOM 5436 C CA . GLU B 1 78 ? 7.708 57.680 -15.915 1.00 25.53 75 GLU B CA 1
ATOM 5437 C C . GLU B 1 78 ? 8.636 57.003 -16.918 1.00 25.01 75 GLU B C 1
ATOM 5438 O O . GLU B 1 78 ? 9.061 57.611 -17.899 1.00 25.26 75 GLU B O 1
ATOM 5444 N N . GLU B 1 79 ? 8.949 55.739 -16.659 1.00 25.72 76 GLU B N 1
ATOM 5445 C CA . GLU B 1 79 ? 9.726 54.938 -17.593 1.00 18.49 76 GLU B CA 1
ATOM 5446 C C . GLU B 1 79 ? 9.031 53.604 -17.826 1.00 20.00 76 GLU B C 1
ATOM 5447 O O . GLU B 1 79 ? 8.305 53.113 -16.962 1.00 18.77 76 GLU B O 1
ATOM 5453 N N . MET B 1 80 ? 9.249 53.026 -19.000 1.00 17.59 77 MET B N 1
ATOM 5454 C CA . MET B 1 80 ? 8.617 51.763 -19.349 1.00 18.83 77 MET B CA 1
ATOM 5455 C C . MET B 1 80 ? 9.658 50.667 -19.530 1.00 16.32 77 MET B C 1
ATOM 5456 O O . MET B 1 80 ? 10.609 50.822 -20.297 1.00 14.82 77 MET B O 1
ATOM 5461 N N . VAL B 1 81 ? 9.480 49.562 -18.813 1.00 12.25 78 VAL B N 1
ATOM 5462 C CA . VAL B 1 81 ? 10.421 48.452 -18.886 1.00 18.30 78 VAL B CA 1
ATOM 5463 C C . VAL B 1 81 ? 9.722 47.123 -19.163 1.00 21.34 78 VAL B C 1
ATOM 5464 O O . VAL B 1 81 ? 8.533 46.960 -18.884 1.00 17.58 78 VAL B O 1
ATOM 5468 N N . LEU B 1 82 ? 10.472 46.184 -19.730 1.00 18.77 79 LEU B N 1
ATOM 5469 C CA . LEU B 1 82 ? 9.990 44.825 -19.932 1.00 10.00 79 LEU B CA 1
ATOM 5470 C C . LEU B 1 82 ? 10.595 43.932 -18.859 1.00 13.85 79 LEU B C 1
ATOM 5471 O O . LEU B 1 82 ? 11.804 43.722 -18.832 1.00 14.13 79 LEU B O 1
ATOM 5476 N N . ARG B 1 83 ? 9.752 43.413 -17.972 1.00 15.54 80 ARG B N 1
ATOM 5477 C CA . ARG B 1 83 ? 10.223 42.600 -16.857 1.00 11.12 80 ARG B CA 1
ATOM 5478 C C . ARG B 1 83 ? 9.960 41.118 -17.107 1.00 12.09 80 ARG B C 1
ATOM 5479 O O . ARG B 1 83 ? 8.813 40.672 -17.099 1.00 13.83 80 ARG B O 1
ATOM 5487 N N . PHE B 1 84 ? 11.031 40.362 -17.326 1.00 10.25 81 PHE B N 1
ATOM 5488 C CA . PHE B 1 84 ? 10.927 38.930 -17.577 1.00 12.72 81 PHE B CA 1
ATOM 5489 C C . PHE B 1 84 ? 11.074 38.144 -16.282 1.00 14.10 81 PHE B C 1
ATOM 5490 O O . PHE B 1 84 ? 12.007 38.373 -15.514 1.00 11.91 81 PHE B O 1
ATOM 5498 N N . GLY B 1 85 ? 10.150 37.219 -16.042 1.00 11.23 82 GLY B N 1
ATOM 5499 C CA . GLY B 1 85 ? 10.270 36.308 -14.919 1.00 9.03 82 GLY B CA 1
ATOM 5500 C C . GLY B 1 85 ? 11.493 35.430 -15.102 1.00 7.94 82 GLY B C 1
ATOM 5501 O O . GLY B 1 85 ? 12.218 35.150 -14.147 1.00 7.38 82 GLY B O 1
ATOM 5502 N N . SER B 1 86 ? 11.706 35.001 -16.345 1.00 6.09 83 SER B N 1
ATOM 5503 C CA . SER B 1 86 ? 12.901 34.270 -16.757 1.00 7.81 83 SER B CA 1
ATOM 5504 C C . SER B 1 86 ? 12.832 33.975 -18.249 1.00 10.18 83 SER B C 1
ATOM 5505 O O . SER B 1 86 ? 11.748 33.939 -18.834 1.00 10.22 83 SER B O 1
ATOM 5508 N N . VAL B 1 87 ? 13.994 33.786 -18.865 1.00 10.62 84 VAL B N 1
ATOM 5509 C CA . VAL B 1 87 ? 14.075 33.243 -20.216 1.00 6.41 84 VAL B CA 1
ATOM 5510 C C . VAL B 1 87 ? 15.150 32.167 -20.215 1.00 8.89 84 VAL B C 1
ATOM 5511 O O . VAL B 1 87 ? 16.267 32.399 -19.754 1.00 6.43 84 VAL B O 1
ATOM 5515 N N . THR B 1 88 ? 14.809 30.991 -20.727 1.00 13.87 85 THR B N 1
ATOM 5516 C CA . THR B 1 88 ? 15.690 29.835 -20.638 1.00 10.51 85 THR B CA 1
ATOM 5517 C C . THR B 1 88 ? 16.270 29.469 -22.001 1.00 12.93 85 THR B C 1
ATOM 5518 O O . THR B 1 88 ? 15.521 29.135 -22.919 1.00 10.83 85 THR B O 1
ATOM 5522 N N . HIS B 1 89 ? 17.596 29.525 -22.140 1.00 13.76 86 HIS B N 1
ATOM 5523 C CA . HIS B 1 89 ? 18.510 29.872 -21.052 1.00 11.75 86 HIS B CA 1
ATOM 5524 C C . HIS B 1 89 ? 19.081 31.281 -21.203 1.00 12.03 86 HIS B C 1
ATOM 5525 O O . HIS B 1 89 ? 19.194 32.022 -20.228 1.00 15.96 86 HIS B O 1
ATOM 5532 N N . GLN B 1 90 ? 19.469 31.633 -22.426 1.00 12.01 87 GLN B N 1
ATOM 5533 C CA . GLN B 1 90 ? 19.993 32.964 -22.719 1.00 12.75 87 GLN B CA 1
ATOM 5534 C C . GLN B 1 90 ? 18.959 33.771 -23.494 1.00 17.79 87 GLN B C 1
ATOM 5535 O O . GLN B 1 90 ? 18.076 33.201 -24.136 1.00 16.79 87 GLN B O 1
ATOM 5541 N N . ALA B 1 91 ? 19.072 35.095 -23.440 1.00 10.91 88 ALA B N 1
ATOM 5542 C CA . ALA B 1 91 ? 18.107 35.958 -24.113 1.00 12.39 88 ALA B CA 1
ATOM 5543 C C . ALA B 1 91 ? 18.706 37.269 -24.614 1.00 12.16 88 ALA B C 1
ATOM 5544 O O . ALA B 1 91 ? 19.498 37.909 -23.924 1.00 17.08 88 ALA B O 1
ATOM 5546 N N . LYS B 1 92 ? 18.321 37.654 -25.825 1.00 13.88 89 LYS B N 1
ATOM 5547 C CA . LYS B 1 92 ? 18.587 38.993 -26.333 1.00 16.23 89 LYS B CA 1
ATOM 5548 C C . LYS B 1 92 ? 17.257 39.639 -26.699 1.00 17.77 89 LYS B C 1
ATOM 5549 O O . LYS B 1 92 ? 16.498 39.100 -27.504 1.00 14.10 89 LYS B O 1
ATOM 5555 N N . ILE B 1 93 ? 16.974 40.788 -26.093 1.00 19.57 90 ILE B N 1
ATOM 5556 C CA . ILE B 1 93 ? 15.678 41.439 -26.249 1.00 15.77 90 ILE B CA 1
ATOM 5557 C C . ILE B 1 93 ? 15.748 42.622 -27.211 1.00 19.18 90 ILE B C 1
ATOM 5558 O O . ILE B 1 93 ? 16.652 43.451 -27.125 1.00 16.89 90 ILE B O 1
ATOM 5563 N N . TYR B 1 94 ? 14.784 42.693 -28.124 1.00 16.53 91 TYR B N 1
ATOM 5564 C CA . TYR B 1 94 ? 14.750 43.749 -29.129 1.00 12.98 91 TYR B CA 1
ATOM 5565 C C . TYR B 1 94 ? 13.440 44.529 -29.089 1.00 22.72 91 TYR B C 1
ATOM 5566 O O . TYR B 1 94 ? 12.366 43.952 -28.906 1.00 15.14 91 TYR B O 1
ATOM 5575 N N . VAL B 1 95 ? 13.540 45.843 -29.261 1.00 16.20 92 VAL B N 1
ATOM 5576 C CA . VAL B 1 95 ? 12.369 46.690 -29.445 1.00 15.19 92 VAL B CA 1
ATOM 5577 C C . VAL B 1 95 ? 12.491 47.416 -30.781 1.00 18.06 92 VAL B C 1
ATOM 5578 O O . VAL B 1 95 ? 13.421 48.196 -30.986 1.00 23.48 92 VAL B O 1
ATOM 5582 N N . ASP B 1 96 ? 11.553 47.143 -31.685 1.00 16.00 93 ASP B N 1
ATOM 5583 C CA . ASP B 1 96 ? 11.585 47.678 -33.048 1.00 20.55 93 ASP B CA 1
ATOM 5584 C C . ASP B 1 96 ? 12.893 47.358 -33.772 1.00 22.58 93 ASP B C 1
ATOM 5585 O O . ASP B 1 96 ? 13.427 48.192 -34.503 1.00 23.16 93 ASP B O 1
ATOM 5590 N N . GLY B 1 97 ? 13.405 46.149 -33.560 1.00 17.18 94 GLY B N 1
ATOM 5591 C CA . GLY B 1 97 ? 14.603 45.690 -34.240 1.00 18.71 94 GLY B CA 1
ATOM 5592 C C . GLY B 1 97 ? 15.896 46.145 -33.591 1.00 20.59 94 GLY B C 1
ATOM 5593 O O . GLY B 1 97 ? 16.985 45.828 -34.070 1.00 30.85 94 GLY B O 1
ATOM 5594 N N . VAL B 1 98 ? 15.776 46.885 -32.494 1.00 18.93 95 VAL B N 1
ATOM 5595 C CA . VAL B 1 98 ? 16.936 47.429 -31.799 1.00 23.96 95 VAL B CA 1
ATOM 5596 C C . VAL B 1 98 ? 17.188 46.691 -30.489 1.00 22.60 95 VAL B C 1
ATOM 5597 O O . VAL B 1 98 ? 16.284 46.557 -29.665 1.00 25.31 95 VAL B O 1
ATOM 5601 N N . LEU B 1 99 ? 18.416 46.216 -30.302 1.00 18.88 96 LEU B N 1
ATOM 5602 C CA . LEU B 1 99 ? 18.783 45.516 -29.075 1.00 16.23 96 LEU B CA 1
ATOM 5603 C C . LEU B 1 99 ? 18.661 46.436 -27.868 1.00 18.15 96 LEU B C 1
ATOM 5604 O O . LEU B 1 99 ? 19.187 47.549 -27.868 1.00 18.24 96 LEU B O 1
ATOM 5609 N N . VAL B 1 100 ? 17.971 45.967 -26.836 1.00 14.37 97 VAL B N 1
ATOM 5610 C CA . VAL B 1 100 ? 17.726 46.792 -25.661 1.00 11.99 97 VAL B CA 1
ATOM 5611 C C . VAL B 1 100 ? 18.127 46.103 -24.358 1.00 19.05 97 VAL B C 1
ATOM 5612 O O . VAL B 1 100 ? 18.129 46.726 -23.295 1.00 18.10 97 VAL B O 1
ATOM 5616 N N . GLY B 1 101 ? 18.478 44.823 -24.441 1.00 16.48 98 GLY B N 1
ATOM 5617 C CA . GLY B 1 101 ? 18.884 44.087 -23.259 1.00 12.48 98 GLY B CA 1
ATOM 5618 C C . GLY B 1 101 ? 19.319 42.655 -23.508 1.00 14.85 98 GLY B C 1
ATOM 5619 O O . GLY B 1 101 ? 18.970 42.048 -24.521 1.00 14.16 98 GLY B O 1
ATOM 5620 N N . GLU B 1 102 ? 20.088 42.119 -22.566 1.00 18.83 99 GLU B N 1
ATOM 5621 C CA . GLU B 1 102 ? 20.576 40.748 -22.628 1.00 14.26 99 GLU B CA 1
ATOM 5622 C C . GLU B 1 102 ? 20.524 40.118 -21.249 1.00 16.64 99 GLU B C 1
ATOM 5623 O O . GLU B 1 102 ? 20.534 40.819 -20.236 1.00 19.77 99 GLU B O 1
ATOM 5629 N N . HIS B 1 103 ? 20.490 38.792 -21.211 1.00 16.50 100 HIS B N 1
ATOM 5630 C CA . HIS B 1 103 ? 20.606 38.073 -19.951 1.00 11.67 100 HIS B CA 1
ATOM 5631 C C . HIS B 1 103 ? 21.108 36.653 -20.177 1.00 12.48 100 HIS B C 1
ATOM 5632 O O . HIS B 1 103 ? 20.773 36.015 -21.174 1.00 16.79 100 HIS B O 1
ATOM 5639 N N . LYS B 1 104 ? 21.924 36.174 -19.245 1.00 19.56 101 LYS B N 1
ATOM 5640 C CA . LYS B 1 104 ? 22.421 34.806 -19.276 1.00 16.98 101 LYS B CA 1
ATOM 5641 C C . LYS B 1 104 ? 22.057 34.120 -17.965 1.00 14.82 101 LYS B C 1
ATOM 5642 O O . LYS B 1 104 ? 22.363 34.624 -16.884 1.00 14.91 101 LYS B O 1
ATOM 5648 N N . GLY B 1 105 ? 21.395 32.972 -18.066 1.00 15.72 102 GLY B N 1
ATOM 5649 C CA . GLY B 1 105 ? 20.868 32.285 -16.901 1.00 13.38 102 GLY B CA 1
ATOM 5650 C C . GLY B 1 105 ? 19.365 32.152 -17.044 1.00 16.92 102 GLY B C 1
ATOM 5651 O O . GLY B 1 105 ? 18.657 33.155 -17.124 1.00 10.84 102 GLY B O 1
ATOM 5652 N N . GLY B 1 106 ? 18.876 30.916 -17.073 1.00 10.91 103 GLY B N 1
ATOM 5653 C CA . GLY B 1 106 ? 17.497 30.660 -17.447 1.00 10.22 103 GLY B CA 1
ATOM 5654 C C . GLY B 1 106 ? 16.469 30.560 -16.335 1.00 7.94 103 GLY B C 1
ATOM 5655 O O . GLY B 1 106 ? 15.337 30.143 -16.578 1.00 9.30 103 GLY B O 1
ATOM 5656 N N . PHE B 1 107 ? 16.841 30.946 -15.120 1.00 8.57 104 PHE B N 1
ATOM 5657 C CA . PHE B 1 107 ? 15.943 30.777 -13.981 1.00 6.44 104 PHE B CA 1
ATOM 5658 C C . PHE B 1 107 ? 15.909 31.984 -13.049 1.00 9.05 104 PHE B C 1
ATOM 5659 O O . PHE B 1 107 ? 15.467 31.881 -11.903 1.00 7.70 104 PHE B O 1
ATOM 5667 N N . THR B 1 108 ? 16.366 33.128 -13.548 1.00 7.51 105 THR B N 1
ATOM 5668 C CA . THR B 1 108 ? 16.362 34.359 -12.768 1.00 12.33 105 THR B CA 1
ATOM 5669 C C . THR B 1 108 ? 15.749 35.509 -13.564 1.00 10.27 105 THR B C 1
ATOM 5670 O O . THR B 1 108 ? 15.917 35.583 -14.781 1.00 13.26 105 THR B O 1
ATOM 5674 N N . PRO B 1 109 ? 15.027 36.407 -12.875 1.00 9.56 106 PRO B N 1
ATOM 5675 C CA . PRO B 1 109 ? 14.328 37.509 -13.545 1.00 14.38 106 PRO B CA 1
ATOM 5676 C C . PRO B 1 109 ? 15.249 38.658 -13.945 1.00 14.82 106 PRO B C 1
ATOM 5677 O O . PRO B 1 109 ? 16.267 38.897 -13.296 1.00 16.56 106 PRO B O 1
ATOM 5681 N N . PHE B 1 110 ? 14.879 39.359 -15.013 1.00 16.23 107 PHE B N 1
ATOM 5682 C CA . PHE B 1 110 ? 15.621 40.527 -15.473 1.00 16.93 107 PHE B CA 1
ATOM 5683 C C . PHE B 1 110 ? 14.686 41.501 -16.179 1.00 20.76 107 PHE B C 1
ATOM 5684 O O . PHE B 1 110 ? 13.713 41.090 -16.810 1.00 17.59 107 PHE B O 1
ATOM 5692 N N . GLU B 1 111 ? 14.977 42.792 -16.070 1.00 24.14 108 GLU B N 1
ATOM 5693 C CA . GLU B 1 111 ? 14.167 43.792 -16.752 1.00 24.28 108 GLU B CA 1
ATOM 5694 C C . GLU B 1 111 ? 14.958 44.498 -17.845 1.00 23.27 108 GLU B C 1
ATOM 5695 O O . GLU B 1 111 ? 16.187 44.551 -17.804 1.00 23.55 108 GLU B O 1
ATOM 5701 N N . VAL B 1 112 ? 14.242 45.029 -18.828 1.00 17.37 109 VAL B N 1
ATOM 5702 C CA . VAL B 1 112 ? 14.867 45.699 -19.959 1.00 12.02 109 VAL B CA 1
ATOM 5703 C C . VAL B 1 112 ? 14.136 47.003 -20.279 1.00 19.73 109 VAL B C 1
ATOM 5704 O O . VAL B 1 112 ? 12.913 47.021 -20.424 1.00 16.33 109 VAL B O 1
ATOM 5708 N N . LEU B 1 113 ? 14.894 48.090 -20.382 1.00 16.78 110 LEU B N 1
ATOM 5709 C CA . LEU B 1 113 ? 14.317 49.416 -20.581 1.00 15.75 110 LEU B CA 1
ATOM 5710 C C . LEU B 1 113 ? 13.887 49.663 -22.024 1.00 16.00 110 LEU B C 1
ATOM 5711 O O . LEU B 1 113 ? 14.681 49.530 -22.955 1.00 22.33 110 LEU B O 1
ATOM 5716 N N . VAL B 1 114 ? 12.622 50.025 -22.202 1.00 14.94 111 VAL B N 1
ATOM 5717 C CA . VAL B 1 114 ? 12.126 50.436 -23.506 1.00 21.70 111 VAL B CA 1
ATOM 5718 C C . VAL B 1 114 ? 12.546 51.883 -23.739 1.00 18.50 111 VAL B C 1
ATOM 5719 O O . VAL B 1 114 ? 12.304 52.740 -22.889 1.00 18.30 111 VAL B O 1
ATOM 5723 N N . PRO B 1 115 ? 13.198 52.154 -24.883 1.00 19.07 112 PRO B N 1
ATOM 5724 C CA . PRO B 1 115 ? 13.706 53.489 -25.226 1.00 25.67 112 PRO B CA 1
ATOM 5725 C C . PRO B 1 115 ? 12.634 54.574 -25.138 1.00 21.73 112 PRO B C 1
ATOM 5726 O O . PRO B 1 115 ? 11.508 54.369 -25.594 1.00 20.07 112 PRO B O 1
ATOM 5730 N N . GLU B 1 116 ? 12.997 55.714 -24.556 1.00 22.86 113 GLU B N 1
ATOM 5731 C CA . GLU B 1 116 ? 12.064 56.814 -24.325 1.00 26.46 113 GLU B CA 1
ATOM 5732 C C . GLU B 1 116 ? 11.471 57.367 -25.621 1.00 23.12 113 GLU B C 1
ATOM 5733 O O . GLU B 1 116 ? 10.359 57.893 -25.629 1.00 28.97 113 GLU B O 1
ATOM 5739 N N . CYS B 1 117 ? 12.209 57.231 -26.717 1.00 21.59 114 CYS B N 1
ATOM 5740 C CA . CYS B 1 117 ? 11.773 57.767 -28.003 1.00 23.11 114 CYS B CA 1
ATOM 5741 C C . CYS B 1 117 ? 10.609 56.986 -28.616 1.00 28.14 114 CYS B C 1
ATOM 5742 O O . CYS B 1 117 ? 10.139 57.319 -29.704 1.00 25.60 114 CYS B O 1
ATOM 5745 N N . LYS B 1 118 ? 10.149 55.951 -27.920 1.00 28.22 115 LYS B N 1
ATOM 5746 C CA . LYS B 1 118 ? 9.018 55.157 -28.390 1.00 22.27 115 LYS B CA 1
ATOM 5747 C C . LYS B 1 118 ? 7.762 55.350 -27.539 1.00 25.60 115 LYS B C 1
ATOM 5748 O O . LYS B 1 118 ? 6.703 54.808 -27.858 1.00 26.80 115 LYS B O 1
ATOM 5754 N N . TYR B 1 119 ? 7.878 56.125 -26.464 1.00 16.63 116 TYR B N 1
ATOM 5755 C CA . TYR B 1 119 ? 6.772 56.288 -25.519 1.00 21.00 116 TYR B CA 1
ATOM 5756 C C . TYR B 1 119 ? 5.570 57.011 -26.128 1.00 26.80 116 TYR B C 1
ATOM 5757 O O . TYR B 1 119 ? 4.452 56.895 -25.628 1.00 31.32 116 TYR B O 1
ATOM 5766 N N . ASN B 1 120 ? 5.803 57.756 -27.204 1.00 29.92 117 ASN B N 1
ATOM 5767 C CA . ASN B 1 120 ? 4.723 58.454 -27.895 1.00 27.97 117 ASN B CA 1
ATOM 5768 C C . ASN B 1 120 ? 4.304 57.752 -29.183 1.00 28.64 117 ASN B C 1
ATOM 5769 O O . ASN B 1 120 ? 3.461 58.250 -29.927 1.00 22.19 117 ASN B O 1
ATOM 5774 N N . ASN B 1 121 ? 4.903 56.595 -29.444 1.00 28.97 118 ASN B N 1
ATOM 5775 C CA . ASN B 1 121 ? 4.506 55.779 -30.582 1.00 24.87 118 ASN B CA 1
ATOM 5776 C C . ASN B 1 121 ? 3.223 55.017 -30.278 1.00 23.73 118 ASN B C 1
ATOM 5777 O O . ASN B 1 121 ? 2.870 54.817 -29.117 1.00 25.33 118 ASN B O 1
ATOM 5782 N N . GLU B 1 122 ? 2.524 54.598 -31.326 1.00 19.11 119 GLU B N 1
ATOM 5783 C CA . GLU B 1 122 ? 1.283 53.859 -31.159 1.00 16.73 119 GLU B CA 1
ATOM 5784 C C . GLU B 1 122 ? 1.577 52.429 -30.719 1.00 26.06 119 GLU B C 1
ATOM 5785 O O . GLU B 1 122 ? 0.922 51.896 -29.822 1.00 17.98 119 GLU B O 1
ATOM 5791 N N . LYS B 1 123 ? 2.574 51.818 -31.354 1.00 20.06 120 LYS B N 1
ATOM 5792 C CA . LYS B 1 123 ? 2.933 50.433 -31.072 1.00 18.55 120 LYS B CA 1
ATOM 5793 C C . LYS B 1 123 ? 4.443 50.225 -31.055 1.00 21.44 120 LYS B C 1
ATOM 5794 O O . LYS B 1 123 ? 5.198 51.021 -31.616 1.00 17.25 120 LYS B O 1
ATOM 5800 N N . ILE B 1 124 ? 4.872 49.152 -30.397 1.00 16.77 121 ILE B N 1
ATOM 5801 C CA . ILE B 1 124 ? 6.261 48.708 -30.448 1.00 17.21 121 ILE B CA 1
ATOM 5802 C C . ILE B 1 124 ? 6.305 47.206 -30.707 1.00 17.73 121 ILE B C 1
ATOM 5803 O O . ILE B 1 124 ? 5.496 46.451 -30.166 1.00 17.05 121 ILE B O 1
ATOM 5808 N N . LYS B 1 125 ? 7.240 46.773 -31.545 1.00 14.66 122 LYS B N 1
ATOM 5809 C CA . LYS B 1 125 ? 7.403 45.351 -31.812 1.00 14.43 122 LYS B CA 1
ATOM 5810 C C . LYS B 1 125 ? 8.465 44.767 -30.890 1.00 16.10 122 LYS B C 1
ATOM 5811 O O . LYS B 1 125 ? 9.624 45.175 -30.932 1.00 16.59 122 LYS B O 1
ATOM 5817 N N . VAL B 1 126 ? 8.063 43.816 -30.053 1.00 15.39 123 VAL B N 1
ATOM 5818 C CA . VAL B 1 126 ? 8.996 43.159 -29.147 1.00 14.15 123 VAL B CA 1
ATOM 5819 C C . VAL B 1 126 ? 9.470 41.830 -29.724 1.00 12.74 123 VAL B C 1
ATOM 5820 O O . VAL B 1 126 ? 8.661 40.970 -30.071 1.00 17.43 123 VAL B O 1
ATOM 5824 N N . SER B 1 127 ? 10.785 41.673 -29.833 1.00 19.14 124 SER B N 1
ATOM 5825 C CA . SER B 1 127 ? 11.374 40.429 -30.313 1.00 11.08 124 SER B CA 1
ATOM 5826 C C . SER B 1 127 ? 12.240 39.794 -29.234 1.00 16.63 124 SER B C 1
ATOM 5827 O O . SER B 1 127 ? 13.116 40.444 -28.664 1.00 13.99 124 SER B O 1
ATOM 5830 N N . ILE B 1 128 ? 11.984 38.520 -28.955 1.00 12.83 125 ILE B N 1
ATOM 5831 C CA . ILE B 1 128 ? 12.740 37.786 -27.951 1.00 12.74 125 ILE B CA 1
ATOM 5832 C C . ILE B 1 128 ? 13.571 36.694 -28.605 1.00 15.95 125 ILE B C 1
ATOM 5833 O O . ILE B 1 128 ? 13.031 35.695 -29.080 1.00 14.16 125 ILE B O 1
ATOM 5838 N N . CYS B 1 129 ? 14.884 36.888 -28.638 1.00 13.47 126 CYS B N 1
ATOM 5839 C CA . CYS B 1 129 ? 15.781 35.862 -29.147 1.00 12.31 126 CYS B CA 1
ATOM 5840 C C . CYS B 1 129 ? 16.244 34.985 -27.995 1.00 15.67 126 CYS B C 1
ATOM 5841 O O . CYS B 1 129 ? 17.135 35.362 -27.235 1.00 17.04 126 CYS B O 1
ATOM 5844 N N . ALA B 1 130 ? 15.626 33.817 -27.860 1.00 10.78 127 ALA B N 1
ATOM 5845 C CA . ALA B 1 130 ? 15.980 32.897 -26.789 1.00 12.87 127 ALA B CA 1
ATOM 5846 C C . ALA B 1 130 ? 17.014 31.886 -27.271 1.00 13.38 127 ALA B C 1
ATOM 5847 O O . ALA B 1 130 ? 17.108 31.601 -28.464 1.00 15.59 127 ALA B O 1
ATOM 5849 N N . ASN B 1 131 ? 17.792 31.350 -26.338 1.00 10.49 128 ASN B N 1
ATOM 5850 C CA . ASN B 1 131 ? 18.832 30.389 -26.680 1.00 10.64 128 ASN B CA 1
ATOM 5851 C C . ASN B 1 131 ? 18.965 29.307 -25.612 1.00 10.62 128 ASN B C 1
ATOM 5852 O O . ASN B 1 131 ? 19.105 29.609 -24.426 1.00 11.59 128 ASN B O 1
ATOM 5857 N N . ASN B 1 132 ? 18.915 28.047 -26.035 1.00 10.46 129 ASN B N 1
ATOM 5858 C CA . ASN B 1 132 ? 18.932 26.928 -25.097 1.00 14.78 129 ASN B CA 1
ATOM 5859 C C . ASN B 1 132 ? 20.257 26.173 -25.052 1.00 13.21 129 ASN B C 1
ATOM 5860 O O . ASN B 1 132 ? 20.328 25.063 -24.522 1.00 13.67 129 ASN B O 1
ATOM 5865 N N . VAL B 1 133 ? 21.302 26.776 -25.606 1.00 19.73 130 VAL B N 1
ATOM 5866 C CA . VAL B 1 133 ? 22.626 26.168 -25.584 1.00 15.44 130 VAL B CA 1
ATOM 5867 C C . VAL B 1 133 ? 23.201 26.170 -24.171 1.00 12.75 130 VAL B C 1
ATOM 5868 O O . VAL B 1 133 ? 23.178 27.189 -23.483 1.00 15.34 130 VAL B O 1
ATOM 5872 N N . LEU B 1 134 ? 23.694 25.015 -23.737 1.00 13.09 131 LEU B N 1
ATOM 5873 C CA . LEU B 1 134 ? 24.417 24.913 -22.476 1.00 11.01 131 LEU B CA 1
ATOM 5874 C C . LEU B 1 134 ? 25.812 24.356 -22.738 1.00 14.77 131 LEU B C 1
ATOM 5875 O O . LEU B 1 134 ? 25.991 23.489 -23.593 1.00 14.80 131 LEU B O 1
ATOM 5880 N N . ASP B 1 135 ? 26.801 24.867 -22.012 1.00 15.86 132 ASP B N 1
ATOM 5881 C CA . ASP B 1 135 ? 28.171 24.382 -22.142 1.00 19.00 132 ASP B CA 1
ATOM 5882 C C . ASP B 1 135 ? 28.916 24.429 -20.811 1.00 19.85 132 ASP B C 1
ATOM 5883 O O . ASP B 1 135 ? 28.315 24.268 -19.749 1.00 20.64 132 ASP B O 1
ATOM 5888 N N . TYR B 1 136 ? 30.225 24.650 -20.872 1.00 18.43 133 TYR B N 1
ATOM 5889 C CA . TYR B 1 136 ? 31.049 24.674 -19.668 1.00 22.94 133 TYR B CA 1
ATOM 5890 C C . TYR B 1 136 ? 31.157 26.073 -19.063 1.00 23.50 133 TYR B C 1
ATOM 5891 O O . TYR B 1 136 ? 31.871 26.279 -18.082 1.00 23.57 133 TYR B O 1
ATOM 5900 N N . THR B 1 137 ? 30.438 27.029 -19.646 1.00 14.93 134 THR B N 1
ATOM 5901 C CA . THR B 1 137 ? 30.419 28.393 -19.129 1.00 19.78 134 THR B CA 1
ATOM 5902 C C . THR B 1 137 ? 29.065 28.728 -18.511 1.00 23.90 134 THR B C 1
ATOM 5903 O O . THR B 1 137 ? 28.888 29.797 -17.926 1.00 24.09 134 THR B O 1
ATOM 5907 N N . THR B 1 138 ? 28.114 27.807 -18.641 1.00 22.02 135 THR B N 1
ATOM 5908 C CA . THR B 1 138 ? 26.743 28.052 -18.207 1.00 15.73 135 THR B CA 1
ATOM 5909 C C . THR B 1 138 ? 26.348 27.226 -16.989 1.00 16.40 135 THR B C 1
ATOM 5910 O O . THR B 1 138 ? 26.908 26.159 -16.737 1.00 18.82 135 THR B O 1
ATOM 5914 N N . LEU B 1 139 ? 25.375 27.734 -16.240 1.00 12.87 136 LEU B N 1
ATOM 5915 C CA . LEU B 1 139 ? 24.716 26.962 -15.195 1.00 13.62 136 LEU B CA 1
ATOM 5916 C C . LEU B 1 139 ? 23.246 26.794 -15.561 1.00 11.74 136 LEU B C 1
ATOM 5917 O O . LEU B 1 139 ? 22.543 27.785 -15.756 1.00 12.22 136 LEU B O 1
ATOM 5922 N N . PRO B 1 140 ? 22.771 25.540 -15.661 1.00 13.82 137 PRO B N 1
ATOM 5923 C CA . PRO B 1 140 ? 23.506 24.290 -15.425 1.00 15.58 137 PRO B CA 1
ATOM 5924 C C . PRO B 1 140 ? 24.508 23.960 -16.531 1.00 17.45 137 PRO B C 1
ATOM 5925 O O . PRO B 1 140 ? 24.467 24.555 -17.609 1.00 15.46 137 PRO B O 1
ATOM 5929 N N . VAL B 1 141 ? 25.398 23.014 -16.250 1.00 13.31 138 VAL B N 1
ATOM 5930 C CA . VAL B 1 141 ? 26.473 22.656 -17.166 1.00 12.73 138 VAL B CA 1
ATOM 5931 C C . VAL B 1 141 ? 25.994 21.704 -18.261 1.00 17.71 138 VAL B C 1
ATOM 5932 O O . VAL B 1 141 ? 25.226 20.780 -17.997 1.00 16.54 138 VAL B O 1
ATOM 5936 N N . GLY B 1 142 ? 26.446 21.938 -19.490 1.00 16.10 139 GLY B N 1
ATOM 5937 C CA . GLY B 1 142 ? 26.134 21.056 -20.598 1.00 17.94 139 GLY B CA 1
ATOM 5938 C C . GLY B 1 142 ? 27.365 20.666 -21.396 1.00 25.68 139 GLY B C 1
ATOM 5939 O O . GLY B 1 142 ? 28.419 21.292 -21.276 1.00 20.46 139 GLY B O 1
ATOM 5940 N N . ASN B 1 143 ? 27.232 19.622 -22.209 1.00 18.54 140 ASN B N 1
ATOM 5941 C CA . ASN B 1 143 ? 28.312 19.185 -23.087 1.00 24.06 140 ASN B CA 1
ATOM 5942 C C . ASN B 1 143 ? 28.015 19.552 -24.536 1.00 21.96 140 ASN B C 1
ATOM 5943 O O . ASN B 1 143 ? 27.408 18.775 -25.273 1.00 27.59 140 ASN B O 1
ATOM 5948 N N . TYR B 1 144 ? 28.451 20.741 -24.936 1.00 21.00 141 TYR B N 1
ATOM 5949 C CA . TYR B 1 144 ? 28.134 21.277 -26.255 1.00 22.40 141 TYR B CA 1
ATOM 5950 C C . TYR B 1 144 ? 28.980 20.655 -27.362 1.00 19.93 141 TYR B C 1
ATOM 5951 O O . TYR B 1 144 ? 30.168 20.396 -27.179 1.00 28.54 141 TYR B O 1
ATOM 5960 N N . SER B 1 145 ? 28.355 20.420 -28.512 1.00 19.43 142 SER B N 1
ATOM 5961 C CA . SER B 1 145 ? 29.057 19.884 -29.673 1.00 27.44 142 SER B CA 1
ATOM 5962 C C . SER B 1 145 ? 28.352 20.270 -30.970 1.00 28.93 142 SER B C 1
ATOM 5963 O O . SER B 1 145 ? 27.141 20.493 -30.988 1.00 28.72 142 SER B O 1
ATOM 5966 N N . GLU B 1 146 ? 29.120 20.348 -32.051 1.00 39.08 143 GLU B N 1
ATOM 5967 C CA . GLU B 1 146 ? 28.573 20.675 -33.362 1.00 42.80 143 GLU B CA 1
ATOM 5968 C C . GLU B 1 146 ? 29.017 19.652 -34.399 1.00 47.01 143 GLU B C 1
ATOM 5969 O O . GLU B 1 146 ? 30.188 19.274 -34.448 1.00 47.18 143 GLU B O 1
ATOM 5975 N N . ILE B 1 147 ? 28.079 19.205 -35.225 1.00 50.78 144 ILE B N 1
ATOM 5976 C CA . ILE B 1 147 ? 28.406 18.299 -36.319 1.00 64.00 144 ILE B CA 1
ATOM 5977 C C . ILE B 1 147 ? 27.916 18.853 -37.654 1.00 71.55 144 ILE B C 1
ATOM 5978 O O . ILE B 1 147 ? 26.812 19.392 -37.751 1.00 74.63 144 ILE B O 1
ATOM 5983 N N . ILE B 1 148 ? 28.754 18.733 -38.676 1.00 78.48 145 ILE B N 1
ATOM 5984 C CA . ILE B 1 148 ? 28.399 19.192 -40.010 1.00 83.81 145 ILE B CA 1
ATOM 5985 C C . ILE B 1 148 ? 27.474 18.172 -40.666 1.00 92.19 145 ILE B C 1
ATOM 5986 O O . ILE B 1 148 ? 27.811 16.993 -40.771 1.00 89.63 145 ILE B O 1
ATOM 5991 N N . GLN B 1 149 ? 26.307 18.634 -41.104 1.00 93.47 146 GLN B N 1
ATOM 5992 C CA . GLN B 1 149 ? 25.269 17.750 -41.628 1.00 99.17 146 GLN B CA 1
ATOM 5993 C C . GLN B 1 149 ? 25.613 17.140 -42.983 1.00 108.74 146 GLN B C 1
ATOM 5994 O O . GLN B 1 149 ? 24.861 16.310 -43.497 1.00 105.66 146 GLN B O 1
ATOM 6000 N N . GLU B 1 150 ? 26.738 17.564 -43.557 1.00 110.99 147 GLU B N 1
ATOM 6001 C CA . GLU B 1 150 ? 27.099 17.242 -44.940 1.00 105.84 147 GLU B CA 1
ATOM 6002 C C . GLU B 1 150 ? 26.052 17.792 -45.907 1.00 104.06 147 GLU B C 1
ATOM 6003 O O . GLU B 1 150 ? 25.972 17.378 -47.064 1.00 99.72 147 GLU B O 1
ATOM 6009 N N . ASP B 1 151 ? 25.255 18.734 -45.412 1.00 107.53 148 ASP B N 1
ATOM 6010 C CA . ASP B 1 151 ? 24.246 19.413 -46.208 1.00 104.11 148 ASP B CA 1
ATOM 6011 C C . ASP B 1 151 ? 24.630 20.882 -46.297 1.00 92.14 148 ASP B C 1
ATOM 6012 O O . ASP B 1 151 ? 23.956 21.677 -46.950 1.00 89.27 148 ASP B O 1
ATOM 6017 N N . GLY B 1 152 ? 25.721 21.232 -45.622 1.00 95.65 149 GLY B N 1
ATOM 6018 C CA . GLY B 1 152 ? 26.228 22.590 -45.627 1.00 98.87 149 GLY B CA 1
ATOM 6019 C C . GLY B 1 152 ? 26.019 23.311 -44.309 1.00 93.49 149 GLY B C 1
ATOM 6020 O O . GLY B 1 152 ? 26.688 24.305 -44.025 1.00 82.28 149 GLY B O 1
ATOM 6021 N N . SER B 1 153 ? 25.093 22.808 -43.499 1.00 97.79 150 SER B N 1
ATOM 6022 C CA . SER B 1 153 ? 24.744 23.459 -42.241 1.00 94.26 150 SER B CA 1
ATOM 6023 C C . SER B 1 153 ? 25.291 22.714 -41.026 1.00 85.84 150 SER B C 1
ATOM 6024 O O . SER B 1 153 ? 25.580 21.519 -41.095 1.00 81.26 150 SER B O 1
ATOM 6027 N N . ILE B 1 154 ? 25.429 23.431 -39.915 1.00 82.94 151 ILE B N 1
ATOM 6028 C CA . ILE B 1 154 ? 25.896 22.836 -38.667 1.00 81.31 151 ILE B CA 1
ATOM 6029 C C . ILE B 1 154 ? 24.735 22.569 -37.709 1.00 77.28 151 ILE B C 1
ATOM 6030 O O . ILE B 1 154 ? 23.902 23.443 -37.466 1.00 63.64 151 ILE B O 1
ATOM 6035 N N . LYS B 1 155 ? 24.674 21.351 -37.180 1.00 74.27 152 LYS B N 1
ATOM 6036 C CA . LYS B 1 155 ? 23.625 20.992 -36.232 1.00 62.36 152 LYS B CA 1
ATOM 6037 C C . LYS B 1 155 ? 24.181 20.908 -34.815 1.00 52.88 152 LYS B C 1
ATOM 6038 O O . LYS B 1 155 ? 25.130 20.169 -34.549 1.00 45.78 152 LYS B O 1
ATOM 6044 N N . LYS B 1 156 ? 23.584 21.677 -33.912 1.00 43.19 153 LYS B N 1
ATOM 6045 C CA . LYS B 1 156 ? 24.051 21.756 -32.535 1.00 34.11 153 LYS B CA 1
ATOM 6046 C C . LYS B 1 156 ? 23.411 20.674 -31.672 1.00 31.50 153 LYS B C 1
ATOM 6047 O O . LYS B 1 156 ? 22.285 20.248 -31.926 1.00 30.62 153 LYS B O 1
ATOM 6053 N N . LYS B 1 157 ? 24.138 20.234 -30.651 1.00 29.42 154 LYS B N 1
ATOM 6054 C CA . LYS B 1 157 ? 23.626 19.241 -29.715 1.00 27.84 154 LYS B CA 1
ATOM 6055 C C . LYS B 1 157 ? 24.096 19.570 -28.304 1.00 23.55 154 LYS B C 1
ATOM 6056 O O . LYS B 1 157 ? 25.231 20.005 -28.104 1.00 25.33 154 LYS B O 1
ATOM 6062 N N . VAL B 1 158 ? 23.216 19.379 -27.328 1.00 26.97 155 VAL B N 1
ATOM 6063 C CA . VAL B 1 158 ? 23.576 19.582 -25.931 1.00 21.39 155 VAL B CA 1
ATOM 6064 C C . VAL B 1 158 ? 23.321 18.320 -25.117 1.00 26.16 155 VAL B C 1
ATOM 6065 O O . VAL B 1 158 ? 22.182 18.011 -24.768 1.00 28.94 155 VAL B O 1
ATOM 6069 N N . ARG B 1 159 ? 24.389 17.583 -24.833 1.00 24.04 156 ARG B N 1
ATOM 6070 C CA . ARG B 1 159 ? 24.299 16.449 -23.928 1.00 25.96 156 ARG B CA 1
ATOM 6071 C C . ARG B 1 159 ? 24.362 16.977 -22.502 1.00 21.28 156 ARG B C 1
ATOM 6072 O O . ARG B 1 159 ? 25.418 17.402 -22.034 1.00 18.60 156 ARG B O 1
ATOM 6080 N N . GLU B 1 160 ? 23.219 16.962 -21.824 1.00 21.13 157 GLU B N 1
ATOM 6081 C CA . GLU B 1 160 ? 23.103 17.531 -20.487 1.00 18.61 157 GLU B CA 1
ATOM 6082 C C . GLU B 1 160 ? 24.023 16.848 -19.484 1.00 21.07 157 GLU B C 1
ATOM 6083 O O . GLU B 1 160 ? 24.229 15.637 -19.539 1.00 20.90 157 GLU B O 1
ATOM 6089 N N . ASN B 1 161 ? 24.576 17.638 -18.571 1.00 19.77 158 ASN B N 1
ATOM 6090 C CA . ASN B 1 161 ? 25.374 17.104 -17.477 1.00 15.59 158 ASN B CA 1
ATOM 6091 C C . ASN B 1 161 ? 24.532 17.002 -16.215 1.00 16.27 158 ASN B C 1
ATOM 6092 O O . ASN B 1 161 ? 25.042 17.128 -15.102 1.00 16.37 158 ASN B O 1
ATOM 6097 N N . PHE B 1 162 ? 23.235 16.779 -16.400 1.00 21.71 159 PHE B N 1
ATOM 6098 C CA . PHE B 1 162 ? 22.296 16.705 -15.287 1.00 13.92 159 PHE B CA 1
ATOM 6099 C C . PHE B 1 162 ? 21.152 15.745 -15.595 1.00 14.97 159 PHE B C 1
ATOM 6100 O O . PHE B 1 162 ? 20.927 15.381 -16.749 1.00 12.89 159 PHE B O 1
ATOM 6108 N N . ASP B 1 163 ? 20.431 15.340 -14.555 1.00 21.43 160 ASP B N 1
ATOM 6109 C CA . ASP B 1 163 ? 19.376 14.345 -14.701 1.00 18.32 160 ASP B CA 1
ATOM 6110 C C . ASP B 1 163 ? 17.987 14.973 -14.789 1.00 17.63 160 ASP B C 1
ATOM 6111 O O . ASP B 1 163 ? 17.106 14.675 -13.983 1.00 27.09 160 ASP B O 1
ATOM 6116 N N . PHE B 1 164 ? 17.804 15.854 -15.766 1.00 16.89 161 PHE B N 1
ATOM 6117 C CA . PHE B 1 164 ? 16.483 16.378 -16.094 1.00 9.89 161 PHE B CA 1
ATOM 6118 C C . PHE B 1 164 ? 16.485 16.968 -17.498 1.00 9.59 161 PHE B C 1
ATOM 6119 O O . PHE B 1 164 ? 17.503 17.481 -17.962 1.00 12.52 161 PHE B O 1
ATOM 6127 N N . PHE B 1 165 ? 15.345 16.874 -18.173 1.00 8.41 162 PHE B N 1
ATOM 6128 C CA . PHE B 1 165 ? 15.235 17.303 -19.563 1.00 10.71 162 PHE B CA 1
ATOM 6129 C C . PHE B 1 165 ? 15.507 18.798 -19.719 1.00 8.85 162 PHE B C 1
ATOM 6130 O O . PHE B 1 165 ? 15.107 19.603 -18.877 1.00 7.64 162 PHE B O 1
ATOM 6138 N N . ASN B 1 166 ? 16.192 19.158 -20.799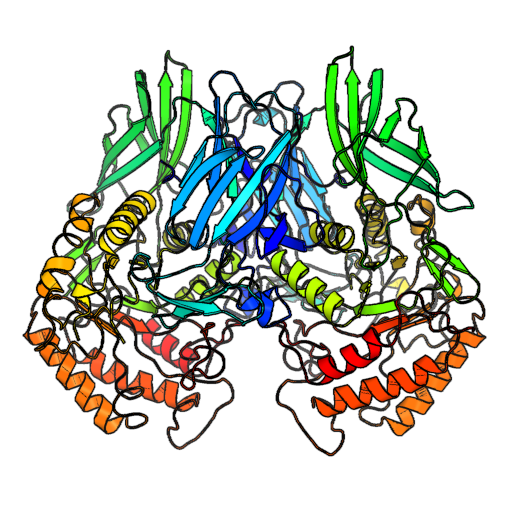 1.00 8.91 163 ASN B N 1
ATOM 6139 C CA . ASN B 1 166 ? 16.553 20.549 -21.053 1.00 9.34 163 ASN B CA 1
ATOM 6140 C C . ASN B 1 166 ? 15.392 21.351 -21.638 1.00 6.64 163 ASN B C 1
ATOM 6141 O O . ASN B 1 166 ? 15.478 21.852 -22.759 1.00 7.68 163 ASN B O 1
ATOM 6146 N N . TYR B 1 167 ? 14.306 21.457 -20.876 1.00 6.66 164 TYR B N 1
ATOM 6147 C CA . TYR B 1 167 ? 13.164 22.276 -21.270 1.00 5.09 164 TYR B CA 1
ATOM 6148 C C . TYR B 1 167 ? 13.598 23.725 -21.432 1.00 7.92 164 TYR B C 1
ATOM 6149 O O . TYR B 1 167 ? 14.329 24.258 -20.598 1.00 8.21 164 TYR B O 1
ATOM 6158 N N . ALA B 1 168 ? 13.142 24.363 -22.504 1.00 7.45 165 ALA B N 1
ATOM 6159 C CA . ALA B 1 168 ? 13.503 25.750 -22.765 1.00 7.33 165 ALA B CA 1
ATOM 6160 C C . ALA B 1 168 ? 12.309 26.560 -23.249 1.00 9.75 165 ALA B C 1
ATOM 6161 O O . ALA B 1 168 ? 11.285 26.003 -23.646 1.00 11.54 165 ALA B O 1
ATOM 6163 N N . GLY B 1 169 ? 12.456 27.881 -23.217 1.00 14.18 166 GLY B N 1
ATOM 6164 C CA . GLY B 1 169 ? 11.390 28.791 -23.589 1.00 9.37 166 GLY B CA 1
ATOM 6165 C C . GLY B 1 169 ? 11.252 29.887 -22.551 1.00 13.27 166 GLY B C 1
ATOM 6166 O O . GLY B 1 169 ? 12.089 30.009 -21.656 1.00 10.65 166 GLY B O 1
ATOM 6167 N N . VAL B 1 170 ? 10.205 30.695 -22.675 1.00 12.58 167 VAL B N 1
ATOM 6168 C CA . VAL B 1 170 ? 9.902 31.704 -21.668 1.00 11.22 167 VAL B CA 1
ATOM 6169 C C . VAL B 1 170 ? 8.976 31.078 -20.633 1.00 11.43 167 VAL B C 1
ATOM 6170 O O . VAL B 1 170 ? 7.769 31.001 -20.840 1.00 8.85 167 VAL B O 1
ATOM 6174 N N . HIS B 1 171 ? 9.552 30.627 -19.524 1.00 13.05 168 HIS B N 1
ATOM 6175 C CA . HIS B 1 171 ? 8.831 29.800 -18.558 1.00 11.61 168 HIS B CA 1
ATOM 6176 C C . HIS B 1 171 ? 7.985 30.591 -17.566 1.00 12.41 168 HIS B C 1
ATOM 6177 O O . HIS B 1 171 ? 7.100 30.035 -16.915 1.00 8.86 168 HIS B O 1
ATOM 6184 N N . ARG B 1 172 ? 8.259 31.885 -17.450 1.00 11.75 169 ARG B N 1
ATOM 6185 C CA . ARG B 1 172 ? 7.616 32.708 -16.432 1.00 5.99 169 ARG B CA 1
ATOM 6186 C C . ARG B 1 172 ? 7.007 33.974 -17.041 1.00 11.47 169 ARG B C 1
ATOM 6187 O O . ARG B 1 172 ? 7.421 34.399 -18.122 1.00 8.05 169 ARG B O 1
ATOM 6195 N N . PRO B 1 173 ? 6.000 34.560 -16.364 1.00 13.49 170 PRO B N 1
ATOM 6196 C CA . PRO B 1 173 ? 5.265 35.724 -16.873 1.00 12.80 170 PRO B CA 1
ATOM 6197 C C . PRO B 1 173 ? 6.141 36.897 -17.306 1.00 9.55 170 PRO B C 1
ATOM 6198 O O . PRO B 1 173 ? 7.077 37.279 -16.605 1.00 8.65 170 PRO B O 1
ATOM 6202 N N . LEU B 1 174 ? 5.820 37.455 -18.469 1.00 14.49 171 LEU B N 1
ATOM 6203 C CA . LEU B 1 174 ? 6.479 38.651 -18.974 1.00 10.40 171 LEU B CA 1
ATOM 6204 C C . LEU B 1 174 ? 5.577 39.858 -18.750 1.00 9.24 171 LEU B C 1
ATOM 6205 O O . LEU B 1 174 ? 4.439 39.887 -19.218 1.00 10.15 171 LEU B O 1
ATOM 6210 N N . LYS B 1 175 ? 6.090 40.853 -18.034 1.00 11.33 172 LYS B N 1
ATOM 6211 C CA . LYS B 1 175 ? 5.299 42.030 -17.690 1.00 10.90 172 LYS B CA 1
ATOM 6212 C C . LYS B 1 175 ? 5.777 43.285 -18.414 1.00 13.52 172 LYS B C 1
ATOM 6213 O O . LYS B 1 175 ? 6.979 43.500 -18.579 1.00 13.87 172 LYS B O 1
ATOM 6219 N N . LEU B 1 176 ? 4.827 44.108 -18.845 1.00 16.83 173 LEU B N 1
ATOM 6220 C CA . LEU B 1 176 ? 5.138 45.458 -19.295 1.00 15.17 173 LEU B CA 1
ATOM 6221 C C . LEU B 1 176 ? 4.878 46.404 -18.130 1.00 15.27 173 LEU B C 1
ATOM 6222 O O . LEU B 1 176 ? 3.736 46.576 -17.707 1.00 17.59 173 LEU B O 1
ATOM 6227 N N . MET B 1 177 ? 5.942 47.006 -17.607 1.00 12.06 174 MET B N 1
ATOM 6228 C CA . MET B 1 177 ? 5.846 47.808 -16.391 1.00 17.74 174 MET B CA 1
ATOM 6229 C C . MET B 1 177 ? 6.027 49.308 -16.619 1.00 19.03 174 MET B C 1
ATOM 6230 O O . MET B 1 177 ? 7.047 49.749 -17.147 1.00 18.46 174 MET B O 1
ATOM 6235 N N . ILE B 1 178 ? 5.024 50.081 -16.215 1.00 19.84 175 ILE B N 1
ATOM 6236 C CA . ILE B 1 178 ? 5.141 51.532 -16.167 1.00 14.18 175 ILE B CA 1
ATOM 6237 C C . ILE B 1 178 ? 5.420 51.933 -14.724 1.00 18.50 175 ILE B C 1
ATOM 6238 O O . ILE B 1 178 ? 4.627 51.643 -13.828 1.00 19.52 175 ILE B O 1
ATOM 6243 N N . ARG B 1 179 ? 6.550 52.593 -14.503 1.00 16.50 176 ARG B N 1
ATOM 6244 C CA . ARG B 1 179 ? 6.964 52.976 -13.160 1.00 18.16 176 ARG B CA 1
ATOM 6245 C C . ARG B 1 179 ? 7.627 54.350 -13.200 1.00 12.45 176 ARG B C 1
ATOM 6246 O O . ARG B 1 179 ? 8.094 54.779 -14.254 1.00 17.70 176 ARG B O 1
ATOM 6254 N N . PRO B 1 180 ? 7.665 55.050 -12.055 1.00 17.99 177 PRO B N 1
ATOM 6255 C CA . PRO B 1 180 ? 8.302 56.372 -12.022 1.00 18.94 177 PRO B CA 1
ATOM 6256 C C . PRO B 1 180 ? 9.802 56.273 -12.274 1.00 20.51 177 PRO B C 1
ATOM 6257 O O . PRO B 1 180 ? 10.411 55.266 -11.913 1.00 18.20 177 PRO B O 1
ATOM 6261 N N . LYS B 1 181 ? 10.385 57.295 -12.894 1.00 21.08 178 LYS B N 1
ATOM 6262 C CA . LYS B 1 181 ? 11.827 57.323 -13.110 1.00 26.12 178 LYS B CA 1
ATOM 6263 C C . LYS B 1 181 ? 12.545 57.350 -11.767 1.00 28.37 178 LYS B C 1
ATOM 6264 O O . LYS B 1 181 ? 13.546 56.662 -11.570 1.00 27.02 178 LYS B O 1
ATOM 6270 N N . ASN B 1 182 ? 12.015 58.142 -10.842 1.00 25.72 179 ASN B N 1
ATOM 6271 C CA . ASN B 1 182 ? 12.479 58.127 -9.463 1.00 25.81 179 ASN B CA 1
ATOM 6272 C C . ASN B 1 182 ? 11.654 57.124 -8.666 1.00 21.04 179 ASN B C 1
ATOM 6273 O O . ASN B 1 182 ? 10.592 57.454 -8.140 1.00 21.23 179 ASN B O 1
ATOM 6278 N N . HIS B 1 183 ? 12.148 55.893 -8.589 1.00 25.08 180 HIS B N 1
ATOM 6279 C CA . HIS B 1 183 ? 11.375 54.796 -8.022 1.00 27.24 180 HIS B CA 1
ATOM 6280 C C . HIS B 1 183 ? 12.132 54.051 -6.935 1.00 27.53 180 HIS B C 1
ATOM 6281 O O . HIS B 1 183 ? 13.328 54.262 -6.732 1.00 23.66 180 HIS B O 1
ATOM 6288 N N . ILE B 1 184 ? 11.418 53.172 -6.240 1.00 23.86 181 ILE B N 1
ATOM 6289 C CA . ILE B 1 184 ? 12.031 52.275 -5.273 1.00 18.66 181 ILE B CA 1
ATOM 6290 C C . ILE B 1 184 ? 12.745 51.154 -6.020 1.00 26.21 181 ILE B C 1
ATOM 6291 O O . ILE B 1 184 ? 12.127 50.405 -6.777 1.00 24.79 181 ILE B O 1
ATOM 6296 N N . PHE B 1 185 ? 14.051 51.051 -5.800 1.00 29.80 182 PHE B N 1
ATOM 6297 C CA . PHE B 1 185 ? 14.897 50.118 -6.534 1.00 22.06 182 PHE B CA 1
ATOM 6298 C C . PHE B 1 185 ? 14.970 48.748 -5.860 1.00 24.24 182 PHE B C 1
ATOM 6299 O O . PHE B 1 185 ? 14.950 47.715 -6.530 1.00 18.74 182 PHE B O 1
ATOM 6307 N N . ASP B 1 186 ? 15.057 48.748 -4.534 1.00 24.03 183 ASP B N 1
ATOM 6308 C CA . ASP B 1 186 ? 15.170 47.510 -3.770 1.00 22.88 183 ASP B CA 1
ATOM 6309 C C . ASP B 1 186 ? 14.798 47.739 -2.308 1.00 22.84 183 ASP B C 1
ATOM 6310 O O . ASP B 1 186 ? 14.957 48.840 -1.780 1.00 19.76 183 ASP B O 1
ATOM 6315 N N . ILE B 1 187 ? 14.289 46.693 -1.665 1.00 20.06 184 ILE B N 1
ATOM 6316 C CA . ILE B 1 187 ? 13.939 46.747 -0.251 1.00 16.82 184 ILE B CA 1
ATOM 6317 C C . ILE B 1 187 ? 14.532 45.547 0.477 1.00 19.24 184 ILE B C 1
ATOM 6318 O O . ILE B 1 187 ? 14.344 44.405 0.057 1.00 19.57 184 ILE B O 1
ATOM 6323 N N . THR B 1 188 ? 15.252 45.809 1.563 1.00 21.03 185 THR B N 1
ATOM 6324 C CA . THR B 1 188 ? 15.787 44.748 2.407 1.00 17.73 185 THR B CA 1
ATOM 6325 C C . THR B 1 188 ? 15.181 44.847 3.801 1.00 22.17 185 THR B C 1
ATOM 6326 O O . THR B 1 188 ? 15.183 45.916 4.410 1.00 17.46 185 THR B O 1
ATOM 6330 N N . ILE B 1 189 ? 14.652 43.735 4.299 1.00 17.99 186 ILE B N 1
ATOM 6331 C CA . ILE B 1 189 ? 14.033 43.715 5.618 1.00 16.34 186 ILE B CA 1
ATOM 6332 C C . ILE B 1 189 ? 14.695 42.688 6.530 1.00 24.09 186 ILE B C 1
ATOM 6333 O O . ILE B 1 189 ? 14.634 41.486 6.273 1.00 34.56 186 ILE B O 1
ATOM 6338 N N . THR B 1 190 ? 15.328 43.169 7.594 1.00 24.60 187 THR B N 1
ATOM 6339 C CA . THR B 1 190 ? 15.925 42.289 8.591 1.00 24.99 187 THR B CA 1
ATOM 6340 C C . THR B 1 190 ? 15.333 42.566 9.965 1.00 26.17 187 THR B C 1
ATOM 6341 O O . THR B 1 190 ? 14.832 43.660 10.225 1.00 28.86 187 THR B O 1
ATOM 6345 N N . SER B 1 191 ? 15.396 41.572 10.843 1.00 23.17 188 SER B N 1
ATOM 6346 C CA . SER B 1 191 ? 14.832 41.712 12.177 1.00 19.19 188 SER B CA 1
ATOM 6347 C C . SER B 1 191 ? 15.666 41.000 13.233 1.00 27.61 188 SER B C 1
ATOM 6348 O O . SER B 1 191 ? 16.271 39.961 12.969 1.00 27.57 188 SER B O 1
ATOM 6351 N N . ARG B 1 192 ? 15.694 41.577 14.428 1.00 31.06 189 ARG B N 1
ATOM 6352 C CA . ARG B 1 192 ? 16.299 40.930 15.582 1.00 36.48 189 ARG B CA 1
ATOM 6353 C C . ARG B 1 192 ? 15.212 40.669 16.615 1.00 28.44 189 ARG B C 1
ATOM 6354 O O . ARG B 1 192 ? 14.670 41.602 17.209 1.00 32.08 189 ARG B O 1
ATOM 6356 N N . LEU B 1 193 ? 14.884 39.397 16.813 1.00 35.36 190 LEU B N 1
ATOM 6357 C CA . LEU B 1 193 ? 13.824 39.010 17.737 1.00 32.68 190 LEU B CA 1
ATOM 6358 C C . LEU B 1 193 ? 14.282 39.152 19.183 1.00 30.60 190 LEU B C 1
ATOM 6359 O O . LEU B 1 193 ? 15.435 38.870 19.507 1.00 25.31 190 LEU B O 1
ATOM 6364 N N . SER B 1 194 ? 13.373 39.589 20.049 1.00 35.42 191 SER B N 1
ATOM 6365 C CA . SER B 1 194 ? 13.689 39.777 21.460 1.00 31.94 191 SER B CA 1
ATOM 6366 C C . SER B 1 194 ? 13.979 38.444 22.142 1.00 37.72 191 SER B C 1
ATOM 6367 O O . SER B 1 194 ? 13.780 37.379 21.558 1.00 36.51 191 SER B O 1
ATOM 6370 N N . ASP B 1 195 ? 14.448 38.509 23.383 1.00 40.39 192 ASP B N 1
ATOM 6371 C CA . ASP B 1 195 ? 14.778 37.304 24.135 1.00 39.14 192 ASP B CA 1
ATOM 6372 C C . ASP B 1 195 ? 13.535 36.499 24.510 1.00 39.01 192 ASP B C 1
ATOM 6373 O O . ASP B 1 195 ? 13.622 35.296 24.756 1.00 33.86 192 ASP B O 1
ATOM 6378 N N . ASP B 1 196 ? 12.382 37.159 24.547 1.00 31.60 193 ASP B N 1
ATOM 6379 C CA . ASP B 1 196 ? 11.129 36.474 24.859 1.00 45.02 193 ASP B CA 1
ATOM 6380 C C . ASP B 1 196 ? 10.274 36.218 23.617 1.00 43.33 193 ASP B C 1
ATOM 6381 O O . ASP B 1 196 ? 9.146 35.734 23.722 1.00 34.60 193 ASP B O 1
ATOM 6386 N N . LEU B 1 197 ? 10.822 36.556 22.450 1.00 41.53 194 LEU B N 1
ATOM 6387 C CA . LEU B 1 197 ? 10.140 36.374 21.166 1.00 42.43 194 LEU B CA 1
ATOM 6388 C C . LEU B 1 197 ? 8.826 37.153 21.068 1.00 39.88 194 LEU B C 1
ATOM 6389 O O . LEU B 1 197 ? 7.941 36.795 20.290 1.00 37.28 194 LEU B O 1
ATOM 6394 N N . GLN B 1 198 ? 8.709 38.221 21.851 1.00 42.91 195 GLN B N 1
ATOM 6395 C CA . GLN B 1 198 ? 7.495 39.031 21.872 1.00 38.51 195 GLN B CA 1
ATOM 6396 C C . GLN B 1 198 ? 7.682 40.346 21.120 1.00 34.78 195 GLN B C 1
ATOM 6397 O O . GLN B 1 198 ? 6.713 40.964 20.681 1.00 36.18 195 GLN B O 1
ATOM 6403 N N . SER B 1 199 ? 8.933 40.771 20.979 1.00 29.52 196 SER B N 1
ATOM 6404 C CA . SER B 1 199 ? 9.239 42.038 20.326 1.00 37.65 196 SER B CA 1
ATOM 6405 C C . SER B 1 199 ? 10.229 41.842 19.186 1.00 33.12 196 SER B C 1
ATOM 6406 O O . SER B 1 199 ? 10.865 40.795 19.080 1.00 34.66 196 SER B O 1
ATOM 6409 N N . ALA B 1 200 ? 10.360 42.856 18.337 1.00 32.52 197 ALA B N 1
ATOM 6410 C CA . ALA B 1 200 ? 11.265 42.774 17.198 1.00 34.53 197 ALA B CA 1
ATOM 6411 C C . ALA B 1 200 ? 11.826 44.137 16.805 1.00 26.38 197 ALA B C 1
ATOM 6412 O O . ALA B 1 200 ? 11.103 45.131 16.759 1.00 33.38 197 ALA B O 1
ATOM 6414 N N . ASP B 1 201 ? 13.124 44.170 16.526 1.00 32.15 198 ASP B N 1
ATOM 6415 C CA . ASP B 1 201 ? 13.781 45.376 16.042 1.00 34.25 198 ASP B CA 1
ATOM 6416 C C . ASP B 1 201 ? 13.983 45.278 14.536 1.00 31.10 198 ASP B C 1
ATOM 6417 O O . ASP B 1 201 ? 14.924 44.641 14.065 1.00 26.34 198 ASP B O 1
ATOM 6422 N N . LEU B 1 202 ? 13.089 45.915 13.787 1.00 34.32 199 LEU B N 1
ATOM 6423 C CA . LEU B 1 202 ? 13.089 45.822 12.333 1.00 24.82 199 LEU B CA 1
ATOM 6424 C C . LEU B 1 202 ? 14.008 46.859 11.698 1.00 28.88 199 LEU B C 1
ATOM 6425 O O . LEU B 1 202 ? 14.165 47.965 12.215 1.00 35.12 199 LEU B O 1
ATOM 6430 N N . HIS B 1 203 ? 14.612 46.496 10.572 1.00 26.13 200 HIS B N 1
ATOM 6431 C CA . HIS B 1 203 ? 15.432 47.433 9.818 1.00 30.11 200 HIS B CA 1
ATOM 6432 C C . HIS B 1 203 ? 15.100 47.350 8.332 1.00 28.49 200 HIS B C 1
ATOM 6433 O O . HIS B 1 203 ? 15.307 46.317 7.697 1.00 28.59 200 HIS B O 1
ATOM 6440 N N . PHE B 1 204 ? 14.576 48.442 7.786 1.00 22.33 201 PHE B N 1
ATOM 6441 C CA . PHE B 1 204 ? 14.203 48.485 6.378 1.00 20.26 201 PHE B CA 1
ATOM 6442 C C . PHE B 1 204 ? 15.212 49.296 5.578 1.00 21.89 201 PHE B C 1
ATOM 6443 O O . PHE B 1 204 ? 15.286 50.516 5.713 1.00 27.50 201 PHE B O 1
ATOM 6451 N N . LEU B 1 205 ? 15.987 48.616 4.742 1.00 17.98 202 LEU B N 1
ATOM 6452 C CA . LEU B 1 205 ? 16.952 49.289 3.883 1.00 18.20 202 LEU B CA 1
ATOM 6453 C C . LEU B 1 205 ? 16.371 49.491 2.489 1.00 22.85 202 LEU B C 1
ATOM 6454 O O . LEU B 1 205 ? 16.345 48.568 1.675 1.00 19.83 202 LEU B O 1
ATOM 6459 N N . VAL B 1 206 ? 15.902 50.706 2.223 1.00 19.39 203 VAL B N 1
ATOM 6460 C CA . VAL B 1 206 ? 15.284 51.026 0.944 1.00 15.50 203 VAL B CA 1
ATOM 6461 C C . VAL B 1 206 ? 16.286 51.668 -0.007 1.00 20.52 203 VAL B C 1
ATOM 6462 O O . VAL B 1 206 ? 16.889 52.691 0.313 1.00 20.91 203 VAL B O 1
ATOM 6466 N N . GLU B 1 207 ? 16.464 51.060 -1.175 1.00 20.74 204 GLU B N 1
ATOM 6467 C CA . GLU B 1 207 ? 17.368 51.604 -2.180 1.00 21.47 204 GLU B CA 1
ATOM 6468 C C . GLU B 1 207 ? 16.617 52.413 -3.228 1.00 25.48 204 GLU B C 1
ATOM 6469 O O . GLU B 1 207 ? 15.585 51.984 -3.744 1.00 21.84 204 GLU B O 1
ATOM 6475 N N . THR B 1 208 ? 17.146 53.591 -3.533 1.00 20.12 205 THR B N 1
ATOM 6476 C CA . THR B 1 208 ? 16.565 54.449 -4.550 1.00 20.45 205 THR B CA 1
ATOM 6477 C C . THR B 1 208 ? 17.611 54.727 -5.622 1.00 22.65 205 THR B C 1
ATOM 6478 O O . THR B 1 208 ? 18.802 54.514 -5.401 1.00 26.46 205 THR B O 1
ATOM 6482 N N . ASN B 1 209 ? 17.168 55.188 -6.787 1.00 22.44 206 ASN B N 1
ATOM 6483 C CA . ASN B 1 209 ? 18.096 55.532 -7.862 1.00 32.80 206 ASN B CA 1
ATOM 6484 C C . ASN B 1 209 ? 18.447 57.018 -7.871 1.00 30.37 206 ASN B C 1
ATOM 6485 O O . ASN B 1 209 ? 19.536 57.408 -8.291 1.00 25.38 206 ASN B O 1
ATOM 6490 N N . GLN B 1 210 ? 17.509 57.841 -7.416 1.00 26.57 207 GLN B N 1
ATOM 6491 C CA . GLN B 1 210 ? 17.754 59.261 -7.199 1.00 37.86 207 GLN B CA 1
ATOM 6492 C C . GLN B 1 210 ? 17.395 59.524 -5.753 1.00 32.41 207 GLN B C 1
ATOM 6493 O O . GLN B 1 210 ? 17.121 58.581 -5.016 1.00 32.54 207 GLN B O 1
ATOM 6499 N N . LYS B 1 211 ? 17.384 60.773 -5.309 1.00 38.00 208 LYS B N 1
ATOM 6500 C CA . LYS B 1 211 ? 17.063 60.960 -3.898 1.00 43.48 208 LYS B CA 1
ATOM 6501 C C . LYS B 1 211 ? 15.742 61.643 -3.588 1.00 26.83 208 LYS B C 1
ATOM 6502 O O . LYS B 1 211 ? 15.221 62.449 -4.356 1.00 35.90 208 LYS B O 1
ATOM 6508 N N . VAL B 1 212 ? 15.211 61.261 -2.437 1.00 35.01 209 VAL B N 1
ATOM 6509 C CA . VAL B 1 212 ? 13.898 61.670 -1.991 1.00 33.26 209 VAL B CA 1
ATOM 6510 C C . VAL B 1 212 ? 14.026 62.394 -0.655 1.00 30.02 209 VAL B C 1
ATOM 6511 O O . VAL B 1 212 ? 15.032 62.251 0.042 1.00 32.13 209 VAL B O 1
ATOM 6515 N N . ASP B 1 213 ? 13.006 63.171 -0.303 1.00 32.22 210 ASP B N 1
ATOM 6516 C CA . ASP B 1 213 ? 13.015 63.928 0.945 1.00 33.91 210 ASP B CA 1
ATOM 6517 C C . ASP B 1 213 ? 12.610 63.051 2.125 1.00 40.06 210 ASP B C 1
ATOM 6518 O O . ASP B 1 213 ? 12.992 63.310 3.269 1.00 40.22 210 ASP B O 1
ATOM 6523 N N . GLU B 1 214 ? 11.848 62.001 1.842 1.00 33.13 211 GLU B N 1
ATOM 6524 C CA . GLU B 1 214 ? 11.304 61.173 2.906 1.00 29.52 211 GLU B CA 1
ATOM 6525 C C . GLU B 1 214 ? 11.094 59.719 2.485 1.00 33.01 211 GLU B C 1
ATOM 6526 O O . GLU B 1 214 ? 10.571 59.437 1.408 1.00 29.30 211 GLU B O 1
ATOM 6532 N N . VAL B 1 215 ? 11.524 58.799 3.340 1.00 28.80 212 VAL B N 1
ATOM 6533 C CA . VAL B 1 215 ? 11.279 57.380 3.126 1.00 20.72 212 VAL B CA 1
ATOM 6534 C C . VAL B 1 215 ? 10.360 56.858 4.225 1.00 26.42 212 VAL B C 1
ATOM 6535 O O . VAL B 1 215 ? 10.810 56.524 5.319 1.00 26.76 212 VAL B O 1
ATOM 6539 N N . ARG B 1 216 ? 9.065 56.806 3.932 1.00 23.92 213 ARG B N 1
ATOM 6540 C CA . ARG B 1 216 ? 8.092 56.367 4.921 1.00 25.57 213 ARG B CA 1
ATOM 6541 C C . ARG B 1 216 ? 7.694 54.900 4.773 1.00 32.76 213 ARG B C 1
ATOM 6542 O O . ARG B 1 216 ? 7.401 54.422 3.680 1.00 26.94 213 ARG B O 1
ATOM 6550 N N . ILE B 1 217 ? 7.668 54.191 5.895 1.00 30.70 214 ILE B N 1
ATOM 6551 C CA . ILE B 1 217 ? 7.309 52.775 5.893 1.00 23.50 214 ILE B CA 1
ATOM 6552 C C . ILE B 1 217 ? 6.188 52.475 6.877 1.00 27.34 214 ILE B C 1
ATOM 6553 O O . ILE B 1 217 ? 6.333 52.684 8.081 1.00 30.50 214 ILE B O 1
ATOM 6558 N N . SER B 1 218 ? 5.074 51.973 6.353 1.00 30.74 215 SER B N 1
ATOM 6559 C CA . SER B 1 218 ? 3.930 51.597 7.173 1.00 29.69 215 SER B CA 1
ATOM 6560 C C . SER B 1 218 ? 3.824 50.078 7.224 1.00 21.70 215 SER B C 1
ATOM 6561 O O . SER B 1 218 ? 3.827 49.417 6.186 1.00 17.98 215 SER B O 1
ATOM 6564 N N . VAL B 1 219 ? 3.738 49.529 8.431 1.00 24.21 216 VAL B N 1
ATOM 6565 C CA . VAL B 1 219 ? 3.680 48.082 8.610 1.00 19.10 216 VAL B CA 1
ATOM 6566 C C . VAL B 1 219 ? 2.292 47.624 9.046 1.00 28.34 216 VAL B C 1
ATOM 6567 O O . VAL B 1 219 ? 1.744 48.112 10.036 1.00 25.90 216 VAL B O 1
ATOM 6571 N N . PHE B 1 220 ? 1.732 46.684 8.292 1.00 24.82 217 PHE B N 1
ATOM 6572 C CA . PHE B 1 220 ? 0.393 46.174 8.552 1.00 21.48 217 PHE B CA 1
ATOM 6573 C C . PHE B 1 220 ? 0.433 44.683 8.870 1.00 26.44 217 PHE B C 1
ATOM 6574 O O . PHE B 1 220 ? 1.267 43.951 8.337 1.00 25.36 217 PHE B O 1
ATOM 6582 N N . ASP B 1 221 ? -0.469 44.235 9.739 1.00 21.44 218 ASP B N 1
ATOM 6583 C CA . ASP B 1 221 ? -0.562 42.817 10.070 1.00 25.46 218 ASP B CA 1
ATOM 6584 C C . ASP B 1 221 ? -1.524 42.092 9.131 1.00 23.78 218 ASP B C 1
ATOM 6585 O O . ASP B 1 221 ? -1.900 42.627 8.089 1.00 27.39 218 ASP B O 1
ATOM 6590 N N . GLU B 1 222 ? -1.925 40.881 9.503 1.00 27.02 219 GLU B N 1
ATOM 6591 C CA . GLU B 1 222 ? -2.786 40.072 8.644 1.00 26.39 219 GLU B CA 1
ATOM 6592 C C . GLU B 1 222 ? -4.253 40.490 8.702 1.00 29.98 219 GLU B C 1
ATOM 6593 O O . GLU B 1 222 ? -5.084 39.969 7.958 1.00 36.94 219 GLU B O 1
ATOM 6599 N N . ASP B 1 223 ? -4.564 41.426 9.590 1.00 31.95 220 ASP B N 1
ATOM 6600 C CA . ASP B 1 223 ? -5.896 42.013 9.648 1.00 33.05 220 ASP B CA 1
ATOM 6601 C C . ASP B 1 223 ? -5.869 43.371 8.963 1.00 32.90 220 ASP B C 1
ATOM 6602 O O . ASP B 1 223 ? -6.803 44.163 9.091 1.00 39.42 220 ASP B O 1
ATOM 6607 N N . ASN B 1 224 ? -4.780 43.627 8.241 1.00 33.68 221 ASN B N 1
ATOM 6608 C CA . ASN B 1 224 ? -4.561 44.898 7.553 1.00 33.20 221 ASN B CA 1
ATOM 6609 C C . ASN B 1 224 ? -4.608 46.095 8.502 1.00 32.59 221 ASN B C 1
ATOM 6610 O O . ASN B 1 224 ? -5.032 47.187 8.125 1.00 30.51 221 ASN B O 1
ATOM 6615 N N . LYS B 1 225 ? -4.161 45.872 9.734 1.00 32.98 222 LYS B N 1
ATOM 6616 C CA . LYS B 1 225 ? -4.106 46.921 10.743 1.00 27.00 222 LYS B CA 1
ATOM 6617 C C . LYS B 1 225 ? -2.696 47.485 10.861 1.00 32.39 222 LYS B C 1
ATOM 6618 O O . LYS B 1 225 ? -1.722 46.735 10.926 1.00 35.40 222 LYS B O 1
ATOM 6624 N N . LEU B 1 226 ? -2.593 48.810 10.891 1.00 28.04 223 LEU B N 1
ATOM 6625 C CA . LEU B 1 226 ? -1.309 49.480 11.062 1.00 25.12 223 LEU B CA 1
ATOM 6626 C C . LEU B 1 226 ? -0.737 49.179 12.442 1.00 28.52 223 LEU B C 1
ATOM 6627 O O . LEU B 1 226 ? -1.424 49.335 13.451 1.00 38.88 223 LEU B O 1
ATOM 6632 N N . VAL B 1 227 ? 0.518 48.743 12.486 1.00 25.01 224 VAL B N 1
ATOM 6633 C CA . VAL B 1 227 ? 1.156 48.413 13.758 1.00 21.80 224 VAL B CA 1
ATOM 6634 C C . VAL B 1 227 ? 2.469 49.163 13.969 1.00 19.82 224 VAL B C 1
ATOM 6635 O O . VAL B 1 227 ? 3.068 49.087 15.042 1.00 27.44 224 VAL B O 1
ATOM 6639 N N . GLY B 1 228 ? 2.915 49.887 12.947 1.00 20.51 225 GLY B N 1
ATOM 6640 C CA . GLY B 1 228 ? 4.168 50.615 13.034 1.00 24.66 225 GLY B CA 1
ATOM 6641 C C . GLY B 1 228 ? 4.425 51.563 11.881 1.00 30.89 225 GLY B C 1
ATOM 6642 O O . GLY B 1 228 ? 4.000 51.310 10.753 1.00 28.06 225 GLY B O 1
ATOM 6643 N N . GLU B 1 229 ? 5.119 52.662 12.172 1.00 38.48 226 GLU B N 1
ATOM 6644 C CA . GLU B 1 229 ? 5.475 53.656 11.163 1.00 28.57 226 GLU B CA 1
ATOM 6645 C C . GLU B 1 229 ? 6.886 54.158 11.423 1.00 27.07 226 GLU B C 1
ATOM 6646 O O . GLU B 1 229 ? 7.317 54.229 12.571 1.00 31.00 226 GLU B O 1
ATOM 6652 N N . THR B 1 230 ? 7.613 54.490 10.361 1.00 28.37 227 THR B N 1
ATOM 6653 C CA . THR B 1 230 ? 8.981 54.980 10.509 1.00 32.84 227 THR B CA 1
ATOM 6654 C C . THR B 1 230 ? 9.466 55.776 9.300 1.00 34.06 227 THR B C 1
ATOM 6655 O O . THR B 1 230 ? 9.019 55.553 8.176 1.00 35.29 227 THR B O 1
ATOM 6659 N N . LYS B 1 231 ? 10.391 56.698 9.544 1.00 28.81 228 LYS B N 1
ATOM 6660 C CA . LYS B 1 231 ? 10.986 57.504 8.483 1.00 29.12 228 LYS B CA 1
ATOM 6661 C C . LYS B 1 231 ? 12.509 57.450 8.562 1.00 33.60 228 LYS B C 1
ATOM 6662 O O . LYS B 1 231 ? 13.204 58.098 7.779 1.00 31.32 228 LYS B O 1
ATOM 6668 N N . ASP B 1 232 ? 13.022 56.677 9.514 1.00 32.21 229 ASP B N 1
ATOM 6669 C CA . ASP B 1 232 ? 14.462 56.595 9.740 1.00 38.73 229 ASP B CA 1
ATOM 6670 C C . ASP B 1 232 ? 15.011 55.190 9.486 1.00 38.28 229 ASP B C 1
ATOM 6671 O O . ASP B 1 232 ? 16.086 54.840 9.976 1.00 31.84 229 ASP B O 1
ATOM 6676 N N . SER B 1 233 ? 14.253 54.400 8.727 1.00 32.52 230 SER B N 1
ATOM 6677 C CA . SER B 1 233 ? 14.636 53.042 8.326 1.00 31.45 230 SER B CA 1
ATOM 6678 C C . SER B 1 233 ? 14.710 52.044 9.480 1.00 30.58 230 SER B C 1
ATOM 6679 O O . SER B 1 233 ? 15.265 50.957 9.330 1.00 42.97 230 SER B O 1
ATOM 6682 N N . ARG B 1 234 ? 14.145 52.405 10.626 1.00 29.71 231 ARG B N 1
ATOM 6683 C CA . ARG B 1 234 ? 14.194 51.529 11.790 1.00 26.34 231 ARG B CA 1
ATOM 6684 C C . ARG B 1 234 ? 12.881 51.574 12.563 1.00 22.73 231 ARG B C 1
ATOM 6685 O O . ARG B 1 234 ? 12.280 52.634 12.717 1.00 30.62 231 ARG B O 1
ATOM 6693 N N . LEU B 1 235 ? 12.435 50.418 13.045 1.00 31.10 232 LEU B N 1
ATOM 6694 C CA . LEU B 1 235 ? 11.143 50.328 13.716 1.00 26.95 232 LEU B CA 1
ATOM 6695 C C . LEU B 1 235 ? 11.108 49.244 14.787 1.00 27.99 232 LEU B C 1
ATOM 6696 O O . LEU B 1 235 ? 11.585 48.129 14.575 1.00 37.25 232 LEU B O 1
ATOM 6701 N N . PHE B 1 236 ? 10.539 49.583 15.940 1.00 29.80 233 PHE B N 1
ATOM 6702 C CA . PHE B 1 236 ? 10.324 48.616 17.009 1.00 29.15 233 PHE B CA 1
ATOM 6703 C C . PHE B 1 236 ? 8.864 48.179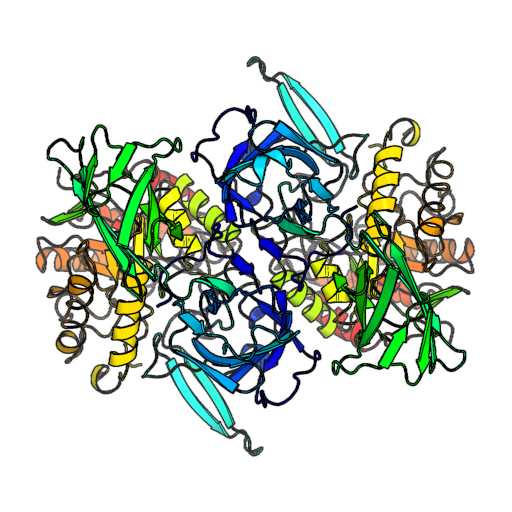 17.024 1.00 27.37 233 PHE B C 1
ATOM 6704 O O . PHE B 1 236 ? 7.961 48.999 16.863 1.00 34.90 233 PHE B O 1
ATOM 6712 N N . LEU B 1 237 ? 8.634 46.886 17.217 1.00 39.16 234 LEU B N 1
ATOM 6713 C CA . LEU B 1 237 ? 7.279 46.347 17.194 1.00 35.75 234 LEU B CA 1
ATOM 6714 C C . LEU B 1 237 ? 7.028 45.387 18.353 1.00 28.27 234 LEU B C 1
ATOM 6715 O O . LEU B 1 237 ? 7.804 44.460 18.583 1.00 34.90 234 LEU B O 1
ATOM 6720 N N . SER B 1 238 ? 5.940 45.623 19.082 1.00 36.92 235 SER B N 1
ATOM 6721 C CA . SER B 1 238 ? 5.538 44.749 20.178 1.00 38.69 235 SER B CA 1
ATOM 6722 C C . SER B 1 238 ? 4.349 43.891 19.765 1.00 34.34 235 SER B C 1
ATOM 6723 O O . SER B 1 238 ? 3.716 44.155 18.742 1.00 34.44 235 SER B O 1
ATOM 6726 N N . ASP B 1 239 ? 4.050 42.875 20.573 1.00 35.46 236 ASP B N 1
ATOM 6727 C CA . ASP B 1 239 ? 2.963 41.939 20.292 1.00 44.96 236 ASP B CA 1
ATOM 6728 C C . ASP B 1 239 ? 3.111 41.346 18.891 1.00 39.05 236 ASP B C 1
ATOM 6729 O O . ASP B 1 239 ? 2.183 41.384 18.081 1.00 36.84 236 ASP B O 1
ATOM 6734 N N . VAL B 1 240 ? 4.293 40.812 18.607 1.00 31.22 237 VAL B N 1
ATOM 6735 C CA . VAL B 1 240 ? 4.571 40.257 17.291 1.00 33.21 237 VAL B CA 1
ATOM 6736 C C . VAL B 1 240 ? 4.029 38.839 17.164 1.00 33.62 237 VAL B C 1
ATOM 6737 O O . VAL B 1 240 ? 3.914 38.112 18.152 1.00 31.92 237 VAL B O 1
ATOM 6741 N N . HIS B 1 241 ? 3.680 38.460 15.941 1.00 30.10 238 HIS B N 1
ATOM 6742 C CA . HIS B 1 241 ? 3.265 37.096 15.656 1.00 29.08 238 HIS B CA 1
ATOM 6743 C C . HIS B 1 241 ? 4.317 36.430 14.784 1.00 27.90 238 HIS B C 1
ATOM 6744 O O . HIS B 1 241 ? 4.602 36.887 13.677 1.00 27.32 238 HIS B O 1
ATOM 6751 N N . LEU B 1 242 ? 4.899 35.353 15.297 1.00 25.64 239 LEU B N 1
ATOM 6752 C CA . LEU B 1 242 ? 5.991 34.678 14.612 1.00 28.15 239 LEU B CA 1
ATOM 6753 C C . LEU B 1 242 ? 5.514 33.849 13.426 1.00 18.97 239 LEU B C 1
ATOM 6754 O O . LEU B 1 242 ? 4.445 33.241 13.463 1.00 15.96 239 LEU B O 1
ATOM 6759 N N . TRP B 1 243 ? 6.321 33.843 12.372 1.00 23.46 240 TRP B N 1
ATOM 6760 C CA . TRP B 1 243 ? 6.106 32.970 11.230 1.00 14.77 240 TRP B CA 1
ATOM 6761 C C . TRP B 1 243 ? 6.528 31.562 11.634 1.00 18.23 240 TRP B C 1
ATOM 6762 O O . TRP B 1 243 ? 7.691 31.327 11.956 1.00 18.17 240 TRP B O 1
ATOM 6773 N N . GLU B 1 244 ? 5.577 30.632 11.632 1.00 23.78 241 GLU B N 1
ATOM 6774 C CA . GLU B 1 244 ? 5.837 29.265 12.077 1.00 23.09 241 GLU B CA 1
ATOM 6775 C C . GLU B 1 244 ? 5.712 28.251 10.943 1.00 21.31 241 GLU B C 1
ATOM 6776 O O . GLU B 1 244 ? 5.042 28.506 9.941 1.00 19.64 241 GLU B O 1
ATOM 6782 N N . VAL B 1 245 ? 6.358 27.101 11.111 1.00 19.76 242 VAL B N 1
ATOM 6783 C CA . VAL B 1 245 ? 6.291 26.034 10.118 1.00 16.47 242 VAL B CA 1
ATOM 6784 C C . VAL B 1 245 ? 4.864 25.504 9.975 1.00 12.59 242 VAL B C 1
ATOM 6785 O O . VAL B 1 245 ? 4.249 25.071 10.949 1.00 13.04 242 VAL B O 1
ATOM 6789 N N . LEU B 1 246 ? 4.344 25.567 8.751 1.00 12.57 243 LEU B N 1
ATOM 6790 C CA . LEU B 1 246 ? 2.958 25.199 8.451 1.00 17.65 243 LEU B CA 1
ATOM 6791 C C . LEU B 1 246 ? 1.948 26.035 9.236 1.00 17.45 243 LEU B C 1
ATOM 6792 O O . LEU B 1 246 ? 0.786 25.656 9.376 1.00 20.09 243 LEU B O 1
ATOM 6797 N N . ASN B 1 247 ? 2.407 27.176 9.740 1.00 21.48 244 ASN B N 1
ATOM 6798 C CA . ASN B 1 247 ? 1.545 28.145 10.401 1.00 20.44 244 ASN B CA 1
ATOM 6799 C C . ASN B 1 247 ? 2.107 29.540 10.184 1.00 20.39 244 ASN B C 1
ATOM 6800 O O . ASN B 1 247 ? 2.636 30.167 11.103 1.00 22.48 244 ASN B O 1
ATOM 6805 N N . ALA B 1 248 ? 1.993 30.017 8.951 1.00 13.42 245 ALA B N 1
ATOM 6806 C CA . ALA B 1 248 ? 2.634 31.258 8.550 1.00 17.24 245 ALA B CA 1
ATOM 6807 C C . ALA B 1 248 ? 1.938 32.498 9.098 1.00 19.56 245 ALA B C 1
ATOM 6808 O O . ALA B 1 248 ? 0.726 32.505 9.318 1.00 19.01 245 ALA B O 1
ATOM 6810 N N . TYR B 1 249 ? 2.727 33.542 9.326 1.00 16.33 246 TYR B N 1
ATOM 6811 C CA . TYR B 1 249 ? 2.191 34.861 9.616 1.00 17.43 246 TYR B CA 1
ATOM 6812 C C . TYR B 1 249 ? 3.024 35.892 8.872 1.00 18.37 246 TYR B C 1
ATOM 6813 O O . TYR B 1 249 ? 4.245 35.942 9.022 1.00 16.46 246 TYR B O 1
ATOM 6822 N N . LEU B 1 250 ? 2.359 36.708 8.062 1.00 22.47 247 LEU B N 1
ATOM 6823 C CA . LEU B 1 250 ? 3.050 37.669 7.215 1.00 20.56 247 LEU B CA 1
ATOM 6824 C C . LEU B 1 250 ? 2.614 39.097 7.498 1.00 23.93 247 LEU B C 1
ATOM 6825 O O . LEU B 1 250 ? 1.423 39.384 7.605 1.00 21.71 247 LEU B O 1
ATOM 6830 N N . TYR B 1 251 ? 3.590 39.988 7.621 1.00 19.18 248 TYR B N 1
ATOM 6831 C CA . TYR B 1 251 ? 3.316 41.412 7.693 1.00 19.60 248 TYR B CA 1
ATOM 6832 C C . TYR B 1 251 ? 3.575 42.009 6.320 1.00 23.32 248 TYR B C 1
ATOM 6833 O O . TYR B 1 251 ? 4.244 41.397 5.488 1.00 20.05 248 TYR B O 1
ATOM 6842 N N . THR B 1 252 ? 3.044 43.201 6.078 1.00 21.26 249 THR B N 1
ATOM 6843 C CA . THR B 1 252 ? 3.330 43.905 4.838 1.00 20.12 249 THR B CA 1
ATOM 6844 C C . THR B 1 252 ? 3.979 45.247 5.146 1.00 20.27 249 THR B C 1
ATOM 6845 O O . THR B 1 252 ? 3.477 46.021 5.962 1.00 18.40 249 THR B O 1
ATOM 6849 N N . ALA B 1 253 ? 5.109 45.511 4.502 1.00 21.38 250 ALA B N 1
ATOM 6850 C CA . ALA B 1 253 ? 5.765 46.801 4.633 1.00 15.31 250 ALA B CA 1
ATOM 6851 C C . ALA B 1 253 ? 5.422 47.660 3.427 1.00 19.61 250 ALA B C 1
ATOM 6852 O O . ALA B 1 253 ? 5.880 47.394 2.316 1.00 15.93 250 ALA B O 1
ATOM 6854 N N . ARG B 1 254 ? 4.599 48.680 3.650 1.00 27.99 251 ARG B N 1
ATOM 6855 C CA . ARG B 1 254 ? 4.233 49.612 2.592 1.00 20.16 251 ARG B CA 1
ATOM 6856 C C . ARG B 1 254 ? 5.235 50.757 2.552 1.00 22.87 251 ARG B C 1
ATOM 6857 O O . ARG B 1 254 ? 5.226 51.637 3.414 1.00 25.20 251 ARG B O 1
ATOM 6865 N N . VAL B 1 255 ? 6.106 50.737 1.549 1.00 16.31 252 VAL B N 1
ATOM 6866 C CA . VAL B 1 255 ? 7.176 51.719 1.454 1.00 17.19 252 VAL B CA 1
ATOM 6867 C C . VAL B 1 255 ? 6.813 52.854 0.503 1.00 19.95 252 VAL B C 1
ATOM 6868 O O . VAL B 1 255 ? 6.477 52.624 -0.657 1.00 15.43 252 VAL B O 1
ATOM 6872 N N . GLU B 1 256 ? 6.882 54.081 1.011 1.00 23.02 253 GLU B N 1
ATOM 6873 C CA . GLU B 1 256 ? 6.557 55.263 0.225 1.00 22.36 253 GLU B CA 1
ATOM 6874 C C . GLU B 1 256 ? 7.714 56.254 0.227 1.00 24.45 253 GLU B C 1
ATOM 6875 O O . GLU B 1 256 ? 8.256 56.588 1.281 1.00 26.32 253 GLU B O 1
ATOM 6881 N N . ILE B 1 257 ? 8.093 56.722 -0.957 1.00 23.84 254 ILE B N 1
ATOM 6882 C CA . ILE B 1 257 ? 9.117 57.751 -1.070 1.00 21.11 254 ILE B CA 1
ATOM 6883 C C . ILE B 1 257 ? 8.509 59.073 -1.535 1.00 30.30 254 ILE B C 1
ATOM 6884 O O . ILE B 1 257 ? 7.720 59.109 -2.480 1.00 32.69 254 ILE B O 1
ATOM 6889 N N . PHE B 1 258 ? 8.875 60.156 -0.857 1.00 35.94 255 PHE B N 1
ATOM 6890 C CA . PHE B 1 258 ? 8.312 61.469 -1.149 1.00 28.78 255 PHE B CA 1
ATOM 6891 C C . PHE B 1 258 ? 9.377 62.471 -1.585 1.00 32.60 255 PHE B C 1
ATOM 6892 O O . PHE B 1 258 ? 10.485 62.486 -1.049 1.00 30.22 255 PHE B O 1
ATOM 6900 N N . VAL B 1 259 ? 9.030 63.298 -2.567 1.00 36.86 256 VAL B N 1
ATOM 6901 C CA . VAL B 1 259 ? 9.851 64.442 -2.951 1.00 36.98 256 VAL B CA 1
ATOM 6902 C C . VAL B 1 259 ? 8.975 65.687 -2.973 1.00 42.55 256 VAL B C 1
ATOM 6903 O O . VAL B 1 259 ? 7.949 65.715 -3.654 1.00 41.22 256 VAL B O 1
ATOM 6907 N N . ASP B 1 260 ? 9.384 66.707 -2.221 1.00 44.96 257 ASP B N 1
ATOM 6908 C CA . ASP B 1 260 ? 8.613 67.940 -2.081 1.00 37.77 257 ASP B CA 1
ATOM 6909 C C . ASP B 1 260 ? 7.202 67.661 -1.564 1.00 44.04 257 ASP B C 1
ATOM 6910 O O . ASP B 1 260 ? 6.223 68.212 -2.071 1.00 37.51 257 ASP B O 1
ATOM 6912 N N . ASN B 1 261 ? 7.119 66.788 -0.563 1.00 39.06 258 ASN B N 1
ATOM 6913 C CA . ASN B 1 261 ? 5.866 66.465 0.124 1.00 40.78 258 ASN B CA 1
ATOM 6914 C C . ASN B 1 261 ? 4.808 65.737 -0.707 1.00 38.81 258 ASN B C 1
ATOM 6915 O O . ASN B 1 261 ? 3.648 65.663 -0.303 1.00 43.15 258 ASN B O 1
ATOM 6920 N N . GLN B 1 262 ? 5.200 65.195 -1.856 1.00 35.11 259 GLN B N 1
ATOM 6921 C CA . GLN B 1 262 ? 4.271 64.400 -2.658 1.00 44.12 259 GLN B CA 1
ATOM 6922 C C . GLN B 1 262 ? 4.816 63.020 -3.023 1.00 35.51 259 GLN B C 1
ATOM 6923 O O . GLN B 1 262 ? 6.022 62.842 -3.200 1.00 24.49 259 GLN B O 1
ATOM 6929 N N . LEU B 1 263 ? 3.908 62.053 -3.129 1.00 39.15 260 LEU B N 1
ATOM 6930 C CA . LEU B 1 263 ? 4.259 60.664 -3.407 1.00 22.52 260 LEU B CA 1
ATOM 6931 C C . LEU B 1 263 ? 4.981 60.510 -4.740 1.00 22.19 260 LEU B C 1
ATOM 6932 O O . LEU B 1 263 ? 4.504 60.976 -5.774 1.00 22.34 260 LEU B O 1
ATOM 6937 N N . GLN B 1 264 ? 6.133 59.850 -4.708 1.00 21.20 261 GLN B N 1
ATOM 6938 C CA . GLN B 1 264 ? 6.885 59.567 -5.922 1.00 23.37 261 GLN B CA 1
ATOM 6939 C C . GLN B 1 264 ? 6.673 58.123 -6.352 1.00 18.31 261 GLN B C 1
ATOM 6940 O O . GLN B 1 264 ? 6.462 57.842 -7.530 1.00 20.36 261 GLN B O 1
ATOM 6946 N N . ASP B 1 265 ? 6.729 57.211 -5.388 1.00 22.04 262 ASP B N 1
ATOM 6947 C CA . ASP B 1 265 ? 6.590 55.790 -5.672 1.00 23.37 262 ASP B CA 1
ATOM 6948 C C . ASP B 1 265 ? 6.158 55.038 -4.418 1.00 20.28 262 ASP B C 1
ATOM 6949 O O . ASP B 1 265 ? 6.507 55.423 -3.303 1.00 22.49 262 ASP B O 1
ATOM 6954 N N . VAL B 1 266 ? 5.395 53.968 -4.607 1.00 19.36 263 VAL B N 1
ATOM 6955 C CA . VAL B 1 266 ? 4.922 53.161 -3.489 1.00 18.60 263 VAL B CA 1
ATOM 6956 C C . VAL B 1 266 ? 4.987 51.669 -3.824 1.00 20.29 263 VAL B C 1
ATOM 6957 O O . VAL B 1 266 ? 4.657 51.256 -4.936 1.00 10.83 263 VAL B O 1
ATOM 6961 N N . TYR B 1 267 ? 5.439 50.872 -2.861 1.00 15.23 264 TYR B N 1
ATOM 6962 C CA . TYR B 1 267 ? 5.568 49.433 -3.046 1.00 19.28 264 TYR B CA 1
ATOM 6963 C C . TYR B 1 267 ? 5.231 48.710 -1.746 1.00 17.39 264 TYR B C 1
ATOM 6964 O O . TYR B 1 267 ? 5.436 49.247 -0.659 1.00 22.26 264 TYR B O 1
ATOM 6973 N N . GLU B 1 268 ? 4.704 47.496 -1.863 1.00 17.44 265 GLU B N 1
ATOM 6974 C CA . GLU B 1 268 ? 4.418 46.671 -0.694 1.00 20.83 265 GLU B CA 1
ATOM 6975 C C . GLU B 1 268 ? 5.241 45.387 -0.709 1.00 22.79 265 GLU B C 1
ATOM 6976 O O . GLU B 1 268 ? 5.147 44.586 -1.638 1.00 21.85 265 GLU B O 1
ATOM 6982 N N . GLU B 1 269 ? 6.049 45.199 0.328 1.00 18.80 266 GLU B N 1
ATOM 6983 C CA . GLU B 1 269 ? 6.876 44.008 0.451 1.00 16.91 266 GLU B CA 1
ATOM 6984 C C . GLU B 1 269 ? 6.482 43.225 1.696 1.00 20.59 266 GLU B C 1
ATOM 6985 O O . GLU B 1 269 ? 6.449 43.774 2.796 1.00 20.82 266 GLU B O 1
ATOM 6991 N N . ASN B 1 270 ? 6.175 41.945 1.519 1.00 19.71 267 ASN B N 1
ATOM 6992 C CA . ASN B 1 270 ? 5.843 41.087 2.647 1.00 15.53 267 ASN B CA 1
ATOM 6993 C C . ASN B 1 270 ? 7.090 40.668 3.408 1.00 14.78 267 ASN B C 1
ATOM 6994 O O . ASN B 1 270 ? 8.195 40.684 2.865 1.00 13.59 267 ASN B O 1
ATOM 6999 N N . PHE B 1 271 ? 6.908 40.296 4.669 1.00 13.82 268 PHE B N 1
ATOM 7000 C CA . PHE B 1 271 ? 7.993 39.728 5.458 1.00 17.04 268 PHE B CA 1
ATOM 7001 C C . PHE B 1 271 ? 7.451 38.923 6.631 1.00 16.82 268 PHE B C 1
ATOM 7002 O O . PHE B 1 271 ? 6.309 39.110 7.055 1.00 16.35 268 PHE B O 1
ATOM 7010 N N . GLY B 1 272 ? 8.276 38.017 7.142 1.00 12.31 269 GLY B N 1
ATOM 7011 C CA . GLY B 1 272 ? 7.898 37.195 8.274 1.00 17.55 269 GLY B CA 1
ATOM 7012 C C . GLY B 1 272 ? 8.914 37.301 9.393 1.00 19.10 269 GLY B C 1
ATOM 7013 O O . GLY B 1 272 ? 10.092 37.564 9.152 1.00 22.46 269 GLY B O 1
ATOM 7014 N N . LEU B 1 273 ? 8.454 37.102 10.622 1.00 16.23 270 LEU B N 1
ATOM 7015 C CA . LEU B 1 273 ? 9.332 37.163 11.781 1.00 22.73 270 LEU B CA 1
ATOM 7016 C C . LEU B 1 273 ? 9.664 35.760 12.272 1.00 21.83 270 LEU B C 1
ATOM 7017 O O . LEU B 1 273 ? 8.829 35.090 12.880 1.00 15.92 270 LEU B O 1
ATOM 7022 N N . ARG B 1 274 ? 10.886 35.318 11.992 1.00 15.90 271 ARG B N 1
ATOM 7023 C CA . ARG B 1 274 ? 11.344 34.003 12.420 1.00 16.10 271 ARG B CA 1
ATOM 7024 C C . ARG B 1 274 ? 12.864 33.973 12.531 1.00 15.26 271 ARG B C 1
ATOM 7025 O O . ARG B 1 274 ? 13.566 34.639 11.770 1.00 17.40 271 ARG B O 1
ATOM 7033 N N . GLU B 1 275 ? 13.369 33.195 13.482 1.00 26.92 272 GLU B N 1
ATOM 7034 C CA . GLU B 1 275 ? 14.803 33.127 13.728 1.00 20.80 272 GLU B CA 1
ATOM 7035 C C . GLU B 1 275 ? 15.389 31.797 13.261 1.00 24.55 272 GLU B C 1
ATOM 7036 O O . GLU B 1 275 ? 14.797 30.738 13.468 1.00 22.47 272 GLU B O 1
ATOM 7042 N N . ILE B 1 276 ? 16.556 31.866 12.627 1.00 26.85 273 ILE B N 1
ATOM 7043 C CA . ILE B 1 276 ? 17.249 30.681 12.140 1.00 27.70 273 ILE B CA 1
ATOM 7044 C C . ILE B 1 276 ? 18.666 30.621 12.696 1.00 24.99 273 ILE B C 1
ATOM 7045 O O . ILE B 1 276 ? 19.411 31.599 12.626 1.00 29.46 273 ILE B O 1
ATOM 7050 N N . GLU B 1 277 ? 19.034 29.472 13.253 1.00 23.41 274 GLU B N 1
ATOM 7051 C CA . GLU B 1 277 ? 20.384 29.272 13.762 1.00 22.90 274 GLU B CA 1
ATOM 7052 C C . GLU B 1 277 ? 20.805 27.812 13.663 1.00 22.70 274 GLU B C 1
ATOM 7053 O O . GLU B 1 277 ? 20.082 26.915 14.093 1.00 24.29 274 GLU B O 1
ATOM 7059 N N . VAL B 1 278 ? 21.983 27.583 13.094 1.00 24.11 275 VAL B N 1
ATOM 7060 C CA . VAL B 1 278 ? 22.547 26.243 13.013 1.00 24.23 275 VAL B CA 1
ATOM 7061 C C . VAL B 1 278 ? 23.668 26.077 14.035 1.00 28.54 275 VAL B C 1
ATOM 7062 O O . VAL B 1 278 ? 24.695 26.754 13.957 1.00 29.90 275 VAL B O 1
ATOM 7066 N N . THR B 1 279 ? 23.462 25.183 14.998 1.00 23.67 276 THR B N 1
ATOM 7067 C CA . THR B 1 279 ? 24.458 24.934 16.036 1.00 29.34 276 THR B CA 1
ATOM 7068 C C . THR B 1 279 ? 24.255 23.584 16.723 1.00 28.46 276 THR B C 1
ATOM 7069 O O . THR B 1 279 ? 23.125 23.123 16.893 1.00 26.92 276 THR B O 1
ATOM 7073 N N . ASN B 1 280 ? 25.366 22.957 17.103 1.00 26.35 277 ASN B N 1
ATOM 7074 C CA . ASN B 1 280 ? 25.359 21.702 17.854 1.00 28.38 277 ASN B CA 1
ATOM 7075 C C . ASN B 1 280 ? 24.582 20.570 17.179 1.00 23.83 277 ASN B C 1
ATOM 7076 O O . ASN B 1 280 ? 23.772 19.895 17.816 1.00 25.45 277 ASN B O 1
ATOM 7081 N N . GLY B 1 281 ? 24.836 20.368 15.889 1.00 22.57 278 GLY B N 1
ATOM 7082 C CA . GLY B 1 281 ? 24.189 19.308 15.135 1.00 22.49 278 GLY B CA 1
ATOM 7083 C C . GLY B 1 281 ? 22.677 19.428 15.084 1.00 28.44 278 GLY B C 1
ATOM 7084 O O . GLY B 1 281 ? 21.966 18.424 15.021 1.00 31.56 278 GLY B O 1
ATOM 7085 N N . GLN B 1 282 ? 22.185 20.662 15.115 1.00 24.13 279 GLN B N 1
ATOM 7086 C CA . GLN B 1 282 ? 20.750 20.917 15.072 1.00 23.00 279 GLN B CA 1
ATOM 7087 C C . GLN B 1 282 ? 20.418 22.105 14.176 1.00 26.93 279 GLN B C 1
ATOM 7088 O O . GLN B 1 282 ? 21.220 23.026 14.021 1.00 26.23 279 GLN B O 1
ATOM 7094 N N . PHE B 1 283 ? 19.229 22.073 13.584 1.00 23.38 280 PHE B N 1
ATOM 7095 C CA . PHE B 1 283 ? 18.726 23.201 12.815 1.00 19.29 280 PHE B CA 1
ATOM 7096 C C . PHE B 1 283 ? 17.616 23.853 13.628 1.00 23.49 280 PHE B C 1
ATOM 7097 O O . PHE B 1 283 ? 16.569 23.247 13.858 1.00 23.09 280 PHE B O 1
ATOM 7105 N N . LEU B 1 284 ? 17.850 25.083 14.073 1.00 25.06 281 LEU B N 1
ATOM 7106 C CA . LEU B 1 284 ? 16.916 25.753 14.972 1.00 23.85 281 LEU B CA 1
ATOM 7107 C C . LEU B 1 284 ? 16.048 26.790 14.265 1.00 22.75 281 LEU B C 1
ATOM 7108 O O . LEU B 1 284 ? 16.555 27.745 13.674 1.00 28.02 281 LEU B O 1
ATOM 7113 N N . LEU B 1 285 ? 14.736 26.589 14.327 1.00 24.28 282 LEU B N 1
ATOM 7114 C CA . LEU B 1 285 ? 13.780 27.573 13.839 1.00 17.96 282 LEU B CA 1
ATOM 7115 C C . LEU B 1 285 ? 12.996 28.108 15.027 1.00 27.92 282 LEU B C 1
ATOM 7116 O O . LEU B 1 285 ? 12.349 27.341 15.743 1.00 17.43 282 LEU B O 1
ATOM 7121 N N . ASN B 1 286 ? 13.061 29.423 15.227 1.00 23.95 283 ASN B N 1
ATOM 7122 C CA . ASN B 1 286 ? 12.494 30.063 16.412 1.00 24.08 283 ASN B CA 1
ATOM 7123 C C . ASN B 1 286 ? 13.011 29.429 17.699 1.00 20.05 283 ASN B C 1
ATOM 7124 O O . ASN B 1 286 ? 12.258 29.232 18.653 1.00 28.01 283 ASN B O 1
ATOM 7129 N N . ARG B 1 287 ? 14.302 29.100 17.695 1.00 23.18 284 ARG B N 1
ATOM 7130 C CA . ARG B 1 287 ? 14.991 28.528 18.852 1.00 33.08 284 ARG B CA 1
ATOM 7131 C C . ARG B 1 287 ? 14.458 27.154 19.258 1.00 28.95 284 ARG B C 1
ATOM 7132 O O . ARG B 1 287 ? 14.576 26.748 20.414 1.00 36.67 284 ARG B O 1
ATOM 7140 N N . LYS B 1 288 ? 13.878 26.441 18.299 1.00 25.44 285 LYS B N 1
ATOM 7141 C CA . LYS B 1 288 ? 13.429 25.071 18.525 1.00 24.52 285 LYS B CA 1
ATOM 7142 C C . LYS B 1 288 ? 13.975 24.146 17.438 1.00 28.33 285 LYS B C 1
ATOM 7143 O O . LYS B 1 288 ? 14.021 24.523 16.266 1.00 27.92 285 LYS B O 1
ATOM 7149 N N . PRO B 1 289 ? 14.406 22.935 17.829 1.00 29.62 286 PRO B N 1
ATOM 7150 C CA . PRO B 1 289 ? 14.972 21.950 16.899 1.00 25.81 286 PRO B CA 1
ATOM 7151 C C . PRO B 1 289 ? 13.963 21.495 15.848 1.00 21.59 286 PRO B C 1
ATOM 7152 O O . PRO B 1 289 ? 12.904 20.971 16.190 1.00 18.48 286 PRO B O 1
ATOM 7156 N N . ILE B 1 290 ? 14.302 21.695 14.580 1.00 19.95 287 ILE B N 1
ATOM 7157 C CA . ILE B 1 290 ? 13.432 21.322 13.471 1.00 23.51 287 ILE B CA 1
ATOM 7158 C C . ILE B 1 290 ? 13.882 20.006 12.841 1.00 22.38 287 ILE B C 1
ATOM 7159 O O . ILE B 1 290 ? 15.077 19.780 12.647 1.00 22.07 287 ILE B O 1
ATOM 7164 N N . TYR B 1 291 ? 12.927 19.129 12.544 1.00 23.04 288 TYR B N 1
ATOM 7165 C CA . TYR B 1 291 ? 13.218 17.956 11.728 1.00 17.68 288 TYR B CA 1
ATOM 7166 C C . TYR B 1 291 ? 12.606 18.118 10.340 1.00 17.42 288 TYR B C 1
ATOM 7167 O O . TYR B 1 291 ? 11.384 18.113 10.187 1.00 15.05 288 TYR B O 1
ATOM 7176 N N . PHE B 1 292 ? 13.461 18.268 9.333 1.00 15.33 289 PHE B N 1
ATOM 7177 C CA . PHE B 1 292 ? 12.996 18.462 7.964 1.00 17.45 289 PHE B CA 1
ATOM 7178 C C . PHE B 1 292 ? 12.329 17.207 7.408 1.00 18.66 289 PHE B C 1
ATOM 7179 O O . PHE B 1 292 ? 12.906 16.119 7.432 1.00 17.62 289 PHE B O 1
ATOM 7187 N N . LYS B 1 293 ? 11.106 17.371 6.917 1.00 15.58 290 LYS B N 1
ATOM 7188 C CA . LYS B 1 293 ? 10.394 16.301 6.229 1.00 17.08 290 LYS B CA 1
ATOM 7189 C C . LYS B 1 293 ? 9.813 16.864 4.939 1.00 14.58 290 LYS B C 1
ATOM 7190 O O . LYS B 1 293 ? 9.002 17.791 4.972 1.00 10.92 290 LYS B O 1
ATOM 7196 N N . GLY B 1 294 ? 10.233 16.319 3.802 1.00 14.27 291 GLY B N 1
ATOM 7197 C CA . GLY B 1 294 ? 9.758 16.819 2.526 1.00 10.00 291 GLY B CA 1
ATOM 7198 C C . GLY B 1 294 ? 10.371 16.177 1.298 1.00 11.61 291 GLY B C 1
ATOM 7199 O O . GLY B 1 294 ? 10.713 14.993 1.301 1.00 10.12 291 GLY B O 1
ATOM 7200 N N . PHE B 1 295 ? 10.511 16.970 0.240 1.00 12.02 292 PHE B N 1
ATOM 7201 C CA . PHE B 1 295 ? 10.893 16.443 -1.063 1.00 9.72 292 PHE B CA 1
ATOM 7202 C C . PHE B 1 295 ? 11.931 17.305 -1.763 1.00 9.36 292 PHE B C 1
ATOM 7203 O O . PHE B 1 295 ? 11.980 18.518 -1.572 1.00 9.64 292 PHE B O 1
ATOM 7211 N N . GLY B 1 296 ? 12.754 16.670 -2.587 1.00 8.71 293 GLY B N 1
ATOM 7212 C CA . GLY B 1 296 ? 13.439 17.384 -3.643 1.00 7.65 293 GLY B CA 1
ATOM 7213 C C . GLY B 1 296 ? 12.404 17.464 -4.748 1.00 12.55 293 GLY B C 1
ATOM 7214 O O . GLY B 1 296 ? 11.711 16.483 -5.011 1.00 8.54 293 GLY B O 1
ATOM 7215 N N . LYS B 1 297 ? 12.264 18.622 -5.378 1.00 7.51 294 LYS B N 1
ATOM 7216 C CA . LYS B 1 297 ? 11.222 18.783 -6.383 1.00 8.04 294 LYS B CA 1
ATOM 7217 C C . LYS B 1 297 ? 11.783 19.099 -7.760 1.00 8.98 294 LYS B C 1
ATOM 7218 O O . LYS B 1 297 ? 12.989 19.027 -7.992 1.00 9.68 294 LYS B O 1
ATOM 7224 N N . HIS B 1 298 ? 10.882 19.444 -8.671 1.00 9.14 295 HIS B N 1
ATOM 7225 C CA . HIS B 1 298 ? 11.249 19.937 -9.987 1.00 10.29 295 HIS B CA 1
ATOM 7226 C C . HIS B 1 298 ? 10.104 20.774 -10.523 1.00 11.14 295 HIS B C 1
ATOM 7227 O O . HIS B 1 298 ? 8.937 20.416 -10.359 1.00 14.80 295 HIS B O 1
ATOM 7234 N N . GLU B 1 299 ? 10.428 21.896 -11.151 1.00 7.95 296 GLU B N 1
ATOM 7235 C CA . GLU B 1 299 ? 9.425 22.607 -11.921 1.00 11.56 296 GLU B CA 1
ATOM 7236 C C . GLU B 1 299 ? 9.169 21.781 -13.170 1.00 8.78 296 GLU B C 1
ATOM 7237 O O . GLU B 1 299 ? 9.802 21.977 -14.207 1.00 14.31 296 GLU B O 1
ATOM 7243 N N . ASP B 1 300 ? 8.251 20.830 -13.043 1.00 6.52 297 ASP B N 1
ATOM 7244 C CA . ASP B 1 300 ? 7.972 19.878 -14.105 1.00 9.09 297 ASP B CA 1
ATOM 7245 C C . ASP B 1 300 ? 6.514 19.453 -14.068 1.00 9.98 297 ASP B C 1
ATOM 7246 O O . ASP B 1 300 ? 5.986 19.085 -13.020 1.00 6.04 297 ASP B O 1
ATOM 7251 N N . THR B 1 301 ? 5.873 19.491 -15.227 1.00 6.86 298 THR B N 1
ATOM 7252 C CA . THR B 1 301 ? 4.491 19.070 -15.338 1.00 6.27 298 THR B CA 1
ATOM 7253 C C . THR B 1 301 ? 4.245 18.641 -16.780 1.00 7.58 298 THR B C 1
ATOM 7254 O O . THR B 1 301 ? 5.017 18.995 -17.674 1.00 8.29 298 THR B O 1
ATOM 7258 N N . PHE B 1 302 ? 3.196 17.857 -17.007 1.00 5.92 299 PHE B N 1
ATOM 7259 C CA . PHE B 1 302 ? 2.828 17.477 -18.365 1.00 4.65 299 PHE B CA 1
ATOM 7260 C C . PHE B 1 302 ? 2.443 18.724 -19.147 1.00 5.05 299 PHE B C 1
ATOM 7261 O O . PHE B 1 302 ? 1.915 19.677 -18.574 1.00 9.24 299 PHE B O 1
ATOM 7269 N N . ILE B 1 303 ? 2.724 18.706 -20.449 1.00 7.09 300 ILE B N 1
ATOM 7270 C CA . ILE B 1 303 ? 2.390 19.796 -21.374 1.00 7.78 300 ILE B CA 1
ATOM 7271 C C . ILE B 1 303 ? 3.261 21.048 -21.216 1.00 8.63 300 ILE B C 1
ATOM 7272 O O . ILE B 1 303 ? 3.968 21.436 -22.147 1.00 6.21 300 ILE B O 1
ATOM 7277 N N . ASN B 1 304 ? 3.209 21.678 -20.046 1.00 8.74 301 ASN B N 1
ATOM 7278 C CA . ASN B 1 304 ? 3.930 22.931 -19.826 1.00 7.61 301 ASN B CA 1
ATOM 7279 C C . ASN B 1 304 ? 5.428 22.747 -19.601 1.00 8.38 301 ASN B C 1
ATOM 7280 O O . ASN B 1 304 ? 6.207 23.684 -19.776 1.00 9.08 301 ASN B O 1
ATOM 7285 N N . GLY B 1 305 ? 5.828 21.542 -19.209 1.00 7.47 302 GLY B N 1
ATOM 7286 C CA . GLY B 1 305 ? 7.226 21.252 -18.951 1.00 5.07 302 GLY B CA 1
ATOM 7287 C C . GLY B 1 305 ? 7.751 22.008 -17.746 1.00 7.61 302 GLY B C 1
ATOM 7288 O O . GLY B 1 305 ? 7.331 21.755 -16.620 1.00 10.13 302 GLY B O 1
ATOM 7289 N N . ARG B 1 306 ? 8.665 22.943 -17.988 1.00 7.47 303 ARG B N 1
ATOM 7290 C CA . ARG B 1 306 ? 9.259 23.742 -16.919 1.00 11.52 303 ARG B CA 1
ATOM 7291 C C . ARG B 1 306 ? 8.542 25.089 -16.782 1.00 12.53 303 ARG B C 1
ATOM 7292 O O . ARG B 1 306 ? 8.932 25.942 -15.983 1.00 10.91 303 ARG B O 1
ATOM 7300 N N . GLY B 1 307 ? 7.484 25.272 -17.565 1.00 7.39 304 GLY B N 1
ATOM 7301 C CA . GLY B 1 307 ? 6.704 26.495 -17.509 1.00 8.85 304 GLY B CA 1
ATOM 7302 C C . GLY B 1 307 ? 5.946 26.628 -16.202 1.00 12.04 304 GLY B C 1
ATOM 7303 O O . GLY B 1 307 ? 5.608 25.628 -15.567 1.00 8.02 304 GLY B O 1
ATOM 7304 N N . LEU B 1 308 ? 5.680 27.867 -15.802 1.00 8.73 305 LEU B N 1
ATOM 7305 C CA . LEU B 1 308 ? 4.955 28.144 -14.565 1.00 9.32 305 LEU B CA 1
ATOM 7306 C C . LEU B 1 308 ? 3.532 27.589 -14.582 1.00 9.21 305 LEU B C 1
ATOM 7307 O O . LEU B 1 308 ? 2.804 27.746 -15.561 1.00 8.06 305 LEU B O 1
ATOM 7312 N N . ASN B 1 309 ? 3.153 26.933 -13.490 1.00 10.40 306 ASN B N 1
ATOM 7313 C CA . ASN B 1 309 ? 1.780 26.489 -13.278 1.00 8.98 306 ASN B CA 1
ATOM 7314 C C . ASN B 1 309 ? 1.433 26.668 -11.807 1.00 9.00 306 ASN B C 1
ATOM 7315 O O . ASN B 1 309 ? 1.736 25.806 -10.982 1.00 10.08 306 ASN B O 1
ATOM 7320 N N . GLU B 1 310 ? 0.799 27.792 -11.486 1.00 5.85 307 GLU B N 1
ATOM 7321 C CA . GLU B 1 310 ? 0.476 28.125 -10.102 1.00 8.42 307 GLU B CA 1
ATOM 7322 C C . GLU B 1 310 ? -0.465 27.109 -9.470 1.00 4.94 307 GLU B C 1
ATOM 7323 O O . GLU B 1 310 ? -0.368 26.827 -8.277 1.00 10.64 307 GLU B O 1
ATOM 7329 N N . ALA B 1 311 ? -1.374 26.564 -10.272 1.00 5.17 308 ALA B N 1
ATOM 7330 C CA . ALA B 1 311 ? -2.280 25.526 -9.797 1.00 7.06 308 ALA B CA 1
ATOM 7331 C C . ALA B 1 311 ? -1.493 24.292 -9.359 1.00 5.72 308 ALA B C 1
ATOM 7332 O O . ALA B 1 311 ? -1.803 23.679 -8.338 1.00 5.87 308 ALA B O 1
ATOM 7334 N N . ALA B 1 312 ? -0.468 23.939 -10.130 1.00 4.97 309 ALA B N 1
ATOM 7335 C CA . ALA B 1 312 ? 0.387 22.807 -9.789 1.00 5.35 309 ALA B CA 1
ATOM 7336 C C . ALA B 1 312 ? 1.122 23.053 -8.475 1.00 6.70 309 ALA B C 1
ATOM 7337 O O . ALA B 1 312 ? 1.235 22.153 -7.645 1.00 8.53 309 ALA B O 1
ATOM 7339 N N . ASN B 1 313 ? 1.609 24.277 -8.289 1.00 9.47 310 ASN B N 1
ATOM 7340 C CA . ASN B 1 313 ? 2.313 24.648 -7.065 1.00 7.41 310 ASN B CA 1
ATOM 7341 C C . ASN B 1 313 ? 1.451 24.456 -5.826 1.00 9.76 310 ASN B C 1
ATOM 7342 O O . ASN B 1 313 ? 1.891 23.869 -4.835 1.00 7.55 310 ASN B O 1
ATOM 7347 N N . LEU B 1 314 ? 0.221 24.955 -5.893 1.00 9.02 311 LEU B N 1
ATOM 7348 C CA . LEU B 1 314 ? -0.710 24.859 -4.777 1.00 5.23 311 LEU B CA 1
ATOM 7349 C C . LEU B 1 314 ? -1.161 23.420 -4.547 1.00 7.89 311 LEU B C 1
ATOM 7350 O O . LEU B 1 314 ? -1.349 22.998 -3.407 1.00 8.68 311 LEU B O 1
ATOM 7355 N N . MET B 1 315 ? -1.334 22.670 -5.630 1.00 5.65 312 MET B N 1
ATOM 7356 C CA . MET B 1 315 ? -1.705 21.265 -5.513 1.00 7.11 312 MET B CA 1
ATOM 7357 C C . MET B 1 315 ? -0.574 20.475 -4.865 1.00 8.26 312 MET B C 1
ATOM 7358 O O . MET B 1 315 ? -0.812 19.635 -3.998 1.00 7.86 312 MET B O 1
ATOM 7363 N N . ASP B 1 316 ? 0.656 20.754 -5.289 1.00 7.65 313 ASP B N 1
ATOM 7364 C CA . ASP B 1 316 ? 1.823 20.072 -4.739 1.00 6.29 313 ASP B CA 1
ATOM 7365 C C . ASP B 1 316 ? 2.008 20.400 -3.263 1.00 8.88 313 ASP B C 1
ATOM 7366 O O . ASP B 1 316 ? 2.241 19.510 -2.447 1.00 10.78 313 ASP B O 1
ATOM 7371 N N . LEU B 1 317 ? 1.895 21.681 -2.925 1.00 8.22 314 LEU B N 1
ATOM 7372 C CA . LEU B 1 317 ? 2.077 22.125 -1.547 1.00 8.89 314 LEU B CA 1
ATOM 7373 C C . LEU B 1 317 ? 0.943 21.669 -0.629 1.00 8.84 314 LEU B C 1
ATOM 7374 O O . LEU B 1 317 ? 1.159 21.437 0.560 1.00 9.84 314 LEU B O 1
ATOM 7379 N N . ASN B 1 318 ? -0.262 21.541 -1.178 1.00 7.55 315 ASN B N 1
ATOM 7380 C CA . ASN B 1 318 ? -1.377 20.986 -0.414 1.00 10.03 315 ASN B CA 1
ATOM 7381 C C . ASN B 1 318 ? -1.162 19.508 -0.100 1.00 10.91 315 ASN B C 1
ATOM 7382 O O . ASN B 1 318 ? -1.510 19.038 0.982 1.00 13.85 315 ASN B O 1
ATOM 7387 N N . LEU B 1 319 ? -0.592 18.779 -1.055 1.00 9.91 316 LEU B N 1
ATOM 7388 C CA . LEU B 1 319 ? -0.254 17.379 -0.837 1.00 10.76 316 LEU B CA 1
ATOM 7389 C C . LEU B 1 319 ? 0.866 17.273 0.189 1.00 12.64 316 LEU B C 1
ATOM 7390 O O . LEU B 1 319 ? 0.857 16.388 1.044 1.00 10.82 316 LEU B O 1
ATOM 7395 N N . LEU B 1 320 ? 1.824 18.191 0.098 1.00 12.72 317 LEU B N 1
ATOM 7396 C CA . LEU B 1 320 ? 2.943 18.246 1.029 1.00 10.52 317 LEU B CA 1
ATOM 7397 C C . LEU B 1 320 ? 2.435 18.423 2.458 1.00 15.92 317 LEU B C 1
ATOM 7398 O O . LEU B 1 320 ? 2.877 17.732 3.376 1.00 9.95 317 LEU B O 1
ATOM 7403 N N . LYS B 1 321 ? 1.500 19.352 2.633 1.00 11.38 318 LYS B N 1
ATOM 7404 C CA . LYS B 1 321 ? 0.922 19.634 3.943 1.00 13.15 318 LYS B CA 1
ATOM 7405 C C . LYS B 1 321 ? 0.127 18.450 4.491 1.00 14.58 318 LYS B C 1
ATOM 7406 O O . LYS B 1 321 ? 0.227 18.118 5.672 1.00 14.10 318 LYS B O 1
ATOM 7412 N N . ASP B 1 322 ? -0.658 17.818 3.624 1.00 13.37 319 ASP B N 1
ATOM 7413 C CA . ASP B 1 322 ? -1.528 16.714 4.023 1.00 11.48 319 ASP B CA 1
ATOM 7414 C C . ASP B 1 322 ? -0.748 15.490 4.506 1.00 13.48 319 ASP B C 1
ATOM 7415 O O . ASP B 1 322 ? -1.196 14.777 5.404 1.00 16.63 319 ASP B O 1
ATOM 7420 N N . MET B 1 323 ? 0.418 15.255 3.911 1.00 12.07 320 MET B N 1
ATOM 7421 C CA . MET B 1 323 ? 1.245 14.104 4.262 1.00 11.54 320 MET B CA 1
ATOM 7422 C C . MET B 1 323 ? 1.970 14.297 5.587 1.00 16.05 320 MET B C 1
ATOM 7423 O O . MET B 1 323 ? 2.529 13.350 6.139 1.00 17.45 320 MET B O 1
ATOM 7428 N N . GLY B 1 324 ? 1.971 15.526 6.087 1.00 13.69 321 GLY B N 1
ATOM 7429 C CA . GLY B 1 324 ? 2.695 15.840 7.302 1.00 8.52 321 GLY B CA 1
ATOM 7430 C C . GLY B 1 324 ? 4.106 16.324 7.026 1.00 12.91 321 GLY B C 1
ATOM 7431 O O . GLY B 1 324 ? 4.906 16.472 7.948 1.00 15.12 321 GLY B O 1
ATOM 7432 N N . ALA B 1 325 ? 4.419 16.566 5.756 1.00 9.93 322 ALA B N 1
ATOM 7433 C CA . ALA B 1 325 ? 5.721 17.113 5.385 1.00 10.32 322 ALA B CA 1
ATOM 7434 C C . ALA B 1 325 ? 5.775 18.597 5.729 1.00 14.16 322 ALA B C 1
ATOM 7435 O O . ALA B 1 325 ? 4.760 19.188 6.100 1.00 14.86 322 ALA B O 1
ATOM 7437 N N . ASN B 1 326 ? 6.952 19.203 5.602 1.00 12.01 323 ASN B N 1
ATOM 7438 C CA . ASN B 1 326 ? 7.102 20.609 5.968 1.00 11.10 323 ASN B CA 1
ATOM 7439 C C . ASN B 1 326 ? 8.094 21.411 5.131 1.00 12.57 323 ASN B C 1
ATOM 7440 O O . ASN B 1 326 ? 8.317 22.591 5.399 1.00 13.31 323 ASN B O 1
ATOM 7445 N N . SER B 1 327 ? 8.692 20.784 4.123 1.00 10.56 324 SER B N 1
ATOM 7446 C CA . SER B 1 327 ? 9.744 21.460 3.375 1.00 9.15 324 SER B CA 1
ATOM 7447 C C . SER B 1 327 ? 9.984 20.907 1.977 1.00 9.66 324 SER B C 1
ATOM 7448 O O . SER B 1 327 ? 9.498 19.834 1.622 1.00 12.10 324 SER B O 1
ATOM 7451 N N . PHE B 1 328 ? 10.740 21.662 1.188 1.00 7.39 325 PHE B N 1
ATOM 7452 C CA . PHE B 1 328 ? 11.229 21.184 -0.096 1.00 5.30 325 PHE B CA 1
ATOM 7453 C C . PHE B 1 328 ? 12.461 21.966 -0.539 1.00 8.34 325 PHE B C 1
ATOM 7454 O O . PHE B 1 328 ? 12.799 22.998 0.039 1.00 6.68 325 PHE B O 1
ATOM 7462 N N . ARG B 1 329 ? 13.130 21.457 -1.565 1.00 9.45 326 ARG B N 1
ATOM 7463 C CA . ARG B 1 329 ? 14.320 22.096 -2.101 1.00 8.26 326 ARG B CA 1
ATOM 7464 C C . ARG B 1 329 ? 14.065 22.504 -3.544 1.00 10.70 326 ARG B C 1
ATOM 7465 O O . ARG B 1 329 ? 13.444 21.762 -4.304 1.00 9.50 326 ARG B O 1
ATOM 7473 N N . THR B 1 330 ? 14.533 23.690 -3.918 1.00 7.24 327 THR B N 1
ATOM 7474 C CA . THR B 1 330 ? 14.373 24.164 -5.285 1.00 8.98 327 THR B CA 1
ATOM 7475 C C . THR B 1 330 ? 15.437 23.548 -6.187 1.00 9.66 327 THR B C 1
ATOM 7476 O O . THR B 1 330 ? 16.286 24.249 -6.733 1.00 13.81 327 THR B O 1
ATOM 7480 N N . SER B 1 331 ? 15.387 22.229 -6.332 1.00 10.77 328 SER B N 1
ATOM 7481 C CA . SER B 1 331 ? 16.331 21.515 -7.180 1.00 9.26 328 SER B CA 1
ATOM 7482 C C . SER B 1 331 ? 15.878 21.529 -8.637 1.00 8.38 328 SER B C 1
ATOM 7483 O O . SER B 1 331 ? 14.707 21.288 -8.926 1.00 9.45 328 SER B O 1
ATOM 7486 N N . HIS B 1 332 ? 16.794 21.837 -9.553 1.00 12.79 329 HIS B N 1
ATOM 7487 C CA . HIS B 1 332 ? 18.151 22.259 -9.216 1.00 8.91 329 HIS B CA 1
ATOM 7488 C C . HIS B 1 332 ? 18.384 23.652 -9.782 1.00 12.97 329 HIS B C 1
ATOM 7489 O O . HIS B 1 332 ? 19.327 23.877 -10.541 1.00 10.22 329 HIS B O 1
ATOM 7496 N N . TYR B 1 333 ? 17.503 24.575 -9.413 1.00 13.11 330 TYR B N 1
ATOM 7497 C CA . TYR B 1 333 ? 17.480 25.923 -9.967 1.00 10.90 330 TYR B CA 1
ATOM 7498 C C . TYR B 1 333 ? 16.438 26.726 -9.197 1.00 10.50 330 TYR B C 1
ATOM 7499 O O . TYR B 1 333 ? 15.505 26.146 -8.641 1.00 9.41 330 TYR B O 1
ATOM 7508 N N . PRO B 1 334 ? 16.594 28.059 -9.148 1.00 8.43 331 PRO B N 1
ATOM 7509 C CA . PRO B 1 334 ? 15.591 28.881 -8.465 1.00 7.39 331 PRO B CA 1
ATOM 7510 C C . PRO B 1 334 ? 14.216 28.707 -9.098 1.00 9.05 331 PRO B C 1
ATOM 7511 O O . PRO B 1 334 ? 14.088 28.770 -10.321 1.00 9.47 331 PRO B O 1
ATOM 7515 N N . TYR B 1 335 ? 13.204 28.470 -8.273 1.00 8.47 332 TYR B N 1
ATOM 7516 C CA . TYR B 1 335 ? 11.845 28.324 -8.773 1.00 9.52 332 TYR B CA 1
ATOM 7517 C C . TYR B 1 335 ? 11.227 29.694 -8.993 1.00 11.98 332 TYR B C 1
ATOM 7518 O O . TYR B 1 335 ? 11.854 30.717 -8.715 1.00 8.20 332 TYR B O 1
ATOM 7527 N N . SER B 1 336 ? 9.997 29.709 -9.495 1.00 10.67 333 SER B N 1
ATOM 7528 C CA . SER B 1 336 ? 9.286 30.958 -9.731 1.00 10.30 333 SER B CA 1
ATOM 7529 C C . SER B 1 336 ? 9.097 31.722 -8.428 1.00 10.80 333 SER B C 1
ATOM 7530 O O . SER B 1 336 ? 9.051 31.130 -7.348 1.00 8.30 333 SER B O 1
ATOM 7533 N N . GLU B 1 337 ? 8.994 33.041 -8.540 1.00 14.60 334 GLU B N 1
ATOM 7534 C CA . GLU B 1 337 ? 8.722 33.894 -7.393 1.00 10.78 334 GLU B CA 1
ATOM 7535 C C . GLU B 1 337 ? 7.361 33.550 -6.801 1.00 11.12 334 GLU B C 1
ATOM 7536 O O . GLU B 1 337 ? 7.154 33.662 -5.593 1.00 11.47 334 GLU B O 1
ATOM 7542 N N . GLU B 1 338 ? 6.442 33.122 -7.662 1.00 7.96 335 GLU B N 1
ATOM 7543 C CA . GLU B 1 338 ? 5.106 32.722 -7.233 1.00 12.48 335 GLU B CA 1
ATOM 7544 C C . GLU B 1 338 ? 5.159 31.554 -6.253 1.00 11.46 335 GLU B C 1
ATOM 7545 O O . GLU B 1 338 ? 4.401 31.509 -5.285 1.00 13.54 335 GLU B O 1
ATOM 7551 N N . MET B 1 339 ? 6.059 30.610 -6.509 1.00 10.30 336 MET B N 1
ATOM 7552 C CA . MET B 1 339 ? 6.222 29.460 -5.628 1.00 13.69 336 MET B CA 1
ATOM 7553 C C . MET B 1 339 ? 6.784 29.894 -4.278 1.00 11.51 336 MET B C 1
ATOM 7554 O O . MET B 1 339 ? 6.333 29.430 -3.230 1.00 9.44 336 MET B O 1
ATOM 7559 N N . MET B 1 340 ? 7.764 30.792 -4.313 1.00 14.39 337 MET B N 1
ATOM 7560 C CA . MET B 1 340 ? 8.393 31.293 -3.096 1.00 10.87 337 MET B CA 1
ATOM 7561 C C . MET B 1 340 ? 7.402 32.065 -2.237 1.00 9.12 337 MET B C 1
ATOM 7562 O O . MET B 1 340 ? 7.424 31.972 -1.011 1.00 12.35 337 MET B O 1
ATOM 7567 N N . ARG B 1 341 ? 6.530 32.826 -2.887 1.00 12.00 338 ARG B N 1
ATOM 7568 C CA . ARG B 1 341 ? 5.518 33.592 -2.174 1.00 11.41 338 ARG B CA 1
ATOM 7569 C C . ARG B 1 341 ? 4.446 32.669 -1.603 1.00 9.84 338 ARG B C 1
ATOM 7570 O O . ARG B 1 341 ? 3.902 32.929 -0.531 1.00 12.22 338 ARG B O 1
ATOM 7578 N N . LEU B 1 342 ? 4.160 31.582 -2.315 1.00 11.53 339 LEU B N 1
ATOM 7579 C CA . LEU B 1 342 ? 3.224 30.570 -1.837 1.00 8.57 339 LEU B CA 1
ATOM 7580 C C . LEU B 1 342 ? 3.783 29.895 -0.588 1.00 10.10 339 LEU B C 1
ATOM 7581 O O . LEU B 1 342 ? 3.060 29.659 0.381 1.00 7.56 339 LEU B O 1
ATOM 7586 N N . ALA B 1 343 ? 5.075 29.580 -0.625 1.00 9.25 340 ALA B N 1
ATOM 7587 C CA . ALA B 1 343 ? 5.738 28.923 0.496 1.00 11.23 340 ALA B CA 1
ATOM 7588 C C . ALA B 1 343 ? 5.723 29.808 1.739 1.00 12.61 340 ALA B C 1
ATOM 7589 O O . ALA B 1 343 ? 5.552 29.318 2.855 1.00 13.39 340 ALA B O 1
ATOM 7591 N N . ASP B 1 344 ? 5.900 31.111 1.535 1.00 11.42 341 ASP B N 1
ATOM 7592 C CA . ASP B 1 344 ? 5.797 32.085 2.617 1.00 13.21 341 ASP B CA 1
ATOM 7593 C C . ASP B 1 344 ? 4.411 32.055 3.236 1.00 11.59 341 ASP B C 1
ATOM 7594 O O . ASP B 1 344 ? 4.262 32.120 4.453 1.00 12.13 341 ASP B O 1
ATOM 7599 N N . ARG B 1 345 ? 3.399 31.957 2.380 1.00 11.25 342 ARG B N 1
ATOM 7600 C CA A ARG B 1 345 ? 2.007 32.047 2.806 0.24 11.05 342 ARG B CA 1
ATOM 7601 C CA B ARG B 1 345 ? 2.012 32.048 2.819 0.76 11.25 342 ARG B CA 1
ATOM 7602 C C . ARG B 1 345 ? 1.521 30.774 3.495 1.00 10.62 342 ARG B C 1
ATOM 7603 O O . ARG B 1 345 ? 0.619 30.817 4.331 1.00 15.00 342 ARG B O 1
ATOM 7618 N N . MET B 1 346 ? 2.117 29.642 3.139 1.00 11.17 343 MET B N 1
ATOM 7619 C CA . MET B 1 346 ? 1.682 28.361 3.686 1.00 13.42 343 MET B CA 1
ATOM 7620 C C . MET B 1 346 ? 2.585 27.826 4.795 1.00 12.41 343 MET B C 1
ATOM 7621 O O . MET B 1 346 ? 2.304 26.781 5.383 1.00 15.36 343 MET B O 1
ATOM 7626 N N . GLY B 1 347 ? 3.664 28.546 5.082 1.00 10.09 344 GLY B N 1
ATOM 7627 C CA . GLY B 1 347 ? 4.570 28.160 6.148 1.00 12.69 344 GLY B CA 1
ATOM 7628 C C . GLY B 1 347 ? 5.424 26.949 5.819 1.00 11.54 344 GLY B C 1
ATOM 7629 O O . GLY B 1 347 ? 5.696 26.120 6.686 1.00 15.82 344 GLY B O 1
ATOM 7630 N N . VAL B 1 348 ? 5.852 26.850 4.565 1.00 11.34 345 VAL B N 1
ATOM 7631 C CA . VAL B 1 348 ? 6.676 25.732 4.117 1.00 12.78 345 VAL B CA 1
ATOM 7632 C C . VAL B 1 348 ? 8.148 26.127 4.027 1.00 13.16 345 VAL B C 1
ATOM 7633 O O . VAL B 1 348 ? 8.498 27.085 3.340 1.00 15.80 345 VAL B O 1
ATOM 7637 N N . LEU B 1 349 ? 9.005 25.381 4.718 1.00 12.92 346 LEU B N 1
ATOM 7638 C CA . LEU B 1 349 ? 10.440 25.648 4.709 1.00 13.92 346 LEU B CA 1
ATOM 7639 C C . LEU B 1 349 ? 11.038 25.363 3.333 1.00 14.46 346 LEU B C 1
ATOM 7640 O O . LEU B 1 349 ? 10.737 24.343 2.719 1.00 17.50 346 LEU B O 1
ATOM 7645 N N . VAL B 1 350 ? 11.884 26.264 2.848 1.00 11.45 347 VAL B N 1
ATOM 7646 C CA . VAL B 1 350 ? 12.458 26.111 1.516 1.00 6.95 347 VAL B CA 1
ATOM 7647 C C . VAL B 1 350 ? 13.982 26.169 1.520 1.00 15.53 347 VAL B C 1
ATOM 7648 O O . VAL B 1 350 ? 14.580 27.099 2.058 1.00 17.12 347 VAL B O 1
ATOM 7652 N N . ILE B 1 351 ? 14.604 25.162 0.919 1.00 10.63 348 ILE B N 1
ATOM 7653 C CA . ILE B 1 351 ? 16.039 25.182 0.688 1.00 11.98 348 ILE B CA 1
ATOM 7654 C C . ILE B 1 351 ? 16.291 25.730 -0.715 1.00 10.81 348 ILE B C 1
ATOM 7655 O O . ILE B 1 351 ? 15.993 25.074 -1.712 1.00 10.27 348 ILE B O 1
ATOM 7660 N N . ASP B 1 352 ? 16.830 26.944 -0.781 1.00 10.59 349 ASP B N 1
ATOM 7661 C CA . ASP B 1 352 ? 16.977 27.669 -2.041 1.00 11.74 349 ASP B CA 1
ATOM 7662 C C . ASP B 1 352 ? 18.280 27.313 -2.755 1.00 9.20 349 ASP B C 1
ATOM 7663 O O . ASP B 1 352 ? 19.343 27.273 -2.137 1.00 11.13 349 ASP B O 1
ATOM 7668 N N . GLU B 1 353 ? 18.197 27.079 -4.062 1.00 8.25 350 GLU B N 1
ATOM 7669 C CA . GLU B 1 353 ? 19.320 26.513 -4.804 1.00 10.65 350 GLU B CA 1
ATOM 7670 C C . GLU B 1 353 ? 19.553 27.177 -6.165 1.00 12.51 350 GLU B C 1
ATOM 7671 O O . GLU B 1 353 ? 18.620 27.355 -6.946 1.00 16.67 350 GLU B O 1
ATOM 7677 N N . VAL B 1 354 ? 20.805 27.542 -6.435 1.00 12.17 351 VAL B N 1
ATOM 7678 C CA . VAL B 1 354 ? 21.206 28.079 -7.734 1.00 12.57 351 VAL B CA 1
ATOM 7679 C C . VAL B 1 354 ? 21.356 26.935 -8.741 1.00 11.43 351 VAL B C 1
ATOM 7680 O O . VAL B 1 354 ? 21.480 25.779 -8.342 1.00 10.28 351 VAL B O 1
ATOM 7684 N N . PRO B 1 355 ? 21.348 27.245 -10.052 1.00 14.41 352 PRO B N 1
ATOM 7685 C CA . PRO B 1 355 ? 21.450 26.172 -11.050 1.00 9.60 352 PRO B CA 1
ATOM 7686 C C . PRO B 1 355 ? 22.846 25.558 -11.167 1.00 11.27 352 PRO B C 1
ATOM 7687 O O . PRO B 1 355 ? 23.244 25.170 -12.265 1.00 9.11 352 PRO B O 1
ATOM 7691 N N . ALA B 1 356 ? 23.570 25.457 -10.057 1.00 9.70 353 ALA B N 1
ATOM 7692 C CA . ALA B 1 356 ? 24.928 24.926 -10.082 1.00 12.74 353 ALA B CA 1
ATOM 7693 C C . ALA B 1 356 ? 24.941 23.401 -10.059 1.00 15.20 353 ALA B C 1
ATOM 7694 O O . ALA B 1 356 ? 25.458 22.788 -9.124 1.00 11.60 353 ALA B O 1
ATOM 7696 N N . VAL B 1 357 ? 24.367 22.796 -11.092 1.00 17.96 354 VAL B N 1
ATOM 7697 C CA . VAL B 1 357 ? 24.366 21.347 -11.227 1.00 12.48 354 VAL B CA 1
ATOM 7698 C C . VAL B 1 357 ? 25.105 20.953 -12.504 1.00 13.39 354 VAL B C 1
ATOM 7699 O O . VAL B 1 357 ? 24.938 21.584 -13.549 1.00 15.38 354 VAL B O 1
ATOM 7703 N N . GLY B 1 358 ? 25.946 19.928 -12.411 1.00 15.29 355 GLY B N 1
ATOM 7704 C CA . GLY B 1 358 ? 26.718 19.479 -13.553 1.00 9.76 355 GLY B CA 1
ATOM 7705 C C . GLY B 1 358 ? 28.184 19.860 -13.472 1.00 14.35 355 GLY B C 1
ATOM 7706 O O . GLY B 1 358 ? 28.928 19.694 -14.438 1.00 15.54 355 GLY B O 1
ATOM 7707 N N . LEU B 1 359 ? 28.604 20.376 -12.321 1.00 12.76 356 LEU B N 1
ATOM 7708 C CA . LEU B 1 359 ? 30.011 20.703 -12.103 1.00 22.56 356 LEU B CA 1
ATOM 7709 C C . LEU B 1 359 ? 30.807 19.424 -11.867 1.00 15.13 356 LEU B C 1
ATOM 7710 O O . LEU B 1 359 ? 31.327 19.194 -10.775 1.00 19.99 356 LEU B O 1
ATOM 7715 N N . PHE B 1 360 ? 30.900 18.599 -12.905 1.00 22.13 357 PHE B N 1
ATOM 7716 C CA . PHE B 1 360 ? 31.468 17.264 -12.789 1.00 23.83 357 PHE B CA 1
ATOM 7717 C C . PHE B 1 360 ? 31.863 16.769 -14.174 1.00 31.77 357 PHE B C 1
ATOM 7718 O O . PHE B 1 360 ? 31.015 16.648 -15.059 1.00 32.76 357 PHE B O 1
ATOM 7726 N N . GLN B 1 361 ? 33.148 16.487 -14.366 1.00 34.26 358 GLN B N 1
ATOM 7727 C CA . GLN B 1 361 ? 33.621 15.957 -15.640 1.00 42.71 358 GLN B CA 1
ATOM 7728 C C . GLN B 1 361 ? 33.243 14.486 -15.787 1.00 43.64 358 GLN B C 1
ATOM 7729 O O . GLN B 1 361 ? 33.380 13.712 -14.839 1.00 45.34 358 GLN B O 1
ATOM 7735 N N . ASN B 1 362 ? 32.770 14.128 -16.982 1.00 51.55 359 ASN B N 1
ATOM 7736 C CA . ASN B 1 362 ? 32.318 12.775 -17.346 1.00 64.94 359 ASN B CA 1
ATOM 7737 C C . ASN B 1 362 ? 31.786 11.886 -16.218 1.00 61.44 359 ASN B C 1
ATOM 7738 O O . ASN B 1 362 ? 30.722 11.280 -16.342 1.00 65.43 359 ASN B O 1
ATOM 7743 N N . ASN B 1 374 ? 39.919 13.162 -14.940 1.00 59.99 371 ASN B N 1
ATOM 7744 C CA . ASN B 1 374 ? 39.071 14.174 -14.318 1.00 43.53 371 ASN B CA 1
ATOM 7745 C C . ASN B 1 374 ? 39.447 15.599 -14.721 1.00 40.14 371 ASN B C 1
ATOM 7746 O O . ASN B 1 374 ? 39.217 16.011 -15.859 1.00 37.44 371 ASN B O 1
ATOM 7751 N N . GLY B 1 375 ? 40.022 16.346 -13.784 1.00 38.96 372 GLY B N 1
ATOM 7752 C CA . GLY B 1 375 ? 40.407 17.723 -14.033 1.00 36.20 372 GLY B CA 1
ATOM 7753 C C . GLY B 1 375 ? 39.209 18.631 -14.240 1.00 33.46 372 GLY B C 1
ATOM 7754 O O . GLY B 1 375 ? 39.207 19.478 -15.134 1.00 31.35 372 GLY B O 1
ATOM 7755 N N . THR B 1 376 ? 38.189 18.450 -13.407 1.00 26.73 373 THR B N 1
ATOM 7756 C CA . THR B 1 376 ? 36.947 19.211 -13.513 1.00 25.78 373 THR B CA 1
ATOM 7757 C C . THR B 1 376 ? 37.165 20.715 -13.362 1.00 26.78 373 THR B C 1
ATOM 7758 O O . THR B 1 376 ? 36.603 21.513 -14.114 1.00 21.35 373 THR B O 1
ATOM 7762 N N . TRP B 1 377 ? 37.997 21.098 -12.400 1.00 23.81 374 TRP B N 1
ATOM 7763 C CA . TRP B 1 377 ? 38.152 22.507 -12.051 1.00 24.69 374 TRP B CA 1
ATOM 7764 C C . TRP B 1 377 ? 39.143 23.255 -12.940 1.00 23.57 374 TRP B C 1
ATOM 7765 O O . TRP B 1 377 ? 39.409 24.438 -12.732 1.00 29.63 374 TRP B O 1
ATOM 7776 N N . ASN B 1 378 ? 39.676 22.557 -13.936 1.00 26.30 375 ASN B N 1
ATOM 7777 C CA . ASN B 1 378 ? 40.437 23.201 -14.997 1.00 30.14 375 ASN B CA 1
ATOM 7778 C C . ASN B 1 378 ? 39.563 23.311 -16.241 1.00 30.41 375 ASN B C 1
ATOM 7779 O O . ASN B 1 378 ? 39.906 23.998 -17.203 1.00 30.07 375 ASN B O 1
ATOM 7784 N N . LEU B 1 379 ? 38.421 22.629 -16.199 1.00 34.07 376 LEU B N 1
ATOM 7785 C CA . LEU B 1 379 ? 37.495 22.579 -17.325 1.00 34.51 376 LEU B CA 1
ATOM 7786 C C . LEU B 1 379 ? 36.294 23.497 -17.127 1.00 24.32 376 LEU B C 1
ATOM 7787 O O . LEU B 1 379 ? 35.816 24.118 -18.076 1.00 26.07 376 LEU B O 1
ATOM 7792 N N . MET B 1 380 ? 35.808 23.574 -15.893 1.00 22.06 377 MET B N 1
ATOM 7793 C CA . MET B 1 380 ? 34.631 24.379 -15.583 1.00 21.30 377 MET B CA 1
ATOM 7794 C C . MET B 1 380 ? 34.920 25.875 -15.659 1.00 21.35 377 MET B C 1
ATOM 7795 O O . MET B 1 380 ? 35.680 26.414 -14.855 1.00 26.02 377 MET B O 1
ATOM 7800 N N . GLN B 1 381 ? 34.305 26.535 -16.634 1.00 21.32 378 GLN B N 1
ATOM 7801 C CA . GLN B 1 381 ? 34.432 27.977 -16.793 1.00 17.85 378 GLN B CA 1
ATOM 7802 C C . GLN B 1 381 ? 33.155 28.649 -16.299 1.00 20.88 378 GLN B C 1
ATOM 7803 O O . GLN B 1 381 ? 32.623 29.548 -16.950 1.00 18.96 378 GLN B O 1
ATOM 7809 N N . THR B 1 382 ? 32.675 28.209 -15.140 1.00 19.66 379 THR B N 1
ATOM 7810 C CA . THR B 1 382 ? 31.359 28.604 -14.648 1.00 20.88 379 THR B CA 1
ATOM 7811 C C . THR B 1 382 ? 31.393 29.684 -13.568 1.00 23.36 379 THR B C 1
ATOM 7812 O O . THR B 1 382 ? 30.342 30.106 -13.085 1.00 16.13 379 THR B O 1
ATOM 7816 N N . LYS B 1 383 ? 32.593 30.126 -13.199 1.00 22.94 380 LYS B N 1
ATOM 7817 C CA . LYS B 1 383 ? 32.770 31.086 -12.106 1.00 24.24 380 LYS B CA 1
ATOM 7818 C C . LYS B 1 383 ? 31.913 32.344 -12.253 1.00 18.51 380 LYS B C 1
ATOM 7819 O O . LYS B 1 383 ? 31.253 32.766 -11.302 1.00 16.64 380 LYS B O 1
ATOM 7825 N N . ALA B 1 384 ? 31.921 32.933 -13.444 1.00 16.20 381 ALA B N 1
ATOM 7826 C CA . ALA B 1 384 ? 31.147 34.143 -13.701 1.00 22.92 381 ALA B CA 1
ATOM 7827 C C . ALA B 1 384 ? 29.649 33.890 -13.556 1.00 21.40 381 ALA B C 1
ATOM 7828 O O . ALA B 1 384 ? 28.952 34.624 -12.854 1.00 19.37 381 ALA B O 1
ATOM 7830 N N . ALA B 1 385 ? 29.163 32.844 -14.218 1.00 20.13 382 ALA B N 1
ATOM 7831 C CA . ALA B 1 385 ? 27.750 32.487 -14.160 1.00 15.99 382 ALA B CA 1
ATOM 7832 C C . ALA B 1 385 ? 27.337 32.072 -12.751 1.00 14.62 382 ALA B C 1
ATOM 7833 O O . ALA B 1 385 ? 26.204 32.307 -12.335 1.00 14.12 382 ALA B O 1
ATOM 7835 N N . HIS B 1 386 ? 28.266 31.463 -12.020 1.00 15.86 383 HIS B N 1
ATOM 7836 C CA . HIS B 1 386 ? 27.995 31.000 -10.662 1.00 10.69 383 HIS B CA 1
ATOM 7837 C C . HIS B 1 386 ? 27.869 32.171 -9.692 1.00 15.88 383 HIS B C 1
ATOM 7838 O O . HIS B 1 386 ? 27.032 32.152 -8.791 1.00 16.45 383 HIS B O 1
ATOM 7845 N N . GLU B 1 387 ? 28.703 33.188 -9.881 1.00 18.02 384 GLU B N 1
ATOM 7846 C CA . GLU B 1 387 ? 28.659 34.376 -9.037 1.00 20.93 384 GLU B CA 1
ATOM 7847 C C . GLU B 1 387 ? 27.376 35.165 -9.269 1.00 12.84 384 GLU B C 1
ATOM 7848 O O . GLU B 1 387 ? 26.703 35.558 -8.319 1.00 18.89 384 GLU B O 1
ATOM 7854 N N . GLN B 1 388 ? 27.038 35.385 -10.536 1.00 11.58 385 GLN B N 1
ATOM 7855 C CA . GLN B 1 388 ? 25.818 36.103 -10.888 1.00 16.93 385 GLN B CA 1
ATOM 7856 C C . GLN B 1 388 ? 24.574 35.387 -10.370 1.00 19.13 385 GLN B C 1
ATOM 7857 O O . GLN B 1 388 ? 23.644 36.025 -9.876 1.00 14.40 385 GLN B O 1
ATOM 7863 N N . ALA B 1 389 ? 24.568 34.062 -10.485 1.00 15.74 386 ALA B N 1
ATOM 7864 C CA . ALA B 1 389 ? 23.452 33.252 -10.007 1.00 15.12 386 ALA B CA 1
ATOM 7865 C C . ALA B 1 389 ? 23.230 33.455 -8.513 1.00 16.20 386 ALA B C 1
ATOM 7866 O O . ALA B 1 389 ? 22.094 33.569 -8.055 1.00 13.53 386 ALA B O 1
ATOM 7868 N N . ILE B 1 390 ? 24.323 33.502 -7.758 1.00 14.79 387 ILE B N 1
ATOM 7869 C CA . ILE B 1 390 ? 24.242 33.727 -6.321 1.00 18.68 387 ILE B CA 1
ATOM 7870 C C . ILE B 1 390 ? 23.764 35.148 -6.024 1.00 20.73 387 ILE B C 1
ATOM 7871 O O . ILE B 1 390 ? 22.921 35.357 -5.151 1.00 18.58 387 ILE B O 1
ATOM 7876 N N . GLN B 1 391 ? 24.296 36.115 -6.767 1.00 20.60 388 GLN B N 1
ATOM 7877 C CA . GLN B 1 391 ? 23.886 37.510 -6.632 1.00 27.11 388 GLN B CA 1
ATOM 7878 C C . GLN B 1 391 ? 22.393 37.671 -6.894 1.00 19.29 388 GLN B C 1
ATOM 7879 O O . GLN B 1 391 ? 21.672 38.277 -6.100 1.00 20.69 388 GLN B O 1
ATOM 7885 N N . GLU B 1 392 ? 21.938 37.120 -8.014 1.00 15.53 389 GLU B N 1
ATOM 7886 C CA . GLU B 1 392 ? 20.541 37.223 -8.415 1.00 18.75 389 GLU B CA 1
ATOM 7887 C C . GLU B 1 392 ? 19.594 36.527 -7.439 1.00 17.07 389 GLU B C 1
ATOM 7888 O O . GLU B 1 392 ? 18.555 37.080 -7.080 1.00 15.11 389 GLU B O 1
ATOM 7894 N N . LEU B 1 393 ? 19.954 35.322 -7.006 1.00 14.19 390 LEU B N 1
ATOM 7895 C CA . LEU B 1 393 ? 19.080 34.543 -6.132 1.00 15.33 390 LEU B CA 1
ATOM 7896 C C . LEU B 1 393 ? 18.892 35.195 -4.766 1.00 14.46 390 LEU B C 1
ATOM 7897 O O . LEU B 1 393 ? 17.767 35.327 -4.283 1.00 14.03 390 LEU B O 1
ATOM 7902 N N . VAL B 1 394 ? 19.995 35.598 -4.144 1.00 15.94 391 VAL B N 1
ATOM 7903 C CA . VAL B 1 394 ? 19.931 36.235 -2.834 1.00 16.75 391 VAL B CA 1
ATOM 7904 C C . VAL B 1 394 ? 19.142 37.541 -2.897 1.00 13.83 391 VAL B C 1
ATOM 7905 O O . VAL B 1 394 ? 18.272 37.782 -2.065 1.00 16.38 391 VAL B O 1
ATOM 7909 N N . LYS B 1 395 ? 19.433 38.370 -3.895 1.00 12.67 392 LYS B N 1
ATOM 7910 C CA . LYS B 1 395 ? 18.713 39.629 -4.070 1.00 17.91 392 LYS B CA 1
ATOM 7911 C C . LYS B 1 395 ? 17.220 39.426 -4.305 1.00 19.10 392 LYS B C 1
ATOM 7912 O O . LYS B 1 395 ? 16.407 40.271 -3.934 1.00 17.24 392 LYS B O 1
ATOM 7918 N N . ARG B 1 396 ? 16.862 38.304 -4.919 1.00 21.80 393 ARG B N 1
ATOM 7919 C CA . ARG B 1 396 ? 15.468 38.040 -5.251 1.00 15.22 393 ARG B CA 1
ATOM 7920 C C . ARG B 1 396 ? 14.690 37.462 -4.074 1.00 13.55 393 ARG B C 1
ATOM 7921 O O . ARG B 1 396 ? 13.508 37.756 -3.900 1.00 17.53 393 ARG B O 1
ATOM 7929 N N . ASP B 1 397 ? 15.353 36.642 -3.266 1.00 13.12 394 ASP B N 1
ATOM 7930 C CA . ASP B 1 397 ? 14.648 35.845 -2.266 1.00 14.94 394 ASP B CA 1
ATOM 7931 C C . ASP B 1 397 ? 15.025 36.131 -0.811 1.00 12.41 394 ASP B C 1
ATOM 7932 O O . ASP B 1 397 ? 14.568 35.429 0.090 1.00 15.00 394 ASP B O 1
ATOM 7937 N N . LYS B 1 398 ? 15.837 37.158 -0.572 1.00 14.33 395 LYS B N 1
ATOM 7938 C CA . LYS B 1 398 ? 16.348 37.409 0.779 1.00 17.47 395 LYS B CA 1
ATOM 7939 C C . LYS B 1 398 ? 15.270 37.756 1.809 1.00 14.40 395 LYS B C 1
ATOM 7940 O O . LYS B 1 398 ? 15.470 37.556 3.006 1.00 21.90 395 LYS B O 1
ATOM 7946 N N . ASN B 1 399 ? 14.132 38.267 1.350 1.00 12.81 396 ASN B N 1
ATOM 7947 C CA . ASN B 1 399 ? 13.059 38.645 2.267 1.00 13.40 396 ASN B CA 1
ATOM 7948 C C . ASN B 1 399 ? 12.080 37.514 2.577 1.00 14.07 396 ASN B C 1
ATOM 7949 O O . ASN B 1 399 ? 11.235 37.646 3.460 1.00 15.57 396 ASN B O 1
ATOM 7954 N N . HIS B 1 400 ? 12.196 36.406 1.852 1.00 16.57 397 HIS B N 1
ATOM 7955 C CA . HIS B 1 400 ? 11.317 35.259 2.069 1.00 14.06 397 HIS B CA 1
ATOM 7956 C C . HIS B 1 400 ? 11.638 34.540 3.373 1.00 11.89 397 HIS B C 1
ATOM 7957 O O . HIS B 1 400 ? 12.734 34.006 3.539 1.00 13.97 397 HIS B O 1
ATOM 7964 N N . PRO B 1 401 ? 10.677 34.521 4.307 1.00 9.85 398 PRO B N 1
ATOM 7965 C CA . PRO B 1 401 ? 10.860 33.772 5.553 1.00 15.94 398 PRO B CA 1
ATOM 7966 C C . PRO B 1 401 ? 10.895 32.264 5.307 1.00 16.86 398 PRO B C 1
ATOM 7967 O O . PRO B 1 401 ? 11.421 31.524 6.137 1.00 16.74 398 PRO B O 1
ATOM 7971 N N . SER B 1 402 ? 10.350 31.819 4.177 1.00 14.54 399 SER B N 1
ATOM 7972 C CA . SER B 1 402 ? 10.342 30.396 3.848 1.00 18.45 399 SER B CA 1
ATOM 7973 C C . SER B 1 402 ? 11.738 29.900 3.492 1.00 13.06 399 SER B C 1
ATOM 7974 O O . SER B 1 402 ? 12.080 28.747 3.754 1.00 14.49 399 SER B O 1
ATOM 7977 N N . VAL B 1 403 ? 12.543 30.770 2.891 1.00 12.58 400 VAL B N 1
ATOM 7978 C CA . VAL B 1 403 ? 13.924 30.421 2.580 1.00 14.56 400 VAL B CA 1
ATOM 7979 C C . VAL B 1 403 ? 14.730 30.320 3.867 1.00 17.25 400 VAL B C 1
ATOM 7980 O O . VAL B 1 403 ? 14.867 31.299 4.602 1.00 17.48 400 VAL B O 1
ATOM 7984 N N . VAL B 1 404 ? 15.255 29.131 4.142 1.00 11.76 401 VAL B N 1
ATOM 7985 C CA . VAL B 1 404 ? 15.977 28.899 5.388 1.00 16.08 401 VAL B CA 1
ATOM 7986 C C . VAL B 1 404 ? 17.433 28.500 5.166 1.00 17.24 401 VAL B C 1
ATOM 7987 O O . VAL B 1 404 ? 18.228 28.491 6.105 1.00 18.40 401 VAL B O 1
ATOM 7991 N N . MET B 1 405 ? 17.780 28.177 3.924 1.00 14.19 402 MET B N 1
ATOM 7992 C CA . MET B 1 405 ? 19.131 27.727 3.612 1.00 10.08 402 MET B CA 1
ATOM 7993 C C . MET B 1 405 ? 19.460 27.919 2.132 1.00 11.75 402 MET B C 1
ATOM 7994 O O . MET B 1 405 ? 18.582 27.824 1.275 1.00 10.74 402 MET B O 1
ATOM 7999 N N . TRP B 1 406 ? 20.726 28.206 1.844 1.00 14.35 403 TRP B N 1
ATOM 8000 C CA . TRP B 1 406 ? 21.192 28.353 0.469 1.00 13.20 403 TRP B CA 1
ATOM 8001 C C . TRP B 1 406 ? 22.014 27.139 0.049 1.00 18.58 403 TRP B C 1
ATOM 8002 O O . TRP B 1 406 ? 22.646 26.491 0.884 1.00 19.01 403 TRP B O 1
ATOM 8013 N N . VAL B 1 407 ? 22.009 26.841 -1.248 1.00 13.55 404 VAL B N 1
ATOM 8014 C CA . VAL B 1 407 ? 22.815 25.754 -1.797 1.00 9.97 404 VAL B CA 1
ATOM 8015 C C . VAL B 1 407 ? 23.801 26.292 -2.831 1.00 16.35 404 VAL B C 1
ATOM 8016 O O . VAL B 1 407 ? 23.396 26.937 -3.798 1.00 12.06 404 VAL B O 1
ATOM 8020 N N . VAL B 1 408 ? 25.090 26.026 -2.632 1.00 12.89 405 VAL B N 1
ATOM 8021 C CA . VAL B 1 408 ? 26.110 26.496 -3.568 1.00 14.23 405 VAL B CA 1
ATOM 8022 C C . VAL B 1 408 ? 26.188 25.641 -4.830 1.00 16.19 405 VAL B C 1
ATOM 8023 O O . VAL B 1 408 ? 26.487 26.154 -5.908 1.00 13.01 405 VAL B O 1
ATOM 8027 N N . ALA B 1 409 ? 25.925 24.343 -4.690 1.00 14.18 406 ALA B N 1
ATOM 8028 C CA . ALA B 1 409 ? 25.963 23.421 -5.825 1.00 15.83 406 ALA B CA 1
ATOM 8029 C C . ALA B 1 409 ? 25.294 22.088 -5.508 1.00 11.02 406 ALA B C 1
ATOM 8030 O O . ALA B 1 409 ? 25.184 21.695 -4.346 1.00 10.19 406 ALA B O 1
ATOM 8032 N N . ASN B 1 410 ? 24.851 21.394 -6.552 1.00 12.72 407 ASN B N 1
ATOM 8033 C CA . ASN B 1 410 ? 24.298 20.053 -6.401 1.00 14.49 407 ASN B CA 1
ATOM 8034 C C . ASN B 1 410 ? 25.212 19.006 -7.025 1.00 9.50 407 ASN B C 1
ATOM 8035 O O . ASN B 1 410 ? 25.433 19.007 -8.236 1.00 10.64 407 ASN B O 1
ATOM 8040 N N . GLU B 1 411 ? 25.736 18.119 -6.184 1.00 13.20 408 GLU B N 1
ATOM 8041 C CA . GLU B 1 411 ? 26.635 17.047 -6.611 1.00 13.58 408 GLU B CA 1
ATOM 8042 C C . GLU B 1 411 ? 27.797 17.491 -7.508 1.00 13.71 408 GLU B C 1
ATOM 8043 O O . GLU B 1 411 ? 27.945 16.982 -8.619 1.00 15.71 408 GLU B O 1
ATOM 8049 N N . PRO B 1 412 ? 28.628 18.438 -7.034 1.00 15.73 409 PRO B N 1
ATOM 8050 C CA . PRO B 1 412 ? 29.799 18.796 -7.837 1.00 18.27 409 PRO B CA 1
ATOM 8051 C C . PRO B 1 412 ? 30.948 17.836 -7.552 1.00 15.65 409 PRO B C 1
ATOM 8052 O O . PRO B 1 412 ? 30.880 17.080 -6.584 1.00 16.50 409 PRO B O 1
ATOM 8056 N N . ALA B 1 413 ? 31.986 17.867 -8.381 1.00 18.61 410 ALA B N 1
ATOM 8057 C CA . ALA B 1 413 ? 33.169 17.046 -8.149 1.00 17.27 410 ALA B CA 1
ATOM 8058 C C . ALA B 1 413 ? 33.965 17.605 -6.975 1.00 23.03 410 ALA B C 1
ATOM 8059 O O . ALA B 1 413 ? 35.039 18.176 -7.158 1.00 28.39 410 ALA B O 1
ATOM 8061 N N . SER B 1 414 ? 33.430 17.432 -5.770 1.00 17.23 411 SER B N 1
ATOM 8062 C CA . SER B 1 414 ? 34.004 18.041 -4.575 1.00 24.59 411 SER B CA 1
ATOM 8063 C C . SER B 1 414 ? 35.125 17.202 -3.969 1.00 33.52 411 SER B C 1
ATOM 8064 O O . SER B 1 414 ? 35.587 17.472 -2.860 1.00 32.50 411 SER B O 1
ATOM 8067 N N . HIS B 1 415 ? 35.560 16.185 -4.704 1.00 35.25 412 HIS B N 1
ATOM 8068 C CA . HIS B 1 415 ? 36.635 15.314 -4.249 1.00 28.47 412 HIS B CA 1
ATOM 8069 C C . HIS B 1 415 ? 37.909 15.570 -5.045 1.00 33.08 412 HIS B C 1
ATOM 8070 O O . HIS B 1 415 ? 38.986 15.100 -4.678 1.00 45.65 412 HIS B O 1
ATOM 8077 N N . GLU B 1 416 ? 37.781 16.316 -6.137 1.00 30.09 413 GLU B N 1
ATOM 8078 C CA . GLU B 1 416 ? 38.916 16.599 -7.007 1.00 32.45 413 GLU B CA 1
ATOM 8079 C C . GLU B 1 416 ? 39.676 17.840 -6.551 1.00 31.28 413 GLU B C 1
ATOM 8080 O O . GLU B 1 416 ? 39.132 18.689 -5.847 1.00 29.81 413 GLU B O 1
ATOM 8086 N N . ALA B 1 417 ? 40.938 17.937 -6.957 1.00 31.62 414 ALA B N 1
ATOM 8087 C CA . ALA B 1 417 ? 41.778 19.068 -6.584 1.00 33.16 414 ALA B CA 1
ATOM 8088 C C . ALA B 1 417 ? 41.268 20.365 -7.204 1.00 29.78 414 ALA B C 1
ATOM 8089 O O . ALA B 1 417 ? 40.889 20.397 -8.375 1.00 22.94 414 ALA B O 1
ATOM 8091 N N . GLY B 1 418 ? 41.259 21.431 -6.408 1.00 31.60 415 GLY B N 1
ATOM 8092 C CA . GLY B 1 418 ? 40.807 22.730 -6.871 1.00 28.83 415 GLY B CA 1
ATOM 8093 C C . GLY B 1 418 ? 39.365 23.007 -6.493 1.00 36.24 415 GLY B C 1
ATOM 8094 O O . GLY B 1 418 ? 38.837 24.088 -6.762 1.00 31.02 415 GLY B O 1
ATOM 8095 N N . ALA B 1 419 ? 38.728 22.024 -5.865 1.00 27.69 416 ALA B N 1
ATOM 8096 C CA . ALA B 1 419 ? 37.329 22.138 -5.472 1.00 25.98 416 ALA B CA 1
ATOM 8097 C C . ALA B 1 419 ? 37.145 23.137 -4.336 1.00 31.40 416 ALA B C 1
ATOM 8098 O O . ALA B 1 419 ? 36.250 23.982 -4.382 1.00 32.42 416 ALA B O 1
ATOM 8100 N N . HIS B 1 420 ? 37.995 23.033 -3.319 1.00 23.03 417 HIS B N 1
ATOM 8101 C CA . HIS B 1 420 ? 37.911 23.911 -2.160 1.00 25.17 417 HIS B CA 1
ATOM 8102 C C . HIS B 1 420 ? 38.188 25.362 -2.542 1.00 26.01 417 HIS B C 1
ATOM 8103 O O . HIS B 1 420 ? 37.598 26.283 -1.978 1.00 26.42 417 HIS B O 1
ATOM 8110 N N . ASP B 1 421 ? 39.086 25.561 -3.503 1.00 24.85 418 ASP B N 1
ATOM 8111 C CA . ASP B 1 421 ? 39.423 26.902 -3.966 1.00 25.79 418 ASP B CA 1
ATOM 8112 C C . ASP B 1 421 ? 38.278 27.513 -4.764 1.00 27.11 418 ASP B C 1
ATOM 8113 O O . ASP B 1 421 ? 38.097 28.730 -4.778 1.00 27.88 418 ASP B O 1
ATOM 8118 N N . TYR B 1 422 ? 37.508 26.658 -5.428 1.00 29.10 419 TYR B N 1
ATOM 8119 C CA . TYR B 1 422 ? 36.397 27.111 -6.254 1.00 29.68 419 TYR B CA 1
ATOM 8120 C C . TYR B 1 422 ? 35.210 27.571 -5.413 1.00 19.81 419 TYR B C 1
ATOM 8121 O O . TYR B 1 422 ? 34.578 28.580 -5.721 1.00 24.69 419 TYR B O 1
ATOM 8130 N N . PHE B 1 423 ? 34.917 26.831 -4.348 1.00 20.56 420 PHE B N 1
ATOM 8131 C CA . PHE B 1 423 ? 33.702 27.060 -3.570 1.00 20.66 420 PHE B CA 1
ATOM 8132 C C . PHE B 1 423 ? 33.844 28.047 -2.412 1.00 26.55 420 PHE B C 1
ATOM 8133 O O . PHE B 1 423 ? 32.852 28.635 -1.981 1.00 28.07 420 PHE B O 1
ATOM 8141 N N . GLU B 1 424 ? 35.062 28.227 -1.907 1.00 23.10 421 GLU B N 1
ATOM 8142 C CA A GLU B 1 424 ? 35.280 29.128 -0.779 0.51 23.60 421 GLU B CA 1
ATOM 8143 C CA B GLU B 1 424 ? 35.309 29.135 -0.786 0.49 23.60 421 GLU B CA 1
ATOM 8144 C C . GLU B 1 424 ? 34.812 30.563 -1.045 1.00 18.45 421 GLU B C 1
ATOM 8145 O O . GLU B 1 424 ? 34.146 31.156 -0.196 1.00 17.56 421 GLU B O 1
ATOM 8156 N N . PRO B 1 425 ? 35.141 31.133 -2.224 1.00 18.24 422 PRO B N 1
ATOM 8157 C CA . PRO B 1 425 ? 34.607 32.486 -2.417 1.00 22.45 422 PRO B CA 1
ATOM 8158 C C . PRO B 1 425 ? 33.109 32.500 -2.726 1.00 26.87 422 PRO B C 1
ATOM 8159 O O . PRO B 1 425 ? 32.454 33.524 -2.530 1.00 27.85 422 PRO B O 1
ATOM 8163 N N . LEU B 1 426 ? 32.575 31.378 -3.198 1.00 33.06 423 LEU B N 1
ATOM 8164 C CA . LEU B 1 426 ? 31.155 31.296 -3.524 1.00 26.15 423 LEU B CA 1
ATOM 8165 C C . LEU B 1 426 ? 30.304 31.142 -2.267 1.00 27.46 423 LEU B C 1
ATOM 8166 O O . LEU B 1 426 ? 29.235 31.743 -2.154 1.00 25.02 423 LEU B O 1
ATOM 8171 N N . VAL B 1 427 ? 30.781 30.333 -1.326 1.00 22.51 424 VAL B N 1
ATOM 8172 C CA . VAL B 1 427 ? 30.140 30.222 -0.021 1.00 24.45 424 VAL B CA 1
ATOM 8173 C C . VAL B 1 427 ? 30.206 31.576 0.681 1.00 29.89 424 VAL B C 1
ATOM 8174 O O . VAL B 1 427 ? 29.258 31.993 1.350 1.00 24.31 424 VAL B O 1
ATOM 8178 N N . LYS B 1 428 ? 31.332 32.263 0.505 1.00 27.13 425 LYS B N 1
ATOM 8179 C CA A LYS B 1 428 ? 31.542 33.596 1.065 0.49 28.91 425 LYS B CA 1
ATOM 8180 C CA B LYS B 1 428 ? 31.512 33.580 1.100 0.51 28.91 425 LYS B CA 1
ATOM 8181 C C . LYS B 1 428 ? 30.544 34.595 0.495 1.00 25.86 425 LYS B C 1
ATOM 8182 O O . LYS B 1 428 ? 29.987 35.424 1.216 1.00 26.80 425 LYS B O 1
ATOM 8193 N N . LEU B 1 429 ? 30.336 34.512 -0.816 1.00 26.03 426 LEU B N 1
ATOM 8194 C CA . LEU B 1 429 ? 29.428 35.414 -1.519 1.00 22.71 426 LEU B CA 1
ATOM 8195 C C . LEU B 1 429 ? 28.007 35.310 -0.969 1.00 22.89 426 LEU B C 1
ATOM 8196 O O . LEU B 1 429 ? 27.307 36.313 -0.847 1.00 25.17 426 LEU B O 1
ATOM 8201 N N . TYR B 1 430 ? 27.590 34.092 -0.637 1.00 26.24 427 TYR B N 1
ATOM 8202 C CA . TYR B 1 430 ? 26.293 33.870 -0.007 1.00 25.99 427 TYR B CA 1
ATOM 8203 C C . TYR B 1 430 ? 26.228 34.578 1.343 1.00 29.23 427 TYR B C 1
ATOM 8204 O O . TYR B 1 430 ? 25.267 35.288 1.638 1.00 26.75 427 TYR B O 1
ATOM 8213 N N . LYS B 1 431 ? 27.262 34.380 2.155 1.00 22.36 428 LYS B N 1
ATOM 8214 C CA . LYS B 1 431 ? 27.319 34.952 3.496 1.00 28.13 428 LYS B CA 1
ATOM 8215 C C . LYS B 1 431 ? 27.395 36.478 3.484 1.00 22.78 428 LYS B C 1
ATOM 8216 O O . LYS B 1 431 ? 26.889 37.137 4.392 1.00 29.27 428 LYS B O 1
ATOM 8222 N N . ASP B 1 432 ? 28.032 37.032 2.457 1.00 24.59 429 ASP B N 1
ATOM 8223 C CA . ASP B 1 432 ? 28.191 38.479 2.347 1.00 22.08 429 ASP B CA 1
ATOM 8224 C C . ASP B 1 432 ? 26.927 39.166 1.833 1.00 33.89 429 ASP B C 1
ATOM 8225 O O . ASP B 1 432 ? 26.573 40.252 2.294 1.00 34.80 429 ASP B O 1
ATOM 8230 N N . LEU B 1 433 ? 26.252 38.534 0.878 1.00 27.69 430 LEU B N 1
ATOM 8231 C CA . LEU B 1 433 ? 25.087 39.144 0.242 1.00 24.80 430 LEU B CA 1
ATOM 8232 C C . LEU B 1 433 ? 23.809 38.984 1.060 1.00 20.86 430 LEU B C 1
ATOM 8233 O O . LEU B 1 433 ? 22.969 39.881 1.085 1.00 28.75 430 LEU B O 1
ATOM 8238 N N . ASP B 1 434 ? 23.666 37.843 1.727 1.00 31.10 431 ASP B N 1
ATOM 8239 C CA . ASP B 1 434 ? 22.477 37.568 2.529 1.00 26.81 431 ASP B CA 1
ATOM 8240 C C . ASP B 1 434 ? 22.523 38.310 3.861 1.00 29.51 431 ASP B C 1
ATOM 8241 O O . ASP B 1 434 ? 23.366 38.020 4.710 1.00 36.02 431 ASP B O 1
ATOM 8246 N N . PRO B 1 435 ? 21.604 39.270 4.050 1.00 40.00 432 PRO B N 1
ATOM 8247 C CA . PRO B 1 435 ? 21.569 40.091 5.264 1.00 24.52 432 PRO B CA 1
ATOM 8248 C C . PRO B 1 435 ? 21.114 39.311 6.496 1.00 30.47 432 PRO B C 1
ATOM 8249 O O . PRO B 1 435 ? 21.246 39.808 7.614 1.00 40.30 432 PRO B O 1
ATOM 8253 N N . GLN B 1 436 ? 20.584 38.108 6.295 1.00 27.71 433 GLN B N 1
ATOM 8254 C CA . GLN B 1 436 ? 20.172 37.266 7.412 1.00 25.75 433 GLN B CA 1
ATOM 8255 C C . GLN B 1 436 ? 21.271 36.277 7.792 1.00 22.04 433 GLN B C 1
ATOM 8256 O O . GLN B 1 436 ? 21.202 35.637 8.843 1.00 26.96 433 GLN B O 1
ATOM 8262 N N . LYS B 1 437 ? 22.278 36.162 6.929 1.00 17.28 434 LYS B N 1
ATOM 8263 C CA . LYS B 1 437 ? 23.396 35.245 7.141 1.00 30.57 434 LYS B CA 1
ATOM 8264 C C . LYS B 1 437 ? 22.907 33.818 7.369 1.00 26.83 434 LYS B C 1
ATOM 8265 O O . LYS B 1 437 ? 23.413 33.111 8.240 1.00 31.53 434 LYS B O 1
ATOM 8271 N N . ARG B 1 438 ? 21.912 33.411 6.586 1.00 22.94 435 ARG B N 1
ATOM 8272 C CA . ARG B 1 438 ? 21.340 32.073 6.685 1.00 24.74 435 ARG B CA 1
ATOM 8273 C C . ARG B 1 438 ? 22.375 31.003 6.356 1.00 17.44 435 ARG B C 1
ATOM 8274 O O . ARG B 1 438 ? 23.332 31.267 5.628 1.00 20.25 435 ARG B O 1
ATOM 8282 N N . PRO B 1 439 ? 22.197 29.792 6.907 1.00 13.95 436 PRO B N 1
ATOM 8283 C CA . PRO B 1 439 ? 23.135 28.700 6.629 1.00 14.58 436 PRO B CA 1
ATOM 8284 C C . PRO B 1 439 ? 23.221 28.391 5.140 1.00 14.49 436 PRO B C 1
ATOM 8285 O O . PRO B 1 439 ? 22.217 28.461 4.434 1.00 15.06 436 PRO B O 1
ATOM 8289 N N . VAL B 1 440 ? 24.421 28.082 4.665 1.00 11.03 437 VAL B N 1
ATOM 8290 C CA . VAL B 1 440 ? 24.590 27.636 3.292 1.00 14.23 437 VAL B CA 1
ATOM 8291 C C . VAL B 1 440 ? 25.125 26.207 3.299 1.00 21.55 437 VAL B C 1
ATOM 8292 O O . VAL B 1 440 ? 25.829 25.802 4.226 1.00 20.69 437 VAL B O 1
ATOM 8296 N N . THR B 1 441 ? 24.759 25.437 2.282 1.00 17.75 438 THR B N 1
ATOM 8297 C CA . THR B 1 441 ? 25.166 24.043 2.216 1.00 14.91 438 THR B CA 1
ATOM 8298 C C . THR B 1 441 ? 25.629 23.669 0.817 1.00 19.10 438 THR B C 1
ATOM 8299 O O . THR B 1 441 ? 25.443 24.426 -0.137 1.00 17.98 438 THR B O 1
ATOM 8303 N N . LEU B 1 442 ? 26.248 22.500 0.710 1.00 21.16 439 LEU B N 1
ATOM 8304 C CA . LEU B 1 442 ? 26.596 21.927 -0.578 1.00 19.10 439 LEU B CA 1
ATOM 8305 C C . LEU B 1 442 ? 26.018 20.522 -0.638 1.00 17.73 439 LEU B C 1
ATOM 8306 O O . LEU B 1 442 ? 26.231 19.717 0.268 1.00 21.30 439 LEU B O 1
ATOM 8311 N N . VAL B 1 443 ? 25.275 20.234 -1.699 1.00 15.66 440 VAL B N 1
ATOM 8312 C CA . VAL B 1 443 ? 24.658 18.926 -1.856 1.00 17.10 440 VAL B CA 1
ATOM 8313 C C . VAL B 1 443 ? 25.678 17.925 -2.391 1.00 15.65 440 VAL B C 1
ATOM 8314 O O . VAL B 1 443 ? 26.185 18.072 -3.503 1.00 13.69 440 VAL B O 1
ATOM 8318 N N . ASN B 1 444 ? 25.967 16.908 -1.587 1.00 14.99 441 ASN B N 1
ATOM 8319 C CA . ASN B 1 444 ? 27.100 16.016 -1.824 1.00 19.77 441 ASN B CA 1
ATOM 8320 C C . ASN B 1 444 ? 26.767 14.734 -2.594 1.00 18.71 441 ASN B C 1
ATOM 8321 O O . ASN B 1 444 ? 25.741 14.099 -2.351 1.00 16.32 441 ASN B O 1
ATOM 8326 N N . ILE B 1 445 ? 27.649 14.362 -3.519 1.00 20.45 442 ILE B N 1
ATOM 8327 C CA . ILE B 1 445 ? 27.487 13.147 -4.313 1.00 22.29 442 ILE B CA 1
ATOM 8328 C C . ILE B 1 445 ? 28.209 11.967 -3.654 1.00 21.80 442 ILE B C 1
ATOM 8329 O O . ILE B 1 445 ? 29.127 12.161 -2.858 1.00 24.76 442 ILE B O 1
ATOM 8334 N N . LEU B 1 446 ? 27.784 10.750 -3.986 1.00 31.86 443 LEU B N 1
ATOM 8335 C CA . LEU B 1 446 ? 28.327 9.532 -3.381 1.00 29.61 443 LEU B CA 1
ATOM 8336 C C . LEU B 1 446 ? 29.837 9.388 -3.581 1.00 35.40 443 LEU B C 1
ATOM 8337 O O . LEU B 1 446 ? 30.540 8.904 -2.693 1.00 45.13 443 LEU B O 1
ATOM 8342 N N . MET B 1 447 ? 30.332 9.813 -4.740 1.00 35.97 444 MET B N 1
ATOM 8343 C CA . MET B 1 447 ? 31.760 9.724 -5.043 1.00 37.24 444 MET B CA 1
ATOM 8344 C C . MET B 1 447 ? 32.613 10.552 -4.083 1.00 42.28 444 MET B C 1
ATOM 8345 O O . MET B 1 447 ? 33.794 10.273 -3.894 1.00 43.98 444 MET B O 1
ATOM 8350 N N . ALA B 1 448 ? 32.009 11.571 -3.479 1.00 38.01 445 ALA B N 1
ATOM 8351 C CA . ALA B 1 448 ? 32.699 12.393 -2.489 1.00 36.48 445 ALA B CA 1
ATOM 8352 C C . ALA B 1 448 ? 32.334 11.984 -1.062 1.00 40.10 445 ALA B C 1
ATOM 8353 O O . ALA B 1 448 ? 31.715 12.740 -0.309 1.00 36.72 445 ALA B O 1
ATOM 8355 N N . THR B 1 449 ? 32.743 10.769 -0.712 1.00 40.76 446 THR B N 1
ATOM 8356 C CA . THR B 1 449 ? 32.550 10.191 0.614 1.00 46.36 446 THR B CA 1
ATOM 8357 C C . THR B 1 449 ? 33.561 10.845 1.584 1.00 37.11 446 THR B C 1
ATOM 8358 O O . THR B 1 449 ? 34.598 11.326 1.135 1.00 42.46 446 THR B O 1
ATOM 8362 N N . PRO B 1 450 ? 33.232 10.939 2.896 1.00 32.12 447 PRO B N 1
ATOM 8363 C CA . PRO B 1 450 ? 33.989 11.747 3.870 1.00 38.97 447 PRO B CA 1
ATOM 8364 C C . PRO B 1 450 ? 35.501 11.959 3.673 1.00 45.32 447 PRO B C 1
ATOM 8365 O O . PRO B 1 450 ? 35.970 13.098 3.747 1.00 43.60 447 PRO B O 1
ATOM 8369 N N . ASP B 1 451 ? 36.250 10.892 3.427 1.00 48.51 448 ASP B N 1
ATOM 8370 C CA . ASP B 1 451 ? 37.696 11.010 3.301 1.00 53.86 448 ASP B CA 1
ATOM 8371 C C . ASP B 1 451 ? 38.119 11.840 2.091 1.00 55.30 448 ASP B C 1
ATOM 8372 O O . ASP B 1 451 ? 39.004 12.693 2.189 1.00 47.82 448 ASP B O 1
ATOM 8377 N N . ARG B 1 452 ? 37.459 11.604 0.962 1.00 45.64 449 ARG B N 1
ATOM 8378 C CA . ARG B 1 452 ? 37.860 12.206 -0.310 1.00 44.90 449 ARG B CA 1
ATOM 8379 C C . ARG B 1 452 ? 37.342 13.638 -0.475 1.00 44.42 449 ARG B C 1
ATOM 8380 O O . ARG B 1 452 ? 37.956 14.451 -1.168 1.00 49.42 449 ARG B O 1
ATOM 8388 N N . ASP B 1 453 ? 36.214 13.941 0.158 1.00 39.22 450 ASP B N 1
ATOM 8389 C CA . ASP B 1 453 ? 35.599 15.260 0.043 1.00 38.20 450 ASP B CA 1
ATOM 8390 C C . ASP B 1 453 ? 36.475 16.340 0.671 1.00 32.61 450 ASP B C 1
ATOM 8391 O O . ASP B 1 453 ? 37.061 16.133 1.733 1.00 46.64 450 ASP B O 1
ATOM 8396 N N . GLN B 1 454 ? 36.562 17.490 0.011 1.00 29.50 451 GLN B N 1
ATOM 8397 C CA . GLN B 1 454 ? 37.409 18.579 0.486 1.00 35.72 451 GLN B CA 1
ATOM 8398 C C . GLN B 1 454 ? 36.683 19.924 0.502 1.00 36.81 451 GLN B C 1
ATOM 8399 O O . GLN B 1 454 ? 37.321 20.976 0.485 1.00 36.79 451 GLN B O 1
ATOM 8405 N N . VAL B 1 455 ? 35.354 19.895 0.530 1.00 36.87 452 VAL B N 1
ATOM 8406 C CA . VAL B 1 455 ? 34.570 21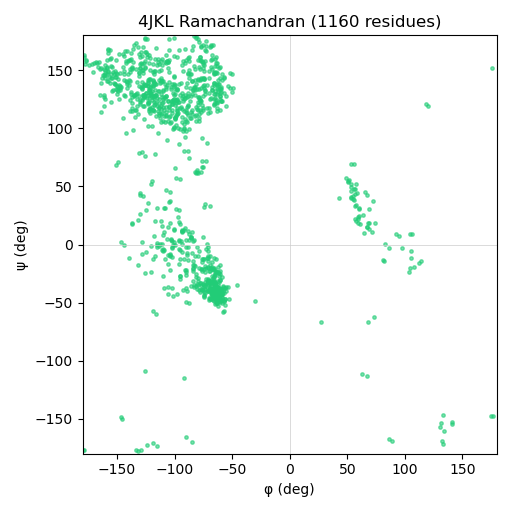.127 0.448 1.00 32.11 452 VAL B CA 1
ATOM 8407 C C . VAL B 1 455 ? 33.577 21.264 1.606 1.00 27.62 452 VAL B C 1
ATOM 8408 O O . VAL B 1 455 ? 33.189 22.373 1.976 1.00 31.12 452 VAL B O 1
ATOM 8412 N N . MET B 1 456 ? 33.190 20.137 2.194 1.00 26.06 453 MET B N 1
ATOM 8413 C CA . MET B 1 456 ? 32.137 20.131 3.209 1.00 28.20 453 MET B CA 1
ATOM 8414 C C . MET B 1 456 ? 32.507 20.902 4.480 1.00 29.32 453 MET B C 1
ATOM 8415 O O . MET B 1 456 ? 31.649 21.176 5.318 1.00 26.69 453 MET B O 1
ATOM 8420 N N . ASP B 1 457 ? 33.782 21.256 4.613 1.00 28.72 454 ASP B N 1
ATOM 8421 C CA . ASP B 1 457 ? 34.243 22.042 5.752 1.00 29.38 454 ASP B CA 1
ATOM 8422 C C . ASP B 1 457 ? 33.796 23.499 5.638 1.00 28.55 454 ASP B C 1
ATOM 8423 O O . ASP B 1 457 ? 33.785 24.233 6.626 1.00 26.24 454 ASP B O 1
ATOM 8428 N N . LEU B 1 458 ? 33.425 23.907 4.429 1.00 27.28 455 LEU B N 1
ATOM 8429 C CA . LEU B 1 458 ? 33.048 25.291 4.155 1.00 27.81 455 LEU B CA 1
ATOM 8430 C C . LEU B 1 458 ? 31.587 25.596 4.482 1.00 24.72 455 LEU B C 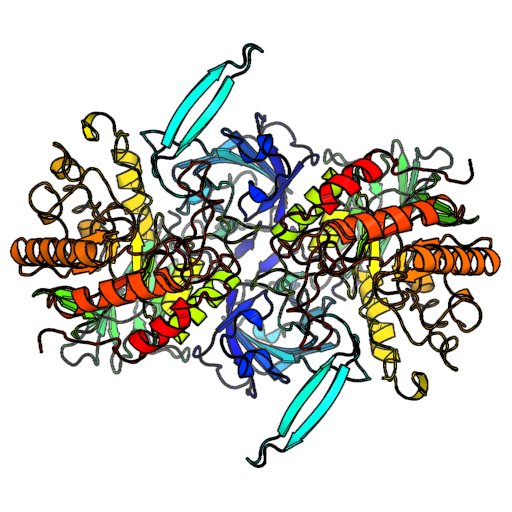1
ATOM 8431 O O . LEU B 1 458 ? 31.223 26.751 4.700 1.00 28.83 455 LEU B O 1
ATOM 8436 N N . VAL B 1 459 ? 30.754 24.562 4.509 1.00 23.53 456 VAL B N 1
ATOM 8437 C CA . VAL B 1 459 ? 29.317 24.749 4.686 1.00 23.69 456 VAL B CA 1
ATOM 8438 C C . VAL B 1 459 ? 28.876 24.578 6.136 1.00 24.97 456 VAL B C 1
ATOM 8439 O O . VAL B 1 459 ? 29.632 24.088 6.974 1.00 22.66 456 VAL B O 1
ATOM 8443 N N . ASP B 1 460 ? 27.641 24.980 6.419 1.00 19.22 457 ASP B N 1
ATOM 8444 C CA . ASP B 1 460 ? 27.103 24.925 7.772 1.00 20.13 457 ASP B CA 1
ATOM 8445 C C . ASP B 1 460 ? 26.304 23.651 8.010 1.00 21.15 457 ASP B C 1
ATOM 8446 O O . ASP B 1 460 ? 26.185 23.182 9.142 1.00 24.84 457 ASP B O 1
ATOM 8451 N N . VAL B 1 461 ? 25.750 23.098 6.936 1.00 22.97 458 VAL B N 1
ATOM 8452 C CA . VAL B 1 461 ? 24.929 21.898 7.024 1.00 20.74 458 VAL B CA 1
ATOM 8453 C C . VAL B 1 461 ? 25.380 20.878 5.983 1.00 19.97 458 VAL B C 1
ATOM 8454 O O . VAL B 1 461 ? 25.659 21.231 4.838 1.00 21.49 458 VAL B O 1
ATOM 8458 N N . VAL B 1 462 ? 25.464 19.615 6.389 1.00 18.22 459 VAL B N 1
ATOM 8459 C CA . VAL B 1 462 ? 25.871 18.551 5.479 1.00 24.64 459 VAL B CA 1
ATOM 8460 C C . VAL B 1 462 ? 24.662 17.944 4.770 1.00 20.48 459 VAL B C 1
ATOM 8461 O O . VAL B 1 462 ? 23.808 17.319 5.400 1.00 18.45 459 VAL B O 1
ATOM 8465 N N . CYS B 1 463 ? 24.593 18.141 3.457 1.00 16.66 460 CYS B N 1
ATOM 8466 C CA . CYS B 1 463 ? 23.502 17.598 2.657 1.00 15.68 460 CYS B CA 1
ATOM 8467 C C . CYS B 1 463 ? 23.992 16.477 1.750 1.00 14.10 460 CYS B C 1
ATOM 8468 O O . CYS B 1 463 ? 24.921 16.662 0.962 1.00 13.78 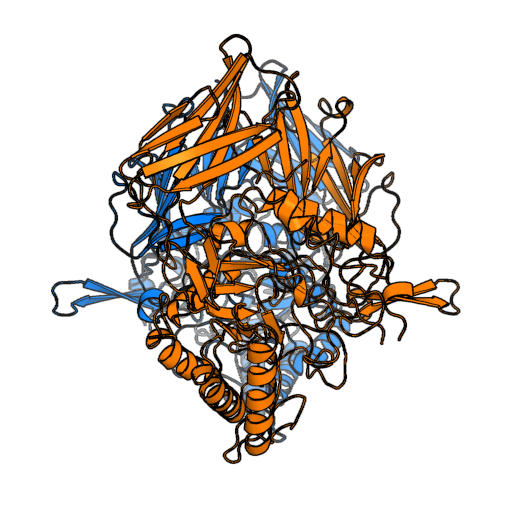460 CYS B O 1
ATOM 8471 N N . LEU B 1 464 ? 23.355 15.317 1.864 1.00 12.99 461 LEU B N 1
ATOM 8472 C CA . LEU B 1 464 ? 23.809 14.125 1.162 1.00 14.30 461 LEU B CA 1
ATOM 8473 C C . LEU B 1 464 ? 22.746 13.542 0.237 1.00 13.78 461 LEU B C 1
ATOM 8474 O O . LEU B 1 464 ? 21.595 13.357 0.635 1.00 11.53 461 LEU B O 1
ATOM 8479 N N . ASN B 1 465 ? 23.139 13.261 -1.002 1.00 13.69 462 ASN B N 1
ATOM 8480 C CA . ASN B 1 465 ? 22.313 12.475 -1.909 1.00 11.36 462 ASN B CA 1
ATOM 8481 C C . ASN B 1 465 ? 22.803 11.034 -1.899 1.00 14.80 462 ASN B C 1
ATOM 8482 O O . ASN B 1 465 ? 23.827 10.718 -2.506 1.00 13.40 462 ASN B O 1
ATOM 8487 N N . ARG B 1 466 ? 22.081 10.160 -1.206 1.00 16.53 463 ARG B N 1
ATOM 8488 C CA . ARG B 1 466 ? 22.508 8.770 -1.073 1.00 18.58 463 ARG B CA 1
ATOM 8489 C C . ARG B 1 466 ? 21.480 7.774 -1.598 1.00 13.31 463 ARG B C 1
ATOM 8490 O O . ARG B 1 466 ? 20.284 7.897 -1.332 1.00 11.53 463 ARG B O 1
ATOM 8498 N N . TYR B 1 467 ? 21.963 6.783 -2.342 1.00 16.06 464 TYR B N 1
ATOM 8499 C CA . TYR B 1 467 ? 21.098 5.790 -2.965 1.00 11.08 464 TYR B CA 1
ATOM 8500 C C . TYR B 1 467 ? 21.563 4.357 -2.696 1.00 18.15 464 TYR B C 1
ATOM 8501 O O . TYR B 1 467 ? 21.559 3.518 -3.600 1.00 10.58 464 TYR B O 1
ATOM 8510 N N . TYR B 1 468 ? 21.966 4.080 -1.459 1.00 15.95 465 TYR B N 1
ATOM 8511 C CA . TYR B 1 468 ? 22.311 2.718 -1.067 1.00 13.74 465 TYR B CA 1
ATOM 8512 C C . TYR B 1 468 ? 21.078 1.832 -1.180 1.00 15.35 465 TYR B C 1
ATOM 8513 O O . TYR B 1 468 ? 20.102 2.020 -0.456 1.00 13.26 465 TYR B O 1
ATOM 8522 N N . GLY B 1 469 ? 21.124 0.870 -2.094 1.00 14.43 466 GLY B N 1
ATOM 8523 C CA . GLY B 1 469 ? 19.996 -0.014 -2.311 1.00 9.75 466 GLY B CA 1
ATOM 8524 C C . GLY B 1 469 ? 19.385 0.174 -3.683 1.00 10.05 466 GLY B C 1
ATOM 8525 O O . GLY B 1 469 ? 18.588 -0.649 -4.134 1.00 15.47 466 GLY B O 1
ATOM 8526 N N . TRP B 1 470 ? 19.754 1.265 -4.346 1.00 9.42 467 TRP B N 1
ATOM 8527 C CA . TRP B 1 470 ? 19.296 1.506 -5.707 1.00 10.40 467 TRP B CA 1
ATOM 8528 C C . TRP B 1 470 ? 20.447 1.591 -6.706 1.00 11.07 467 TRP B C 1
ATOM 8529 O O . TRP B 1 470 ? 20.478 0.850 -7.687 1.00 13.12 467 TRP B O 1
ATOM 8540 N N . TYR B 1 471 ? 21.382 2.506 -6.463 1.00 11.02 468 TYR B N 1
ATOM 8541 C CA . TYR B 1 471 ? 22.556 2.645 -7.321 1.00 17.30 468 TYR B CA 1
ATOM 8542 C C . TYR B 1 471 ? 23.691 1.756 -6.823 1.00 22.99 468 TYR B C 1
ATOM 8543 O O . TYR B 1 471 ? 24.301 1.016 -7.593 1.00 30.29 468 TYR B O 1
ATOM 8552 N N . VAL B 1 472 ? 23.971 1.841 -5.528 1.00 19.56 469 VAL B N 1
ATOM 8553 C CA . VAL B 1 472 ? 24.905 0.930 -4.882 1.00 16.97 469 VAL B CA 1
ATOM 8554 C C . VAL B 1 472 ? 24.084 -0.128 -4.155 1.00 14.37 469 VAL B C 1
ATOM 8555 O O . VAL B 1 472 ? 23.067 0.195 -3.540 1.00 13.56 469 VAL B O 1
ATOM 8559 N N . ASP B 1 473 ? 24.518 -1.385 -4.240 1.00 18.00 470 ASP B N 1
ATOM 8560 C CA . ASP B 1 473 ? 23.783 -2.508 -3.660 1.00 14.02 470 ASP B CA 1
ATOM 8561 C C . ASP B 1 473 ? 22.361 -2.573 -4.206 1.00 12.70 470 ASP B C 1
ATOM 8562 O O . ASP B 1 473 ? 21.401 -2.711 -3.446 1.00 11.03 470 ASP B O 1
ATOM 8567 N N . HIS B 1 474 ? 22.238 -2.465 -5.526 1.00 13.57 471 HIS B N 1
ATOM 8568 C CA . HIS B 1 474 ? 20.938 -2.448 -6.191 1.00 14.52 471 HIS B CA 1
ATOM 8569 C C . HIS B 1 474 ? 20.088 -3.669 -5.847 1.00 15.31 471 HIS B C 1
ATOM 8570 O O . HIS B 1 474 ? 20.475 -4.804 -6.119 1.00 16.49 471 HIS B O 1
ATOM 8577 N N . GLY B 1 475 ? 18.930 -3.425 -5.242 1.00 17.05 472 GLY B N 1
ATOM 8578 C CA . GLY B 1 475 ? 18.019 -4.493 -4.871 1.00 16.49 472 GLY B CA 1
ATOM 8579 C C . GLY B 1 475 ? 18.520 -5.335 -3.712 1.00 16.61 472 GLY B C 1
ATOM 8580 O O . GLY B 1 475 ? 17.962 -6.391 -3.414 1.00 14.96 472 GLY B O 1
ATOM 8581 N N . ASP B 1 476 ? 19.574 -4.864 -3.055 1.00 15.29 473 ASP B N 1
ATOM 8582 C CA . ASP B 1 476 ? 20.168 -5.577 -1.931 1.00 15.57 473 ASP B CA 1
ATOM 8583 C C . ASP B 1 476 ? 20.032 -4.730 -0.674 1.00 16.22 473 ASP B C 1
ATOM 8584 O O . ASP B 1 476 ? 20.993 -4.099 -0.239 1.00 18.67 473 ASP B O 1
ATOM 8589 N N . LEU B 1 477 ? 18.836 -4.720 -0.091 1.00 16.84 474 LEU B N 1
ATOM 8590 C CA . LEU B 1 477 ? 18.551 -3.865 1.058 1.00 15.28 474 LEU B CA 1
ATOM 8591 C C . LEU B 1 477 ? 19.323 -4.271 2.310 1.00 14.81 474 LEU B C 1
ATOM 8592 O O . LEU B 1 477 ? 19.595 -3.439 3.176 1.00 17.84 474 LEU B O 1
ATOM 8597 N N . THR B 1 478 ? 19.672 -5.549 2.401 1.00 21.65 475 THR B N 1
ATOM 8598 C CA . THR B 1 478 ? 20.408 -6.055 3.553 1.00 16.70 475 THR B CA 1
ATOM 8599 C C . THR B 1 478 ? 21.795 -5.427 3.641 1.00 17.34 475 THR B C 1
ATOM 8600 O O . THR B 1 478 ? 22.183 -4.903 4.687 1.00 17.31 475 THR B O 1
ATOM 8604 N N . ASN B 1 479 ? 22.535 -5.470 2.537 1.00 15.64 476 ASN B N 1
ATOM 8605 C CA . ASN B 1 479 ? 23.869 -4.880 2.492 1.00 14.31 476 ASN B CA 1
ATOM 8606 C C . ASN B 1 479 ? 23.840 -3.364 2.320 1.00 18.94 476 ASN B C 1
ATOM 8607 O O . ASN B 1 479 ? 24.812 -2.678 2.637 1.00 22.26 476 ASN B O 1
ATOM 8612 N N . ALA B 1 480 ? 22.721 -2.848 1.821 1.00 16.58 477 ALA B N 1
ATOM 8613 C CA . ALA B 1 480 ? 22.555 -1.410 1.642 1.00 12.70 477 ALA B CA 1
ATOM 8614 C C . ALA B 1 480 ? 22.447 -0.710 2.989 1.00 14.08 477 ALA B C 1
ATOM 8615 O O . ALA B 1 480 ? 22.968 0.389 3.169 1.00 20.65 477 ALA B O 1
ATOM 8617 N N . GLU B 1 481 ? 21.763 -1.354 3.929 1.00 14.17 478 GLU B N 1
ATOM 8618 C CA . GLU B 1 481 ? 21.599 -0.811 5.272 1.00 13.26 478 GLU B CA 1
ATOM 8619 C C . GLU B 1 481 ? 22.945 -0.674 5.974 1.00 21.81 478 GLU B C 1
ATOM 8620 O O . GLU B 1 481 ? 23.213 0.332 6.634 1.00 20.71 478 GLU B O 1
ATOM 8626 N N . VAL B 1 482 ? 23.792 -1.688 5.822 1.00 17.50 479 VAL B N 1
ATOM 8627 C CA . VAL B 1 482 ? 25.126 -1.664 6.409 1.00 16.89 479 VAL B CA 1
ATOM 8628 C C . VAL B 1 482 ? 25.943 -0.516 5.823 1.00 19.64 479 VAL B C 1
ATOM 8629 O O . VAL B 1 482 ? 26.653 0.186 6.543 1.00 23.63 479 VAL B O 1
ATOM 8633 N N . GLY B 1 483 ? 25.821 -0.323 4.514 1.00 17.82 480 GLY B N 1
ATOM 8634 C CA . GLY B 1 483 ? 26.568 0.706 3.814 1.00 12.92 480 GLY B CA 1
ATOM 8635 C C . GLY B 1 483 ? 26.167 2.123 4.176 1.00 15.28 480 GLY B C 1
ATOM 8636 O O . GLY B 1 483 ? 27.028 2.977 4.388 1.00 20.28 480 GLY B O 1
ATOM 8637 N N . ILE B 1 484 ? 24.864 2.383 4.245 1.00 16.42 481 ILE B N 1
ATOM 8638 C CA . ILE B 1 484 ? 24.384 3.727 4.559 1.00 20.97 481 ILE B CA 1
ATOM 8639 C C . ILE B 1 484 ? 24.645 4.108 6.019 1.00 16.58 481 ILE B C 1
ATOM 8640 O O . ILE B 1 484 ? 25.033 5.241 6.307 1.00 18.07 481 ILE B O 1
ATOM 8645 N N . ARG B 1 485 ? 24.450 3.162 6.933 1.00 17.92 482 ARG B N 1
ATOM 8646 C CA . ARG B 1 485 ? 24.702 3.415 8.348 1.00 22.40 482 ARG B CA 1
ATOM 8647 C C . ARG B 1 485 ? 26.183 3.686 8.589 1.00 25.11 482 ARG B C 1
ATOM 8648 O O . ARG B 1 485 ? 26.546 4.519 9.419 1.00 31.24 482 ARG B O 1
ATOM 8656 N N . LYS B 1 486 ? 27.030 2.986 7.843 1.00 24.64 483 LYS B N 1
ATOM 8657 C CA . LYS B 1 486 ? 28.474 3.126 7.975 1.00 22.22 483 LYS B CA 1
ATOM 8658 C C . LYS B 1 486 ? 28.948 4.522 7.580 1.00 26.23 483 LYS B C 1
ATOM 8659 O O . LYS B 1 486 ? 29.731 5.142 8.298 1.00 32.14 483 LYS B O 1
ATOM 8665 N N . GLU B 1 487 ? 28.468 5.017 6.442 1.00 18.55 484 GLU B N 1
ATOM 8666 C CA . GLU B 1 487 ? 28.913 6.314 5.941 1.00 27.53 484 GLU B CA 1
ATOM 8667 C C . GLU B 1 487 ? 28.325 7.487 6.722 1.00 21.57 484 GLU B C 1
ATOM 8668 O O . GLU B 1 487 ? 28.992 8.503 6.919 1.00 22.66 484 GLU B O 1
ATOM 8674 N N . LEU B 1 488 ? 27.077 7.350 7.160 1.00 21.85 485 LEU B N 1
ATOM 8675 C CA . LEU B 1 488 ? 26.433 8.396 7.949 1.00 24.08 485 LEU B CA 1
ATOM 8676 C C . LEU B 1 488 ? 27.182 8.642 9.256 1.00 28.08 485 LEU B C 1
ATOM 8677 O O . LEU B 1 488 ? 27.299 9.781 9.707 1.00 25.25 485 LEU B O 1
ATOM 8682 N N . LEU B 1 489 ? 27.690 7.570 9.857 1.00 27.97 486 LEU B N 1
ATOM 8683 C CA . LEU B 1 489 ? 28.484 7.686 11.075 1.00 23.92 486 LEU B CA 1
ATOM 8684 C C . LEU B 1 489 ? 29.826 8.354 10.781 1.00 27.70 486 LEU B C 1
ATOM 8685 O O . LEU B 1 489 ? 30.361 9.083 11.615 1.00 26.27 486 LEU B O 1
ATOM 8690 N N . GLU B 1 490 ? 30.358 8.108 9.587 1.00 21.00 487 GLU B N 1
ATOM 8691 C CA . GLU B 1 490 ? 31.607 8.733 9.164 1.00 23.29 487 GLU B CA 1
ATOM 8692 C C . GLU B 1 490 ? 31.457 10.244 9.004 1.00 33.24 487 GLU B C 1
ATOM 8693 O O . GLU B 1 490 ? 32.340 11.006 9.399 1.00 33.84 487 GLU B O 1
ATOM 8699 N N . TRP B 1 491 ? 30.342 10.671 8.417 1.00 23.65 488 TRP B N 1
ATOM 8700 C CA . TRP B 1 491 ? 30.060 12.094 8.264 1.00 27.98 488 TRP B CA 1
ATOM 8701 C C . TRP B 1 491 ? 29.863 12.753 9.623 1.00 24.09 488 TRP B C 1
ATOM 8702 O O . TRP B 1 491 ? 30.381 13.839 9.880 1.00 27.14 488 TRP B O 1
ATOM 8713 N N . GLN B 1 492 ? 29.111 12.082 10.488 1.00 22.66 489 GLN B N 1
ATOM 8714 C CA . GLN B 1 492 ? 28.813 12.598 11.818 1.00 23.78 489 GLN B CA 1
ATOM 8715 C C . GLN B 1 492 ? 30.076 12.686 12.666 1.00 35.24 489 GLN B C 1
ATOM 8716 O O . GLN B 1 492 ? 30.172 13.511 13.575 1.00 34.83 489 GLN B O 1
ATOM 8722 N N . ASP B 1 493 ? 31.046 11.832 12.357 1.00 30.30 490 ASP B N 1
ATOM 8723 C CA . ASP B 1 493 ? 32.296 11.794 13.104 1.00 30.65 490 ASP B CA 1
ATOM 8724 C C . ASP B 1 493 ? 33.280 12.845 12.596 1.00 35.36 490 ASP B C 1
ATOM 8725 O O . ASP B 1 493 ? 34.081 13.378 13.364 1.00 40.17 490 ASP B O 1
ATOM 8730 N N . LYS B 1 494 ? 33.216 13.143 11.302 1.00 24.25 491 LYS B N 1
ATOM 8731 C CA . LYS B 1 494 ? 34.110 14.131 10.707 1.00 27.63 491 LYS B CA 1
ATOM 8732 C C . LYS B 1 494 ? 33.666 15.557 11.027 1.00 26.70 491 LYS B C 1
ATOM 8733 O O . LYS B 1 494 ? 34.494 16.456 11.167 1.00 30.52 491 LYS B O 1
ATOM 8739 N N . PHE B 1 495 ? 32.357 15.760 11.142 1.00 28.31 492 PHE B N 1
ATOM 8740 C CA . PHE B 1 495 ? 31.813 17.067 11.504 1.00 22.59 492 PHE B CA 1
ATOM 8741 C C . PHE B 1 495 ? 30.789 16.935 12.628 1.00 25.23 492 PHE B C 1
ATOM 8742 O O . PHE B 1 495 ? 29.585 16.968 12.380 1.00 27.92 492 PHE B O 1
ATOM 8750 N N . PRO B 1 496 ? 31.271 16.795 13.873 1.00 26.80 493 PRO B N 1
ATOM 8751 C CA . PRO B 1 496 ? 30.436 16.515 15.049 1.00 27.57 493 PRO B CA 1
ATOM 8752 C C . PRO B 1 496 ? 29.411 17.605 15.367 1.00 29.18 493 PRO B C 1
ATOM 8753 O O . PRO B 1 496 ? 28.443 17.331 16.075 1.00 23.53 493 PRO B O 1
ATOM 8757 N N . ASP B 1 497 ? 29.617 18.815 14.856 1.00 28.49 494 ASP B N 1
ATOM 8758 C CA . ASP B 1 497 ? 28.727 19.928 15.179 1.00 37.42 494 ASP B CA 1
ATOM 8759 C C . ASP B 1 497 ? 27.787 20.320 14.039 1.00 28.97 494 ASP B C 1
ATOM 8760 O O . ASP B 1 497 ? 26.875 21.123 14.232 1.00 27.14 494 ASP B O 1
ATOM 8765 N N . LYS B 1 498 ? 28.006 19.751 12.858 1.00 24.06 495 LYS B N 1
ATOM 8766 C CA . LYS B 1 498 ? 27.186 20.082 11.696 1.00 24.31 495 LYS B CA 1
ATOM 8767 C C . LYS B 1 498 ? 25.997 19.139 11.536 1.00 25.77 495 LYS B C 1
ATOM 8768 O O . LYS B 1 498 ? 26.164 17.920 11.529 1.00 28.83 495 LYS B O 1
ATOM 8774 N N . PRO B 1 499 ? 24.789 19.709 11.410 1.00 27.91 496 PRO B N 1
ATOM 8775 C CA . PRO B 1 499 ? 23.571 18.929 11.171 1.00 23.73 496 PRO B CA 1
ATOM 8776 C C . PRO B 1 499 ? 23.639 18.225 9.823 1.00 17.69 496 PRO B C 1
ATOM 8777 O O . PRO B 1 499 ? 24.253 18.740 8.887 1.00 14.89 496 PRO B O 1
ATOM 8781 N N . ILE B 1 500 ? 23.013 17.059 9.731 1.00 22.09 497 ILE B N 1
ATOM 8782 C CA . ILE B 1 500 ? 23.009 16.290 8.494 1.00 21.94 497 ILE B CA 1
ATOM 8783 C C . ILE B 1 500 ? 21.598 16.195 7.925 1.00 21.59 497 ILE B C 1
ATOM 8784 O O . ILE B 1 500 ? 20.649 15.887 8.645 1.00 17.31 497 ILE B O 1
ATOM 8789 N N . ILE B 1 501 ? 21.465 16.474 6.632 1.00 23.90 498 ILE B N 1
ATOM 8790 C CA . ILE B 1 501 ? 20.186 16.342 5.947 1.00 16.68 498 ILE B CA 1
ATOM 8791 C C . ILE B 1 501 ? 20.337 15.489 4.694 1.00 14.86 498 ILE B C 1
ATOM 8792 O O . ILE B 1 501 ? 21.215 15.736 3.870 1.00 17.93 498 ILE B O 1
ATOM 8797 N N . ILE B 1 502 ? 19.487 14.476 4.560 1.00 15.14 499 ILE B N 1
ATOM 8798 C CA . ILE B 1 502 ? 19.430 13.702 3.329 1.00 14.11 499 ILE B CA 1
ATOM 8799 C C . ILE B 1 502 ? 18.559 14.449 2.325 1.00 13.41 499 ILE B C 1
ATOM 8800 O O . ILE B 1 502 ? 17.345 14.552 2.505 1.00 16.08 499 ILE B O 1
ATOM 8805 N N . THR B 1 503 ? 19.179 14.981 1.277 1.00 9.90 500 THR B N 1
ATOM 8806 C CA . THR B 1 503 ? 18.448 15.781 0.296 1.00 11.26 500 THR B CA 1
ATOM 8807 C C . THR B 1 503 ? 17.898 14.950 -0.861 1.00 13.37 500 THR B C 1
ATOM 8808 O O . THR B 1 503 ? 16.951 15.362 -1.530 1.00 9.82 500 THR B O 1
ATOM 8812 N N . GLU B 1 504 ? 18.496 13.785 -1.094 1.00 10.54 501 GLU B N 1
ATOM 8813 C CA . GLU B 1 504 ? 17.996 12.854 -2.103 1.00 8.00 501 GLU B CA 1
ATOM 8814 C C . GLU B 1 504 ? 18.169 11.403 -1.678 1.00 10.94 501 GLU B C 1
ATOM 8815 O O . GLU B 1 504 ? 19.260 10.983 -1.293 1.00 15.41 501 GLU B O 1
ATOM 8821 N N . TYR B 1 505 ? 17.079 10.649 -1.754 1.00 13.68 502 TYR B N 1
ATOM 8822 C CA . TYR B 1 505 ? 17.102 9.199 -1.593 1.00 9.16 502 TYR B CA 1
ATOM 8823 C C . TYR B 1 505 ? 15.782 8.638 -2.107 1.00 10.71 502 TYR B C 1
ATOM 8824 O O . TYR B 1 505 ? 14.709 9.119 -1.740 1.00 12.65 502 TYR B O 1
ATOM 8833 N N . GLY B 1 506 ? 15.867 7.642 -2.983 1.00 13.88 503 GLY B N 1
ATOM 8834 C CA . GLY B 1 506 ? 14.684 7.081 -3.608 1.00 8.89 503 GLY B CA 1
ATOM 8835 C C . GLY B 1 506 ? 14.986 5.950 -4.572 1.00 8.03 503 GLY B C 1
ATOM 8836 O O . GLY B 1 506 ? 16.135 5.540 -4.728 1.00 7.57 503 GLY B O 1
ATOM 8837 N N . ALA B 1 507 ? 13.941 5.448 -5.223 1.00 11.25 504 ALA B N 1
ATOM 8838 C CA . ALA B 1 507 ? 14.061 4.329 -6.150 1.00 9.44 504 ALA B CA 1
ATOM 8839 C C . ALA B 1 507 ? 13.060 4.496 -7.283 1.00 5.41 504 ALA B C 1
ATOM 8840 O O . ALA B 1 507 ? 11.902 4.832 -7.038 1.00 6.88 504 ALA B O 1
ATOM 8842 N N . ASP B 1 508 ? 13.499 4.270 -8.519 1.00 6.55 505 ASP B N 1
ATOM 8843 C CA . ASP B 1 508 ? 12.588 4.367 -9.656 1.00 6.38 505 ASP B CA 1
ATOM 8844 C C . ASP B 1 508 ? 11.454 3.368 -9.500 1.00 7.56 505 ASP B C 1
ATOM 8845 O O . ASP B 1 508 ? 11.681 2.180 -9.272 1.00 3.59 505 ASP B O 1
ATOM 8850 N N . THR B 1 509 ? 10.231 3.868 -9.613 1.00 6.71 506 THR B N 1
ATOM 8851 C CA . THR B 1 509 ? 9.049 3.059 -9.369 1.00 6.59 506 THR B CA 1
ATOM 8852 C C . THR B 1 509 ? 7.979 3.349 -10.407 1.00 6.34 506 THR B C 1
ATOM 8853 O O . THR B 1 509 ? 7.457 4.462 -10.481 1.00 6.73 506 THR B O 1
ATOM 8857 N N . LEU B 1 510 ? 7.665 2.344 -11.216 1.00 6.13 507 LEU B N 1
ATOM 8858 C CA . LEU B 1 510 ? 6.628 2.472 -12.230 1.00 8.64 507 LEU B CA 1
ATOM 8859 C C . LEU B 1 510 ? 5.295 1.973 -11.689 1.00 9.66 507 LEU B C 1
ATOM 8860 O O . LEU B 1 510 ? 5.204 0.847 -11.204 1.00 13.31 507 LEU B O 1
ATOM 8865 N N . PRO B 1 511 ? 4.256 2.819 -11.766 1.00 10.21 508 PRO B N 1
ATOM 8866 C CA . PRO B 1 511 ? 2.914 2.467 -11.289 1.00 7.97 508 PRO B CA 1
ATOM 8867 C C . PRO B 1 511 ? 2.398 1.212 -11.983 1.00 7.22 508 PRO B C 1
ATOM 8868 O O . PRO B 1 511 ? 2.460 1.126 -13.208 1.00 10.13 508 PRO B O 1
ATOM 8872 N N . GLY B 1 512 ? 1.908 0.251 -11.208 1.00 5.88 509 GLY B N 1
ATOM 8873 C CA . GLY B 1 512 ? 1.403 -0.989 -11.768 1.00 7.67 509 GLY B CA 1
ATOM 8874 C C . GLY B 1 512 ? 2.350 -2.159 -11.603 1.00 8.33 509 GLY B C 1
ATOM 8875 O O . GLY B 1 512 ? 1.928 -3.314 -11.627 1.00 11.32 509 GLY B O 1
ATOM 8876 N N . LEU B 1 513 ? 3.634 -1.863 -11.442 1.00 7.36 510 LEU B N 1
ATOM 8877 C CA . LEU B 1 513 ? 4.629 -2.908 -11.240 1.00 7.29 510 LEU B CA 1
ATOM 8878 C C . LEU B 1 513 ? 4.580 -3.419 -9.805 1.00 9.77 510 LEU B C 1
ATOM 8879 O O . LEU B 1 513 ? 4.727 -2.651 -8.852 1.00 10.31 510 LEU B O 1
ATOM 8884 N N . HIS B 1 514 ? 4.364 -4.723 -9.663 1.00 4.37 511 HIS B N 1
ATOM 8885 C CA . HIS B 1 514 ? 4.179 -5.340 -8.357 1.00 4.87 511 HIS B CA 1
ATOM 8886 C C . HIS B 1 514 ? 4.956 -6.642 -8.235 1.00 6.84 511 HIS B C 1
ATOM 8887 O O . HIS B 1 514 ? 5.270 -7.285 -9.238 1.00 5.10 511 HIS B O 1
ATOM 8894 N N . SER B 1 515 ? 5.243 -7.031 -6.996 1.00 6.97 512 SER B N 1
ATOM 8895 C CA . SER B 1 515 ? 5.913 -8.295 -6.713 1.00 7.83 512 SER B CA 1
ATOM 8896 C C . SER B 1 515 ? 5.902 -8.591 -5.221 1.00 6.03 512 SER B C 1
ATOM 8897 O O . SER B 1 515 ? 5.792 -7.681 -4.402 1.00 6.27 512 SER B O 1
ATOM 8900 N N . THR B 1 516 ? 6.027 -9.868 -4.871 1.00 7.43 513 THR B N 1
ATOM 8901 C CA . THR B 1 516 ? 6.123 -10.263 -3.471 1.00 8.38 513 THR B CA 1
ATOM 8902 C C . THR B 1 516 ? 7.580 -10.428 -3.046 1.00 7.91 513 THR B C 1
ATOM 8903 O O . THR B 1 516 ? 7.864 -10.672 -1.875 1.00 13.04 513 THR B O 1
ATOM 8907 N N . TRP B 1 517 ? 8.502 -10.292 -3.994 1.00 8.24 514 TRP B N 1
ATOM 8908 C CA . TRP B 1 517 ? 9.902 -10.616 -3.725 1.00 11.07 514 TRP B CA 1
ATOM 8909 C C . TRP B 1 517 ? 10.833 -9.405 -3.664 1.00 9.08 514 TRP B C 1
ATOM 8910 O O . TRP B 1 517 ? 12.015 -9.513 -3.999 1.00 7.84 514 TRP B O 1
ATOM 8921 N N . ASN B 1 518 ? 10.300 -8.269 -3.219 1.00 6.58 515 ASN B N 1
ATOM 8922 C CA . ASN B 1 518 ? 11.079 -7.037 -3.070 1.00 9.92 515 ASN B CA 1
ATOM 8923 C C . ASN B 1 518 ? 11.866 -6.686 -4.330 1.00 8.67 515 ASN B C 1
ATOM 8924 O O . ASN B 1 518 ? 13.084 -6.514 -4.287 1.00 8.68 515 ASN B O 1
ATOM 8929 N N . ILE B 1 519 ? 11.158 -6.589 -5.451 1.00 10.71 516 ILE B N 1
ATOM 8930 C CA . ILE B 1 519 ? 11.786 -6.372 -6.748 1.00 6.84 516 ILE B CA 1
ATOM 8931 C C . ILE B 1 519 ? 11.863 -4.890 -7.093 1.00 6.06 516 ILE B C 1
ATOM 8932 O O . ILE B 1 519 ? 10.840 -4.209 -7.113 1.00 8.01 516 ILE B O 1
ATOM 8937 N N . PRO B 1 520 ? 13.078 -4.389 -7.370 1.00 5.83 517 PRO B N 1
ATOM 8938 C CA . PRO B 1 520 ? 13.287 -3.005 -7.811 1.00 7.61 517 PRO B CA 1
ATOM 8939 C C . PRO B 1 520 ? 12.376 -2.632 -8.979 1.00 6.47 517 PRO B C 1
ATOM 8940 O O . PRO B 1 520 ? 12.074 -3.498 -9.800 1.00 5.75 517 PRO B O 1
ATOM 8944 N N . TYR B 1 521 ? 11.959 -1.365 -9.021 1.00 5.30 518 TYR B N 1
ATOM 8945 C CA . TYR B 1 521 ? 10.996 -0.818 -9.992 1.00 5.06 518 TYR B CA 1
ATOM 8946 C C . TYR B 1 521 ? 9.525 -1.069 -9.639 1.00 6.52 518 TYR B C 1
ATOM 8947 O O . TYR B 1 521 ? 8.636 -0.448 -10.221 1.00 8.65 518 TYR B O 1
ATOM 8956 N N . THR B 1 522 ? 9.268 -1.965 -8.689 1.00 4.11 519 THR B N 1
ATOM 8957 C CA . THR B 1 522 ? 7.898 -2.210 -8.240 1.00 4.52 519 THR B CA 1
ATOM 8958 C C . THR B 1 522 ? 7.512 -1.265 -7.106 1.00 6.15 519 THR B C 1
ATOM 8959 O O . THR B 1 522 ? 8.375 -0.695 -6.439 1.00 8.25 519 THR B O 1
ATOM 8963 N N . GLU B 1 523 ? 6.210 -1.109 -6.890 1.00 6.60 520 GLU B N 1
ATOM 8964 C CA . GLU B 1 523 ? 5.710 -0.224 -5.843 1.00 7.99 520 GLU B CA 1
ATOM 8965 C C . GLU B 1 523 ? 6.053 -0.727 -4.442 1.00 7.86 520 GLU B C 1
ATOM 8966 O O . GLU B 1 523 ? 6.287 0.070 -3.534 1.00 5.85 520 GLU B O 1
ATOM 8972 N N . GLU B 1 524 ? 6.086 -2.046 -4.271 1.00 5.44 521 GLU B N 1
ATOM 8973 C CA . GLU B 1 524 ? 6.423 -2.639 -2.978 1.00 6.39 521 GLU B CA 1
ATOM 8974 C C . GLU B 1 524 ? 7.866 -2.352 -2.577 1.00 5.83 521 GLU B C 1
ATOM 8975 O O . GLU B 1 524 ? 8.144 -2.046 -1.418 1.00 6.96 521 GLU B O 1
ATOM 8981 N N . PHE B 1 525 ? 8.780 -2.454 -3.538 1.00 5.67 522 PHE B N 1
ATOM 8982 C CA . PHE B 1 525 ? 10.194 -2.221 -3.267 1.00 6.69 522 PHE B CA 1
ATOM 8983 C C . PHE B 1 525 ? 10.467 -0.780 -2.855 1.00 7.70 522 PHE B C 1
ATOM 8984 O O . PHE B 1 525 ? 11.368 -0.518 -2.058 1.00 7.94 522 PHE B O 1
ATOM 8992 N N . GLN B 1 526 ? 9.698 0.152 -3.411 1.00 7.41 523 GLN B N 1
ATOM 8993 C CA . GLN B 1 526 ? 9.837 1.555 -3.044 1.00 7.68 523 GLN B CA 1
ATOM 8994 C C . GLN B 1 526 ? 9.543 1.711 -1.555 1.00 9.04 523 GLN B C 1
ATOM 8995 O O . GLN B 1 526 ? 10.254 2.421 -0.845 1.00 10.83 523 GLN B O 1
ATOM 9001 N N . CYS B 1 527 ? 8.503 1.025 -1.089 1.00 6.84 524 CYS B N 1
ATOM 9002 C CA . CYS B 1 527 ? 8.149 1.023 0.327 1.00 8.59 524 CYS B CA 1
ATOM 9003 C C . CYS B 1 527 ? 9.245 0.393 1.180 1.00 11.32 524 CYS B C 1
ATOM 9004 O O . CYS B 1 527 ? 9.592 0.916 2.240 1.00 9.20 524 CYS B O 1
ATOM 9007 N N . ASP B 1 528 ? 9.781 -0.734 0.714 1.00 10.68 525 ASP B N 1
ATOM 9008 C CA . ASP B 1 528 ? 10.851 -1.436 1.419 1.00 7.93 525 ASP B CA 1
ATOM 9009 C C . ASP B 1 528 ? 12.111 -0.581 1.516 1.00 11.31 525 ASP B C 1
ATOM 9010 O O . ASP B 1 528 ? 12.774 -0.554 2.553 1.00 14.80 525 ASP B O 1
ATOM 9015 N N . PHE B 1 529 ? 12.438 0.105 0.424 1.00 8.58 526 PHE B N 1
ATOM 9016 C CA . PHE B 1 529 ? 13.620 0.959 0.363 1.00 7.12 526 PHE B CA 1
ATOM 9017 C C . PHE B 1 529 ? 13.567 2.062 1.413 1.00 12.27 526 PHE B C 1
ATOM 9018 O O . PHE B 1 529 ? 14.535 2.293 2.136 1.00 12.17 526 PHE B O 1
ATOM 9026 N N . TYR B 1 530 ? 12.430 2.744 1.487 1.00 9.76 527 TYR B N 1
ATOM 9027 C CA . TYR B 1 530 ? 12.274 3.855 2.415 1.00 14.93 527 TYR B CA 1
ATOM 9028 C C . TYR B 1 530 ? 12.196 3.394 3.867 1.00 16.99 527 TYR B C 1
ATOM 9029 O O . TYR B 1 530 ? 12.688 4.077 4.767 1.00 15.36 527 TYR B O 1
ATOM 9038 N N . GLU B 1 531 ? 11.583 2.235 4.090 1.00 10.93 528 GLU B N 1
ATOM 9039 C CA . GLU B 1 531 ? 11.470 1.685 5.436 1.00 15.78 528 GLU B CA 1
ATOM 9040 C C . GLU B 1 531 ? 12.852 1.384 6.011 1.00 20.30 528 GLU B C 1
ATOM 9041 O O . GLU B 1 531 ? 13.132 1.688 7.172 1.00 19.08 528 GLU B O 1
ATOM 9047 N N . MET B 1 532 ? 13.713 0.795 5.186 1.00 16.09 529 MET B N 1
ATOM 9048 C CA . MET B 1 532 ? 15.088 0.509 5.577 1.00 15.22 529 MET B CA 1
ATOM 9049 C C . MET B 1 532 ? 15.862 1.799 5.829 1.00 19.94 529 MET B C 1
ATOM 9050 O O . MET B 1 532 ? 16.574 1.918 6.826 1.00 23.44 529 MET B O 1
ATOM 9055 N N . SER B 1 533 ? 15.719 2.758 4.917 1.00 18.98 530 SER B N 1
ATOM 9056 C CA . SER B 1 533 ? 16.429 4.030 5.011 1.00 14.02 530 SER B CA 1
ATOM 9057 C C . SER B 1 533 ? 16.095 4.766 6.301 1.00 15.22 530 SER B C 1
ATOM 9058 O O . SER B 1 533 ? 16.974 5.329 6.952 1.00 16.12 530 SER B O 1
ATOM 9061 N N . HIS B 1 534 ? 14.819 4.755 6.665 1.00 17.04 531 HIS B N 1
ATOM 9062 C CA . HIS B 1 534 ? 14.362 5.460 7.855 1.00 20.48 531 HIS B CA 1
ATOM 9063 C C . HIS B 1 534 ? 14.845 4.793 9.139 1.00 19.93 531 HIS B C 1
ATOM 9064 O O . HIS B 1 534 ? 15.080 5.465 10.142 1.00 23.48 531 HIS B O 1
ATOM 9071 N N . ARG B 1 535 ? 14.994 3.471 9.102 1.00 23.35 532 ARG B N 1
ATOM 9072 C CA . ARG B 1 535 ? 15.503 2.722 10.246 1.00 21.11 532 ARG B CA 1
ATOM 9073 C C . ARG B 1 535 ? 16.924 3.170 10.567 1.00 20.30 532 ARG B C 1
ATOM 9074 O O . ARG B 1 535 ? 17.311 3.274 11.731 1.00 23.15 532 ARG B O 1
ATOM 9082 N N . VAL B 1 536 ? 17.691 3.443 9.516 1.00 19.03 533 VAL B N 1
ATOM 9083 C CA . VAL B 1 536 ? 19.062 3.918 9.647 1.00 18.94 533 VAL B CA 1
ATOM 9084 C C . VAL B 1 536 ? 19.108 5.381 10.084 1.00 24.06 533 VAL B C 1
ATOM 9085 O O . VAL B 1 536 ? 19.876 5.747 10.977 1.00 22.61 533 VAL B O 1
ATOM 9089 N N . PHE B 1 537 ? 18.281 6.210 9.452 1.00 20.04 534 PHE B N 1
ATOM 9090 C CA . PHE B 1 537 ? 18.253 7.644 9.731 1.00 16.57 534 PHE B CA 1
ATOM 9091 C C . PHE B 1 537 ? 17.920 7.935 11.190 1.00 19.15 534 PHE B C 1
ATOM 9092 O O . PHE B 1 537 ? 18.514 8.817 11.808 1.00 20.65 534 PHE B O 1
ATOM 9100 N N . ASP B 1 538 ? 16.970 7.182 11.737 1.00 14.98 535 ASP B N 1
ATOM 9101 C CA . ASP B 1 538 ? 16.502 7.405 13.101 1.00 19.55 535 ASP B CA 1
ATOM 9102 C C . ASP B 1 538 ? 17.548 7.051 14.157 1.00 20.93 535 ASP B C 1
ATOM 9103 O O . ASP B 1 538 ? 17.373 7.351 15.337 1.00 20.48 535 ASP B O 1
ATOM 9108 N N . GLY B 1 539 ? 18.632 6.413 13.729 1.00 22.09 536 GLY B N 1
ATOM 9109 C CA . GLY B 1 539 ? 19.705 6.046 14.634 1.00 24.10 536 GLY B CA 1
ATOM 9110 C C . GLY B 1 539 ? 20.866 7.020 14.582 1.00 18.06 536 GLY B C 1
ATOM 9111 O O . GLY B 1 539 ? 21.855 6.858 15.295 1.00 25.89 536 GLY B O 1
ATOM 9112 N N . ILE B 1 540 ? 20.745 8.033 13.730 1.00 22.94 537 ILE B N 1
ATOM 9113 C CA . ILE B 1 540 ? 21.773 9.059 13.598 1.00 23.30 537 ILE B CA 1
ATOM 9114 C C . ILE B 1 540 ? 21.307 10.356 14.254 1.00 27.88 537 ILE B C 1
ATOM 9115 O O . ILE B 1 540 ? 20.450 11.054 13.712 1.00 24.24 537 ILE B O 1
ATOM 9120 N N . PRO B 1 541 ? 21.871 10.677 15.429 1.00 33.64 538 PRO B N 1
ATOM 9121 C CA . PRO B 1 541 ? 21.498 11.855 16.223 1.00 29.34 538 PRO B CA 1
ATOM 9122 C C . PRO B 1 541 ? 21.621 13.173 15.462 1.00 19.06 538 PRO B C 1
ATOM 9123 O O . PRO B 1 541 ? 20.792 14.062 15.651 1.00 23.35 538 PRO B O 1
ATOM 9127 N N . ASN B 1 542 ? 22.639 13.298 14.616 1.00 19.43 539 ASN B N 1
ATOM 9128 C CA . ASN B 1 542 ? 22.878 14.548 13.898 1.00 23.62 539 ASN B CA 1
ATOM 9129 C C . ASN B 1 542 ? 22.083 14.689 12.604 1.00 25.31 539 ASN B C 1
ATOM 9130 O O . ASN B 1 542 ? 22.098 15.747 11.973 1.00 21.49 539 ASN B O 1
ATOM 9135 N N . LEU B 1 543 ? 21.393 13.624 12.207 1.00 27.34 540 LEU B N 1
ATOM 9136 C CA . LEU B 1 543 ? 20.548 13.674 11.021 1.00 21.45 540 LEU B CA 1
ATOM 9137 C C . LEU B 1 543 ? 19.235 14.365 11.368 1.00 19.35 540 LEU B C 1
ATOM 9138 O O . LEU B 1 543 ? 18.377 13.788 12.035 1.00 17.90 540 LEU B O 1
ATOM 9143 N N . VAL B 1 544 ? 19.084 15.603 10.909 1.00 16.47 541 VAL B N 1
ATOM 9144 C CA . VAL B 1 544 ? 17.940 16.422 11.291 1.00 21.68 541 VAL B CA 1
ATOM 9145 C C . VAL B 1 544 ? 16.955 16.643 10.151 1.00 22.42 541 VAL B C 1
ATOM 9146 O O . VAL B 1 544 ? 16.047 17.466 10.264 1.00 25.10 541 VAL B O 1
ATOM 9150 N N . GLY B 1 545 ? 17.123 15.912 9.054 1.00 17.57 542 GLY B N 1
ATOM 9151 C CA . GLY B 1 545 ? 16.241 16.090 7.918 1.00 20.43 542 GLY B CA 1
ATOM 9152 C C . GLY B 1 545 ? 16.254 14.975 6.894 1.00 14.95 542 GLY B C 1
ATOM 9153 O O . GLY B 1 545 ? 17.294 14.380 6.612 1.00 14.62 542 GLY B O 1
ATOM 9154 N N . GLU B 1 546 ? 15.080 14.697 6.335 1.00 16.42 543 GLU B N 1
ATOM 9155 C CA . GLU B 1 546 ? 14.946 13.738 5.248 1.00 14.38 543 GLU B CA 1
ATOM 9156 C C . GLU B 1 546 ? 14.076 14.312 4.128 1.00 12.78 543 GLU B C 1
ATOM 9157 O O . GLU B 1 546 ? 12.892 14.595 4.320 1.00 9.76 543 GLU B O 1
ATOM 9163 N N . GLN B 1 547 ? 14.680 14.508 2.963 1.00 13.35 544 GLN B N 1
ATOM 9164 C CA . GLN B 1 547 ? 13.942 14.952 1.787 1.00 12.35 544 GLN B CA 1
ATOM 9165 C C . GLN B 1 547 ? 14.097 13.932 0.667 1.00 10.16 544 GLN B C 1
ATOM 9166 O O . GLN B 1 547 ? 15.202 13.689 0.180 1.00 9.46 544 GLN B O 1
ATOM 9172 N N . VAL B 1 548 ? 12.984 13.325 0.270 1.00 7.56 545 VAL B N 1
ATOM 9173 C CA . VAL B 1 548 ? 13.016 12.263 -0.724 1.00 9.04 545 VAL B CA 1
ATOM 9174 C C . VAL B 1 548 ? 13.266 12.796 -2.126 1.00 8.24 545 VAL B C 1
ATOM 9175 O O . VAL B 1 548 ? 13.042 13.973 -2.412 1.00 12.95 545 VAL B O 1
ATOM 9179 N N . TRP B 1 549 ? 13.751 11.915 -2.991 1.00 5.70 546 TRP B N 1
ATOM 9180 C CA . TRP B 1 549 ? 13.831 12.190 -4.414 1.00 6.74 546 TRP B CA 1
ATOM 9181 C C . TRP B 1 549 ? 12.966 11.155 -5.114 1.00 8.85 546 TRP B C 1
ATOM 9182 O O . TRP B 1 549 ? 13.261 9.961 -5.040 1.00 9.16 546 TRP B O 1
ATOM 9193 N N . ASN B 1 550 ? 11.891 11.584 -5.774 1.00 10.83 547 ASN B N 1
ATOM 9194 C CA . ASN B 1 550 ? 11.489 12.985 -5.880 1.00 10.43 547 ASN B CA 1
ATOM 9195 C C . ASN B 1 550 ? 10.041 13.101 -5.404 1.00 6.25 547 ASN B C 1
ATOM 9196 O O . ASN B 1 550 ? 9.417 12.093 -5.074 1.00 6.13 547 ASN B O 1
ATOM 9201 N N . PHE B 1 551 ? 9.505 14.317 -5.353 1.00 7.48 548 PHE B N 1
ATOM 9202 C CA . PHE B 1 551 ? 8.085 14.498 -5.073 1.00 6.39 548 PHE B CA 1
ATOM 9203 C C . PHE B 1 551 ? 7.250 13.802 -6.142 1.00 6.39 548 PHE B C 1
ATOM 9204 O O . PHE B 1 551 ? 6.304 13.077 -5.834 1.00 6.33 548 PHE B O 1
ATOM 9212 N N . ALA B 1 552 ? 7.615 14.024 -7.401 1.00 4.22 549 ALA B N 1
ATOM 9213 C CA . ALA B 1 552 ? 6.875 13.468 -8.527 1.00 6.94 549 ALA B CA 1
ATOM 9214 C C . ALA B 1 552 ? 7.802 13.083 -9.677 1.00 9.26 549 ALA B C 1
ATOM 9215 O O . ALA B 1 552 ? 8.880 13.658 -9.835 1.00 6.49 549 ALA B O 1
ATOM 9217 N N . ASP B 1 553 ? 7.377 12.103 -10.472 1.00 8.26 550 ASP B N 1
ATOM 9218 C CA . ASP B 1 553 ? 8.116 11.705 -11.665 1.00 5.76 550 ASP B CA 1
ATOM 9219 C C . ASP B 1 553 ? 8.280 12.907 -12.586 1.00 6.07 550 ASP B C 1
ATOM 9220 O O . ASP B 1 553 ? 7.389 13.751 -12.679 1.00 4.62 550 ASP B O 1
ATOM 9225 N N . PHE B 1 554 ? 9.420 12.983 -13.263 1.00 3.78 551 PHE B N 1
ATOM 9226 C CA . PHE B 1 554 ? 9.705 14.121 -14.126 1.00 6.60 551 PHE B CA 1
ATOM 9227 C C . PHE B 1 554 ? 10.468 13.710 -15.383 1.00 6.49 551 PHE B C 1
ATOM 9228 O O . PHE B 1 554 ? 11.061 12.633 -15.440 1.00 6.50 551 PHE B O 1
ATOM 9236 N N . GLU B 1 555 ? 10.451 14.580 -16.385 1.00 6.17 552 GLU B N 1
ATOM 9237 C CA . GLU B 1 555 ? 11.054 14.275 -17.677 1.00 6.87 552 GLU B CA 1
ATOM 9238 C C . GLU B 1 555 ? 12.577 14.387 -17.650 1.00 8.35 552 GLU B C 1
ATOM 9239 O O . GLU B 1 555 ? 13.137 15.253 -16.979 1.00 10.21 552 GLU B O 1
ATOM 9245 N N . THR B 1 556 ? 13.239 13.487 -18.372 1.00 8.75 553 THR B N 1
ATOM 9246 C CA . THR B 1 556 ? 14.685 13.537 -18.549 1.00 10.39 553 THR B CA 1
ATOM 9247 C C . THR B 1 556 ? 14.994 13.335 -20.025 1.00 11.80 553 THR B C 1
ATOM 9248 O O . THR B 1 556 ? 14.082 13.232 -20.844 1.00 9.92 553 THR B O 1
ATOM 9252 N N . ASN B 1 557 ? 16.276 13.282 -20.369 1.00 13.29 554 ASN B N 1
ATOM 9253 C CA A ASN B 1 557 ? 16.695 12.979 -21.731 0.50 15.58 554 ASN B CA 1
ATOM 9254 C CA B ASN B 1 557 ? 16.652 12.983 -21.746 0.50 15.57 554 ASN B CA 1
ATOM 9255 C C . ASN B 1 557 ? 16.750 11.474 -21.958 1.00 14.17 554 ASN B C 1
ATOM 9256 O O . ASN B 1 557 ? 16.292 10.695 -21.121 1.00 10.25 554 ASN B O 1
ATOM 9265 N N . LEU B 1 558 ? 17.333 11.064 -23.078 1.00 20.69 555 LEU B N 1
ATOM 9266 C CA . LEU B 1 558 ? 17.418 9.647 -23.407 1.00 16.06 555 LEU B CA 1
ATOM 9267 C C . LEU B 1 558 ? 18.685 8.981 -22.875 1.00 19.25 555 LEU B C 1
ATOM 9268 O O . LEU B 1 558 ? 19.781 9.207 -23.385 1.00 21.14 555 LEU B O 1
ATOM 9273 N N . MET B 1 559 ? 18.517 8.175 -21.832 1.00 19.63 556 MET B N 1
ATOM 9274 C CA A MET B 1 559 ? 19.604 7.367 -21.292 0.46 15.80 556 MET B CA 1
ATOM 9275 C CA B MET B 1 559 ? 19.601 7.369 -21.280 0.54 15.80 556 MET B CA 1
ATOM 9276 C C . MET B 1 559 ? 19.042 6.001 -20.922 1.00 13.41 556 MET B C 1
ATOM 9277 O O . MET B 1 559 ? 17.896 5.893 -20.489 1.00 8.16 556 MET B O 1
ATOM 9286 N N . ILE B 1 560 ? 19.848 4.958 -21.096 1.00 14.24 557 ILE B N 1
ATOM 9287 C CA . ILE B 1 560 ? 19.379 3.595 -20.848 1.00 10.20 557 ILE B CA 1
ATOM 9288 C C . ILE B 1 560 ? 18.884 3.376 -19.412 1.00 9.59 557 ILE B C 1
ATOM 9289 O O . ILE B 1 560 ? 18.007 2.547 -19.175 1.00 8.02 557 ILE B O 1
ATOM 9294 N N . LEU B 1 561 ? 19.424 4.137 -18.464 1.00 8.17 558 LEU B N 1
ATOM 9295 C CA . LEU B 1 561 ? 18.998 4.029 -17.071 1.00 12.12 558 LEU B CA 1
ATOM 9296 C C . LEU B 1 561 ? 17.707 4.803 -16.811 1.00 11.75 558 LEU B C 1
ATOM 9297 O O . LEU B 1 561 ? 17.181 4.790 -15.699 1.00 13.40 558 LEU B O 1
ATOM 9302 N N . ARG B 1 562 ? 17.201 5.474 -17.841 1.00 11.09 559 ARG B N 1
ATOM 9303 C CA . ARG B 1 562 ? 15.968 6.244 -17.719 1.00 8.58 559 ARG B CA 1
ATOM 9304 C C . ARG B 1 562 ? 14.827 5.611 -18.513 1.00 6.96 559 ARG B C 1
ATOM 9305 O O . ARG B 1 562 ? 14.863 5.563 -19.742 1.00 8.90 559 ARG B O 1
ATOM 9313 N N . VAL B 1 563 ? 13.818 5.124 -17.798 1.00 6.41 560 VAL B N 1
ATOM 9314 C CA . VAL B 1 563 ? 12.669 4.479 -18.423 1.00 6.46 560 VAL B CA 1
ATOM 9315 C C . VAL B 1 563 ? 11.568 5.504 -18.679 1.00 8.51 560 VAL B C 1
ATOM 9316 O O . VAL B 1 563 ? 10.611 5.609 -17.911 1.00 6.77 560 VAL B O 1
ATOM 9320 N N . GLN B 1 564 ? 11.719 6.252 -19.769 1.00 6.61 561 GLN B N 1
ATOM 9321 C CA . GLN B 1 564 ? 10.853 7.387 -20.078 1.00 7.21 561 GLN B CA 1
ATOM 9322 C C . GLN B 1 564 ? 10.837 8.384 -18.921 1.00 7.24 561 GLN B C 1
ATOM 9323 O O . GLN B 1 564 ? 9.833 8.538 -18.226 1.00 7.54 561 GLN B O 1
ATOM 9329 N N . GLY B 1 565 ? 11.968 9.050 -18.713 1.00 9.99 562 GLY B N 1
ATOM 9330 C CA . GLY B 1 565 ? 12.095 10.018 -17.642 1.00 6.90 562 GLY B CA 1
ATOM 9331 C C . GLY B 1 565 ? 12.501 9.389 -16.324 1.00 5.65 562 GLY B C 1
ATOM 9332 O O . GLY B 1 565 ? 12.907 8.231 -16.272 1.00 8.12 562 GLY B O 1
ATOM 9333 N N . ASN B 1 566 ? 12.390 10.168 -15.254 1.00 12.25 563 ASN B N 1
ATOM 9334 C CA . ASN B 1 566 ? 12.723 9.705 -13.913 1.00 9.52 563 ASN B CA 1
ATOM 9335 C C . ASN B 1 566 ? 11.457 9.239 -13.209 1.00 9.48 563 ASN B C 1
ATOM 9336 O O . ASN B 1 566 ? 10.415 9.882 -13.319 1.00 8.96 563 ASN B O 1
ATOM 9341 N N . HIS B 1 567 ? 11.540 8.125 -12.489 1.00 9.09 564 HIS B N 1
ATOM 9342 C CA . HIS B 1 567 ? 10.362 7.579 -11.819 1.00 6.96 564 HIS B CA 1
ATOM 9343 C C . HIS B 1 567 ? 10.557 7.375 -10.318 1.00 7.76 564 HIS B C 1
ATOM 9344 O O . HIS B 1 567 ? 9.939 6.494 -9.720 1.00 6.90 564 HIS B O 1
ATOM 9351 N N . LYS B 1 568 ? 11.406 8.198 -9.711 1.00 6.87 565 LYS B N 1
ATOM 9352 C CA . LYS B 1 568 ? 11.665 8.095 -8.279 1.00 10.07 565 LYS B CA 1
ATOM 9353 C C . LYS B 1 568 ? 10.641 8.878 -7.464 1.00 9.34 565 LYS B C 1
ATOM 9354 O O . LYS B 1 568 ? 10.768 9.004 -6.247 1.00 9.49 565 LYS B O 1
ATOM 9360 N N . GLY B 1 569 ? 9.624 9.399 -8.141 1.00 5.08 566 GLY B N 1
ATOM 9361 C CA . GLY B 1 569 ? 8.589 10.166 -7.479 1.00 5.11 566 GLY B CA 1
ATOM 9362 C C . GLY B 1 569 ? 7.764 9.335 -6.515 1.00 8.37 566 GLY B C 1
ATOM 9363 O O . GLY B 1 569 ? 7.558 8.140 -6.725 1.00 4.58 566 GLY B O 1
ATOM 9364 N N . LEU B 1 570 ? 7.309 9.969 -5.440 1.00 4.90 567 LEU B N 1
ATOM 9365 C CA . LEU B 1 570 ? 6.332 9.358 -4.554 1.00 5.41 567 LEU B CA 1
ATOM 9366 C C . LEU B 1 570 ? 4.994 9.407 -5.275 1.00 7.31 567 LEU B C 1
ATOM 9367 O O . LEU B 1 570 ? 4.172 8.499 -5.161 1.00 5.22 567 LEU B O 1
ATOM 9372 N N . PHE B 1 571 ? 4.796 10.482 -6.030 1.00 6.99 568 PHE B N 1
ATOM 9373 C CA . PHE B 1 571 ? 3.622 10.632 -6.877 1.00 6.16 568 PHE B CA 1
ATOM 9374 C C . PHE B 1 571 ? 4.027 10.458 -8.335 1.00 5.03 568 PHE B C 1
ATOM 9375 O O . PHE B 1 571 ? 5.189 10.653 -8.692 1.00 6.68 568 PHE B O 1
ATOM 9383 N N . SER B 1 572 ? 3.068 10.084 -9.175 1.00 6.46 569 SER B N 1
ATOM 9384 C CA . SER B 1 572 ? 3.287 10.065 -10.615 1.00 6.09 569 SER B CA 1
ATOM 9385 C C . SER B 1 572 ? 3.333 11.500 -11.123 1.00 6.09 569 SER B C 1
ATOM 9386 O O . SER B 1 572 ? 3.092 12.440 -10.366 1.00 5.00 569 SER B O 1
ATOM 9389 N N . ARG B 1 573 ? 3.628 11.670 -12.407 1.00 6.10 570 ARG B N 1
ATOM 9390 C CA . ARG B 1 573 ? 3.738 13.002 -12.991 1.00 4.85 570 ARG B CA 1
ATOM 9391 C C . ARG B 1 573 ? 2.381 13.716 -13.046 1.00 9.01 570 ARG B C 1
ATOM 9392 O O . ARG B 1 573 ? 2.319 14.942 -13.148 1.00 5.95 570 ARG B O 1
ATOM 9400 N N . ASN B 1 574 ? 1.298 12.945 -12.970 1.00 6.48 571 ASN B N 1
ATOM 9401 C CA . ASN B 1 574 ? -0.048 13.515 -12.939 1.00 7.55 571 ASN B CA 1
ATOM 9402 C C . ASN B 1 574 ? -0.538 13.769 -11.513 1.00 5.32 571 ASN B C 1
ATOM 9403 O O . ASN B 1 574 ? -1.726 13.986 -11.286 1.00 5.04 571 ASN B O 1
ATOM 9408 N N . ARG B 1 575 ? 0.398 13.719 -10.567 1.00 5.95 572 ARG B N 1
ATOM 9409 C CA . ARG B 1 575 ? 0.142 13.954 -9.142 1.00 7.51 572 ARG B CA 1
ATOM 9410 C C . ARG B 1 575 ? -0.699 12.869 -8.462 1.00 8.79 572 ARG B C 1
ATOM 9411 O O . ARG B 1 575 ? -1.189 13.065 -7.349 1.00 6.79 572 ARG B O 1
ATOM 9419 N N . GLN B 1 576 ? -0.864 11.729 -9.126 1.00 5.85 573 GLN B N 1
ATOM 9420 C CA . GLN B 1 576 ? -1.507 10.580 -8.500 1.00 5.72 573 GLN B CA 1
ATOM 9421 C C . GLN B 1 576 ? -0.475 9.838 -7.656 1.00 8.09 573 GLN B C 1
ATOM 9422 O O . GLN B 1 576 ? 0.681 9.711 -8.058 1.00 6.82 573 GLN B O 1
ATOM 9428 N N . PRO B 1 577 ? -0.890 9.344 -6.480 1.00 5.91 574 PRO B N 1
ATOM 9429 C CA . PRO B 1 577 ? 0.048 8.750 -5.524 1.00 4.92 574 PRO B CA 1
ATOM 9430 C C . PRO B 1 577 ? 0.496 7.353 -5.927 1.00 11.38 574 PRO B C 1
ATOM 9431 O O . PRO B 1 577 ? -0.179 6.690 -6.709 1.00 11.24 574 PRO B O 1
ATOM 9435 N N . LYS B 1 578 ? 1.638 6.922 -5.405 1.00 8.26 575 LYS B N 1
ATOM 9436 C CA . LYS B 1 578 ? 2.029 5.526 -5.499 1.00 6.88 575 LYS B CA 1
ATOM 9437 C C . LYS B 1 578 ? 1.800 4.902 -4.130 1.00 6.11 575 LYS B C 1
ATOM 9438 O O . LYS B 1 578 ? 1.409 5.596 -3.192 1.00 7.81 575 LYS B O 1
ATOM 9444 N N . GLN B 1 579 ? 2.040 3.599 -4.020 1.00 9.15 576 GLN B N 1
ATOM 9445 C CA . GLN B 1 579 ? 1.795 2.858 -2.784 1.00 7.06 576 GLN B CA 1
ATOM 9446 C C . GLN B 1 579 ? 2.493 3.474 -1.566 1.00 6.72 576 GLN B C 1
ATOM 9447 O O . GLN B 1 579 ? 1.941 3.489 -0.467 1.00 7.83 576 GLN B O 1
ATOM 9453 N N . VAL B 1 580 ? 3.695 4.000 -1.778 1.00 8.28 577 VAL B N 1
ATOM 9454 C CA . VAL B 1 580 ? 4.534 4.503 -0.689 1.00 4.93 577 VAL B CA 1
ATOM 9455 C C . VAL B 1 580 ? 4.002 5.785 -0.035 1.00 9.83 577 VAL B C 1
ATOM 9456 O O . VAL B 1 580 ? 4.407 6.136 1.074 1.00 12.47 577 VAL B O 1
ATOM 9460 N N . VAL B 1 581 ? 3.095 6.480 -0.715 1.00 7.90 578 VAL B N 1
ATOM 9461 C CA . VAL B 1 581 ? 2.555 7.734 -0.193 1.00 9.79 578 VAL B CA 1
ATOM 9462 C C . VAL B 1 581 ? 1.813 7.533 1.131 1.00 11.27 578 VAL B C 1
ATOM 9463 O O . VAL B 1 581 ? 1.988 8.308 2.072 1.00 11.47 578 VAL B O 1
ATOM 9467 N N . LYS B 1 582 ? 1.000 6.482 1.197 1.00 14.30 579 LYS B N 1
ATOM 9468 C CA . LYS B 1 582 ? 0.283 6.124 2.418 1.00 13.22 579 LYS B CA 1
ATOM 9469 C C . LYS B 1 582 ? 1.243 5.888 3.582 1.00 13.66 579 LYS B C 1
ATOM 9470 O O . LYS B 1 582 ? 0.940 6.222 4.726 1.00 17.27 579 LYS B O 1
ATOM 9476 N N . GLU B 1 583 ? 2.400 5.307 3.282 1.00 12.61 580 GLU B N 1
ATOM 9477 C CA . GLU B 1 583 ? 3.377 4.968 4.312 1.00 14.42 580 GLU B CA 1
ATOM 9478 C C . GLU B 1 583 ? 4.088 6.200 4.859 1.00 14.98 580 GLU B C 1
ATOM 9479 O O . GLU B 1 583 ? 4.314 6.314 6.064 1.00 18.60 580 GLU B O 1
ATOM 9485 N N . PHE B 1 584 ? 4.445 7.117 3.967 1.00 11.14 581 PHE B N 1
ATOM 9486 C CA . PHE B 1 584 ? 5.094 8.355 4.375 1.00 15.47 581 PHE B CA 1
ATOM 9487 C C . PHE B 1 584 ? 4.185 9.206 5.254 1.00 10.30 581 PHE B C 1
ATOM 9488 O O . PHE B 1 584 ? 4.648 9.839 6.200 1.00 16.21 581 PHE B O 1
ATOM 9496 N N . LYS B 1 585 ? 2.893 9.213 4.943 1.00 10.33 582 LYS B N 1
ATOM 9497 C CA . LYS B 1 585 ? 1.940 10.008 5.709 1.00 17.28 582 LYS B CA 1
ATOM 9498 C C . LYS B 1 585 ? 1.864 9.531 7.156 1.00 18.50 582 LYS B C 1
ATOM 9499 O O . LYS B 1 585 ? 1.719 10.335 8.074 1.00 21.45 582 LYS B O 1
ATOM 9505 N N . LYS B 1 586 ? 1.971 8.222 7.355 1.00 15.45 583 LYS B N 1
ATOM 9506 C CA . LYS B 1 586 ? 1.983 7.666 8.703 1.00 21.73 583 LYS B CA 1
ATOM 9507 C C . LYS B 1 586 ? 3.236 8.086 9.467 1.00 21.06 583 LYS B C 1
ATOM 9508 O O . LYS B 1 586 ? 3.160 8.464 10.636 1.00 21.30 583 LYS B O 1
ATOM 9514 N N . ARG B 1 587 ? 4.385 8.028 8.802 1.00 14.25 584 ARG B N 1
ATOM 9515 C CA . ARG B 1 587 ? 5.640 8.419 9.433 1.00 16.87 584 ARG B CA 1
ATOM 9516 C C . ARG B 1 587 ? 5.712 9.922 9.696 1.00 19.60 584 ARG B C 1
ATOM 9517 O O . ARG B 1 587 ? 6.083 10.353 10.789 1.00 21.69 584 ARG B O 1
ATOM 9525 N N . TRP B 1 588 ? 5.347 10.716 8.696 1.00 16.41 585 TRP B N 1
ATOM 9526 C CA . TRP B 1 588 ? 5.496 12.165 8.785 1.00 18.54 585 TRP B CA 1
ATOM 9527 C C . TRP B 1 588 ? 4.483 12.830 9.715 1.00 15.20 585 TRP B C 1
ATOM 9528 O O . TRP B 1 588 ? 4.728 13.922 10.225 1.00 22.49 585 TRP B O 1
ATOM 9539 N N . MET B 1 589 ? 3.349 12.176 9.942 1.00 13.55 586 MET B N 1
ATOM 9540 C CA . MET B 1 589 ? 2.365 12.701 10.883 1.00 23.83 586 MET B CA 1
ATOM 9541 C C . MET B 1 589 ? 2.628 12.195 12.297 1.00 25.89 586 MET B C 1
ATOM 9542 O O . MET B 1 589 ? 1.990 12.634 13.252 1.00 31.55 586 MET B O 1
ATOM 9547 N N . THR B 1 590 ? 3.573 11.269 12.418 1.00 20.62 587 THR B N 1
ATOM 9548 C CA . THR B 1 590 ? 4.006 10.776 13.718 1.00 24.72 587 THR B CA 1
ATOM 9549 C C . THR B 1 590 ? 5.161 11.632 14.231 1.00 22.09 587 THR B C 1
ATOM 9550 O O . THR B 1 590 ? 5.260 11.913 15.425 1.00 26.24 587 THR B O 1
ATOM 9554 N N . ILE B 1 591 ? 6.027 12.051 13.313 1.00 19.26 588 ILE B N 1
ATOM 9555 C CA . ILE B 1 591 ? 7.154 12.912 13.651 1.00 15.16 588 ILE B CA 1
ATOM 9556 C C . ILE B 1 591 ? 6.751 14.381 13.570 1.00 23.53 588 ILE B C 1
ATOM 9557 O O . ILE B 1 591 ? 6.359 14.862 12.507 1.00 28.91 588 ILE B O 1
ATOM 9562 N N . PRO B 1 592 ? 6.846 15.100 14.698 1.00 24.82 589 PRO B N 1
ATOM 9563 C CA . PRO B 1 592 ? 6.497 16.524 14.739 1.00 20.85 589 PRO B CA 1
ATOM 9564 C C . PRO B 1 592 ? 7.496 17.355 13.945 1.00 20.38 589 PRO B C 1
ATOM 9565 O O . PRO B 1 592 ? 8.619 16.904 13.714 1.00 20.53 589 PRO B O 1
ATOM 9569 N N . HIS B 1 593 ? 7.092 18.552 13.531 1.00 19.53 590 HIS B N 1
ATOM 9570 C CA . HIS B 1 593 ? 7.999 19.454 12.833 1.00 21.91 590 HIS B CA 1
ATOM 9571 C C . HIS B 1 593 ? 9.128 19.856 13.772 1.00 19.75 590 HIS B C 1
ATOM 9572 O O . HIS B 1 593 ? 10.304 19.799 13.412 1.00 19.52 590 HIS B O 1
ATOM 9579 N N . TYR B 1 594 ? 8.759 20.252 14.984 1.00 21.96 591 TYR B N 1
ATOM 9580 C CA . TYR B 1 594 ? 9.740 20.527 16.023 1.00 22.96 591 TYR B CA 1
ATOM 9581 C C . TYR B 1 594 ? 10.053 19.243 16.779 1.00 26.28 591 TYR B C 1
ATOM 9582 O O . TYR B 1 594 ? 9.307 18.826 17.664 1.00 28.61 591 TYR B O 1
ATOM 9591 N N . HIS B 1 595 ? 11.165 18.619 16.408 1.00 21.90 592 HIS B N 1
ATOM 9592 C CA . HIS B 1 595 ? 11.517 17.298 16.905 1.00 27.16 592 HIS B CA 1
ATOM 9593 C C . HIS B 1 595 ? 12.999 17.230 17.255 1.00 27.76 592 HIS B C 1
ATOM 9594 O O . HIS B 1 595 ? 13.859 17.341 16.382 1.00 31.12 592 HIS B O 1
ATOM 9601 N N . ASN B 1 596 ? 13.291 17.050 18.538 1.00 33.91 593 ASN B N 1
ATOM 9602 C CA . ASN B 1 596 ? 14.667 16.960 19.007 1.00 32.23 593 ASN B CA 1
ATOM 9603 C C . ASN B 1 596 ? 15.110 15.507 19.118 1.00 32.07 593 ASN B C 1
ATOM 9604 O O . ASN B 1 596 ? 14.542 14.738 19.894 1.00 37.77 593 ASN B O 1
ATOM 9609 N N . LYS B 1 597 ? 16.119 15.127 18.340 1.00 30.77 594 LYS B N 1
ATOM 9610 C CA . LYS B 1 597 ? 16.677 13.783 18.456 1.00 38.36 594 LYS B CA 1
ATOM 9611 C C . LYS B 1 597 ? 18.029 13.775 19.169 1.00 52.83 594 LYS B C 1
ATOM 9612 O O . LYS B 1 597 ? 18.929 13.009 18.823 1.00 51.89 594 LYS B O 1
ATOM 9618 N N . LYS B 1 598 ? 18.153 14.647 20.164 1.00 55.67 595 LYS B N 1
ATOM 9619 C CA . LYS B 1 598 ? 19.251 14.595 21.120 1.00 60.45 595 LYS B CA 1
ATOM 9620 C C . LYS B 1 598 ? 18.664 14.165 22.458 1.00 71.35 595 LYS B C 1
ATOM 9621 O O . LYS B 1 598 ? 19.350 13.576 23.294 1.00 78.75 595 LYS B O 1
ATOM 9627 N N . ASN B 1 599 ? 17.381 14.474 22.640 1.00 73.26 596 ASN B N 1
ATOM 9628 C CA . ASN B 1 599 ? 16.614 14.062 23.813 1.00 78.79 596 ASN B CA 1
ATOM 9629 C C . ASN B 1 599 ? 17.219 14.523 25.136 1.00 85.61 596 ASN B C 1
ATOM 9630 O O . ASN B 1 599 ? 16.543 14.539 26.166 1.00 85.69 596 ASN B O 1
#

B-factor: mean 19.91, std 13.34, range [1.95, 113.89]

Radius of gyration: 30.68 Å; Cα contacts (8 Å, |Δi|>4): 3026; chains: 2; bounding box: 85×79×83 Å

CATH classification: 2.60.120.260 (+2 more: 2.60.40.10, 3.20.20.80)

Organism: Streptococcus agalactiae serotype V (strain ATCC BAA-611 / 2603 V/R) (NCBI:txid208435)

InterPro domains:
  IPR006101 Glycoside hydrolase, family 2 [PR00132] (84-99)
  IPR006101 Glycoside hydrolase, family 2 [PR00132] (282-296)
  IPR006101 Glycoside hydrolase, family 2 [PR00132] (313-331)
  IPR006101 Glycoside hydrolase, family 2 [PR00132] (394-409)
  IPR006101 Glycoside hydrolase, family 2 [PR00132] (495-510)
  IPR006102 Glycoside hydrolase family 2, immunoglobulin-like beta-sandwich [PF00703] (180-271)
  IPR006103 Glycoside hydrolase family 2, catalytic domain [PF02836] (273-588)
  IPR006104 Glycosyl hydrolases family 2, sugar binding domain [PF02837] (52-177)
  IPR008979 Galactose-binding-like domain superfamily [SSF49785] (1-178)
  IPR013783 Immunoglobulin-like fold [G3DSA:2.60.40.10] (178-272)
  IPR017853 Glycoside hydrolase superfamily [SSF51445] (273-587)
  IPR023230 Glycoside hydrolase, family 2, conserved site [PS00719] (323-348)
  IPR023232 Glycoside hydrolase, family 2, active site [PS00608] (394-408)
  IPR036156 Beta-Galactosidase/glucuronidase domain superfamily [SSF49303] (180-272)

Nearest PDB structures (foldseek):
  4jkl-assembly1_A  TM=1.001E+00  e=0.000E+00  Streptococcus agalactiae 2603V/R
  4jkk-assembly1_A  TM=9.977E-01  e=0.000E+00  Streptococcus agalactiae 2603V/R
  4jkm-assembly1_A-1  TM=9.733E-01  e=9.105E-90  Clostridium perfringens str. 13
  6cxs-assembly1_A  TM=9.637E-01  e=6.925E-88  Clostridium perfringens str. 13
  6jz6-assembly1_B  TM=9.446E-01  e=3.428E-74  Mediterraneibacter gnavus

Foldseek 3Di:
DQQDDDDDDPQKDKDFPWDKWQKDQDDDQLLDDRDNPDIDTPPFFCQLVDPDPVVNQRFFKMKTKDKAFADAADPQKWKKKKALFFAAWKFKDKNRHTFDIDGGGHFIDMTTDDPVCNPPGIIMIMITGGHDADLAHFPHWPWDWDDPVPRDIGIHTHGLDFAASGGGRQEIMMIMMHGPWEWNAKDWDWDADPVSFKIKIAIDTDTPDDFDWKKKFKAWPVRDTQDIDRPRITIGGRDDAQAFQRGTKMKIWIFTHHPNDTRYIDIDIAGHWAWDAWQLATDINHFGFFAFAFAEACQFPPRGNHDDLVVLVLLVVLCVLLLGGEYEHPADAHGPSSLVVCNVRNHAYAYYHSQESCQPCPCSQVRRSHLVVLLVRLLRRCRNRLRRPNYQEYESHAAHPQLDPPNQVRCQVSLVSNCVSRPSSHWYAYEHEPVCALVRGDHRVRTQAAEYADEQCVPNVPLNLPVSLVVVLVRLVVVCVSPVIHAYEHHEYFFAADAPADDPRLDGNHLVVRQVRVVSVVVSQLPRQSHRYYHYPHQEWHAGDDDPVAPRGGRRHCAYSNRHGGPNSVVSSVVSNVAHRRHHSVD/DQLDPQDDDPFKDKAFPWDKWQKDQDDDQLLDDRDNPDIDTPPFFCQLVDPDPVVNQAFFKMKTKDKAFADQADPQKWKKKKALFFAAWKFKDKNRHTFDIDGGGHFMDMTTDDPVCNPPGIIMIMIIGGHDADLAHFPHWPWDWDDPVPRDIGIGTHGLDAAASGGGRQEIMMIMMGGNWEWDAWDWDWDADPVSFKIKIFIDIDTPDDFPWKKKFKAWPVRDTQWIDGPRITMGGRDDAQAFQRGTKMKIWIFGHHPRDTRYIDIDIFGHWAWDAWQLATDINRFGFFAFAFEEACQFPPRGNHDDLVVLVLLVVLCVLLLGAEYEHPADAHGVSSLVVCNVRRHAYEYHHSAESCQPCDPSQVRRSHLVVLLVSLLRRCRNRLRRPNYQEYESHAAHPQLDPCNQVSCLVSLVSNCVSRPSSHWYAYEHEPVQQPVRGDHRVRTQAAEYADEQCCPNCPLNLPVSLVVVLVRLVVVCVSPVIHAYEYREYFAAADAPADDPSLDGNHLVVRQVRVVSVVVSLLVRQSHRYYHYPHQEWHAGDDDPVAPRGGRRHCAYSNRHGGPNSVVSSVVSNVAHRRHHSVD

GO terms:
  GO:0004566 beta-glucuronidase activity (F, EXP)

Solvent-accessible surface area: 41746 Å² total; per-residue (Å²): 114,9,18,16,52,17,39,32,1,69,22,15,23,16,2,55,13,27,8,23,0,16,6,76,33,11,128,33,66,19,111,102,70,4,72,41,111,83,14,2,3,1,36,0,0,0,3,22,1,24,63,48,134,152,91,57,62,50,22,0,36,0,12,0,1,62,52,15,15,1,0,88,25,65,87,97,34,25,0,2,0,6,0,4,1,0,0,4,29,2,77,0,27,0,52,12,86,99,44,14,106,14,71,20,0,4,4,12,16,42,8,90,0,35,101,102,39,13,144,58,80,59,2,25,0,0,0,3,0,26,1,25,0,40,71,54,7,10,0,0,0,10,72,45,92,98,99,84,166,117,67,50,92,102,73,92,13,115,28,21,18,51,4,18,12,2,0,0,0,2,8,23,0,41,1,14,1,20,9,64,13,8,1,50,0,0,19,8,35,42,59,21,32,142,99,41,104,20,1,28,0,71,11,108,24,51,35,72,98,96,37,104,52,28,53,0,13,0,45,23,53,87,76,134,92,58,13,86,12,108,123,32,136,24,136,6,72,107,10,88,33,0,34,10,29,103,15,37,17,5,28,0,5,0,27,0,44,40,109,151,125,62,37,0,0,0,30,23,54,5,14,0,19,47,32,84,38,56,92,0,25,2,25,1,1,84,77,31,3,2,0,2,0,0,0,6,12,26,8,10,33,5,10,1,4,7,22,18,47,1,4,19,0,21,5,0,33,20,0,94,47,3,9,0,0,0,0,0,0,0,10,1,0,2,0,12,26,4,0,72,3,0,8,45,24,0,0,1,0,0,0,0,0,8,0,9,4,0,49,46,112,158,27,0,31,126,84,13,122,0,118,78,19,0,49,61,9,0,85,39,0,2,74,18,0,7,10,22,4,0,0,1,0,0,0,0,0,4,44,0,0,0,47,11,88,30,0,49,112,30,0,88,46,3,11,98,26,0,56,93,58,2,56,59,133,4,10,0,0,0,0,0,23,47,94,0,31,7,110,140,6,65,1,0,74,35,4,46,0,0,0,0,1,6,14,40,0,10,89,64,50,95,34,49,33,107,80,0,32,98,18,8,86,129,6,0,83,57,1,35,111,80,22,89,90,44,0,0,0,0,0,9,3,0,0,4,0,40,72,52,75,110,24,122,197,81,74,22,65,7,19,44,1,0,20,35,2,3,116,6,6,16,124,1,4,74,54,3,58,3,0,6,0,0,0,0,9,2,2,5,7,4,26,4,37,149,90,170,99,30,68,128,4,1,29,1,0,0,4,15,26,28,12,65,87,8,65,1,15,150,80,3,74,135,46,1,124,109,24,73,46,63,60,59,32,84,162,106,4,20,16,50,14,36,33,2,51,18,15,11,16,2,54,10,27,8,44,0,30,7,77,34,12,134,33,65,18,113,104,66,5,71,29,108,88,13,2,3,1,36,0,0,0,4,21,1,25,62,46,133,144,90,57,53,52,21,1,44,0,12,0,0,64,53,14,15,3,2,73,22,57,94,100,20,25,0,1,0,6,0,4,0,0,0,4,32,4,83,0,26,0,49,11,82,81,35,17,116,23,84,18,0,4,4,2,13,24,6,96,0,35,115,102,35,22,151,60,76,64,2,26,0,0,0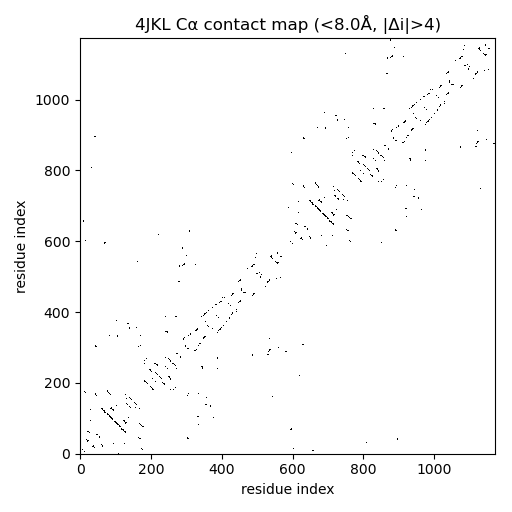,4,0,29,1,21,0,40,56,53,7,10,1,0,0,18,71,55,92,101,128,63,166,119,74,60,82,108,63,102,4,136,20,34,18,53,5,18,12,2,0,0,0,2,7,23,0,39,1,12,1,20,14,65,19,12,2,69,8,0,17,9,34,46,65,20,32,144,96,42,106,21,0,69,0,60,0,91,30,75,40,75,97,152,8,106,58,29,53,0,3,0,42,16,71,107,79,130,68,42,11,92,11,125,107,36,147,21,124,10,62,112,11,85,35,0,41,10,34,102,22,34,25,3,33,0,8,0,23,0,40,48,66,152,116,67,48,0,0,1,37,23,53,4,13,0,18,45,31,81,38,59,90,0,24,2,26,1,4,89,102,27,2,2,0,0,0,0,0,5,13,25,9,9,34,6,9,1,4,7,23,19,44,2,7,19,1,22,5,0,33,20,0,97,48,3,10,0,0,0,0,0,0,0,10,0,0,2,0,12,22,5,0,64,3,0,7,64,25,0,0,1,0,0,0,0,0,6,0,10,4,0,48,37,158,149,30,0,33,133,77,14,121,0,117,78,17,0,48,60,9,0,77,23,0,2,88,14,0,9,12,22,4,0,0,1,0,0,0,0,0,4,43,0,0,0,57,17,91,30,0,49,113,29,0,86,44,2,10,97,29,0,53,90,63,0,51,56,122,4,9,0,0,0,0,0,30,42,97,0,15,6,110,122,7,62,0,0,74,34,4,44,0,0,0,0,3,5,23,30,0,10,104,58,51,95,34,49,34,108,80,0,30,97,17,7,86,128,5,0,84,58,1,32,117,89,25,88,93,36,0,0,0,0,0,9,2,0,0,4,0,41,70,53,74,108,24,116,196,78,75,23,64,7,20,44,1,0,21,39,2,4,118,5,7,14,122,1,3,74,55,3,59,8,0,6,0,0,0,0,8,2,1,5,6,4,28,5,37,157,104,162,101,39,69,130,4,2,25,2,0,0,4,16,25,27,11,66,80,7,69,1,13,147,76,2,77,131,46,2,128,107,25,73,47,55,61,64,30,83,168

Secondary structure (DSSP, 8-state):
---SPP---SS-EEEE--EEEEEEES---TTS---SSSEEEESS-SGGG-SSHHHHT--SEEEEEEEEE-----TTEEEEEEES--BSEEEEEETTEEEEEEE-TTS-EEEEPPGGGTTSSEEEEEEEEE----TTSSS-EEEEEEE-SSS-EEEEEEESSSS----B--S-EEEEEEESS-EEEEEEEEEE-TTSS-EEEEEEEEESS--SEEEEEEE-TT--EEEEESSSEEEESS----BTTB---EEEEEEEEETTEEEEEEEEEE----EEEETTEEEETTEEB-EEEEE--S-BTTTBTS--HHHHHHHHHHHHHHT--EEE-TTS---HHHHHHHHHHT-EEEEE-S-B--S----GGGT---HHHHHHHHHHHHHHHTT-TTEEEEEEEES--TTSTTHHHHHHHHHHHHHHH-TT---EEEEE-TTS-TTT--STTSSSEEEEE--BTTTBSTT-HHHHHHHHHHHHHHHHHHSTTS-EEEEE----B-TT---SS--TBSHHHHHHHHHHHHHHHTT-TTEEEEEES-SB-B---S-TT-SSSB---SB-TTS-B-THHHHHHHHHTTS-SB--S--/---SPP---SS-EEEE--EEEEEEES---TTS---SSSEEEESS-SGGG-SSHHHHT--SEEEEEEEEEPPP--TTEEEEEEES--BSEEEEEETTEEEEEEE-TTS-EEEEPPGGGTTSSEEEEEEEEE----SSSSS-EEEEEEE-SSS-EEEEEEESSSS----B--S-EEEEEEESS-EEEEEEEEEE-TTSS-EEEEEEEEESS--SEEEEEEE-TT--EEEEESSSEEEE-S----BTTB---EEEEEEEEETTEEEEEEEEEE----EEEETTEEEETTEEB-EEEEE--S-BTTTBTS--HHHHHHHHHHHHHTT--EEE-TTS---HHHHHHHHHHT-EEEEE-S-B--S----HHHH---HHHHHHHHHHHHHHHTT-TTEEEEEEEES--TTSTTHHHHHHHHHHHHHHH-TT---EEEEEPTTS-TTT--STTS-SEEEEE--BTTTBSTT-HHHHHHHHHHHHHHHHHH-TTS-EEEEE----B-TT---SS--TBSHHHHHHHHHHHHHHHTT-TTEEEEEES-SB-B-----TT-SSSB---SB-TTS-B-THHHHHHHHHTTS-SB--S--

Sequence (1174 aa):
NAMLYPLLTKTRNTYDLGGIWNFKLGEEHNPNELLPSDEVMVIPTSFNDLMVSKEKRDYIGDFWYEKVIEVPKVSEDEEMVLRFGSVTHQAKIYVDGVLVGEHKGGFTPFEVLVPECKYNNEKIKVSICANNVLDYTTLPVGNYSEIIQEDGSIKKKVRENFDFFNYAGVHRPLKLMIRPKNHIFDITITSRLSDDLQSADLHFLVETNQKVDEVRISVFDEDNKLVGETKDSRLFLSDVHLWEVLNAYLYTARVEIFVDNQLQDVYEENFGLREIEVTNGQFLLNRKPIYFKGFGKHEDTFINGRGLNEAANLMDLNLLKDMGANSFRTSHYPYSEEMMRLADRMGVLVIDEVPAVGLFQNNGTWNLMQTKAAHEQAIQELVKRDKNHPSVVMWVVANEPASHEAGAHDYFEEPLVKKLYKDLDPQKRPVTLVNILMATPDRDQVMDLVDVVCLNRYYGWYVDHGDLTNAEVGIRKELLEWQDKFPDKPIIITEYGADTLPGLHSTWNIPYTEEFQCDFYEMSHRVFDGIPNLVGEQVWNFADFETNNLMILRVQGNHKGLFSRNRQPKQVVKEFKKRWMTIPHYHNKKNNAMLYPLLTKTRNTYDLGGIWNFKLGEEHNPNELLPSDEVMVIPTSFNDLMVSKEKRDYIGDFWYEKVIEVPKVSEDEEMVLRFGSVTHQAKIYVDGVLVGEHKGGFTPFEVLVPECKYNNEKIKVSICANNVLDYTTLPVGNYSEIIQEDGSIKKKVRENFDFFNYAGVHRPLKLMIRPKNHIFDITITSRLSDDLQSADLHFLVETNQKVDEVRISVFDEDNKLVGETKDSRLFLSDVHLWEVLNAYLYTARVEIFVDNQLQDVYEENFGLREIEVTNGQFLLNRKPIYFKGFGKHEDTFINGRGLNEAANLMDLNLLKDMGANSFRTSHYPYSEEMMRLADRRMGVLVIDEVPAVGLFQNNGTWNLMQTKAAHEQAIQELVKRDKNHPSVVMWVVANEPASHEAGAHDYFEEPLVKKLYKDLDPQKRPVTLVNILMATPDRDQVMDLVDVVCLNRYYGWYVDHGDLTNAEVGIRKELLEWQDKFPDKPIIITEYGADTLPGLHSTWNIPYTEEFQCDFYEMSHRVFDGIPNLVGEQVWNFADFETNNLMMILRVQGNHKGLFSRNRQPKQVVKEFKKRWMTIPHYHNKKN